Protein 8U7G (pdb70)

InterPro domains:
  IPR001360 Glycoside hydrolase family 1 [PF00232] (2-91)
  IPR001360 Glycoside hydrolase family 1 [PF00232] (121-468)
  IPR001360 Glycoside hydrolase family 1 [PR00131] (311-325)
  IPR001360 Glycoside hydrolase family 1 [PR00131] (381-389)
  IPR001360 Glycoside hydrolase family 1 [PR00131] (393-404)
  IPR001360 Glycoside hydrolase family 1 [PR00131] (414-431)
  IPR001360 Glycoside hydrolase family 1 [PR00131] (438-450)
  IPR001360 Glycoside hydrolase family 1 [PTHR10353] (8-468)
  IPR017853 Glycoside hydrolase superfamily [SSF51445] (2-474)
  IPR033132 Glycosyl hydrolases family 1, N-terminal conserved site [PS00653] (6-20)
  IPR053427 Beta-galactosidase [NF041004] (2-476)

Organism: NCBI:txid1673428

Solvent-accessible surface area: 37713 Å² total; per-residue (Å²): 78,109,7,71,204,60,11,54,5,0,0,2,13,0,0,8,2,6,2,6,17,105,57,29,111,15,86,36,2,0,22,13,30,16,1,58,27,157,76,0,67,164,70,63,57,9,55,24,50,63,2,31,75,1,0,0,2,18,51,26,2,118,120,4,0,91,30,0,64,89,1,23,7,64,0,0,0,0,0,1,5,2,2,16,0,1,46,87,44,1,74,65,16,161,21,157,43,50,114,100,68,86,40,1,39,11,10,63,16,107,85,72,20,10,24,32,0,69,116,59,15,44,87,71,2,6,104,40,0,64,57,0,0,83,13,0,123,122,80,130,9,50,2,0,0,0,0,5,4,29,2,0,0,18,61,38,24,32,3,136,174,47,93,64,93,146,39,39,68,22,22,12,87,1,47,63,145,9,1,17,9,0,0,4,0,0,0,2,0,1,23,15,0,27,71,12,5,54,16,0,0,0,0,2,17,2,9,73,18,0,55,35,33,8,123,146,17,29,52,109,1,0,33,23,0,31,52,0,1,0,0,0,0,0,0,14,33,4,0,69,100,19,3,166,61,117,0,0,0,0,0,13,3,28,22,3,27,8,73,151,133,89,18,107,111,4,33,126,45,0,16,31,30,16,9,27,2,0,0,22,0,0,47,31,0,116,12,12,25,23,152,123,17,138,96,152,42,63,83,9,91,107,126,34,107,18,166,12,1,64,98,41,7,21,14,0,0,0,1,1,24,0,17,53,4,2,115,150,68,187,84,7,41,73,27,30,81,0,32,0,52,67,0,92,82,78,152,96,8,113,69,52,53,18,20,14,93,35,5,48,1,2,17,0,61,0,0,46,46,3,0,25,19,1,38,135,108,16,80,25,56,0,5,0,0,9,0,2,3,2,6,42,151,13,159,29,0,17,4,4,0,0,0,0,0,30,11,0,19,95,0,40,144,64,48,3,34,9,74,0,0,0,0,10,2,5,10,0,4,1,20,22,48,35,0,22,72,51,34,2,0,0,2,93,2,20,41,207,75,20,143,42,52,88,10,82,0,0,77,21,2,99,66,1,24,161,82,28,0,1,12,151,135,29,55,158,32,0,114,138,4,93,40,78,9,43,61,38,6,42,5,0,0,1,14,1,0,6,3,5,2,7,18,109,55,28,115,17,87,38,3,0,24,11,30,16,0,42,17,137,94,0,66,186,89,61,60,6,57,23,53,63,2,32,77,1,0,0,2,12,54,29,7,120,117,3,0,94,29,0,63,85,1,20,7,20,0,0,0,1,0,0,5,1,2,17,1,0,48,88,45,1,66,73,16,181,18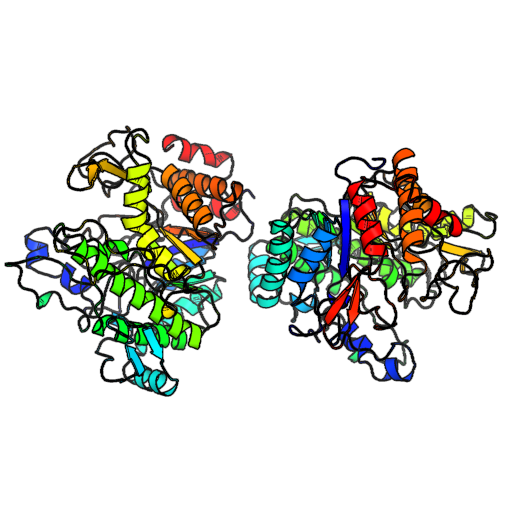,153,38,41,135,97,70,124,20,4,29,12,7,74,14,115,150,76,24,10,65,43,0,80,170,67,14,49,111,92,1,20,122,32,0,81,59,0,0,92,6,0,96,93,74,42,10,41,2,0,0,0,0,4,4,31,1,0,0,22,48,21,32,22,4,136,175,44,112,46,112,147,40,41,72,20,21,11,85,1,48,67,104,6,0,14,5,0,1,4,0,0,0,4,1,1,74,14,1,31,87,15,6,54,10,0,0,0,0,1,16,2,9,72,18,0,58,34,31,11,144,157,26,38,71,101,2,0,34,18,0,39,52,0,2,0,0,0,0,0,0,16,35,4,0,71,105,62,5,172,64,96,0,0,0,0,0,12,4,27,22,3,19,6,69,169,112,82,38,97,111,0,33,121,38,0,14,37,36,17,7,27,2,0,0,21,0,0,47,44,0,96,9,14,10,21,137,126,11,125,121,131,34,59,74,7,96,94,106,33,107,27,170,18,0,60,95,41,7,24,14,0,0,0,1,1,21,0,17,47,2,1,114,98,63,186,94,8,44,66,29,13,78,0,30,0,51,56,0,85,90,79,147,85,7,110,72,59,52,24,16,12,91,34,9,50,1,3,20,1,52,0,0,30,48,2,0,50,24,1,42,148,104,18,78,25,54,2,4,0,0,9,0,2,4,1,4,44,160,15,165,22,0,22,4,4,0,0,0,0,1,46,10,0,10,106,0,28,129,78,47,4,34,7,72,0,0,0,0,12,2,5,11,0,5,1,18,21,43,35,0,25,70,48,29,4,0,0,3,97,0,42,37,201,61,24,147,40,57,84,8,80,0,0,78,19,2,101,62,2,2,134,75,9,1,1,18,153,141,26,49,189,51,0,92,146,7,104

Nearest PDB structures (foldseek):
  8u7g-assembly2_B  TM=1.000E+00  e=4.309E-102  Cuniculiplasma divulgatum
  1uwr-assembly1_A-2  TM=9.338E-01  e=2.926E-62  Saccharolobus solfataricus
  7uz2-assembly2_B  TM=9.264E-01  e=6.636E-62  Saccharolobus solfataricus
  1uwi-assembly1_B  TM=9.330E-01  e=1.473E-60  Saccharolobus solfataricus P2
  5i3d-assembly1_A-2  TM=9.251E-01  e=5.450E-61  Saccharolobus solfataricus P2

Sequence (964 aa):
GMLPKGFRFGFSLAGFQSEMGLSGKDENSDWYQWCHDEYNIKNGVVSGDFPENGAAYWDLFRKDHETAVNIGMNSTRIGIEWSRIFPTSTEGVKVRIDRDGDNITGITIEKSDLESLKKICNMDAVKKYREIFMDLKDRNFYMILNLFHWSMPLWINDPRKREISKGNNLGNFFSEKSVIEFAKFAAFAAYSFDDLVDVYSTMNEPNVVFSGGNNNSEKKYYSKMKFFIEAHARAYDCIRTISRKRIGVIYANEHIESLENSDPELVEEVTWRNRYSFIDSIKSGKTFSTKNMEENSRWPEKNVFRKDLENRLDWIGVNYYSRYVVRRIESGFEAIDGYGFLCSGYEKSKDGRVVSEMGWEIYPQGLYDVLMGYQERYSLPMMVTENGIADDMDRYRPGFLISHMKMIERAIKDGAGVEGYLHWSLTDNFEWSSGFSKKFGLLRVDYRTKKRSIRPSALVFREISKKSGVPEELEWLGERFYGMLPKGFRFGFSLAGFQSEMGLSGKDENSDWYQWCHDEYNIKNGVVSGDFPENGAAYWDLFRKDHETAVNIGMNSTRIGIEWSRIFPTSTEGVKVRIDRDGDNITGITIEKSDLESLKKICNMDAVKKYREIFMDLKDRNFYMILNLFHWSMPLWINDPRKREISKGNNLGNFFSEKSVIEFAKFAAFAAYSFDDLVDVYSTMNEPNVVFSGGNNNSEKKYYSKMKFFIEAHARAYDCIRTISRKRIGVIYANEHIESLENSDPELVEEVTWRNRYSFIDSIKSGKTFSTKNMEENSRWPEKNVFRKDLENRLDWIGVNYYSRYVVRRIESGFEAIDGYGFLCSGYEKSKDGRVVSEMGWEIYPQGLYDVLMGYQERYSLPMMVTENGIADDMDRYRPGFLISHMKMIERAIKDGAGVEGYLHWSLTDNFEWSSGFSKKFGLLRRVDYRTKKRSIRPSALVFREISKKSGVPEELEWLGERFY

Radius of gyration: 32.89 Å; Cα contacts (8 Å, |Δi|>4): 2086; chains: 2; bounding box: 75×57×100 Å

Secondary structure (DSSP, 8-state):
--SPTT-EEEEEE-HHHHS-SSS-----BHHHHHHT-HHHHHTTSS-S--GGGS--HHHHHHHHHHHHHHTT--EEEEE--HHHH-SS--TTS--EEEEETTEEEEEE--HHHHHHHHHHS-HHHHHHHHHHHHHHHHTT-EEEEEEE-S--BTTT--TTS--GGG---------HHHHHHHHHHHHHHHHHHGGG-SEEEEEE-HHHHHTSSSTT-HHHHHHHHHHHHHHHHHHHHHHHHH--S-EEEEEE--EEEEGGG--HHHHHHHHIIIIIHHHHHHHEEEEEE-TT--TT--S-EEEEEEEEEET--S-EEEE---EEEEEE-SSSEEE-TTSTT--TT-SB-TTS-BB-TTS-B--THHHHHHHHHHHHHH---EEEEE-----TT-SSHHHHHHHHHHHHHHHHHTT--EEEEEEE-SB----GGGGGG----SEEE-TTT--EEE-HHHHHHHHHHHTTS--GGGGGGGGGG-/--S-TT-EEEEEE-HHHHS-SSS-----BHHHHHHH-HHHHHTTSS-S--GGGS--HHHHHHHHHHHHHHTT--EEEEEPPHHHH-SS--TTS--EEEESSSSEEEEE--HHHHHHHHHTS-HHHHHHHHHHHHHHHHTT-EEEEEEE-S--BTTT--GGG--TTS---------HHHHHHHHHHHHHHHHHHGGG-SEEEEEE-HHHHHTSS-TT-HHHHHHHHHHHHHHHHHHHHHHHHH--S-EEEEEE-PEEE-GGG--HHHHHHHHIIIIIHHHHHHHHSEEEE-TT--TT-SS-EEEEE-TTTTT--SEEEEE---EEEEEEETTEEEEPTTSTT--TT-SB-TTS-BB-TTS-B--THHHHHHHHHHHHHH---EEEEE-----TT-SSHHHHHHHHHHHHHHHHHTT--EEEEEEE-SB----GGGGGG----SEEEETTTTEEEE-HHHHHHHHHHHTTS--GGGTHHHHTT-

Foldseek 3Di:
DLFDPLFFEAAEEECLWAAAAPDDDFCFKLLQCVLVDPVCCVVLVFPNFHSNLKLNCLPCVLVLLVLRVVLQGAAYEYEAAQCQFQVDDPVVLDWDFDDDDQDRLETDADPVSLVVSNVRTDVVSLVSVQVSLVSSVVVNYQYEYEYEEQIHGCVLFPQVPDDPVLPNDSPSFDDPVRLRRLLSSLLNCLVRCVVRHAEYAHYAAVLVRLVPPQPLFQLSSQVRLSRVLSSLLSSLVSNVVRDPHYYAHHHEDAQEAADVNPCPVLSVVVCCSRPVLRVVCQEAQFHFDSPPDDRLDNDTHGRDGRPSRYRSHQEYAYEYEFHWYWDADPSRIDTDAQGAQRQQVHCAGPVRAHAANSRGGQALLSLLVRQLVCCVPRVHAYEHNEYFTQDQQCPQGLLSVQQNLVSVSVSVVVPGRYRYHHYYACEQTQPRSHGRNRTGHCWYADSVVSDTHHDVSSNSSSVCSVVVHRDPVSNVSNPRHD/DLFPLLFFEAAEDECLWAAAAPDDDFCFWLLQCVLVPPVCCVVLVFVNFGFNLKLNCLPCVLVLLVLRVVLQGAAYEYEAAQCQFQVDDPVVLDFDWDDDDPATQETDDDPVSLVVSNVRTNPVSLVSVQVNLVSSVVSNYQYEYEYEEQIHGCNVPHLVPDDVVDDPDSPSFDDPVRLNRLLSSLLNCCVRPVVRHAEYAHYAAVLVVLVPPQVLWLLSSQVRLSRVLSSLLNSLVSNVVRDPHFYAHHHECAQEAEDVNPCVPLSVVVCCSRPVLSVCCQAAQWHFDSPPPDGLRNDTHTRDGRPSRYHSHQEYAYEYEWHWYWDADPSRIDTDAQGAQRQVVPCHGPVRAHAAPSRGGQALLSLLVRQQVCCVPRVHAYEHNEYWTQDQQLPQGLLSVLSNQVSVSVNVVVPGRYRYYHYYACEQTQPRSHGRNRTGHCWYADSVVSDTHGDVSSNSSSVQSVVVHHDPVSNVSNPSRD

B-factor: mean 41.65, std 11.79, range [22.77, 121.7]

Structure (mmCIF, N/CA/C/O backbone):
data_8U7G
#
_entry.id   8U7G
#
_cell.length_a   52.800
_cell.length_b   102.188
_cell.length_c   97.542
_cell.angle_alpha   90.000
_cell.angle_beta   104.690
_cell.angle_gamma   90.000
#
_symmetry.space_group_name_H-M   'P 1 21 1'
#
loop_
_entity.id
_entity.type
_entity.pdbx_description
1 polymer 'CIB_13 Beta-galactosidase'
2 non-polymer GLYCEROL
3 non-polymer 2-AMINO-2-HYDROXYMETHYL-PROPANE-1,3-DIOL
4 water water
#
loop_
_atom_site.group_PDB
_atom_site.id
_atom_site.type_symbol
_atom_site.label_atom_id
_atom_site.label_alt_id
_atom_site.label_comp_id
_atom_site.label_asym_id
_atom_site.label_entity_id
_atom_site.label_seq_id
_atom_site.pdbx_PDB_ins_code
_atom_site.Cartn_x
_atom_site.Cartn_y
_atom_site.Cartn_z
_atom_site.occupancy
_atom_site.B_iso_or_equiv
_atom_site.auth_seq_id
_atom_site.auth_comp_id
_atom_site.auth_asym_id
_atom_site.auth_atom_id
_atom_site.pdbx_PDB_model_num
ATOM 1 N N . GLY A 1 1 ? 65.11200 13.02500 37.37300 1.000 82.35554 0 GLY A N 1
ATOM 2 C CA . GLY A 1 1 ? 64.00800 13.94600 37.17800 1.000 76.25936 0 GLY A CA 1
ATOM 3 C C . GLY A 1 1 ? 64.37700 15.17600 36.37100 1.000 77.72437 0 GLY A C 1
ATOM 4 O O . GLY A 1 1 ? 65.00200 16.10200 36.88600 1.000 79.13372 0 GLY A O 1
ATOM 5 N N . MET A 1 2 ? 63.98400 15.18500 35.09600 1.000 84.73649 1 MET A N 1
ATOM 6 C CA . MET A 1 2 ? 64.27800 16.33100 34.24200 1.000 75.35041 1 MET A CA 1
ATOM 7 C C . MET A 1 2 ? 63.38800 17.51500 34.59200 1.000 74.90889 1 MET A C 1
ATOM 8 O O . MET A 1 2 ? 63.87700 18.62500 34.83100 1.000 82.80517 1 MET A O 1
ATOM 13 N N . LEU A 1 3 ? 62.07600 17.29500 34.62700 1.000 64.16236 2 LEU A N 1
ATOM 14 C CA . LEU A 1 3 ? 61.13800 18.38000 34.85200 1.000 61.36911 2 LEU A CA 1
ATOM 15 C C . LEU A 1 3 ? 61.26800 18.91600 36.27700 1.000 62.93720 2 LEU A C 1
ATOM 16 O O . LEU A 1 3 ? 61.57100 18.16300 37.20800 1.000 63.89763 2 LEU A O 1
ATOM 21 N N . PRO A 1 4 ? 61.05200 20.21800 36.47000 1.000 62.06445 3 PRO A N 1
ATOM 22 C CA . PRO A 1 4 ? 61.13400 20.78500 37.82000 1.000 61.70192 3 PRO A CA 1
ATOM 23 C C . PRO A 1 4 ? 60.13300 20.12400 38.75300 1.000 58.53850 3 PRO A C 1
ATOM 24 O O . PRO A 1 4 ? 59.04500 19.71700 38.34200 1.000 60.03161 3 PRO A O 1
ATOM 28 N N . LYS A 1 5 ? 60.52000 20.00400 40.02000 1.000 58.74386 4 LYS A N 1
ATOM 29 C CA . LYS A 1 5 ? 59.60500 19.45800 41.01100 1.000 61.10017 4 LYS A CA 1
ATOM 30 C C . LYS A 1 5 ? 58.40200 20.37900 41.16400 1.000 60.59014 4 LYS A C 1
ATOM 31 O O . LYS A 1 5 ? 58.53300 21.60600 41.17600 1.000 59.38237 4 LYS A O 1
ATOM 37 N N . GLY A 1 6 ? 57.22100 19.77700 41.27200 1.000 55.09620 5 GLY A N 1
ATOM 38 C CA . GLY A 1 6 ? 55.98300 20.51700 41.23100 1.000 48.10843 5 GLY A CA 1
ATOM 39 C C . GLY A 1 6 ? 55.36500 20.62800 39.85500 1.000 45.85292 5 GLY A C 1
ATOM 40 O O . GLY A 1 6 ? 54.24500 21.14500 39.73800 1.000 49.16506 5 GLY A O 1
ATOM 41 N N . PHE A 1 7 ? 56.06100 20.17100 38.81400 1.000 45.12306 6 PHE A N 1
ATOM 42 C CA . PHE A 1 7 ? 55.49000 20.14600 37.47400 1.000 41.15337 6 PHE A CA 1
ATOM 43 C C . PHE A 1 7 ? 54.19300 19.35200 37.47900 1.000 40.30521 6 PHE A C 1
ATOM 44 O O . PHE A 1 7 ? 54.14300 18.22100 37.97300 1.000 41.50082 6 PHE A O 1
ATOM 52 N N . ARG A 1 8 ? 53.14300 19.95100 36.93200 1.000 36.77407 7 ARG A N 1
ATOM 53 C CA . ARG A 1 8 ? 51.80900 19.38000 37.02900 1.000 37.76053 7 ARG A CA 1
ATOM 54 C C . ARG A 1 8 ? 51.58400 18.34900 35.93000 1.000 34.36217 7 ARG A C 1
ATOM 55 O O . ARG A 1 8 ? 51.82900 18.61600 34.75000 1.000 33.46955 7 ARG A O 1
ATOM 63 N N . PHE A 1 9 ? 51.12600 17.16600 36.32500 1.000 32.79950 8 PHE A N 1
ATOM 64 C CA . PHE A 1 9 ? 50.69200 16.13300 35.39600 1.000 32.02020 8 PHE A CA 1
ATOM 65 C C . PHE A 1 9 ? 49.19700 15.92400 35.58100 1.000 32.34577 8 PHE A C 1
ATOM 66 O O . PHE A 1 9 ? 48.72100 15.80200 36.71400 1.000 31.78185 8 PHE A O 1
ATOM 74 N N . GLY A 1 10 ? 48.45700 15.89400 34.47700 1.000 29.20711 9 GLY A N 1
ATOM 75 C CA . GLY A 1 10 ? 47.02400 15.72400 34.58700 1.000 32.14959 9 GLY A CA 1
ATOM 76 C C . GLY A 1 10 ? 46.27600 15.55900 33.28200 1.000 30.49260 9 GLY A C 1
ATOM 77 O O . GLY A 1 10 ? 46.83900 15.11700 32.27600 1.000 27.29199 9 GLY A O 1
ATOM 78 N N . PHE A 1 11 ? 44.99500 15.92000 33.29800 1.000 28.02685 10 PHE A N 1
ATOM 79 C CA . PHE A 1 11 ? 44.10200 15.70100 32.17200 1.000 28.22970 10 PHE A CA 1
ATOM 80 C C . PHE A 1 11 ? 43.16300 16.88800 32.02700 1.000 30.18364 10 PHE A C 1
ATOM 81 O O . PHE A 1 11 ? 42.83900 17.56900 33.00300 1.000 27.87084 10 PHE A O 1
ATOM 89 N N . SER A 1 12 ? 42.72500 17.12300 30.79500 1.000 26.72670 11 SER A N 1
ATOM 90 C CA . SER A 1 12 ? 41.72900 18.13600 30.49000 1.000 30.78135 11 SER A CA 1
ATOM 91 C C . SER A 1 12 ? 40.40500 17.46500 30.15100 1.000 32.32723 11 SER A C 1
ATOM 92 O O . SER A 1 12 ? 40.37300 16.35900 29.60300 1.000 31.86188 11 SER A O 1
ATOM 95 N N . LEU A 1 13 ? 39.31000 18.14200 30.48500 1.000 31.35952 12 LEU A N 1
ATOM 96 C CA . LEU A 1 13 ? 37.97600 17.59600 30.27600 1.000 28.74391 12 LEU A CA 1
ATOM 97 C C . LEU A 1 13 ? 37.02700 18.71300 29.87400 1.000 31.66074 12 LEU A C 1
ATOM 98 O O . LEU A 1 13 ? 37.00800 19.77400 30.50400 1.000 33.00287 12 LEU A O 1
ATOM 103 N N . ALA A 1 14 ? 36.24400 18.46900 28.82900 1.000 30.91525 13 ALA A N 1
ATOM 104 C CA . ALA A 1 14 ? 35.17000 19.36400 28.42500 1.000 31.29928 13 ALA A CA 1
ATOM 105 C C . ALA A 1 14 ? 33.84500 18.78100 28.89100 1.000 31.93640 13 ALA A C 1
ATOM 106 O O . ALA A 1 14 ? 33.58400 17.58900 28.69200 1.000 31.90051 13 ALA A O 1
ATOM 108 N N . GLY A 1 15 ? 33.01700 19.62000 29.51700 1.000 30.94710 14 GLY A N 1
ATOM 109 C CA . GLY A 1 15 ? 31.76200 19.13200 30.06500 1.000 30.22763 14 GLY A CA 1
ATOM 110 C C . GLY A 1 15 ? 30.89000 18.46100 29.02200 1.000 31.61079 14 GLY A C 1
ATOM 111 O O . GLY A 1 15 ? 30.41900 17.33800 29.21600 1.000 30.72442 14 GLY A O 1
ATOM 112 N N . PHE A 1 16 ? 30.68000 19.13600 27.89100 1.000 29.93069 15 PHE A N 1
ATOM 113 C CA . PHE A 1 16 ? 29.82700 18.58700 26.84100 1.000 31.42721 15 PHE A CA 1
ATOM 114 C C . PHE A 1 16 ? 30.34600 17.25000 26.32400 1.000 32.09999 15 PHE A C 1
ATOM 115 O O . PHE A 1 16 ? 29.55200 16.38300 25.94100 1.000 31.31737 15 PHE A O 1
ATOM 123 N N . GLN A 1 17 ? 31.66400 17.05900 26.31700 1.000 29.74976 16 GLN A N 1
ATOM 124 C CA . GLN A 1 17 ? 32.24400 15.87400 25.69900 1.000 32.18728 16 GLN A CA 1
ATOM 125 C C . GLN A 1 17 ? 32.22900 14.65000 26.60800 1.000 33.53218 16 GLN A C 1
ATOM 126 O O . GLN A 1 17 ? 32.30900 13.52600 26.10100 1.000 29.77673 16 GLN A O 1
ATOM 132 N N . SER A 1 18 ? 32.11200 14.82900 27.92600 1.000 31.86869 17 SER A N 1
ATOM 133 C CA . SER A 1 18 ? 32.26900 13.71500 28.85200 1.000 32.61963 17 SER A CA 1
ATOM 134 C C . SER A 1 18 ? 31.15200 13.55300 29.87700 1.000 31.21732 17 SER A C 1
ATOM 135 O O . SER A 1 18 ? 31.06800 12.48400 30.48900 1.000 31.82132 17 SER A O 1
ATOM 138 N N . GLU A 1 19 ? 30.28800 14.55200 30.07400 1.000 30.52738 18 GLU A N 1
ATOM 139 C CA . GLU A 1 19 ? 29.38700 14.52700 31.22500 1.000 32.00931 18 GLU A CA 1
ATOM 140 C C . GLU A 1 19 ? 28.24500 13.53400 31.03000 1.000 31.31654 18 GLU A C 1
ATOM 141 O O . GLU A 1 19 ? 27.98700 12.69300 31.89900 1.000 29.59591 18 GLU A O 1
ATOM 147 N N . MET A 1 20 ? 27.53700 13.62500 29.90800 1.000 30.18064 19 MET A N 1
ATOM 148 C CA . MET A 1 20 ? 26.32600 12.83600 29.73800 1.000 31.43056 19 MET A CA 1
ATOM 149 C C . MET A 1 20 ? 26.65200 11.36400 29.49000 1.000 30.97317 19 MET A C 1
ATOM 150 O O . MET A 1 20 ? 27.75300 11.00000 29.06900 1.000 30.74704 19 MET A O 1
ATOM 155 N N . GLY A 1 21 ? 25.66600 10.51300 29.76300 1.000 32.34659 20 GLY A N 1
ATOM 156 C CA . GLY A 1 21 ? 25.81800 9.08100 29.59700 1.000 33.21331 20 GLY A CA 1
ATOM 157 C C . GLY A 1 21 ? 24.84600 8.30200 30.45700 1.000 34.27817 20 GLY A C 1
ATOM 158 O O . GLY A 1 21 ? 24.26700 7.30500 30.01300 1.000 34.89961 20 GLY A O 1
ATOM 159 N N . LEU A 1 22 ? 24.66300 8.75000 31.69800 1.000 35.34627 21 LEU A N 1
ATOM 160 C CA . LEU A 1 22 ? 23.68200 8.14700 32.59100 1.000 36.89681 21 LEU A CA 1
ATOM 161 C C . LEU A 1 22 ? 22.62200 9.17500 32.96600 1.000 40.39559 21 LEU A C 1
ATOM 162 O O . LEU A 1 22 ? 21.60100 9.29800 32.28200 1.000 42.11735 21 LEU A O 1
ATOM 167 N N . SER A 1 23 ? 22.85800 9.92600 34.03900 1.000 37.87021 22 SER A N 1
ATOM 168 C CA . SER A 1 23 ? 21.93200 10.95200 34.48900 1.000 38.46201 22 SER A CA 1
ATOM 169 C C . SER A 1 23 ? 22.38900 12.32500 34.00100 1.000 36.42630 22 SER A C 1
ATOM 170 O O . SER A 1 23 ? 23.42400 12.47300 33.34700 1.000 33.91234 22 SER A O 1
ATOM 173 N N . GLY A 1 24 ? 21.59400 13.34100 34.32100 1.000 36.21472 23 GLY A N 1
ATOM 174 C CA . GLY A 1 24 ? 21.95100 14.71700 34.01800 1.000 35.20478 23 GLY A CA 1
ATOM 175 C C . GLY A 1 24 ? 22.03400 15.05500 32.54500 1.000 35.60196 23 GLY A C 1
ATOM 176 O O . GLY A 1 24 ? 22.98900 15.71600 32.11900 1.000 34.19520 23 GLY A O 1
ATOM 177 N N . LYS A 1 25 ? 21.05500 14.62400 31.75500 1.000 33.41725 24 LYS A N 1
ATOM 178 C CA . LYS A 1 25 ? 21.05300 14.94200 30.33500 1.000 34.79760 24 LYS A CA 1
ATOM 179 C C . LYS A 1 25 ? 20.76300 16.42300 30.12300 1.000 35.95823 24 LYS A C 1
ATOM 180 O O . LYS A 1 25 ? 19.86300 16.99300 30.74600 1.000 37.16743 24 LYS A O 1
ATOM 186 N N . ASP A 1 26 ? 21.53300 17.04700 29.23400 1.000 37.08068 25 ASP A N 1
ATOM 187 C CA . ASP A 1 26 ? 21.43100 18.47900 28.95900 1.000 37.58587 25 ASP A CA 1
ATOM 188 C C . ASP A 1 26 ? 21.12300 18.66700 27.47600 1.000 39.25339 25 ASP A C 1
ATOM 189 O O . ASP A 1 26 ? 22.01700 18.56000 26.63000 1.000 36.99525 25 ASP A O 1
ATOM 194 N N . GLU A 1 27 ? 19.86000 18.95100 27.16500 1.000 36.82230 26 GLU A N 1
ATOM 195 C CA . GLU A 1 27 ? 19.42900 19.24300 25.80600 1.000 40.33277 26 GLU A CA 1
ATOM 196 C C . GLU A 1 27 ? 19.40200 20.73800 25.50700 1.000 40.23091 26 GLU A C 1
ATOM 197 O O . GLU A 1 27 ? 18.86300 21.14100 24.47200 1.000 42.91754 26 GLU A O 1
ATOM 203 N N . ASN A 1 28 ? 19.97600 21.56400 26.38100 1.000 37.28695 27 ASN A N 1
ATOM 204 C CA . ASN A 1 28 ? 19.85000 23.01300 26.30200 1.000 38.91554 27 ASN A CA 1
ATOM 205 C C . ASN A 1 28 ? 21.07600 23.68100 25.67600 1.000 38.82867 27 ASN A C 1
ATOM 206 O O . ASN A 1 28 ? 21.21200 24.90500 25.74600 1.000 42.14412 27 ASN A O 1
ATOM 211 N N . SER A 1 29 ? 21.95800 22.91600 25.04500 1.000 39.97764 28 SER A N 1
ATOM 212 C CA . SER A 1 29 ? 23.12400 23.49000 24.39100 1.000 38.41019 28 SER A CA 1
ATOM 213 C C . SER A 1 29 ? 22.91200 23.54900 22.88400 1.000 38.50528 28 SER A C 1
ATOM 214 O O . SER A 1 29 ? 22.18800 22.73200 22.30700 1.000 34.94777 28 SER A O 1
ATOM 217 N N . ASP A 1 30 ? 23.54700 24.53600 22.24700 1.000 38.21062 29 ASP A N 1
ATOM 218 C CA . ASP A 1 30 ? 23.47700 24.62600 20.79300 1.000 36.23420 29 ASP A CA 1
ATOM 219 C C . ASP A 1 30 ? 24.21400 23.47000 20.13000 1.000 35.81864 29 ASP A C 1
ATOM 220 O O . ASP A 1 30 ? 23.81800 23.02100 19.04900 1.000 36.18908 29 ASP A O 1
ATOM 225 N N . TRP A 1 31 ? 25.27800 22.97400 20.76500 1.000 36.63460 30 TRP A N 1
ATOM 226 C CA . TRP A 1 31 ? 26.00400 21.84000 20.20500 1.000 34.97863 30 TRP A CA 1
ATOM 227 C C . TRP A 1 31 ? 25.18400 20.56000 20.29700 1.000 34.85534 30 TRP A C 1
ATOM 228 O O . TRP A 1 31 ? 25.23100 19.72300 19.38800 1.000 36.37910 30 TRP A O 1
ATOM 239 N N . TYR A 1 32 ? 24.42900 20.38700 21.38700 1.000 34.27997 31 TYR A N 1
ATOM 240 C CA . TYR A 1 32 ? 23.53500 19.23700 21.48600 1.000 37.09341 31 TYR A CA 1
ATOM 241 C C . TYR A 1 32 ? 22.54800 19.21500 20.32700 1.000 38.11888 31 TYR A C 1
ATOM 242 O O . TYR A 1 32 ? 22.31400 18.16400 19.71800 1.000 38.66168 31 TYR A O 1
ATOM 251 N N . GLN A 1 33 ? 21.95300 20.36700 20.01200 1.000 37.78098 32 GLN A N 1
ATOM 252 C CA . GLN A 1 33 ? 21.02400 20.43400 18.89100 1.000 40.18666 32 GLN A CA 1
ATOM 253 C C . GLN A 1 33 ? 21.74700 20.27800 17.56000 1.000 39.21097 32 GLN A C 1
ATOM 254 O O . GLN A 1 33 ? 21.19000 19.70400 16.61600 1.000 41.62869 32 GLN A O 1
ATOM 260 N N . TRP A 1 34 ? 22.98000 20.78000 17.46800 1.000 38.14426 33 TRP A N 1
ATOM 261 C CA . TRP A 1 34 ? 23.76900 20.61800 16.25200 1.000 39.34712 33 TRP A CA 1
ATOM 262 C C . TRP A 1 34 ? 23.98200 19.14500 15.92500 1.000 39.46367 33 TRP A C 1
ATOM 263 O O . TRP A 1 34 ? 23.95800 18.75000 14.75400 1.000 39.29807 33 TRP A O 1
ATOM 274 N N . CYS A 1 35 ? 24.18000 18.31400 16.95200 1.000 38.07754 34 CYS A N 1
ATOM 275 C CA . CYS A 1 35 ? 24.41600 16.89200 16.73300 1.000 37.36438 34 CYS A CA 1
ATOM 276 C C . CYS A 1 35 ? 23.13400 16.13700 16.40700 1.000 41.33534 34 CYS A C 1
ATOM 277 O O . CYS A 1 35 ? 23.18700 15.10200 15.73300 1.000 42.02817 34 CYS A O 1
ATOM 280 N N . HIS A 1 36 ? 21.98700 16.62500 16.87400 1.000 40.44267 35 HIS A N 1
ATOM 281 C CA . HIS A 1 36 ? 20.69700 16.00900 16.59200 1.000 42.03087 35 HIS A CA 1
ATOM 282 C C . HIS A 1 36 ? 20.02300 16.59600 15.35800 1.000 43.59524 35 HIS A C 1
ATOM 283 O O . HIS A 1 36 ? 18.86500 16.26700 15.08400 1.000 45.18091 35 HIS A O 1
ATOM 290 N N . ASP A 1 37 ? 20.71900 17.45200 14.61300 1.000 45.18519 36 ASP A N 1
ATOM 291 C CA . ASP A 1 37 ? 20.11000 18.14000 13.48400 1.000 48.10998 36 ASP A CA 1
ATOM 292 C C . ASP A 1 37 ? 19.84100 17.17600 12.33400 1.000 48.29794 36 ASP A C 1
ATOM 293 O O . ASP A 1 37 ? 20.68400 16.34400 11.98800 1.000 46.53651 36 ASP A O 1
ATOM 298 N N . GLU A 1 38 ? 18.65400 17.30300 11.73600 1.000 51.25055 37 GLU A N 1
ATOM 299 C CA . GLU A 1 38 ? 18.26400 16.41800 10.64200 1.000 54.09600 37 GLU A CA 1
ATOM 300 C C . GLU A 1 38 ? 19.14400 16.63000 9.41600 1.000 53.09309 37 GLU A C 1
ATOM 301 O O . GLU A 1 38 ? 19.66400 15.66800 8.84000 1.000 51.94912 37 GLU A O 1
ATOM 307 N N . TYR A 1 39 ? 19.31000 17.88800 8.99500 1.000 54.14925 38 TYR A N 1
ATOM 308 C CA . TYR A 1 39 ? 20.13000 18.17400 7.82200 1.000 55.18561 38 TYR A CA 1
ATOM 309 C C . TYR A 1 39 ? 21.58500 17.79100 8.06000 1.000 54.77832 38 TYR A C 1
ATOM 310 O O . TYR A 1 39 ? 22.24100 17.23400 7.17100 1.000 57.90853 38 TYR A O 1
ATOM 319 N N . ASN A 1 40 ? 22.10800 18.09100 9.25100 1.000 52.27262 39 ASN A N 1
ATOM 320 C CA . ASN A 1 40 ? 23.51100 17.80800 9.53900 1.000 51.49150 39 ASN A CA 1
ATOM 321 C C . ASN A 1 40 ? 23.80600 16.31600 9.45200 1.000 50.97936 39 ASN A C 1
ATOM 322 O O . ASN A 1 40 ? 24.86700 15.91300 8.96100 1.000 49.09115 39 ASN A O 1
ATOM 327 N N . ILE A 1 41 ? 22.87500 15.48100 9.91800 1.000 49.60894 40 ILE A N 1
ATOM 328 C CA . ILE A 1 41 ? 23.10200 14.04000 9.91100 1.000 51.21761 40 ILE A CA 1
ATOM 329 C C . ILE A 1 41 ? 22.99500 13.48500 8.49500 1.000 54.38872 40 ILE A C 1
ATOM 330 O O . ILE A 1 41 ? 23.82500 12.67300 8.06900 1.000 54.70821 40 ILE A O 1
ATOM 335 N N . LYS A 1 42 ? 21.98000 13.91800 7.74300 1.000 53.70198 41 LYS A N 1
ATOM 336 C CA . LYS A 1 42 ? 21.77500 13.39500 6.39600 1.000 56.46316 41 LYS A CA 1
ATOM 337 C C . LYS A 1 42 ? 22.92000 13.76600 5.46100 1.000 57.77255 41 LYS A C 1
ATOM 338 O O . LYS A 1 42 ? 23.27700 12.97800 4.57800 1.000 59.42315 41 LYS A O 1
ATOM 344 N N . ASN A 1 43 ? 23.52000 14.94100 5.64800 1.000 56.07743 42 ASN A N 1
ATOM 345 C CA . ASN A 1 43 ? 24.56200 15.43700 4.76000 1.000 58.48274 42 ASN A CA 1
ATOM 346 C C . ASN A 1 43 ? 25.96900 15.21500 5.30500 1.000 56.94930 42 ASN A C 1
ATOM 347 O O . ASN A 1 43 ? 26.92000 15.81700 4.79700 1.000 59.50700 42 ASN A O 1
ATOM 352 N N . GLY A 1 44 ? 26.12400 14.36900 6.32100 1.000 53.07168 43 GLY A N 1
ATOM 353 C CA . GLY A 1 44 ? 27.44300 14.05800 6.83300 1.000 50.37375 43 GLY A CA 1
ATOM 354 C C . GLY A 1 44 ? 28.16200 15.20100 7.51200 1.000 48.81445 43 GLY A C 1
ATOM 355 O O . GLY A 1 44 ? 29.38800 15.15700 7.64100 1.000 49.35930 43 GLY A O 1
ATOM 356 N N . VAL A 1 45 ? 27.43500 16.23300 7.94700 1.000 49.19002 44 VAL A N 1
ATOM 357 C CA . VAL A 1 45 ? 28.07400 17.32400 8.67500 1.000 46.17633 44 VAL A CA 1
ATOM 358 C C . VAL A 1 45 ? 28.44200 16.87600 10.08500 1.000 45.36995 44 VAL A C 1
ATOM 359 O O . VAL A 1 45 ? 29.46900 17.29800 10.63200 1.000 45.62783 44 VAL A O 1
ATOM 363 N N . VAL A 1 46 ? 27.62900 16.01000 10.69000 1.000 44.27557 45 VAL A N 1
ATOM 364 C CA . VAL A 1 46 ? 27.94500 15.38100 11.96400 1.000 41.88337 45 VAL A CA 1
ATOM 365 C C . VAL A 1 46 ? 27.84600 13.86900 11.79100 1.000 42.80201 45 VAL A C 1
ATOM 366 O O . VAL A 1 46 ? 27.39400 13.36500 10.76300 1.000 43.56083 45 VAL A O 1
ATOM 370 N N . SER A 1 47 ? 28.27400 13.14600 12.82700 1.000 40.51407 46 SER A N 1
ATOM 371 C CA . SER A 1 47 ? 28.41700 11.69700 12.73300 1.000 39.15968 46 SER A CA 1
ATOM 372 C C . SER A 1 47 ? 27.11000 10.94200 12.92900 1.000 40.96043 46 SER A C 1
ATOM 373 O O . SER A 1 47 ? 27.00800 9.78900 12.49500 1.000 42.21129 46 SER A O 1
ATOM 376 N N . GLY A 1 48 ? 26.11300 11.55300 13.56300 1.000 41.86857 47 GLY A N 1
ATOM 377 C CA . GLY A 1 48 ? 24.93100 10.83700 13.98400 1.000 36.38815 47 GLY A CA 1
ATOM 378 C C . GLY A 1 48 ? 25.02100 10.25500 15.37600 1.000 38.70186 47 GLY A C 1
ATOM 379 O O . GLY A 1 48 ? 23.99600 9.82000 15.91700 1.000 39.57019 47 GLY A O 1
ATOM 380 N N . ASP A 1 49 ? 26.21500 10.21600 15.96300 1.000 36.96571 48 ASP A N 1
ATOM 381 C CA . ASP A 1 49 ? 26.35400 9.86400 17.36700 1.000 36.89349 48 ASP A CA 1
ATOM 382 C C . ASP A 1 49 ? 25.75700 10.96300 18.23400 1.000 37.81064 48 ASP A C 1
ATOM 383 O O . ASP A 1 49 ? 25.73000 12.13800 17.85700 1.000 35.78054 48 ASP A O 1
ATOM 388 N N . PHE A 1 50 ? 25.27400 10.57400 19.40900 1.000 36.09784 49 PHE A N 1
ATOM 389 C CA . PHE A 1 50 ? 24.54400 11.49100 20.26000 1.000 35.96992 49 PHE A CA 1
ATOM 390 C C . PHE A 1 50 ? 25.28800 11.71200 21.56900 1.000 32.93176 49 PHE A C 1
ATOM 391 O O . PHE A 1 50 ? 25.73400 10.74200 22.19800 1.000 34.46459 49 PHE A O 1
ATOM 399 N N . PRO A 1 51 ? 25.43400 12.96200 22.01400 1.000 34.97922 50 PRO A N 1
ATOM 400 C CA . PRO A 1 51 ? 26.24700 13.22800 23.21300 1.000 33.66094 50 PRO A CA 1
ATOM 401 C C . PRO A 1 51 ? 25.67800 12.62200 24.48200 1.000 36.16468 50 PRO A C 1
ATOM 402 O O . PRO A 1 51 ? 26.43900 12.35200 25.42000 1.000 33.87648 50 PRO A O 1
ATOM 406 N N . GLU A 1 52 ? 24.36400 12.39800 24.54500 1.000 35.05389 51 GLU A N 1
ATOM 407 C CA . GLU A 1 52 ? 23.75200 11.85000 25.74900 1.000 35.57579 51 GLU A CA 1
ATOM 408 C C . GLU A 1 52 ? 24.11600 10.38900 25.99000 1.000 34.75208 51 GLU A C 1
ATOM 409 O O . GLU A 1 52 ? 23.79100 9.85900 27.05800 1.000 36.46630 51 GLU A O 1
ATOM 415 N N . ASN A 1 53 ? 24.77600 9.73300 25.03700 1.000 34.43908 52 ASN A N 1
ATOM 416 C CA . ASN A 1 53 ? 25.24100 8.35500 25.18900 1.000 34.39863 52 ASN A CA 1
ATOM 417 C C . ASN A 1 53 ? 26.73800 8.29500 25.46800 1.000 34.94414 52 ASN A C 1
ATOM 418 O O . ASN A 1 53 ? 27.43300 7.40000 24.97800 1.000 33.77333 52 ASN A O 1
ATOM 423 N N . GLY A 1 54 ? 27.25700 9.22500 26.25900 1.000 34.88257 53 GLY A N 1
ATOM 424 C CA . GLY A 1 54 ? 28.68400 9.42700 26.41200 1.000 32.16815 53 GLY A CA 1
ATOM 425 C C . GLY A 1 54 ? 29.28000 8.73900 27.62200 1.000 32.01378 53 GLY A C 1
ATOM 426 O O . GLY A 1 54 ? 28.75000 7.74200 28.12800 1.000 30.19059 53 GLY A O 1
ATOM 427 N N . ALA A 1 55 ? 30.40100 9.29000 28.09900 1.000 30.81622 54 ALA A N 1
ATOM 428 C CA . ALA A 1 55 ? 31.22300 8.66400 29.12900 1.000 29.58045 54 ALA A CA 1
ATOM 429 C C . ALA A 1 55 ? 30.63700 8.76900 30.53000 1.000 30.81686 54 ALA A C 1
ATOM 430 O O . ALA A 1 55 ? 31.15200 8.11200 31.44300 1.000 27.99232 54 ALA A O 1
ATOM 432 N N . ALA A 1 56 ? 29.60100 9.58700 30.72700 1.000 29.69783 55 ALA A N 1
ATOM 433 C CA . ALA A 1 56 ? 28.85600 9.63800 31.99000 1.000 30.17986 55 ALA A CA 1
ATOM 434 C C . ALA A 1 56 ? 29.72400 10.12600 33.14800 1.000 30.76533 55 ALA A C 1
ATOM 435 O O . ALA A 1 56 ? 29.58800 9.66700 34.28600 1.000 32.08811 55 ALA A O 1
ATOM 437 N N . TYR A 1 57 ? 30.62100 11.07300 32.85900 1.000 28.98199 56 TYR A N 1
ATOM 438 C CA . TYR A 1 57 ? 31.43100 11.69100 33.90500 1.000 29.23382 56 TYR A CA 1
ATOM 439 C C . TYR A 1 57 ? 30.57500 12.43100 34.92700 1.000 31.24953 56 TYR A C 1
ATOM 440 O O . TYR A 1 57 ? 31.01400 12.62600 36.06700 1.000 31.42599 56 TYR A O 1
ATOM 449 N N . TRP A 1 58 ? 29.35800 12.83200 34.54300 1.000 32.97930 57 TRP A N 1
ATOM 450 C CA . TRP A 1 58 ? 28.43100 13.47400 35.47100 1.000 31.00069 57 TRP A CA 1
ATOM 451 C C . TRP A 1 58 ? 28.17200 12.61500 36.70200 1.000 34.47582 57 TRP A C 1
ATOM 452 O O . TRP A 1 58 ? 27.90800 13.14800 37.78600 1.000 37.15601 57 TRP A O 1
ATOM 463 N N . ASP A 1 59 ? 28.24000 11.28800 36.56000 1.000 31.44326 58 ASP A N 1
ATOM 464 C CA . ASP A 1 59 ? 28.01900 10.37200 37.66900 1.000 34.52196 58 ASP A CA 1
ATOM 465 C C . ASP A 1 59 ? 29.26000 9.59600 38.08600 1.000 33.32092 58 ASP A C 1
ATOM 466 O O . ASP A 1 59 ? 29.33600 9.16300 39.24000 1.000 35.37593 58 ASP A O 1
ATOM 471 N N . LEU A 1 60 ? 30.22600 9.41100 37.18700 1.000 32.61762 59 LEU A N 1
ATOM 472 C CA . LEU A 1 60 ? 31.38300 8.56100 37.43600 1.000 33.94043 59 LEU A CA 1
ATOM 473 C C . LEU A 1 60 ? 32.64300 9.35700 37.75500 1.000 34.56619 59 LEU A C 1
ATOM 474 O O . LEU A 1 60 ? 33.74900 8.81100 37.66600 1.000 35.97047 59 LEU A O 1
ATOM 479 N N . PHE A 1 61 ? 32.50300 10.63000 38.13300 1.000 31.84534 60 PHE A N 1
ATOM 480 C CA . PHE A 1 61 ? 33.67900 11.48200 38.29100 1.000 35.49554 60 PHE A CA 1
ATOM 481 C C . PHE A 1 61 ? 34.57400 11.00000 39.42600 1.000 35.22619 60 PHE A C 1
ATOM 482 O O . PHE A 1 61 ? 35.80400 11.08700 39.33200 1.000 33.55684 60 PHE A O 1
ATOM 490 N N . ARG A 1 62 ? 33.98000 10.48300 40.50600 1.000 32.40048 61 ARG A N 1
ATOM 491 C CA . ARG A 1 62 ? 34.78700 9.96800 41.60900 1.000 35.61076 61 ARG A CA 1
ATOM 492 C C . ARG A 1 62 ? 35.64400 8.79200 41.16100 1.000 37.53651 61 ARG A C 1
ATOM 493 O O . ARG A 1 62 ? 36.80900 8.67400 41.55900 1.000 38.49597 61 ARG A O 1
ATOM 501 N N . LYS A 1 63 ? 35.08200 7.91200 40.33100 1.000 36.61594 62 LYS A N 1
ATOM 502 C CA . LYS A 1 63 ? 35.85100 6.79100 39.80500 1.000 36.85844 62 LYS A CA 1
ATOM 503 C C . LYS A 1 63 ? 36.97400 7.27100 38.89400 1.000 34.68386 62 LYS A C 1
ATOM 504 O O . LYS A 1 63 ? 38.10100 6.76800 38.97200 1.000 32.66538 62 LYS A O 1
ATOM 510 N N . ASP A 1 64 ? 36.68800 8.24900 38.03000 1.000 33.62967 63 ASP A N 1
ATOM 511 C CA . ASP A 1 64 ? 37.70900 8.75700 37.12000 1.000 33.17438 63 ASP A CA 1
ATOM 512 C C . ASP A 1 64 ? 38.79400 9.52600 37.86000 1.000 33.05067 63 ASP A C 1
ATOM 513 O O . ASP A 1 64 ? 39.96200 9.48800 37.45700 1.000 32.08544 63 ASP A O 1
ATOM 518 N N . HIS A 1 65 ? 38.43400 10.23100 38.93500 1.000 33.35458 64 HIS A N 1
ATOM 519 C CA . HIS A 1 65 ? 39.43300 10.98600 39.68500 1.000 34.44600 64 HIS A CA 1
ATOM 520 C C . HIS A 1 65 ? 40.41000 10.05700 40.39200 1.000 35.86776 64 HIS A C 1
ATOM 521 O O . HIS A 1 65 ? 41.62000 10.31300 40.40200 1.000 34.88952 64 HIS A O 1
ATOM 528 N N . GLU A 1 66 ? 39.90500 8.97300 40.98700 1.000 35.79301 65 GLU A N 1
ATOM 529 C CA . GLU A 1 66 ? 40.78700 8.00800 41.63500 1.000 37.41827 65 GLU A CA 1
ATOM 530 C C . GLU A 1 66 ? 41.71100 7.34400 40.62200 1.000 35.48777 65 GLU A C 1
ATOM 531 O O . GLU A 1 66 ? 42.90100 7.14200 40.89400 1.000 35.25656 65 GLU A O 1
ATOM 537 N N . THR A 1 67 ? 41.18200 7.00100 39.44400 1.000 34.78422 66 THR A N 1
ATOM 538 C CA . THR A 1 67 ? 42.02200 6.42200 38.40000 1.000 35.68135 66 THR A CA 1
ATOM 539 C C . THR A 1 67 ? 43.09300 7.40900 37.95200 1.000 35.12299 66 THR A C 1
ATOM 540 O O . THR A 1 67 ? 44.23200 7.01600 37.67200 1.000 35.29212 66 THR A O 1
ATOM 544 N N . ALA A 1 68 ? 42.74700 8.69700 37.88200 1.000 33.37859 67 ALA A N 1
ATOM 545 C CA . ALA A 1 68 ? 43.73900 9.71600 37.55600 1.000 34.30659 67 ALA A CA 1
ATOM 546 C C . ALA A 1 68 ? 44.85400 9.74000 38.59400 1.000 34.87992 67 ALA A C 1
ATOM 547 O O . ALA A 1 68 ? 46.04000 9.80000 38.24700 1.000 33.37435 67 ALA A O 1
ATOM 549 N N . VAL A 1 69 ? 44.48900 9.68900 39.87700 1.000 34.93422 68 VAL A N 1
ATOM 550 C CA . VAL A 1 69 ? 45.49200 9.60600 40.93700 1.000 36.04745 68 VAL A CA 1
ATOM 551 C C . VAL A 1 69 ? 46.36700 8.37600 40.74500 1.000 36.34715 68 VAL A C 1
ATOM 552 O O . VAL A 1 69 ? 47.59500 8.44100 40.88200 1.000 35.85332 68 VAL A O 1
ATOM 556 N N . ASN A 1 70 ? 45.75200 7.24100 40.40700 1.000 34.27524 69 ASN A N 1
ATOM 557 C CA . ASN A 1 70 ? 46.48700 5.98600 40.30900 1.000 35.86463 69 ASN A CA 1
ATOM 558 C C . ASN A 1 70 ? 47.47000 5.96900 39.14400 1.000 34.84766 69 ASN A C 1
ATOM 559 O O . ASN A 1 70 ? 48.39000 5.14400 39.14400 1.000 38.37761 69 ASN A O 1
ATOM 564 N N . ILE A 1 71 ? 47.30400 6.84600 38.15900 1.000 34.50948 70 ILE A N 1
ATOM 565 C CA . ILE A 1 71 ? 48.27000 6.97200 37.07700 1.000 34.66953 70 ILE A CA 1
ATOM 566 C C . ILE A 1 71 ? 49.10600 8.24500 37.22700 1.000 33.07298 70 ILE A C 1
ATOM 567 O O . ILE A 1 71 ? 49.63400 8.76100 36.24500 1.000 33.45463 70 ILE A O 1
ATOM 572 N N . GLY A 1 72 ? 49.22200 8.76000 38.45000 1.000 33.51519 71 GLY A N 1
ATOM 573 C CA . GLY A 1 72 ? 50.17700 9.81200 38.74100 1.000 35.42076 71 GLY A CA 1
ATOM 574 C C . GLY A 1 72 ? 49.75600 11.21900 38.38600 1.000 34.76256 71 GLY A C 1
ATOM 575 O O . GLY A 1 72 ? 50.61600 12.07000 38.14400 1.000 34.79896 71 GLY A O 1
ATOM 576 N N . MET A 1 73 ? 48.45800 11.50000 38.36200 1.000 32.83847 72 MET A N 1
ATOM 577 C CA . MET A 1 73 ? 47.95200 12.81900 38.00400 1.000 34.56869 72 MET A CA 1
ATOM 578 C C . MET A 1 73 ? 47.70200 13.63600 39.26500 1.000 34.42493 72 MET A C 1
ATOM 579 O O . MET A 1 73 ? 47.11600 13.13500 40.23100 1.000 37.19004 72 MET A O 1
ATOM 584 N N . ASN A 1 74 ? 48.15300 14.89400 39.25200 1.000 32.13377 73 ASN A N 1
ATOM 585 C CA . ASN A 1 74 ? 47.98900 15.78900 40.39100 1.000 35.65089 73 ASN A CA 1
ATOM 586 C C . ASN A 1 74 ? 47.31400 17.10400 40.01400 1.000 38.70000 73 ASN A C 1
ATOM 587 O O . ASN A 1 74 ? 47.27100 18.02300 40.84000 1.000 36.65130 73 ASN A O 1
ATOM 592 N N . SER A 1 75 ? 46.79200 17.22000 38.79500 1.000 32.71074 74 SER A N 1
ATOM 593 C CA . SER A 1 75 ? 46.15400 18.44900 38.35000 1.000 34.35619 74 SER A CA 1
ATOM 594 C C . SER A 1 75 ? 45.14200 18.11600 37.26400 1.000 33.92889 74 SER A C 1
ATOM 595 O O . SER A 1 75 ? 45.15000 17.02100 36.69800 1.000 32.91827 74 SER A O 1
ATOM 598 N N . THR A 1 76 ? 44.26800 19.07800 36.97700 1.000 30.77716 75 THR A N 1
ATOM 599 C CA . THR A 1 76 ? 43.24900 18.87700 35.95600 1.000 31.87273 75 THR A CA 1
ATOM 600 C C . THR A 1 76 ? 42.66000 20.21600 35.54700 1.000 32.53064 75 THR A C 1
ATOM 601 O O . THR A 1 76 ? 42.68500 21.18400 36.31200 1.000 31.99405 75 THR A O 1
ATOM 605 N N . ARG A 1 77 ? 42.13800 20.25500 34.32500 1.000 31.26668 76 ARG A N 1
ATOM 606 C CA . ARG A 1 77 ? 41.32500 21.35900 33.83500 1.000 31.99056 76 ARG A CA 1
ATOM 607 C C . ARG A 1 77 ? 39.94500 20.80300 33.52100 1.000 30.40569 76 ARG A C 1
ATOM 608 O O . ARG A 1 77 ? 39.81800 19.86800 32.72300 1.000 29.63127 76 ARG A O 1
ATOM 616 N N . ILE A 1 78 ? 38.91900 21.37100 34.14700 1.000 30.66061 77 ILE A N 1
ATOM 617 C CA . ILE A 1 78 ? 37.54000 20.93700 33.96100 1.000 30.52299 77 ILE A CA 1
ATOM 618 C C . ILE A 1 78 ? 36.75000 22.09200 33.36700 1.000 31.85817 77 ILE A C 1
ATOM 619 O O . ILE A 1 78 ? 36.84700 23.22800 33.84400 1.000 29.28994 77 ILE A O 1
ATOM 624 N N . GLY A 1 79 ? 35.97300 21.80000 32.32500 1.000 30.38635 78 GLY A N 1
ATOM 625 C CA . GLY A 1 79 ? 35.12900 22.78600 31.69600 1.000 30.14211 78 GLY A CA 1
ATOM 626 C C . GLY A 1 79 ? 33.69600 22.66000 32.16900 1.000 30.26310 78 GLY A C 1
ATOM 627 O O . GLY A 1 79 ? 33.07500 21.60400 32.02800 1.000 30.87353 78 GLY A O 1
ATOM 628 N N . ILE A 1 80 ? 33.17700 23.74100 32.74200 1.000 31.44138 79 ILE A N 1
ATOM 629 C CA . ILE A 1 80 ? 31.77400 23.80600 33.11900 1.000 30.55684 79 ILE A CA 1
ATOM 630 C C . ILE A 1 80 ? 30.96300 24.23700 31.90500 1.000 30.93185 79 ILE A C 1
ATOM 631 O O . ILE A 1 80 ? 31.49300 24.77000 30.92700 1.000 30.96574 79 ILE A O 1
ATOM 636 N N . GLU A 1 81 ? 29.65600 24.00100 31.96200 1.000 31.18371 80 GLU A N 1
ATOM 637 C CA . GLU A 1 81 ? 28.77700 24.24100 30.82500 1.000 32.66024 80 GLU A CA 1
ATOM 638 C C . GLU A 1 81 ? 27.80900 25.37200 31.14600 1.000 32.77380 80 GLU A C 1
ATOM 639 O O . GLU A 1 81 ? 27.01200 25.27000 32.08500 1.000 28.82440 80 GLU A O 1
ATOM 645 N N . TRP A 1 82 ? 27.89400 26.44500 30.35600 1.000 33.76323 81 TRP A N 1
ATOM 646 C CA . TRP A 1 82 ? 26.99800 27.58900 30.49700 1.000 33.08452 81 TRP A CA 1
ATOM 647 C C . TRP A 1 82 ? 25.53600 27.16600 30.41000 1.000 34.52384 81 TRP A C 1
ATOM 648 O O . TRP A 1 82 ? 24.67800 27.71500 31.11200 1.000 35.57136 81 TRP A O 1
ATOM 659 N N . SER A 1 83 ? 25.23300 26.18300 29.55700 1.000 35.32426 82 SER A N 1
ATOM 660 C CA . SER A 1 83 ? 23.85700 25.73400 29.38300 1.000 35.76948 82 SER A CA 1
ATOM 661 C C . SER A 1 83 ? 23.32700 24.98200 30.59700 1.000 36.60742 82 SER A C 1
ATOM 662 O O . SER A 1 83 ? 22.10700 24.90900 30.77800 1.000 38.36660 82 SER A O 1
ATOM 665 N N . ARG A 1 84 ? 24.20700 24.41900 31.42600 1.000 34.25657 83 ARG A N 1
ATOM 666 C CA . ARG A 1 84 ? 23.75700 23.72800 32.63000 1.000 34.73248 83 ARG A CA 1
ATOM 667 C C . ARG A 1 84 ? 23.47300 24.70400 33.76400 1.000 35.85355 83 ARG A C 1
ATOM 668 O O . ARG A 1 84 ? 22.45200 24.58300 34.45100 1.000 35.78155 83 ARG A O 1
ATOM 676 N N . ILE A 1 85 ? 24.36300 25.67300 33.97400 1.000 34.71129 84 ILE A N 1
ATOM 677 C CA . ILE A 1 85 ? 24.24400 26.55900 35.12600 1.000 36.14660 84 ILE A CA 1
ATOM 678 C C . ILE A 1 85 ? 23.14900 27.60200 34.91400 1.000 36.06533 84 ILE A C 1
ATOM 679 O O . ILE A 1 85 ? 22.45100 27.97500 35.86500 1.000 36.97509 84 ILE A O 1
ATOM 684 N N . PHE A 1 86 ? 22.96000 28.07400 33.68100 1.000 36.12079 85 PHE A N 1
ATOM 685 C CA . PHE A 1 86 ? 21.88400 29.00200 33.33900 1.000 37.33822 85 PHE A CA 1
ATOM 686 C C . PHE A 1 86 ? 21.05800 28.38800 32.21400 1.000 38.54620 85 PHE A C 1
ATOM 687 O O . PHE A 1 86 ? 21.23000 28.74100 31.03700 1.000 37.97414 85 PHE A O 1
ATOM 695 N N . PRO A 1 87 ? 20.15300 27.46000 32.53700 1.000 38.16808 86 PRO A N 1
ATOM 696 C CA . PRO A 1 87 ? 19.30300 26.87600 31.48700 1.000 38.78302 86 PRO A CA 1
ATOM 697 C C . PRO A 1 87 ? 18.37300 27.88700 30.84400 1.000 42.29855 86 PRO A C 1
ATOM 698 O O . PRO A 1 87 ? 17.98300 27.70900 29.68300 1.000 40.31503 86 PRO A O 1
ATOM 702 N N . THR A 1 88 ? 18.00600 28.94400 31.56200 1.000 42.22825 87 THR A N 1
ATOM 703 C CA . THR A 1 88 ? 17.14400 29.99300 31.04500 1.000 40.99787 87 THR A CA 1
ATOM 704 C C . THR A 1 88 ? 17.89400 31.31900 31.04300 1.000 39.69590 87 THR A C 1
ATOM 705 O O . THR A 1 88 ? 18.97100 31.45500 31.62900 1.000 39.19065 87 THR A O 1
ATOM 709 N N . SER A 1 89 ? 17.30000 32.30500 30.37400 1.000 41.85194 88 SER A N 1
ATOM 710 C CA . SER A 1 89 ? 17.98800 33.56200 30.11000 1.000 42.90220 88 SER A CA 1
ATOM 711 C C . SER A 1 89 ? 18.28100 34.32500 31.39600 1.000 41.00900 88 SER A C 1
ATOM 712 O O . SER A 1 89 ? 17.50000 34.30000 32.35000 1.000 44.44013 88 SER A O 1
ATOM 715 N N . THR A 1 90 ? 19.42700 35.00500 31.41100 1.000 43.92975 89 THR A N 1
ATOM 716 C CA . THR A 1 90 ? 19.79400 35.92400 32.47900 1.000 38.96839 89 THR A CA 1
ATOM 717 C C . THR A 1 90 ? 19.69200 37.37800 32.03900 1.000 44.20145 89 THR A C 1
ATOM 718 O O . THR A 1 90 ? 20.20800 38.26400 32.72900 1.000 42.44985 89 THR A O 1
ATOM 722 N N . GLU A 1 91 ? 19.04000 37.64000 30.90200 1.000 44.57184 90 GLU A N 1
ATOM 723 C CA . GLU A 1 91 ? 18.91300 39.00700 30.40600 1.000 47.59785 90 GLU A CA 1
ATOM 724 C C . GLU A 1 91 ? 18.13600 39.88900 31.37400 1.000 44.08665 90 GLU A C 1
ATOM 725 O O . GLU A 1 91 ? 18.36400 41.10300 31.42400 1.000 46.50437 90 GLU A O 1
ATOM 731 N N . GLY A 1 92 ? 17.22200 39.30000 32.14900 1.000 46.49934 91 GLY A N 1
ATOM 732 C CA . GLY A 1 92 ? 16.41300 40.06700 33.08000 1.000 44.51934 91 GLY A CA 1
ATOM 733 C C . GLY A 1 92 ? 17.19000 40.68500 34.22400 1.000 47.46807 91 GLY A C 1
ATOM 734 O O . GLY A 1 92 ? 16.68100 41.59900 34.88000 1.000 46.52323 91 GLY A O 1
ATOM 735 N N . VAL A 1 93 ? 18.40400 40.20400 34.48400 1.000 44.10668 92 VAL A N 1
ATOM 736 C CA . VAL A 1 93 ? 19.26900 40.77900 35.50900 1.000 45.46841 92 VAL A CA 1
ATOM 737 C C . VAL A 1 93 ? 20.03500 41.92100 34.85000 1.000 46.11391 92 VAL A C 1
ATOM 738 O O . VAL A 1 93 ? 20.99700 41.70000 34.11200 1.000 44.27475 92 VAL A O 1
ATOM 742 N N . LYS A 1 94 ? 19.60200 43.15100 35.11600 1.000 46.39546 93 LYS A N 1
ATOM 743 C CA . LYS A 1 94 ? 20.18000 44.32400 34.47300 1.000 45.72187 93 LYS A CA 1
ATOM 744 C C . LYS A 1 94 ? 21.45900 44.73500 35.19200 1.000 43.24853 93 LYS A C 1
ATOM 745 O O . LYS A 1 94 ? 21.44400 45.00100 36.39900 1.000 46.04422 93 LYS A O 1
ATOM 751 N N . VAL A 1 95 ? 22.56200 44.78700 34.44900 1.000 44.07732 94 VAL A N 1
ATOM 752 C CA . VAL A 1 95 ? 23.85200 45.20300 34.97800 1.000 45.76760 94 VAL A CA 1
ATOM 753 C C . VAL A 1 95 ? 24.34100 46.40200 34.17100 1.000 47.74992 94 VAL A C 1
ATOM 754 O O . VAL A 1 95 ? 23.73800 46.79700 33.17300 1.000 50.47429 94 VAL A O 1
ATOM 758 N N . ARG A 1 96 ? 25.45200 46.97900 34.62100 1.000 48.13369 95 ARG A N 1
ATOM 759 C CA . ARG A 1 96 ? 26.03800 48.14200 33.96700 1.000 51.38857 95 ARG A CA 1
ATOM 760 C C . ARG A 1 96 ? 26.99800 47.69700 32.87100 1.000 47.05654 95 ARG A C 1
ATOM 761 O O . ARG A 1 96 ? 27.88400 46.87100 33.11000 1.000 47.93371 95 ARG A O 1
ATOM 769 N N . ILE A 1 97 ? 26.81700 48.24700 31.67300 1.000 49.03040 96 ILE A N 1
ATOM 770 C CA . ILE A 1 97 ? 27.67700 47.96900 30.52600 1.000 48.02762 96 ILE A CA 1
ATOM 771 C C . ILE A 1 97 ? 28.13800 49.31000 29.96800 1.000 55.93096 96 ILE A C 1
ATOM 772 O O . ILE A 1 97 ? 27.32200 50.08700 29.45600 1.000 52.41778 96 ILE A O 1
ATOM 777 N N . ASP A 1 98 ? 29.43600 49.58300 30.06700 1.000 50.79103 97 ASP A N 1
ATOM 778 C CA . ASP A 1 98 ? 30.01100 50.80700 29.52600 1.000 50.61594 97 ASP A CA 1
ATOM 779 C C . ASP A 1 98 ? 30.48100 50.57300 28.09700 1.000 51.60512 97 ASP A C 1
ATOM 780 O O . ASP A 1 98 ? 31.07000 49.53300 27.78700 1.000 46.75078 97 ASP A O 1
ATOM 785 N N . ARG A 1 99 ? 30.21100 51.54400 27.22600 1.000 55.84150 98 ARG A N 1
ATOM 786 C CA . ARG A 1 99 ? 30.57200 51.44400 25.81900 1.000 53.68777 98 ARG A CA 1
ATOM 787 C C . ARG A 1 99 ? 31.22400 52.73500 25.34800 1.000 55.76812 98 ARG A C 1
ATOM 788 O O . ARG A 1 99 ? 30.80300 53.83200 25.72700 1.000 56.07810 98 ARG A O 1
ATOM 796 N N . ASP A 1 100 ? 32.25800 52.59100 24.52300 1.000 57.47631 99 ASP A N 1
ATOM 797 C CA . ASP A 1 100 ? 32.89700 53.69800 23.81500 1.000 56.17389 99 ASP A CA 1
ATOM 798 C C . ASP A 1 100 ? 32.69600 53.41800 22.32900 1.000 54.38921 99 ASP A C 1
ATOM 799 O O . ASP A 1 100 ? 33.54300 52.80000 21.68000 1.000 52.63071 99 ASP A O 1
ATOM 804 N N . GLY A 1 101 ? 31.56400 53.87000 21.79500 1.000 55.87437 100 GLY A N 1
ATOM 805 C CA . GLY A 1 101 ? 31.17600 53.50300 20.44800 1.000 56.16245 100 GLY A CA 1
ATOM 806 C C . GLY A 1 101 ? 30.73200 52.05600 20.38800 1.000 56.48040 100 GLY A C 1
ATOM 807 O O . GLY A 1 101 ? 29.79000 51.66200 21.08300 1.000 53.79230 100 GLY A O 1
ATOM 808 N N . ASP A 1 102 ? 31.40300 51.25200 19.56900 1.000 54.91384 101 ASP A N 1
ATOM 809 C CA . ASP A 1 102 ? 31.12900 49.82300 19.50100 1.000 56.82967 101 ASP A CA 1
ATOM 810 C C . ASP A 1 102 ? 32.04100 49.00500 20.40600 1.000 48.91199 101 ASP A C 1
ATOM 811 O O . ASP A 1 102 ? 31.92500 47.77500 20.43000 1.000 50.51050 101 ASP A O 1
ATOM 816 N N . ASN A 1 103 ? 32.93500 49.65400 21.14800 1.000 48.67430 102 ASN A N 1
ATOM 817 C CA . ASN A 1 103 ? 33.81900 48.95800 22.07300 1.000 48.06271 102 ASN A CA 1
ATOM 818 C C . ASN A 1 103 ? 33.09800 48.73900 23.39800 1.000 47.19625 102 ASN A C 1
ATOM 819 O O . ASN A 1 103 ? 32.64500 49.69900 24.02900 1.000 47.23562 102 ASN A O 1
ATOM 824 N N . ILE A 1 104 ? 32.98900 47.48100 23.81700 1.000 44.65152 103 ILE A N 1
ATOM 825 C CA . ILE A 1 104 ? 32.45100 47.14200 25.13000 1.000 43.02645 103 ILE A CA 1
ATOM 826 C C . ILE A 1 104 ? 33.61400 47.23500 26.11300 1.000 44.07057 103 ILE A C 1
ATOM 827 O O . ILE A 1 104 ? 34.38000 46.28500 26.28400 1.000 38.78435 103 ILE A O 1
ATOM 832 N N . THR A 1 105 ? 33.74900 48.39200 26.76000 1.000 41.52957 104 THR A N 1
ATOM 833 C CA . THR A 1 105 ? 34.92100 48.69000 27.57200 1.000 43.72190 104 THR A CA 1
ATOM 834 C C . THR A 1 105 ? 34.74800 48.35000 29.04700 1.000 42.53455 104 THR A C 1
ATOM 835 O O . THR A 1 105 ? 35.71500 48.46900 29.80700 1.000 45.48608 104 THR A O 1
ATOM 839 N N . GLY A 1 106 ? 33.56000 47.93300 29.47400 1.000 41.02838 105 GLY A N 1
ATOM 840 C CA . GLY A 1 106 ? 33.36800 47.60100 30.87200 1.000 40.54464 105 GLY A CA 1
ATOM 841 C C . GLY A 1 106 ? 32.02300 46.99100 31.20400 1.000 45.22229 105 GLY A C 1
ATOM 842 O O . GLY A 1 106 ? 30.99300 47.38700 30.65000 1.000 47.56778 105 GLY A O 1
ATOM 843 N N . ILE A 1 107 ? 32.02500 46.01500 32.11000 1.000 42.01566 106 ILE A N 1
ATOM 844 C CA . ILE A 1 107 ? 30.80600 45.42700 32.65500 1.000 42.57081 106 ILE A CA 1
ATOM 845 C C . ILE A 1 107 ? 31.00700 45.24900 34.15300 1.000 42.20554 106 ILE A C 1
ATOM 846 O O . ILE A 1 107 ? 32.03500 44.71900 34.58600 1.000 41.86994 106 ILE A O 1
ATOM 851 N N . THR A 1 108 ? 30.03500 45.69900 34.94300 1.000 43.73476 107 THR A N 1
ATOM 852 C CA . THR A 1 108 ? 30.13400 45.70000 36.39800 1.000 44.15133 107 THR A CA 1
ATOM 853 C C . THR A 1 108 ? 29.00900 44.85600 36.97900 1.000 47.07613 107 THR A C 1
ATOM 854 O O . THR A 1 108 ? 27.83300 45.09800 36.68800 1.000 45.40384 107 THR A O 1
ATOM 858 N N . ILE A 1 109 ? 29.37200 43.87200 37.80000 1.000 44.94941 108 ILE A N 1
ATOM 859 C CA . ILE A 1 109 ? 28.41800 43.01300 38.49300 1.000 46.07422 108 ILE A CA 1
ATOM 860 C C . ILE A 1 109 ? 28.51800 43.29800 39.98400 1.000 46.54845 108 ILE A C 1
ATOM 861 O O . ILE A 1 109 ? 29.61400 43.26900 40.55600 1.000 47.13673 108 ILE A O 1
ATOM 866 N N . GLU A 1 110 ? 27.37900 43.57000 40.61200 1.000 50.57165 109 GLU A N 1
ATOM 867 C CA . GLU A 1 110 ? 27.32400 43.86000 42.03600 1.000 51.90323 109 GLU A CA 1
ATOM 868 C C . GLU A 1 110 ? 26.84500 42.63600 42.81200 1.000 48.85517 109 GLU A C 1
ATOM 869 O O . GLU A 1 110 ? 26.37600 41.64800 42.24200 1.000 48.16485 109 GLU A O 1
ATOM 875 N N . LYS A 1 111 ? 26.97900 42.71400 44.13900 1.000 47.52866 110 LYS A N 1
ATOM 876 C CA . LYS A 1 111 ? 26.64000 41.57400 44.98700 1.000 51.27214 110 LYS A CA 1
ATOM 877 C C . LYS A 1 111 ? 25.16400 41.21600 44.87200 1.000 50.81469 110 LYS A C 1
ATOM 878 O O . LYS A 1 111 ? 24.80600 40.03200 44.84200 1.000 50.19624 110 LYS A O 1
ATOM 884 N N . SER A 1 112 ? 24.29100 42.22500 44.80500 1.000 48.20775 111 SER A N 1
ATOM 885 C CA . SER A 1 112 ? 22.86800 41.95400 44.63000 1.000 49.62847 111 SER A CA 1
ATOM 886 C C . SER A 1 112 ? 22.58400 41.30500 43.28200 1.000 50.27171 111 SER A C 1
ATOM 887 O O . SER A 1 112 ? 21.65400 40.49700 43.16900 1.000 48.21899 111 SER A O 1
ATOM 890 N N . ASP A 1 113 ? 23.36900 41.64100 42.25400 1.000 47.77567 112 ASP A N 1
ATOM 891 C CA . ASP A 1 113 ? 23.21700 40.97700 40.96400 1.000 44.95432 112 ASP A CA 1
ATOM 892 C C . ASP A 1 113 ? 23.57300 39.50100 41.06700 1.000 47.83325 112 ASP A C 1
ATOM 893 O O . ASP A 1 113 ? 22.91200 38.65000 40.45900 1.000 46.17610 112 ASP A O 1
ATOM 898 N N . LEU A 1 114 ? 24.61700 39.17700 41.83400 1.000 46.71484 113 LEU A N 1
ATOM 899 C CA . LEU A 1 114 ? 24.98800 37.78000 42.02900 1.000 47.35681 113 LEU A CA 1
ATOM 900 C C . LEU A 1 114 ? 23.89700 37.00900 42.75900 1.000 49.58666 113 LEU A C 1
ATOM 901 O O . LEU A 1 114 ? 23.69100 35.81900 42.49300 1.000 45.43779 113 LEU A O 1
ATOM 906 N N . GLU A 1 115 ? 23.18800 37.66600 43.68000 1.000 48.71175 114 GLU A N 1
ATOM 907 C CA . GLU A 1 115 ? 22.07800 37.00800 44.36100 1.000 48.02109 114 GLU A CA 1
ATOM 908 C C . GLU A 1 115 ? 20.89800 36.81000 43.41800 1.000 45.97428 114 GLU A C 1
ATOM 909 O O . GLU A 1 115 ? 20.23200 35.76800 43.45800 1.000 43.26874 114 GLU A O 1
ATOM 915 N N . SER A 1 116 ? 20.62200 37.80000 42.56600 1.000 49.45484 115 SER A N 1
ATOM 916 C CA . SER A 1 116 ? 19.54700 37.65700 41.59100 1.000 47.67630 115 SER A CA 1
ATOM 917 C C . SER A 1 116 ? 19.88600 36.59400 40.55400 1.000 44.24433 115 SER A C 1
ATOM 918 O O . SER A 1 116 ? 18.99800 35.87300 40.08300 1.000 45.69280 115 SER A O 1
ATOM 921 N N . LEU A 1 117 ? 21.16400 36.48200 40.18600 1.000 45.88518 116 LEU A N 1
ATOM 922 C CA . LEU A 1 117 ? 21.57300 35.42700 39.26600 1.000 43.34548 116 LEU A CA 1
ATOM 923 C C . LEU A 1 117 ? 21.44600 34.05400 39.91500 1.000 44.28885 116 LEU A C 1
ATOM 924 O O . LEU A 1 117 ? 21.09200 33.07600 39.24600 1.000 43.42205 116 LEU A O 1
ATOM 929 N N . LYS A 1 118 ? 21.72500 33.96400 41.21800 1.000 42.87057 117 LYS A N 1
ATOM 930 C CA . LYS A 1 118 ? 21.59000 32.69100 41.91800 1.000 46.76855 117 LYS A CA 1
ATOM 931 C C . LYS A 1 118 ? 20.13800 32.23100 41.96500 1.000 48.45944 117 LYS A C 1
ATOM 932 O O . LYS A 1 118 ? 19.86600 31.02400 41.97700 1.000 47.41760 117 LYS A O 1
ATOM 938 N N . LYS A 1 119 ? 19.19400 33.17400 41.97600 1.000 44.94515 118 LYS A N 1
ATOM 939 C CA . LYS A 1 119 ? 17.78300 32.81100 42.04600 1.000 47.22386 118 LYS A CA 1
ATOM 940 C C . LYS A 1 119 ? 17.31800 32.08600 40.78800 1.000 44.95816 118 LYS A C 1
ATOM 941 O O . LYS A 1 119 ? 16.47300 31.18700 40.87100 1.000 47.61318 118 LYS A O 1
ATOM 947 N N . ILE A 1 120 ? 17.85800 32.45000 39.62200 1.000 41.84727 119 ILE A N 1
ATOM 948 C CA . ILE A 1 120 ? 17.42600 31.86600 38.35700 1.000 43.08882 119 ILE A CA 1
ATOM 949 C C . ILE A 1 120 ? 18.38700 30.80700 37.84000 1.000 45.32040 119 ILE A C 1
ATOM 950 O O . ILE A 1 120 ? 18.12700 30.21000 36.78600 1.000 44.15869 119 ILE A O 1
ATOM 955 N N . CYS A 1 121 ? 19.48600 30.55300 38.54400 1.000 40.26667 120 CYS A N 1
ATOM 956 C CA . CYS A 1 121 ? 20.42400 29.53300 38.11000 1.000 42.46339 120 CYS A CA 1
ATOM 957 C C . CYS A 1 121 ? 19.88100 28.14000 38.42200 1.000 40.49897 120 CYS A C 1
ATOM 958 O O . CYS A 1 121 ? 18.87500 27.97200 39.11700 1.000 41.26814 120 CYS A O 1
ATOM 961 N N . ASN A 1 122 ? 20.56500 27.13100 37.89000 1.000 42.53233 121 ASN A N 1
ATOM 962 C CA . ASN A 1 122 ? 20.25500 25.73400 38.18400 1.000 40.32175 121 ASN A CA 1
ATOM 963 C C . ASN A 1 122 ? 21.10100 25.32900 39.38400 1.000 42.27812 121 ASN A C 1
ATOM 964 O O . ASN A 1 122 ? 22.28500 25.01100 39.24600 1.000 42.45852 121 ASN A O 1
ATOM 969 N N . MET A 1 123 ? 20.49000 25.34600 40.57300 1.000 39.05872 122 MET A N 1
ATOM 970 C CA . MET A 1 123 ? 21.22700 25.00900 41.78700 1.000 42.02772 122 MET A CA 1
ATOM 971 C C . MET A 1 123 ? 21.71200 23.56500 41.76900 1.000 44.22194 122 MET A C 1
ATOM 972 O O . MET A 1 123 ? 22.73200 23.24800 42.39100 1.000 42.42892 122 MET A O 1
ATOM 977 N N . ASP A 1 124 ? 20.99900 22.67900 41.06700 1.000 44.02189 123 ASP A N 1
ATOM 978 C CA . ASP A 1 124 ? 21.43400 21.28900 40.97500 1.000 41.65539 123 ASP A CA 1
ATOM 979 C C . ASP A 1 124 ? 22.75600 21.17400 40.22600 1.000 39.63512 123 ASP A C 1
ATOM 980 O O . ASP A 1 124 ? 23.61000 20.35300 40.58000 1.000 40.90573 123 ASP A O 1
ATOM 985 N N . ALA A 1 125 ? 22.94300 21.99000 39.18500 1.000 40.23042 124 ALA A N 1
ATOM 986 C CA . ALA A 1 125 ? 24.19700 21.95500 38.43800 1.000 38.91298 124 ALA A CA 1
ATOM 987 C C . ALA A 1 125 ? 25.33900 22.55600 39.24600 1.000 38.01952 124 ALA A C 1
ATOM 988 O O . ALA A 1 125 ? 26.47000 22.05800 39.19700 1.000 39.98710 124 ALA A O 1
ATOM 990 N N . VAL A 1 126 ? 25.06500 23.62900 39.99200 1.000 39.15170 125 VAL A N 1
ATOM 991 C CA . VAL A 1 126 ? 26.09100 24.22800 40.84000 1.000 40.57255 125 VAL A CA 1
ATOM 992 C C . VAL A 1 126 ? 26.53900 23.24000 41.90800 1.000 39.01407 125 VAL A C 1
ATOM 993 O O . VAL A 1 126 ? 27.73900 23.07800 42.16400 1.000 37.16872 125 VAL A O 1
ATOM 997 N N . LYS A 1 127 ? 25.58400 22.55100 42.53800 1.000 39.58413 126 LYS A N 1
ATOM 998 C CA . LYS A 1 127 ? 25.92500 21.60900 43.59900 1.000 40.17162 126 LYS A CA 1
ATOM 999 C C . LYS A 1 127 ? 26.73500 20.43700 43.06100 1.000 37.02115 126 LYS A C 1
ATOM 1000 O O . LYS A 1 127 ? 27.69400 19.99000 43.70200 1.000 39.98535 126 LYS A O 1
ATOM 1006 N N . LYS A 1 128 ? 26.36400 19.92100 41.88600 1.000 38.80092 127 LYS A N 1
ATOM 1007 C CA . LYS A 1 128 ? 27.11600 18.81400 41.30300 1.000 40.53843 127 LYS A CA 1
ATOM 1008 C C . LYS A 1 128 ? 28.53200 19.24100 40.94000 1.000 36.42559 127 LYS A C 1
ATOM 1009 O O . LYS A 1 128 ? 29.49600 18.51500 41.21000 1.000 35.69972 127 LYS A O 1
ATOM 1015 N N . TYR A 1 129 ? 28.67700 20.41900 40.32800 1.000 34.44153 128 TYR A N 1
ATOM 1016 C CA . TYR A 1 129 ? 30.00800 20.92100 40.00600 1.000 32.56893 128 TYR A CA 1
ATOM 1017 C C . TYR A 1 129 ? 30.82800 21.14800 41.26900 1.000 34.08414 128 TYR A C 1
ATOM 1018 O O . TYR A 1 129 ? 32.03900 20.90100 41.28500 1.000 34.05450 128 TYR A O 1
ATOM 1027 N N . ARG A 1 130 ? 30.18400 21.61700 42.34100 1.000 33.78733 129 ARG A N 1
ATOM 1028 C CA . ARG A 1 130 ? 30.88200 21.75000 43.61500 1.000 35.43921 129 ARG A CA 1
ATOM 1029 C C . ARG A 1 130 ? 31.27600 20.38500 44.16600 1.000 40.01624 129 ARG A C 1
ATOM 1030 O O . ARG A 1 130 ? 32.35600 20.23400 44.74800 1.000 41.40768 129 ARG A O 1
ATOM 1038 N N . GLU A 1 131 ? 30.41200 19.38100 43.99000 1.000 37.23008 130 GLU A N 1
ATOM 1039 C CA . GLU A 1 131 ? 30.77300 18.01900 44.36800 1.000 38.54387 130 GLU A CA 1
ATOM 1040 C C . GLU A 1 131 ? 31.97900 17.53400 43.57500 1.000 37.26777 130 GLU A C 1
ATOM 1041 O O . GLU A 1 131 ? 32.89000 16.90800 44.13000 1.000 36.07510 130 GLU A O 1
ATOM 1047 N N . ILE A 1 132 ? 31.99800 17.81300 42.26900 1.000 35.33043 131 ILE A N 1
ATOM 1048 C CA . ILE A 1 132 ? 33.12500 17.41100 41.43300 1.000 37.13409 131 ILE A CA 1
ATOM 1049 C C . ILE A 1 132 ? 34.39600 18.12900 41.87000 1.000 36.91817 131 ILE A C 1
ATOM 1050 O O . ILE A 1 132 ? 35.46500 17.51700 41.98900 1.000 34.90429 131 ILE A O 1
ATOM 1055 N N . PHE A 1 133 ? 34.29800 19.43500 42.12700 1.000 35.23086 132 PHE A N 1
ATOM 1056 C CA . PHE A 1 133 ? 35.48200 20.20300 42.49600 1.000 34.52831 132 PHE A CA 1
ATOM 1057 C C . PHE A 1 133 ? 35.94500 19.87900 43.91000 1.000 36.97723 132 PHE A C 1
ATOM 1058 O O . PHE A 1 133 ? 37.14800 19.92900 44.19200 1.000 37.97799 132 PHE A O 1
ATOM 1066 N N . MET A 1 134 ? 35.01600 19.54700 44.81100 1.000 37.99508 133 MET A N 1
ATOM 1067 C CA . MET A 1 134 ? 35.40800 19.16900 46.16500 1.000 39.55942 133 MET A CA 1
ATOM 1068 C C . MET A 1 134 ? 36.10700 17.81600 46.17700 1.000 39.44849 133 MET A C 1
ATOM 1069 O O . MET A 1 134 ? 37.06100 17.61200 46.93600 1.000 42.58540 133 MET A O 1
ATOM 1074 N N . ASP A 1 135 ? 35.64100 16.87800 45.34900 1.000 37.95410 134 ASP A N 1
ATOM 1075 C CA . ASP A 1 135 ? 36.32200 15.59300 45.23500 1.000 39.11257 134 ASP A CA 1
ATOM 1076 C C . ASP A 1 135 ? 37.73700 15.77100 44.70200 1.000 39.95148 134 ASP A C 1
ATOM 1077 O O . ASP A 1 135 ? 38.66600 15.07900 45.13700 1.000 38.61045 134 ASP A O 1
ATOM 1082 N N . LEU A 1 136 ? 37.92100 16.69800 43.75900 1.000 37.77931 135 LEU A N 1
ATOM 1083 C CA . LEU A 1 136 ? 39.25800 16.98200 43.25100 1.000 38.65191 135 LEU A CA 1
ATOM 1084 C C . LEU A 1 136 ? 40.14300 17.58100 44.33700 1.000 41.73731 135 LEU A C 1
ATOM 1085 O O . LEU A 1 136 ? 41.32500 17.23500 44.44200 1.000 42.97196 135 LEU A O 1
ATOM 1090 N N . LYS A 1 137 ? 39.58800 18.47600 45.15800 1.000 38.92482 136 LYS A N 1
ATOM 1091 C CA . LYS A 1 137 ? 40.36100 19.04000 46.25900 1.000 41.45440 136 LYS A CA 1
ATOM 1092 C C . LYS A 1 137 ? 40.63600 18.00200 47.33800 1.000 41.90545 136 LYS A C 1
ATOM 1093 O O . LYS A 1 137 ? 41.66300 18.08000 48.02300 1.000 43.17175 136 LYS A O 1
ATOM 1099 N N . ASP A 1 138 ? 39.73600 17.02900 47.50900 1.000 41.11105 137 ASP A N 1
ATOM 1100 C CA . ASP A 1 138 ? 39.99100 15.94700 48.45200 1.000 41.94480 137 ASP A CA 1
ATOM 1101 C C . ASP A 1 138 ? 41.18500 15.10600 48.02300 1.000 41.56191 137 ASP A C 1
ATOM 1102 O O . ASP A 1 138 ? 41.87500 14.52800 48.87100 1.000 41.13847 137 ASP A O 1
ATOM 1107 N N . ARG A 1 139 ? 41.44600 15.02900 46.71800 1.000 41.88857 138 ARG A N 1
ATOM 1108 C CA . ARG A 1 139 ? 42.55500 14.25400 46.17800 1.000 44.64874 138 ARG A CA 1
ATOM 1109 C C . ARG A 1 139 ? 43.74700 15.12800 45.80100 1.000 44.16869 138 ARG A C 1
ATOM 1110 O O . ARG A 1 139 ? 44.61200 14.68700 45.03600 1.000 46.11203 138 ARG A O 1
ATOM 1118 N N . ASN A 1 140 ? 43.80000 16.35900 46.31900 1.000 43.50708 139 ASN A N 1
ATOM 1119 C CA . ASN A 1 140 ? 44.95200 17.24900 46.15600 1.000 47.49493 139 ASN A CA 1
ATOM 1120 C C . ASN A 1 140 ? 45.23200 17.54000 44.68100 1.000 46.07781 139 ASN A C 1
ATOM 1121 O O . ASN A 1 140 ? 46.35400 17.38700 44.19400 1.000 45.87283 139 ASN A O 1
ATOM 1126 N N . PHE A 1 141 ? 44.19500 17.97100 43.96900 1.000 43.28624 140 PHE A N 1
ATOM 1127 C CA . PHE A 1 141 ? 44.29200 18.28300 42.54900 1.000 40.19929 140 PHE A CA 1
ATOM 1128 C C . PHE A 1 141 ? 44.40800 19.78800 42.35000 1.000 41.24811 140 PHE A C 1
ATOM 1129 O O . PHE A 1 141 ? 43.57800 20.55200 42.85400 1.000 44.37310 140 PHE A O 1
ATOM 1137 N N . TYR A 1 142 ? 45.43800 20.20900 41.62000 1.000 38.78385 141 TYR A N 1
ATOM 1138 C CA . TYR A 1 142 ? 45.47300 21.56600 41.09100 1.000 40.09218 141 TYR A CA 1
ATOM 1139 C C . TYR A 1 142 ? 44.38600 21.69900 40.03200 1.000 38.08760 141 TYR A C 1
ATOM 1140 O O . TYR A 1 142 ? 44.38100 20.95800 39.04400 1.000 38.14511 141 TYR A O 1
ATOM 1149 N N . MET A 1 143 ? 43.45800 22.62900 40.23800 1.000 36.58591 142 MET A N 1
ATOM 1150 C CA . MET A 1 143 ? 42.21700 22.67100 39.47300 1.000 35.47669 142 MET A CA 1
ATOM 1151 C C . MET A 1 143 ? 42.17300 23.93200 38.62000 1.000 35.86537 142 MET A C 1
ATOM 1152 O O . MET A 1 143 ? 42.21400 25.04700 39.15100 1.000 32.86615 142 MET A O 1
ATOM 1157 N N . ILE A 1 144 ? 42.08600 23.75200 37.30400 1.000 35.34875 143 ILE A N 1
ATOM 1158 C CA . ILE A 1 144 ? 41.88600 24.84600 36.35900 1.000 33.06842 143 ILE A CA 1
ATOM 1159 C C . ILE A 1 144 ? 40.42100 24.84800 35.94700 1.000 32.92174 143 ILE A C 1
ATOM 1160 O O . ILE A 1 144 ? 39.93500 23.88200 35.34700 1.000 31.22248 143 ILE A O 1
ATOM 1165 N N . LEU A 1 145 ? 39.71200 25.92800 36.26500 1.000 31.32147 144 LEU A N 1
ATOM 1166 C CA . LEU A 1 145 ? 38.30800 26.06700 35.89800 1.000 30.74024 144 LEU A CA 1
ATOM 1167 C C . LEU A 1 145 ? 38.22200 26.78500 34.55700 1.000 32.13203 144 LEU A C 1
ATOM 1168 O O . LEU A 1 145 ? 38.57800 27.96400 34.45100 1.000 29.30914 144 LEU A O 1
ATOM 1173 N N . ASN A 1 146 ? 37.75600 26.07600 33.53200 1.000 29.25785 145 ASN A N 1
ATOM 1174 C CA . ASN A 1 146 ? 37.51100 26.66300 32.22200 1.000 29.42873 145 ASN A CA 1
ATOM 1175 C C . ASN A 1 146 ? 36.02100 26.95200 32.09000 1.000 31.42558 145 ASN A C 1
ATOM 1176 O O . ASN A 1 146 ? 35.19300 26.04700 32.23800 1.000 31.28846 145 ASN A O 1
ATOM 1181 N N . LEU A 1 147 ? 35.68600 28.21300 31.80900 1.000 29.32751 146 LEU A N 1
ATOM 1182 C CA . LEU A 1 147 ? 34.29300 28.64300 31.81200 1.000 30.23010 146 LEU A CA 1
ATOM 1183 C C . LEU A 1 147 ? 33.55800 28.20000 30.55300 1.000 29.27781 146 LEU A C 1
ATOM 1184 O O . LEU A 1 147 ? 32.42900 27.70300 30.62600 1.000 29.88249 146 LEU A O 1
ATOM 1189 N N . PHE A 1 148 ? 34.18000 28.38100 29.39300 1.000 31.70955 147 PHE A N 1
ATOM 1190 C CA . PHE A 1 148 ? 33.50500 28.25600 28.11100 1.000 30.98013 147 PHE A CA 1
ATOM 1191 C C . PHE A 1 148 ? 34.27300 27.30100 27.21100 1.000 32.90575 147 PHE A C 1
ATOM 1192 O O . PHE A 1 148 ? 35.50500 27.35400 27.14100 1.000 29.60625 147 PHE A O 1
ATOM 1200 N N . HIS A 1 149 ? 33.53500 26.42300 26.52200 1.000 32.00085 148 HIS A N 1
ATOM 1201 C CA . HIS A 1 149 ? 34.11900 25.43200 25.62100 1.000 30.32945 148 HIS A CA 1
ATOM 1202 C C . HIS A 1 149 ? 33.15200 25.21400 24.45200 1.000 31.49342 148 HIS A C 1
ATOM 1203 O O . HIS A 1 149 ? 32.49800 24.17700 24.33600 1.000 33.16192 148 HIS A O 1
ATOM 1210 N N . TRP A 1 150 ? 33.05900 26.23400 23.59200 1.000 30.22629 149 TRP A N 1
ATOM 1211 C CA . TRP A 1 150 ? 32.33300 26.19700 22.32200 1.000 31.67111 149 TRP A CA 1
ATOM 1212 C C . TRP A 1 150 ? 30.81500 26.18900 22.48700 1.000 33.62091 149 TRP A C 1
ATOM 1213 O O . TRP A 1 150 ? 30.12300 27.00500 21.86900 1.000 32.66278 149 TRP A O 1
ATOM 1224 N N . SER A 1 151 ? 30.28100 25.27500 23.29300 1.000 31.45601 150 SER A N 1
ATOM 1225 C CA . SER A 1 151 ? 28.83600 25.11100 23.38900 1.000 34.61091 150 SER A CA 1
ATOM 1226 C C . SER A 1 151 ? 28.21100 26.23100 24.21200 1.000 34.42551 150 SER A C 1
ATOM 1227 O O . SER A 1 151 ? 28.74100 26.63100 25.25200 1.000 33.92077 150 SER A O 1
ATOM 1230 N N . MET A 1 152 ? 27.07200 26.72700 23.74100 1.000 36.30025 151 MET A N 1
ATOM 1231 C CA . MET A 1 152 ? 26.34900 27.83300 24.34400 1.000 36.43745 151 MET A CA 1
ATOM 1232 C C . MET A 1 152 ? 24.93100 27.41100 24.70700 1.000 36.47296 151 MET A C 1
ATOM 1233 O O . MET A 1 152 ? 24.40000 26.44300 24.15000 1.000 35.95272 151 MET A O 1
ATOM 1238 N N . PRO A 1 153 ? 24.28600 28.11500 25.63800 1.000 37.93865 152 PRO A N 1
ATOM 1239 C CA . PRO A 1 153 ? 22.86600 27.85800 25.89200 1.000 40.48411 152 PRO A CA 1
ATOM 1240 C C . PRO A 1 153 ? 22.02800 28.18000 24.66400 1.000 40.91655 152 PRO A C 1
ATOM 1241 O O . PRO A 1 153 ? 22.36600 29.05800 23.86700 1.000 37.50088 152 PRO A O 1
ATOM 1245 N N . LEU A 1 154 ? 20.91900 27.44800 24.51800 1.000 42.13034 153 LEU A N 1
ATOM 1246 C CA . LEU A 1 154 ? 20.04000 27.65900 23.37200 1.000 44.05902 153 LEU A CA 1
ATOM 1247 C C . LEU A 1 154 ? 19.47500 29.07300 23.34700 1.000 41.55891 153 LEU A C 1
ATOM 1248 O O . LEU A 1 154 ? 19.27700 29.64200 22.26800 1.000 40.89831 153 LEU A O 1
ATOM 1253 N N . TRP A 1 155 ? 19.21500 29.65900 24.51800 1.000 38.82696 154 TRP A N 1
ATOM 1254 C CA . TRP A 1 155 ? 18.73500 31.03300 24.56700 1.000 40.33026 154 TRP A CA 1
ATOM 1255 C C . TRP A 1 155 ? 19.82300 32.04500 24.23000 1.000 40.80827 154 TRP A C 1
ATOM 1256 O O . TRP A 1 155 ? 19.51700 33.23500 24.09000 1.000 43.36316 154 TRP A O 1
ATOM 1267 N N . ILE A 1 156 ? 21.07200 31.60800 24.10200 1.000 41.07347 155 ILE A N 1
ATOM 1268 C CA . ILE A 1 156 ? 22.13500 32.45500 23.56900 1.000 40.65064 155 ILE A CA 1
ATOM 1269 C C . ILE A 1 156 ? 22.30500 32.23700 22.07200 1.000 43.60440 155 ILE A C 1
ATOM 1270 O O . ILE A 1 156 ? 22.37800 33.19400 21.29500 1.000 40.06006 155 ILE A O 1
ATOM 1275 N N . ASN A 1 157 ? 22.35900 30.97500 21.64800 1.000 41.40481 156 ASN A N 1
ATOM 1276 C CA . ASN A 1 157 ? 22.47300 30.61800 20.23900 1.000 38.54410 156 ASN A CA 1
ATOM 1277 C C . ASN A 1 157 ? 21.64200 29.37000 19.99200 1.000 42.64551 156 ASN A C 1
ATOM 1278 O O . ASN A 1 157 ? 21.87700 28.33200 20.61900 1.000 43.10748 156 ASN A O 1
ATOM 1283 N N . ASP A 1 158 ? 20.67100 29.47200 19.09300 1.000 40.72409 157 ASP A N 1
ATOM 1284 C CA . ASP A 1 158 ? 19.78500 28.35500 18.76500 1.000 44.30443 157 ASP A CA 1
ATOM 1285 C C . ASP A 1 158 ? 19.94100 28.00500 17.29300 1.000 46.61602 157 ASP A C 1
ATOM 1286 O O . ASP A 1 158 ? 19.44500 28.75000 16.42600 1.000 50.60117 157 ASP A O 1
ATOM 1291 N N . PRO A 1 159 ? 20.60900 26.89900 16.95600 1.000 49.13704 158 PRO A N 1
ATOM 1292 C CA . PRO A 1 159 ? 20.76400 26.53400 15.54000 1.000 49.95698 158 PRO A CA 1
ATOM 1293 C C . PRO A 1 159 ? 19.49900 25.97800 14.90800 1.000 53.76220 158 PRO A C 1
ATOM 1294 O O . PRO A 1 159 ? 19.45100 25.86000 13.67600 1.000 57.02853 158 PRO A O 1
ATOM 1298 N N . ARG A 1 160 ? 18.48500 25.62300 15.70000 1.000 53.38449 159 ARG A N 1
ATOM 1299 C CA . ARG A 1 160 ? 17.24400 25.11400 15.12500 1.000 53.41325 159 ARG A CA 1
ATOM 1300 C C . ARG A 1 160 ? 16.53600 26.18400 14.30500 1.000 60.83632 159 ARG A C 1
ATOM 1301 O O . ARG A 1 160 ? 15.91900 25.87800 13.27700 1.000 63.39633 159 ARG A O 1
ATOM 1309 N N . LYS A 1 161 ? 16.61600 27.44400 14.73900 1.000 71.25561 160 LYS A N 1
ATOM 1310 C CA . LYS A 1 161 ? 15.97800 28.53100 14.00700 1.000 73.79740 160 LYS A CA 1
ATOM 1311 C C . LYS A 1 161 ? 16.70000 28.85700 12.70700 1.000 68.93706 160 LYS A C 1
ATOM 1312 O O . LYS A 1 161 ? 16.08100 29.41800 11.79700 1.000 71.70161 160 LYS A O 1
ATOM 1318 N N . ARG A 1 162 ? 17.98500 28.52200 12.60500 1.000 67.02693 161 ARG A N 1
ATOM 1319 C CA . ARG A 1 162 ? 18.76200 28.84000 11.41500 1.000 70.09170 161 ARG A CA 1
ATOM 1320 C C . ARG A 1 162 ? 18.13500 28.21300 10.17500 1.000 75.68577 161 ARG A C 1
ATOM 1321 O O . ARG A 1 162 ? 17.43600 27.19800 10.24500 1.000 74.88429 161 ARG A O 1
ATOM 1329 N N . GLU A 1 163 ? 18.37500 28.84300 9.02900 1.000 80.66175 162 GLU A N 1
ATOM 1330 C CA . GLU A 1 163 ? 17.97900 28.30100 7.73800 1.000 88.50196 162 GLU A CA 1
ATOM 1331 C C . GLU A 1 163 ? 19.23400 28.05900 6.91200 1.000 92.26593 162 GLU A C 1
ATOM 1332 O O . GLU A 1 163 ? 20.13900 28.90100 6.87900 1.000 90.54506 162 GLU A O 1
ATOM 1338 N N . ILE A 1 164 ? 19.29400 26.89200 6.26600 1.000 95.16680 163 ILE A N 1
ATOM 1339 C CA . ILE A 1 164 ? 20.50200 26.46900 5.56900 1.000 96.04675 163 ILE A CA 1
ATOM 1340 C C . ILE A 1 164 ? 20.74000 27.30400 4.31300 1.000 96.92714 163 ILE A C 1
ATOM 1341 O O . ILE A 1 164 ? 21.86100 27.32800 3.79000 1.000 101.37819 163 ILE A O 1
ATOM 1346 N N . SER A 1 165 ? 19.72100 28.03300 3.84600 1.000 97.82294 164 SER A N 1
ATOM 1347 C CA . SER A 1 165 ? 19.88000 28.89700 2.67900 1.000 96.36833 164 SER A CA 1
ATOM 1348 C C . SER A 1 165 ? 21.05200 29.85900 2.82200 1.000 95.36408 164 SER A C 1
ATOM 1349 O O . SER A 1 165 ? 21.71700 30.17500 1.82900 1.000 93.90354 164 SER A O 1
ATOM 1352 N N . LYS A 1 166 ? 21.33100 30.32600 4.04100 1.000 91.72833 165 LYS A N 1
ATOM 1353 C CA . LYS A 1 166 ? 22.38800 31.29800 4.29100 1.000 86.45135 165 LYS A CA 1
ATOM 1354 C C . LYS A 1 166 ? 23.64000 30.66000 4.88500 1.000 82.30837 165 LYS A C 1
ATOM 1355 O O . LYS A 1 166 ? 24.33000 31.28900 5.69600 1.000 77.14585 165 LYS A O 1
ATOM 1361 N N . GLY A 1 167 ? 23.95200 29.42600 4.49700 1.000 81.89018 166 GLY A N 1
ATOM 1362 C CA . GLY A 1 167 ? 25.14200 28.76200 4.99000 1.000 76.61639 166 GLY A CA 1
ATOM 1363 C C . GLY A 1 167 ? 24.90900 27.96000 6.25400 1.000 75.61037 166 GLY A C 1
ATOM 1364 O O . GLY A 1 167 ? 24.36100 28.47500 7.23400 1.000 75.15543 166 GLY A O 1
ATOM 1365 N N . ASN A 1 168 ? 25.33100 26.69700 6.24600 1.000 81.78570 167 ASN A N 1
ATOM 1366 C CA . ASN A 1 168 ? 25.13100 25.79200 7.37700 1.000 68.49453 167 ASN A CA 1
ATOM 1367 C C . ASN A 1 168 ? 26.24800 26.01900 8.38900 1.000 59.18240 167 ASN A C 1
ATOM 1368 O O . ASN A 1 168 ? 27.31600 25.40900 8.32000 1.000 60.52087 167 ASN A O 1
ATOM 1373 N N . ASN A 1 169 ? 25.99500 26.90900 9.34700 1.000 54.80090 168 ASN A N 1
ATOM 1374 C CA . ASN A 1 169 ? 26.95700 27.23600 10.38800 1.000 50.75059 168 ASN A CA 1
ATOM 1375 C C . ASN A 1 169 ? 26.29300 27.12800 11.75200 1.000 46.46768 168 ASN A C 1
ATOM 1376 O O . ASN A 1 169 ? 25.11900 27.47500 11.91100 1.000 50.66028 168 ASN A O 1
ATOM 1381 N N . LEU A 1 170 ? 27.05600 26.64200 12.73500 1.000 46.27648 169 LEU A N 1
ATOM 1382 C CA . LEU A 1 170 ? 26.52900 26.51700 14.09000 1.000 42.17619 169 LEU A CA 1
ATOM 1383 C C . LEU A 1 170 ? 26.18400 27.88100 14.67400 1.000 42.16956 169 LEU A C 1
ATOM 1384 O O . LEU A 1 170 ? 25.16500 28.03400 15.35700 1.000 39.82631 169 LEU A O 1
ATOM 1389 N N . GLY A 1 171 ? 27.01700 28.88400 14.41000 1.000 42.17158 170 GLY A N 1
ATOM 1390 C CA . GLY A 1 171 ? 26.73500 30.23000 14.86600 1.000 41.29947 170 GLY A CA 1
ATOM 1391 C C . GLY A 1 171 ? 27.01800 30.48600 16.32800 1.000 39.22311 170 GLY A C 1
ATOM 1392 O O . GLY A 1 171 ? 26.41300 31.38600 16.91600 1.000 41.03209 170 GLY A O 1
ATOM 1393 N N . ASN A 1 172 ? 27.92500 29.72500 16.93200 1.000 38.44481 171 ASN A N 1
ATOM 1394 C CA . ASN A 1 172 ? 28.24700 29.88900 18.34800 1.000 38.88842 171 ASN A CA 1
ATOM 1395 C C . ASN A 1 172 ? 29.34700 30.93000 18.56800 1.000 37.75633 171 ASN A C 1
ATOM 1396 O O . ASN A 1 172 ? 30.35300 30.66400 19.21700 1.000 37.16196 171 ASN A O 1
ATOM 1401 N N . PHE A 1 173 ? 29.15200 32.12900 18.02600 1.000 37.86582 172 PHE A N 1
ATOM 1402 C CA . PHE A 1 173 ? 30.09800 33.22400 18.18800 1.000 37.34162 172 PHE A CA 1
ATOM 1403 C C . PHE A 1 173 ? 29.44700 34.36600 18.96000 1.000 38.15575 172 PHE A C 1
ATOM 1404 O O . PHE A 1 173 ? 28.22100 34.45300 19.07000 1.000 38.69015 172 PHE A O 1
ATOM 1412 N N . PHE A 1 174 ? 30.28800 35.24900 19.49100 1.000 36.90400 173 PHE A N 1
ATOM 1413 C CA . PHE A 1 174 ? 29.84400 36.29100 20.40500 1.000 34.76591 173 PHE A CA 1
ATOM 1414 C C . PHE A 1 174 ? 29.36000 37.53100 19.66100 1.000 39.10522 173 PHE A C 1
ATOM 1415 O O . PHE A 1 174 ? 29.86900 37.88500 18.59500 1.000 38.65526 173 PHE A O 1
ATOM 1423 N N . SER A 1 175 ? 28.35700 38.18200 20.24300 1.000 39.13506 174 SER A N 1
ATOM 1424 C CA . SER A 1 175 ? 27.93200 39.52700 19.88800 1.000 36.87996 174 SER A CA 1
ATOM 1425 C C . SER A 1 175 ? 27.90900 40.35400 21.16800 1.000 39.75302 174 SER A C 1
ATOM 1426 O O . SER A 1 175 ? 28.29600 39.87400 22.23700 1.000 38.28703 174 SER A O 1
ATOM 1429 N N . GLU A 1 176 ? 27.45300 41.60500 21.07100 1.000 37.52918 175 GLU A N 1
ATOM 1430 C CA . GLU A 1 176 ? 27.37500 42.43500 22.27200 1.000 40.54861 175 GLU A CA 1
ATOM 1431 C C . GLU A 1 176 ? 26.43200 41.82600 23.30100 1.000 41.76844 175 GLU A C 1
ATOM 1432 O O . GLU A 1 176 ? 26.75200 41.78300 24.49500 1.000 41.82002 175 GLU A O 1
ATOM 1438 N N . LYS A 1 177 ? 25.26700 41.34700 22.85500 1.000 38.99124 176 LYS A N 1
ATOM 1439 C CA . LYS A 1 177 ? 24.33900 40.68300 23.76400 1.000 41.79297 176 LYS A CA 1
ATOM 1440 C C . LYS A 1 177 ? 24.99500 39.48900 24.44500 1.000 39.42868 176 LYS A C 1
ATOM 1441 O O . LYS A 1 177 ? 24.83500 39.29000 25.65400 1.000 40.93779 176 LYS A O 1
ATOM 1447 N N . SER A 1 178 ? 25.74500 38.68800 23.68400 1.000 38.32547 177 SER A N 1
ATOM 1448 C CA . SER A 1 178 ? 26.37600 37.50300 24.25300 1.000 39.65903 177 SER A CA 1
ATOM 1449 C C . SER A 1 178 ? 27.46700 37.87600 25.24900 1.000 37.56188 177 SER A C 1
ATOM 1450 O O . SER A 1 178 ? 27.63900 37.19900 26.26900 1.000 36.27542 177 SER A O 1
ATOM 1453 N N . VAL A 1 179 ? 28.21500 38.94600 24.97000 1.000 37.60281 178 VAL A N 1
ATOM 1454 C CA . VAL A 1 179 ? 29.30300 39.34600 25.85900 1.000 34.85761 178 VAL A CA 1
ATOM 1455 C C . VAL A 1 179 ? 28.75800 39.75900 27.22000 1.000 38.40304 178 VAL A C 1
ATOM 1456 O O . VAL A 1 179 ? 29.34000 39.43700 28.26400 1.000 36.29684 178 VAL A O 1
ATOM 1460 N N . ILE A 1 180 ? 27.62700 40.46800 27.23200 1.000 37.34380 179 ILE A N 1
ATOM 1461 C CA . ILE A 1 180 ? 27.04100 40.92200 28.49100 1.000 39.42162 179 ILE A CA 1
ATOM 1462 C C . ILE A 1 180 ? 26.62900 39.72900 29.34600 1.000 38.56408 179 ILE A C 1
ATOM 1463 O O . ILE A 1 180 ? 26.98200 39.63800 30.52800 1.000 37.58451 179 ILE A O 1
ATOM 1468 N N . GLU A 1 181 ? 25.88000 38.79200 28.75900 1.000 38.14516 180 GLU A N 1
ATOM 1469 C CA . GLU A 1 181 ? 25.45900 37.61300 29.50800 1.000 37.00306 180 GLU A CA 1
ATOM 1470 C C . GLU A 1 181 ? 26.64300 36.72800 29.87600 1.000 36.29845 180 GLU A C 1
ATOM 1471 O O . GLU A 1 181 ? 26.60200 36.03600 30.90000 1.000 35.95012 180 GLU A O 1
ATOM 1477 N N . PHE A 1 182 ? 27.70000 36.73600 29.06100 1.000 36.24074 181 PHE A N 1
ATOM 1478 C CA . PHE A 1 182 ? 28.89100 35.96100 29.39300 1.000 36.05199 181 PHE A CA 1
ATOM 1479 C C . PHE A 1 182 ? 29.58800 36.52200 30.62500 1.000 34.08484 181 PHE A C 1
ATOM 1480 O O . PHE A 1 182 ? 30.09900 35.76100 31.45500 1.000 32.92232 181 PHE A O 1
ATOM 1488 N N . ALA A 1 183 ? 29.62000 37.85000 30.76100 1.000 34.53300 182 ALA A N 1
ATOM 1489 C CA . ALA A 1 183 ? 30.22800 38.45600 31.94000 1.000 34.42929 182 ALA A CA 1
ATOM 1490 C C . ALA A 1 183 ? 29.45700 38.09500 33.20300 1.000 34.29594 182 ALA A C 1
ATOM 1491 O O . ALA A 1 183 ? 30.05500 37.86200 34.25900 1.000 34.98468 182 ALA A O 1
ATOM 1493 N N . LYS A 1 184 ? 28.12500 38.04600 33.11400 1.000 33.56828 183 LYS A N 1
ATOM 1494 C CA . LYS A 1 184 ? 27.32800 37.58900 34.24800 1.000 33.82129 183 LYS A CA 1
ATOM 1495 C C . LYS A 1 184 ? 27.63000 36.13300 34.57400 1.000 36.23125 183 LYS A C 1
ATOM 1496 O O . LYS A 1 184 ? 27.72000 35.75600 35.74900 1.000 35.25782 183 LYS A O 1
ATOM 1502 N N . PHE A 1 185 ? 27.78800 35.29900 33.54300 1.000 33.50746 184 PHE A N 1
ATOM 1503 C CA . PHE A 1 185 ? 28.11500 33.89400 33.76300 1.000 33.28391 184 PHE A CA 1
ATOM 1504 C C . PHE A 1 185 ? 29.50100 33.74100 34.37500 1.000 33.33283 184 PHE A C 1
ATOM 1505 O O . PHE A 1 185 ? 29.70300 32.90800 35.26700 1.000 33.34981 184 PHE A O 1
ATOM 1513 N N . ALA A 1 186 ? 30.46600 34.53500 33.90700 1.000 36.27618 185 ALA A N 1
ATOM 1514 C CA . ALA A 1 186 ? 31.81000 34.48200 34.47400 1.000 32.60159 185 ALA A CA 1
ATOM 1515 C C . ALA A 1 186 ? 31.80500 34.92900 35.92900 1.000 32.56929 185 ALA A C 1
ATOM 1516 O O . ALA A 1 186 ? 32.43500 34.30100 36.78800 1.000 32.55071 185 ALA A O 1
ATOM 1518 N N . ALA A 1 187 ? 31.09200 36.01900 36.22500 1.000 31.79696 186 ALA A N 1
ATOM 1519 C CA . ALA A 1 187 ? 31.01500 36.49800 37.60000 1.000 34.05428 186 ALA A CA 1
ATOM 1520 C C . ALA A 1 187 ? 30.34300 35.47300 38.50300 1.000 34.30781 186 ALA A C 1
ATOM 1521 O O . ALA A 1 187 ? 30.80600 35.21900 39.62100 1.000 35.30539 186 ALA A O 1
ATOM 1523 N N . PHE A 1 188 ? 29.25300 34.86300 38.03100 1.000 35.32501 187 PHE A N 1
ATOM 1524 C CA . PHE A 1 188 ? 28.53300 33.90600 38.86500 1.000 35.86705 187 PHE A CA 1
ATOM 1525 C C . PHE A 1 188 ? 29.36600 32.65900 39.12800 1.000 33.18892 187 PHE A C 1
ATOM 1526 O O . PHE A 1 188 ? 29.33100 32.10700 40.23300 1.000 34.08617 187 PHE A O 1
ATOM 1534 N N . ALA A 1 189 ? 30.12000 32.19800 38.12700 1.000 32.84362 188 ALA A N 1
ATOM 1535 C CA . ALA A 1 189 ? 30.94100 31.00700 38.31900 1.000 34.74957 188 ALA A CA 1
ATOM 1536 C C . ALA A 1 189 ? 32.03200 31.25300 39.35300 1.000 35.57470 188 ALA A C 1
ATOM 1537 O O . ALA A 1 189 ? 32.30100 30.39200 40.19900 1.000 35.78904 188 ALA A O 1
ATOM 1539 N N . ALA A 1 190 ? 32.67100 32.42400 39.30400 1.000 33.00104 189 ALA A N 1
ATOM 1540 C CA . ALA A 1 190 ? 33.63300 32.77600 40.34300 1.000 34.27431 189 ALA A CA 1
ATOM 1541 C C . ALA A 1 190 ? 32.94200 32.92300 41.69200 1.000 36.30883 189 ALA A C 1
ATOM 1542 O O . ALA A 1 190 ? 33.47500 32.49900 42.72400 1.000 36.98007 189 ALA A O 1
ATOM 1544 N N . TYR A 1 191 ? 31.74800 33.51600 41.70100 1.000 36.42098 190 TYR A N 1
ATOM 1545 C CA . TYR A 1 191 ? 30.97500 33.61300 42.93400 1.000 36.52808 190 TYR A CA 1
ATOM 1546 C C . TYR A 1 191 ? 30.59600 32.23800 43.46800 1.000 37.84888 190 TYR A C 1
ATOM 1547 O O . TYR A 1 191 ? 30.41200 32.06900 44.67900 1.000 40.99025 190 TYR A O 1
ATOM 1556 N N . SER A 1 192 ? 30.49700 31.24200 42.58800 1.000 35.74138 191 SER A N 1
ATOM 1557 C CA . SER A 1 192 ? 29.99900 29.92700 42.97200 1.000 36.00580 191 SER A CA 1
ATOM 1558 C C . SER A 1 192 ? 31.10200 28.94100 43.33400 1.000 36.44492 191 SER A C 1
ATOM 1559 O O . SER A 1 192 ? 30.89000 28.08700 44.20300 1.000 39.45771 191 SER A O 1
ATOM 1562 N N . PHE A 1 193 ? 32.27300 29.03200 42.69700 1.000 34.49302 192 PHE A N 1
ATOM 1563 C CA . PHE A 1 193 ? 33.27500 27.98000 42.80400 1.000 35.58717 192 PHE A CA 1
ATOM 1564 C C . PHE A 1 193 ? 34.66200 28.44300 43.23100 1.000 37.81530 192 PHE A C 1
ATOM 1565 O O . PHE A 1 193 ? 35.57900 27.61600 43.25200 1.000 38.44812 192 PHE A O 1
ATOM 1573 N N . ASP A 1 194 ? 34.85100 29.72100 43.57400 1.000 35.29318 193 ASP A N 1
ATOM 1574 C CA . ASP A 1 194 ? 36.20900 30.24000 43.73500 1.000 34.60594 193 ASP A CA 1
ATOM 1575 C C . ASP A 1 194 ? 36.96000 29.53600 44.85700 1.000 35.92482 193 ASP A C 1
ATOM 1576 O O . ASP A 1 194 ? 38.17400 29.32300 44.75900 1.000 37.52348 193 ASP A O 1
ATOM 1581 N N . ASP A 1 195 ? 36.26500 29.17200 45.93300 1.000 33.62540 194 ASP A N 1
ATOM 1582 C CA . ASP A 1 195 ? 36.93000 28.47800 47.02900 1.000 36.79847 194 ASP A CA 1
ATOM 1583 C C . ASP A 1 195 ? 37.33800 27.05300 46.67000 1.000 37.73036 194 ASP A C 1
ATOM 1584 O O . ASP A 1 195 ? 37.98500 26.39000 47.48800 1.000 36.29056 194 ASP A O 1
ATOM 1589 N N . LEU A 1 196 ? 36.98700 26.57300 45.47700 1.000 36.76872 195 LEU A N 1
ATOM 1590 C CA . LEU A 1 196 ? 37.30100 25.21700 45.05600 1.000 39.10804 195 LEU A CA 1
ATOM 1591 C C . LEU A 1 196 ? 38.23800 25.14700 43.86000 1.000 38.52752 195 LEU A C 1
ATOM 1592 O O . LEU A 1 196 ? 38.67700 24.04600 43.50900 1.000 38.81265 195 LEU A O 1
ATOM 1597 N N . VAL A 1 197 ? 38.55400 26.27200 43.22800 1.000 37.92651 196 VAL A N 1
ATOM 1598 C CA . VAL A 1 197 ? 39.40800 26.29400 42.05100 1.000 37.29965 196 VAL A CA 1
ATOM 1599 C C . VAL A 1 197 ? 40.75300 26.91100 42.42400 1.000 39.13195 196 VAL A C 1
ATOM 1600 O O . VAL A 1 197 ? 40.91900 27.51100 43.48600 1.000 38.39830 196 VAL A O 1
ATOM 1604 N N . ASP A 1 198 ? 41.72600 26.75300 41.52800 1.000 39.51730 197 ASP A N 1
ATOM 1605 C CA . ASP A 1 198 ? 43.04300 27.35800 41.68000 1.000 38.00028 197 ASP A CA 1
ATOM 1606 C C . ASP A 1 198 ? 43.26300 28.51900 40.72200 1.000 35.71632 197 ASP A C 1
ATOM 1607 O O . ASP A 1 198 ? 43.68200 29.60000 41.14600 1.000 39.33365 197 ASP A O 1
ATOM 1612 N N . VAL A 1 199 ? 42.98900 28.32200 39.43200 1.000 36.01910 198 VAL A N 1
ATOM 1613 C CA . VAL A 1 199 ? 43.08600 29.37400 38.42700 1.000 34.63770 198 VAL A CA 1
ATOM 1614 C C . VAL A 1 199 ? 41.87100 29.28200 37.51200 1.000 34.27751 198 VAL A C 1
ATOM 1615 O O . VAL A 1 199 ? 41.10400 28.31800 37.55000 1.000 33.47364 198 VAL A O 1
ATOM 1619 N N . TYR A 1 200 ? 41.70600 30.30600 36.67800 1.000 31.36775 199 TYR A N 1
ATOM 1620 C CA . TYR A 1 200 ? 40.59100 30.39200 35.75000 1.000 32.51344 199 TYR A CA 1
ATOM 1621 C C . TYR A 1 200 ? 41.09100 30.43200 34.31300 1.000 30.29175 199 TYR A C 1
ATOM 1622 O O . TYR A 1 200 ? 42.16400 30.97100 34.02300 1.000 32.97535 199 TYR A O 1
ATOM 1631 N N . SER A 1 201 ? 40.29400 29.85900 33.41700 1.000 29.10693 200 SER A N 1
ATOM 1632 C CA . SER A 1 201 ? 40.43700 30.06000 31.98200 1.000 28.90441 200 SER A CA 1
ATOM 1633 C C . SER A 1 201 ? 39.08800 30.50600 31.44400 1.000 30.37619 200 SER A C 1
ATOM 1634 O O . SER A 1 201 ? 38.07700 29.83100 31.66400 1.000 28.01020 200 SER A O 1
ATOM 1637 N N . THR A 1 202 ? 39.06900 31.64600 30.75100 1.000 29.96485 201 THR A N 1
ATOM 1638 C CA . THR A 1 202 ? 37.79900 32.20100 30.29600 1.000 31.03287 201 THR A CA 1
ATOM 1639 C C . THR A 1 202 ? 37.17400 31.36300 29.18800 1.000 31.62209 201 THR A C 1
ATOM 1640 O O . THR A 1 202 ? 35.94500 31.24800 29.12300 1.000 32.06695 201 THR A O 1
ATOM 1644 N N . MET A 1 203 ? 37.98800 30.77100 28.31600 1.000 27.88516 202 MET A N 1
ATOM 1645 C CA . MET A 1 203 ? 37.44800 30.01900 27.19300 1.000 30.31172 202 MET A CA 1
ATOM 1646 C C . MET A 1 203 ? 38.50900 29.07400 26.65200 1.000 31.52920 202 MET A C 1
ATOM 1647 O O . MET A 1 203 ? 39.71200 29.28200 26.83900 1.000 28.99546 202 MET A O 1
ATOM 1652 N N . ASN A 1 204 ? 38.03800 28.03200 25.97300 1.000 30.73942 203 ASN A N 1
ATOM 1653 C CA . ASN A 1 204 ? 38.88700 27.02200 25.35600 1.000 29.06930 203 ASN A CA 1
ATOM 1654 C C . ASN A 1 204 ? 38.81400 27.16000 23.84200 1.000 29.92066 203 ASN A C 1
ATOM 1655 O O . ASN A 1 204 ? 37.72200 27.11800 23.26400 1.000 27.78607 203 ASN A O 1
ATOM 1660 N N . GLU A 1 205 ? 39.97600 27.31500 23.21100 1.000 29.36416 204 GLU A N 1
ATOM 1661 C CA . GLU A 1 205 ? 40.13900 27.38200 21.76000 1.000 30.64106 204 GLU A CA 1
ATOM 1662 C C . GLU A 1 205 ? 39.09600 28.29600 21.10100 1.000 30.68626 204 GLU A C 1
ATOM 1663 O O . GLU A 1 205 ? 38.29500 27.83400 20.28500 1.000 29.98522 204 GLU A O 1
ATOM 1669 N N . PRO A 1 206 ? 39.09000 29.59100 21.43100 1.000 30.64638 205 PRO A N 1
ATOM 1670 C CA . PRO A 1 206 ? 38.15000 30.50000 20.76000 1.000 31.93123 205 PRO A CA 1
ATOM 1671 C C . PRO A 1 206 ? 38.44000 30.66600 19.28000 1.000 33.04992 205 PRO A C 1
ATOM 1672 O O . PRO A 1 206 ? 37.52300 31.00100 18.52000 1.000 31.29693 205 PRO A O 1
ATOM 1676 N N . ASN A 1 207 ? 39.68100 30.42300 18.84700 1.000 29.73809 206 ASN A N 1
ATOM 1677 C CA . ASN A 1 207 ? 40.03100 30.61200 17.44500 1.000 32.62482 206 ASN A CA 1
ATOM 1678 C C . ASN A 1 207 ? 39.40700 29.54900 16.55300 1.000 34.32721 206 ASN A C 1
ATOM 1679 O O . ASN A 1 207 ? 39.19700 29.79500 15.36100 1.000 33.58614 206 ASN A O 1
ATOM 1684 N N . VAL A 1 208 ? 39.10800 28.36900 17.10000 1.000 32.65960 207 VAL A N 1
ATOM 1685 C CA . VAL A 1 208 ? 38.40200 27.36200 16.31400 1.000 31.25570 207 VAL A CA 1
ATOM 1686 C C . VAL A 1 208 ? 37.02000 27.86800 15.92600 1.000 35.35228 207 VAL A C 1
ATOM 1687 O O . VAL A 1 208 ? 36.49900 27.52600 14.85700 1.000 37.59726 207 VAL A O 1
ATOM 1691 N N . VAL A 1 209 ? 36.41900 28.71000 16.76100 1.000 34.41039 208 VAL A N 1
ATOM 1692 C CA . VAL A 1 209 ? 35.06700 29.19600 16.51000 1.000 34.46788 208 VAL A CA 1
ATOM 1693 C C . VAL A 1 209 ? 35.06900 30.42300 15.60800 1.000 35.98049 208 VAL A C 1
ATOM 1694 O O . VAL A 1 209 ? 34.31800 30.48300 14.63000 1.000 37.97647 208 VAL A O 1
ATOM 1698 N N . PHE A 1 210 ? 35.89700 31.43000 15.89900 1.000 35.14934 209 PHE A N 1
ATOM 1699 C CA . PHE A 1 210 ? 35.81600 32.64500 15.09500 1.000 37.48160 209 PHE A CA 1
ATOM 1700 C C . PHE A 1 210 ? 36.57500 32.54700 13.77500 1.000 39.18329 209 PHE A C 1
ATOM 1701 O O . PHE A 1 210 ? 36.56600 33.51500 13.00700 1.000 37.77455 209 PHE A O 1
ATOM 1709 N N . SER A 1 211 ? 37.21500 31.41400 13.48500 1.000 36.17068 210 SER A N 1
ATOM 1710 C CA . SER A 1 211 ? 37.84300 31.21000 12.18700 1.000 36.55036 210 SER A CA 1
ATOM 1711 C C . SER A 1 211 ? 36.89400 30.61100 11.15800 1.000 39.81251 210 SER A C 1
ATOM 1712 O O . SER A 1 211 ? 37.25600 30.52600 9.98000 1.000 43.64991 210 SER A O 1
ATOM 1715 N N . GLY A 1 212 ? 35.69900 30.19500 11.57000 1.000 40.26594 211 GLY A N 1
ATOM 1716 C CA . GLY A 1 212 ? 34.75200 29.59100 10.65500 1.000 42.38952 211 GLY A CA 1
ATOM 1717 C C . GLY A 1 212 ? 33.54400 30.46000 10.37500 1.000 44.50475 211 GLY A C 1
ATOM 1718 O O . GLY A 1 212 ? 33.27200 31.41400 11.10900 1.000 43.40236 211 GLY A O 1
ATOM 1719 N N . GLY A 1 213 ? 32.81300 30.13700 9.30900 1.000 47.01859 212 GLY A N 1
ATOM 1720 C CA . GLY A 1 213 ? 31.62200 30.88500 8.96100 1.000 47.11041 212 GLY A CA 1
ATOM 1721 C C . GLY A 1 213 ? 31.86700 32.29900 8.49100 1.000 52.16321 212 GLY A C 1
ATOM 1722 O O . GLY A 1 213 ? 30.95900 33.13000 8.56200 1.000 49.26773 212 GLY A O 1
ATOM 1723 N N . ASN A 1 214 ? 33.07100 32.59700 8.00600 1.000 51.33996 213 ASN A N 1
ATOM 1724 C CA . ASN A 1 214 ? 33.42800 33.94100 7.57300 1.000 52.10769 213 ASN A CA 1
ATOM 1725 C C . ASN A 1 214 ? 33.37300 34.11800 6.06100 1.000 55.44684 213 ASN A C 1
ATOM 1726 O O . ASN A 1 214 ? 33.57300 35.23700 5.57900 1.000 58.19970 213 ASN A O 1
ATOM 1731 N N . ASN A 1 215 ? 33.10000 33.04900 5.30800 1.000 56.49148 214 ASN A N 1
ATOM 1732 C CA . ASN A 1 215 ? 33.02400 33.10300 3.84500 1.000 58.79545 214 ASN A CA 1
ATOM 1733 C C . ASN A 1 215 ? 34.31200 33.65800 3.24100 1.000 60.17364 214 ASN A C 1
ATOM 1734 O O . ASN A 1 215 ? 34.28800 34.39300 2.25100 1.000 61.94600 214 ASN A O 1
ATOM 1739 N N . ASN A 1 216 ? 35.44500 33.30600 3.85200 1.000 55.24133 215 ASN A N 1
ATOM 1740 C CA . ASN A 1 216 ? 36.77400 33.76600 3.44700 1.000 56.33825 215 ASN A CA 1
ATOM 1741 C C . ASN A 1 216 ? 36.91600 35.28300 3.51500 1.000 55.21516 215 ASN A C 1
ATOM 1742 O O . ASN A 1 216 ? 37.85400 35.84800 2.94400 1.000 54.92609 215 ASN A O 1
ATOM 1747 N N . SER A 1 217 ? 36.00300 35.96000 4.20600 1.000 58.53197 216 SER A N 1
ATOM 1748 C CA . SER A 1 217 ? 36.11400 37.39800 4.41200 1.000 54.13979 216 SER A CA 1
ATOM 1749 C C . SER A 1 217 ? 36.99900 37.66100 5.62200 1.000 49.71483 216 SER A C 1
ATOM 1750 O O . SER A 1 217 ? 36.67500 37.24200 6.73800 1.000 48.49115 216 SER A O 1
ATOM 1753 N N . GLU A 1 218 ? 38.12200 38.34700 5.40000 1.000 47.76353 217 GLU A N 1
ATOM 1754 C CA . GLU A 1 218 ? 39.00400 38.68100 6.51200 1.000 46.83556 217 GLU A CA 1
ATOM 1755 C C . GLU A 1 218 ? 38.37400 39.71900 7.43100 1.000 49.76557 217 GLU A C 1
ATOM 1756 O O . GLU A 1 218 ? 38.63800 39.71600 8.63800 1.000 48.94345 217 GLU A O 1
ATOM 1762 N N . LYS A 1 219 ? 37.53700 40.60400 6.88400 1.000 50.70603 218 LYS A N 1
ATOM 1763 C CA . LYS A 1 219 ? 36.85700 41.59100 7.71600 1.000 51.00375 218 LYS A CA 1
ATOM 1764 C C . LYS A 1 219 ? 35.88800 40.92500 8.68400 1.000 49.03274 218 LYS A C 1
ATOM 1765 O O . LYS A 1 219 ? 35.83500 41.28900 9.86500 1.000 47.51660 218 LYS A O 1
ATOM 1771 N N . LYS A 1 220 ? 35.11700 39.94500 8.20600 1.000 46.61880 219 LYS A N 1
ATOM 1772 C CA . LYS A 1 220 ? 34.23500 39.19700 9.09500 1.000 47.14536 219 LYS A CA 1
ATOM 1773 C C . LYS A 1 220 ? 35.02700 38.39300 10.11600 1.000 44.09896 219 LYS A C 1
ATOM 1774 O O . LYS A 1 220 ? 34.52700 38.11300 11.21100 1.000 43.64533 219 LYS A O 1
ATOM 1780 N N . TYR A 1 221 ? 36.26000 38.01300 9.77500 1.000 46.75758 220 TYR A N 1
ATOM 1781 C CA . TYR A 1 221 ? 37.09000 37.24600 10.69600 1.000 42.39392 220 TYR A CA 1
ATOM 1782 C C . TYR A 1 221 ? 37.56200 38.11200 11.85800 1.000 41.99875 220 TYR A C 1
ATOM 1783 O O . TYR A 1 221 ? 37.41900 37.73400 13.02700 1.000 37.94970 220 TYR A O 1
ATOM 1792 N N . TYR A 1 222 ? 38.12400 39.28400 11.55300 1.000 43.05842 221 TYR A N 1
ATOM 1793 C CA . TYR A 1 222 ? 38.62000 40.16300 12.60700 1.000 42.04617 221 TYR A CA 1
ATOM 1794 C C . TYR A 1 222 ? 37.48100 40.81400 13.38300 1.000 43.13584 221 TYR A C 1
ATOM 1795 O O . TYR A 1 222 ? 37.62800 41.08700 14.58000 1.000 40.49602 221 TYR A O 1
ATOM 1804 N N . SER A 1 223 ? 36.34500 41.06900 12.72900 1.000 44.27822 222 SER A N 1
ATOM 1805 C CA . SER A 1 223 ? 35.19600 41.63000 13.43300 1.000 41.96795 222 SER A CA 1
ATOM 1806 C C . SER A 1 223 ? 34.62200 40.62700 14.42600 1.000 41.96996 222 SER A C 1
ATOM 1807 O O . SER A 1 223 ? 34.31500 40.97700 15.57200 1.000 41.70268 222 SER A O 1
ATOM 1810 N N . LYS A 1 224 ? 34.46200 39.37300 13.99700 1.000 41.38730 223 LYS A N 1
ATOM 1811 C CA . LYS A 1 224 ? 33.96600 38.33600 14.89500 1.000 40.29012 223 LYS A CA 1
ATOM 1812 C C . LYS A 1 224 ? 34.93900 38.09100 16.04000 1.000 38.56596 223 LYS A C 1
ATOM 1813 O O . LYS A 1 224 ? 34.52600 37.83800 17.17800 1.000 35.05063 223 LYS A O 1
ATOM 1819 N N . MET A 1 225 ? 36.23900 38.17500 15.75600 1.000 38.40035 224 MET A N 1
ATOM 1820 C CA . MET A 1 225 ? 37.24500 37.90200 16.77300 1.000 37.41189 224 MET A CA 1
ATOM 1821 C C . MET A 1 225 ? 37.29200 39.00300 17.82600 1.000 37.73546 224 MET A C 1
ATOM 1822 O O . MET A 1 225 ? 37.66000 38.74300 18.97800 1.000 34.58733 224 MET A O 1
ATOM 1827 N N . LYS A 1 226 ? 36.90700 40.22900 17.45900 1.000 37.52113 225 LYS A N 1
ATOM 1828 C CA . LYS A 1 226 ? 36.89300 41.32500 18.42400 1.000 35.75024 225 LYS A CA 1
ATOM 1829 C C . LYS A 1 226 ? 35.94000 41.03400 19.57800 1.000 35.84488 225 LYS A C 1
ATOM 1830 O O . LYS A 1 226 ? 36.23900 41.35200 20.73500 1.000 34.59330 225 LYS A O 1
ATOM 1836 N N . PHE A 1 227 ? 34.79100 40.42100 19.28400 1.000 35.39233 226 PHE A N 1
ATOM 1837 C CA . PHE A 1 227 ? 33.83400 40.10100 20.33900 1.000 35.68785 226 PHE A CA 1
ATOM 1838 C C . PHE A 1 227 ? 34.36700 39.02500 21.27600 1.000 34.76786 226 PHE A C 1
ATOM 1839 O O . PHE A 1 227 ? 34.06900 39.05000 22.47600 1.000 33.65912 226 PHE A O 1
ATOM 1847 N N . PHE A 1 228 ? 35.14600 38.07500 20.75400 1.000 33.08407 227 PHE A N 1
ATOM 1848 C CA . PHE A 1 228 ? 35.79100 37.09400 21.62000 1.000 35.08345 227 PHE A CA 1
ATOM 1849 C C . PHE A 1 228 ? 36.81800 37.75900 22.52800 1.000 34.39864 227 PHE A C 1
ATOM 1850 O O . PHE A 1 228 ? 36.96300 37.37800 23.69500 1.000 31.30885 227 PHE A O 1
ATOM 1858 N N . ILE A 1 229 ? 37.54500 38.74900 22.00300 1.000 32.96383 228 ILE A N 1
ATOM 1859 C CA . ILE A 1 229 ? 38.47300 39.51800 22.82700 1.000 33.94193 228 ILE A CA 1
ATOM 1860 C C . ILE A 1 229 ? 37.72300 40.21400 23.95500 1.000 33.58844 228 ILE A C 1
ATOM 1861 O O . ILE A 1 229 ? 38.16000 40.20600 25.11400 1.000 31.08763 228 ILE A O 1
ATOM 1866 N N . GLU A 1 230 ? 36.57700 40.81800 23.63800 1.000 33.33624 229 GLU A N 1
ATOM 1867 C CA . GLU A 1 230 ? 35.79800 41.50200 24.66100 1.000 34.46101 229 GLU A CA 1
ATOM 1868 C C . GLU A 1 230 ? 35.10500 40.51600 25.59100 1.000 32.72207 229 GLU A C 1
ATOM 1869 O O . GLU A 1 230 ? 34.93900 40.80400 26.78200 1.000 32.84804 229 GLU A O 1
ATOM 1875 N N . ALA A 1 231 ? 34.69300 39.35700 25.07400 1.000 32.75475 230 ALA A N 1
ATOM 1876 C CA . ALA A 1 231 ? 34.17100 38.31400 25.94900 1.000 31.49749 230 ALA A CA 1
ATOM 1877 C C . ALA A 1 231 ? 35.21600 37.89500 26.97400 1.000 31.90326 230 ALA A C 1
ATOM 1878 O O . ALA A 1 231 ? 34.89400 37.67100 28.14600 1.000 32.22151 230 ALA A O 1
ATOM 1880 N N . HIS A 1 232 ? 36.47900 37.80300 26.55300 1.000 31.50219 231 HIS A N 1
ATOM 1881 C CA . HIS A 1 232 ? 37.54200 37.39900 27.46600 1.000 31.23612 231 HIS A CA 1
ATOM 1882 C C . HIS A 1 232 ? 37.85100 38.49500 28.47900 1.000 32.00712 231 HIS A C 1
ATOM 1883 O O . HIS A 1 232 ? 37.92400 38.23600 29.68600 1.000 31.46759 231 HIS A O 1
ATOM 1890 N N . ALA A 1 233 ? 38.04600 39.72800 28.00300 1.000 32.97158 232 ALA A N 1
ATOM 1891 C CA . ALA A 1 233 ? 38.45500 40.81100 28.89300 1.000 33.99033 232 ALA A CA 1
ATOM 1892 C C . ALA A 1 233 ? 37.38000 41.12300 29.92500 1.000 33.76961 232 ALA A C 1
ATOM 1893 O O . ALA A 1 233 ? 37.68700 41.35500 31.10000 1.000 34.05975 232 ALA A O 1
ATOM 1895 N N . ARG A 1 234 ? 36.11300 41.13900 29.50600 1.000 31.20546 233 ARG A N 1
ATOM 1896 C CA . ARG A 1 234 ? 35.04300 41.44000 30.45000 1.000 35.01364 233 ARG A CA 1
ATOM 1897 C C . ARG A 1 234 ? 34.83100 40.29000 31.42500 1.000 32.99830 233 ARG A C 1
ATOM 1898 O O . ARG A 1 234 ? 34.52400 40.51600 32.60100 1.000 33.99460 233 ARG A O 1
ATOM 1906 N N . ALA A 1 235 ? 34.99200 39.04900 30.95800 1.000 35.56227 234 ALA A N 1
ATOM 1907 C CA . ALA A 1 235 ? 34.99600 37.92000 31.88100 1.000 32.52804 234 ALA A CA 1
ATOM 1908 C C . ALA A 1 235 ? 36.13200 38.05000 32.88600 1.000 32.28106 234 ALA A C 1
ATOM 1909 O O . ALA A 1 235 ? 35.94700 37.79000 34.08000 1.000 31.36803 234 ALA A O 1
ATOM 1911 N N . TYR A 1 236 ? 37.31200 38.46600 32.41800 1.000 29.76374 235 TYR A N 1
ATOM 1912 C CA . TYR A 1 236 ? 38.44900 38.67100 33.31000 1.000 33.12017 235 TYR A CA 1
ATOM 1913 C C . TYR A 1 236 ? 38.11200 39.67100 34.41000 1.000 33.46375 235 TYR A C 1
ATOM 1914 O O . TYR A 1 236 ? 38.33500 39.40400 35.59700 1.000 31.44653 235 TYR A O 1
ATOM 1923 N N . ASP A 1 237 ? 37.57800 40.83500 34.03000 1.000 33.30413 236 ASP A N 1
ATOM 1924 C CA . ASP A 1 237 ? 37.30500 41.88300 35.00800 1.000 31.74720 236 ASP A CA 1
ATOM 1925 C C . ASP A 1 237 ? 36.29800 41.42100 36.05300 1.000 34.60828 236 ASP A C 1
ATOM 1926 O O . ASP A 1 237 ? 36.47400 41.67600 37.25100 1.000 36.67994 236 ASP A O 1
ATOM 1931 N N . CYS A 1 238 ? 35.23800 40.73400 35.62100 1.000 34.79189 237 CYS A N 1
ATOM 1932 C CA . CYS A 1 238 ? 34.20600 40.30600 36.56000 1.000 35.97618 237 CYS A CA 1
ATOM 1933 C C . CYS A 1 238 ? 34.70300 39.20700 37.49100 1.000 35.20023 237 CYS A C 1
ATOM 1934 O O . CYS A 1 238 ? 34.28500 39.14900 38.65300 1.000 37.71513 237 CYS A O 1
ATOM 1937 N N . ILE A 1 239 ? 35.58500 38.32800 37.00900 1.000 33.84702 238 ILE A N 1
ATOM 1938 C CA . ILE A 1 239 ? 36.19400 37.34300 37.89800 1.000 34.91934 238 ILE A CA 1
ATOM 1939 C C . ILE A 1 239 ? 37.13700 38.02800 38.87900 1.000 37.87756 238 ILE A C 1
ATOM 1940 O O . ILE A 1 239 ? 37.14300 37.71600 40.07600 1.000 38.47234 238 ILE A O 1
ATOM 1945 N N . ARG A 1 240 ? 37.94300 38.97500 38.38900 1.000 37.45528 239 ARG A N 1
ATOM 1946 C CA . ARG A 1 240 ? 38.90600 39.66100 39.24500 1.000 36.70122 239 ARG A CA 1
ATOM 1947 C C . ARG A 1 240 ? 38.21600 40.44700 40.35200 1.000 37.85010 239 ARG A C 1
ATOM 1948 O O . ARG A 1 240 ? 38.76100 40.57300 41.45500 1.000 38.44594 239 ARG A O 1
ATOM 1956 N N . THR A 1 241 ? 37.02000 40.97700 40.08200 1.000 37.62074 240 THR A N 1
ATOM 1957 C CA . THR A 1 241 ? 36.25000 41.64400 41.12800 1.000 38.79578 240 THR A CA 1
ATOM 1958 C C . THR A 1 241 ? 35.96800 40.70500 42.29300 1.000 40.12163 240 THR A C 1
ATOM 1959 O O . THR A 1 241 ? 35.92700 41.14000 43.45100 1.000 43.29614 240 THR A O 1
ATOM 1963 N N . ILE A 1 242 ? 35.79600 39.41800 42.01100 1.000 39.65182 241 ILE A N 1
ATOM 1964 C CA . ILE A 1 242 ? 35.43700 38.43400 43.02100 1.000 42.89249 241 ILE A CA 1
ATOM 1965 C C . ILE A 1 242 ? 36.65500 37.67500 43.53100 1.000 40.39664 241 ILE A C 1
ATOM 1966 O O . ILE A 1 242 ? 36.77600 37.42500 44.73100 1.000 41.01456 241 ILE A O 1
ATOM 1971 N N . SER A 1 243 ? 37.57300 37.31700 42.63900 1.000 39.73438 242 SER A N 1
ATOM 1972 C CA . SER A 1 243 ? 38.68100 36.43400 42.96600 1.000 41.60070 242 SER A CA 1
ATOM 1973 C C . SER A 1 243 ? 40.01600 37.14800 42.80800 1.000 41.85825 242 SER A C 1
ATOM 1974 O O . SER A 1 243 ? 40.18400 38.01000 41.94000 1.000 41.59516 242 SER A O 1
ATOM 1977 N N . ARG A 1 244 ? 40.96800 36.77200 43.66000 1.000 42.21475 243 ARG A N 1
ATOM 1978 C CA . ARG A 1 244 ? 42.34900 37.21400 43.54600 1.000 47.22675 243 ARG A CA 1
ATOM 1979 C C . ARG A 1 244 ? 43.21200 36.20800 42.79600 1.000 44.97835 243 ARG A C 1
ATOM 1980 O O . ARG A 1 244 ? 44.43200 36.38800 42.71500 1.000 45.74541 243 ARG A O 1
ATOM 1988 N N . LYS A 1 245 ? 42.60800 35.15900 42.24800 1.000 41.50570 244 LYS A N 1
ATOM 1989 C CA . LYS A 1 245 ? 43.34500 34.09900 41.58000 1.000 40.22112 244 LYS A CA 1
ATOM 1990 C C . LYS A 1 245 ? 43.52900 34.41700 40.09900 1.000 40.30593 244 LYS A C 1
ATOM 1991 O O . LYS A 1 245 ? 42.82300 35.24600 39.52000 1.000 39.87847 244 LYS A O 1
ATOM 1997 N N . ARG A 1 246 ? 44.49600 33.73800 39.49000 1.000 36.95355 245 ARG A N 1
ATOM 1998 C CA . ARG A 1 246 ? 44.94700 34.08900 38.15300 1.000 38.25621 245 ARG A CA 1
ATOM 1999 C C . ARG A 1 246 ? 43.94800 33.64200 37.09200 1.000 33.53655 245 ARG A C 1
ATOM 2000 O O . ARG A 1 246 ? 43.30100 32.59800 37.21000 1.000 34.24037 245 ARG A O 1
ATOM 2008 N N . ILE A 1 247 ? 43.83400 34.45300 36.04200 1.000 35.36072 246 ILE A N 1
ATOM 2009 C CA . ILE A 1 247 ? 42.87100 34.24300 34.97000 1.000 35.39598 246 ILE A CA 1
ATOM 2010 C C . ILE A 1 247 ? 43.61400 34.25300 33.64300 1.000 34.17960 246 ILE A C 1
ATOM 2011 O O . ILE A 1 247 ? 44.33500 35.20900 33.33900 1.000 33.44376 246 ILE A O 1
ATOM 2016 N N . GLY A 1 248 ? 43.43000 33.20200 32.85000 1.000 31.95678 247 GLY A N 1
ATOM 2017 C CA . GLY A 1 248 ? 44.05900 33.15200 31.54700 1.000 31.99128 247 GLY A CA 1
ATOM 2018 C C . GLY A 1 248 ? 43.12300 32.73100 30.43600 1.000 30.05951 247 GLY A C 1
ATOM 2019 O O . GLY A 1 248 ? 41.90800 32.92700 30.52900 1.000 31.91655 247 GLY A O 1
ATOM 2020 N N . VAL A 1 249 ? 43.67900 32.14800 29.37600 1.000 29.20447 248 VAL A N 1
ATOM 2021 C CA . VAL A 1 249 ? 42.89900 31.65400 28.25100 1.000 28.78558 248 VAL A CA 1
ATOM 2022 C C . VAL A 1 249 ? 43.56700 30.38900 27.72600 1.000 30.04730 248 VAL A C 1
ATOM 2023 O O . VAL A 1 249 ? 44.76100 30.15500 27.93000 1.000 27.94418 248 VAL A O 1
ATOM 2027 N N . ILE A 1 250 ? 42.77500 29.55800 27.05700 1.000 29.72059 249 ILE A N 1
ATOM 2028 C CA . ILE A 1 250 ? 43.25900 28.32100 26.45500 1.000 28.12588 249 ILE A CA 1
ATOM 2029 C C . ILE A 1 250 ? 43.06900 28.43500 24.95000 1.000 30.84315 249 ILE A C 1
ATOM 2030 O O . ILE A 1 250 ? 41.94300 28.62400 24.47300 1.000 31.99273 249 ILE A O 1
ATOM 2035 N N . TYR A 1 251 ? 44.16700 28.32100 24.20600 1.000 29.70460 250 TYR A N 1
ATOM 2036 C CA . TYR A 1 251 ? 44.19200 28.61300 22.78200 1.000 30.84122 250 TYR A CA 1
ATOM 2037 C C . TYR A 1 251 ? 44.58800 27.37700 21.98500 1.000 31.39051 250 TYR A C 1
ATOM 2038 O O . TYR A 1 251 ? 45.35300 26.53100 22.45700 1.000 30.99594 250 TYR A O 1
ATOM 2047 N N . ALA A 1 252 ? 44.06000 27.28600 20.76500 1.000 30.95638 251 ALA A N 1
ATOM 2048 C CA . ALA A 1 252 ? 44.43300 26.23400 19.82600 1.000 33.87930 251 ALA A CA 1
ATOM 2049 C C . ALA A 1 252 ? 45.62700 26.70900 19.00700 1.000 33.00604 251 ALA A C 1
ATOM 2050 O O . ALA A 1 252 ? 45.56100 27.75800 18.35700 1.000 34.00164 251 ALA A O 1
ATOM 2052 N N . ASN A 1 253 ? 46.71100 25.93800 19.03300 1.000 32.90166 252 ASN A N 1
ATOM 2053 C CA . ASN A 1 253 ? 47.98900 26.36000 18.46100 1.000 33.33332 252 ASN A CA 1
ATOM 2054 C C . ASN A 1 253 ? 48.42500 25.37200 17.38500 1.000 35.01512 252 ASN A C 1
ATOM 2055 O O . ASN A 1 253 ? 49.28100 24.51500 17.61500 1.000 33.33861 252 ASN A O 1
ATOM 2060 N N . GLU A 1 254 ? 47.83600 25.50000 16.20100 1.000 32.33569 253 GLU A N 1
ATOM 2061 C CA . GLU A 1 254 ? 48.38900 24.83700 15.03100 1.000 33.55681 253 GLU A CA 1
ATOM 2062 C C . GLU A 1 254 ? 49.71200 25.50500 14.67200 1.000 36.65494 253 GLU A C 1
ATOM 2063 O O . GLU A 1 254 ? 49.78500 26.73000 14.53700 1.000 35.47513 253 GLU A O 1
ATOM 2069 N N . HIS A 1 255 ? 50.77600 24.71300 14.56900 1.000 35.09721 254 HIS A N 1
ATOM 2070 C CA . HIS A 1 255 ? 52.09300 25.28100 14.30100 1.000 33.55959 254 HIS A CA 1
ATOM 2071 C C . HIS A 1 255 ? 52.17600 25.65600 12.82800 1.000 35.86042 254 HIS A C 1
ATOM 2072 O O . HIS A 1 255 ? 52.21400 24.78200 11.95600 1.000 35.84591 254 HIS A O 1
ATOM 2079 N N . ILE A 1 256 ? 52.21700 26.95400 12.55300 1.000 36.52367 255 ILE A N 1
ATOM 2080 C CA . ILE A 1 256 ? 52.21900 27.44800 11.18200 1.000 37.58110 255 ILE A CA 1
ATOM 2081 C C . ILE A 1 256 ? 53.63800 27.39900 10.63200 1.000 37.84317 255 ILE A C 1
ATOM 2082 O O . ILE A 1 256 ? 54.57300 27.93900 11.23500 1.000 38.25517 255 ILE A O 1
ATOM 2087 N N . GLU A 1 257 ? 53.80000 26.74200 9.48700 1.000 37.55102 256 GLU A N 1
ATOM 2088 C CA . GLU A 1 257 ? 55.07600 26.65700 8.79600 1.000 39.04014 256 GLU A CA 1
ATOM 2089 C C . GLU A 1 257 ? 54.86800 26.93700 7.31600 1.000 39.70600 256 GLU A C 1
ATOM 2090 O O . GLU A 1 257 ? 53.74400 26.91100 6.80700 1.000 38.82026 256 GLU A O 1
ATOM 2096 N N . SER A 1 258 ? 55.97000 27.21100 6.63000 1.000 39.35478 257 SER A N 1
ATOM 2097 C CA . SER A 1 258 ? 56.00900 27.20500 5.17900 1.000 42.60473 257 SER A CA 1
ATOM 2098 C C . SER A 1 258 ? 56.70800 25.93600 4.70300 1.000 46.88114 257 SER A C 1
ATOM 2099 O O . SER A 1 258 ? 57.34500 25.21900 5.47800 1.000 46.80081 257 SER A O 1
ATOM 2102 N N . LEU A 1 259 ? 56.57500 25.65500 3.40900 1.000 45.56087 258 LEU A N 1
ATOM 2103 C CA . LEU A 1 259 ? 57.12700 24.42400 2.85700 1.000 45.57364 258 LEU A CA 1
ATOM 2104 C C . LEU A 1 259 ? 58.64400 24.51600 2.78500 1.000 51.74102 258 LEU A C 1
ATOM 2105 O O . LEU A 1 259 ? 59.19000 25.41700 2.14100 1.000 49.82207 258 LEU A O 1
ATOM 2110 N N . GLU A 1 260 ? 59.32200 23.57800 3.45400 1.000 52.12213 259 GLU A N 1
ATOM 2111 C CA . GLU A 1 260 ? 60.78700 23.54500 3.52400 1.000 55.53153 259 GLU A CA 1
ATOM 2112 C C . GLU A 1 260 ? 61.36100 24.89000 3.97600 1.000 55.06807 259 GLU A C 1
ATOM 2113 O O . GLU A 1 260 ? 62.47000 25.26700 3.57600 1.000 54.14448 259 GLU A O 1
ATOM 2119 N N . ASN A 1 261 ? 60.59500 25.61700 4.80100 1.000 56.75494 260 ASN A N 1
ATOM 2120 C CA . ASN A 1 261 ? 61.05000 26.84800 5.45400 1.000 55.86606 260 ASN A CA 1
ATOM 2121 C C . ASN A 1 261 ? 61.38500 27.94600 4.44400 1.000 52.80177 260 ASN A C 1
ATOM 2122 O O . ASN A 1 261 ? 62.28300 28.76000 4.67000 1.000 63.56557 260 ASN A O 1
ATOM 2127 N N . SER A 1 262 ? 60.64500 28.00300 3.33700 1.000 52.31826 261 SER A N 1
ATOM 2128 C CA . SER A 1 262 ? 61.00400 28.87600 2.22600 1.000 53.67773 261 SER A CA 1
ATOM 2129 C C . SER A 1 262 ? 60.30700 30.23200 2.25800 1.000 52.23597 261 SER A C 1
ATOM 2130 O O . SER A 1 262 ? 60.51300 31.03400 1.34000 1.000 48.76855 261 SER A O 1
ATOM 2133 N N . ASP A 1 263 ? 59.49400 30.51700 3.27300 1.000 49.84305 262 ASP A N 1
ATOM 2134 C CA . ASP A 1 263 ? 58.72300 31.76200 3.32200 1.000 47.02663 262 ASP A CA 1
ATOM 2135 C C . ASP A 1 263 ? 58.56200 32.21200 4.76500 1.000 43.60096 262 ASP A C 1
ATOM 2136 O O . ASP A 1 263 ? 57.50400 32.03300 5.38100 1.000 42.82442 262 ASP A O 1
ATOM 2141 N N . PRO A 1 264 ? 59.60000 32.82600 5.34100 1.000 47.61275 263 PRO A N 1
ATOM 2142 C CA . PRO A 1 264 ? 59.49600 33.25900 6.74400 1.000 45.42182 263 PRO A CA 1
ATOM 2143 C C . PRO A 1 264 ? 58.52800 34.41000 6.95600 1.000 45.46011 263 PRO A C 1
ATOM 2144 O O . PRO A 1 264 ? 57.92000 34.49800 8.02900 1.000 45.11383 263 PRO A O 1
ATOM 2148 N N . GLU A 1 265 ? 58.36100 35.29600 5.97000 1.000 46.88289 264 GLU A N 1
ATOM 2149 C CA . GLU A 1 265 ? 57.47000 36.43700 6.15800 1.000 47.15082 264 GLU A CA 1
ATOM 2150 C C . GLU A 1 265 ? 56.00700 36.01200 6.11700 1.000 47.87692 264 GLU A C 1
ATOM 2151 O O . GLU A 1 265 ? 55.17900 36.54600 6.86600 1.000 45.72967 264 GLU A O 1
ATOM 2157 N N . LEU A 1 266 ? 55.66600 35.05600 5.24900 1.000 49.09499 265 LEU A N 1
ATOM 2158 C CA . LEU A 1 266 ? 54.29600 34.55400 5.21000 1.000 45.21797 265 LEU A CA 1
ATOM 2159 C C . LEU A 1 266 ? 53.92300 33.87900 6.52300 1.000 42.70442 265 LEU A C 1
ATOM 2160 O O . LEU A 1 266 ? 52.78900 34.00900 6.99800 1.000 43.24736 265 LEU A O 1
ATOM 2165 N N . VAL A 1 267 ? 54.86800 33.15100 7.12300 1.000 43.59830 266 VAL A N 1
ATOM 2166 C CA . VAL A 1 267 ? 54.61200 32.51900 8.41400 1.000 42.67518 266 VAL A CA 1
ATOM 2167 C C . VAL A 1 267 ? 54.34300 33.57700 9.47600 1.000 42.13056 266 VAL A C 1
ATOM 2168 O O . VAL A 1 267 ? 53.44600 33.42100 10.31300 1.000 41.26580 266 VAL A O 1
ATOM 2172 N N . GLU A 1 268 ? 55.10100 34.67600 9.44900 1.000 42.44385 267 GLU A N 1
ATOM 2173 C CA . GLU A 1 268 ? 54.87500 35.75700 10.40400 1.000 42.49269 267 GLU A CA 1
ATOM 2174 C C . GLU A 1 268 ? 53.49600 36.37900 10.21600 1.000 43.96213 267 GLU A C 1
ATOM 2175 O O . GLU A 1 268 ? 52.83200 36.74500 11.19400 1.000 40.32659 267 GLU A O 1
ATOM 2181 N N . GLU A 1 269 ? 53.04400 36.50100 8.96500 1.000 42.08407 268 GLU A N 1
ATOM 2182 C CA . GLU A 1 269 ? 51.72600 37.06800 8.70000 1.000 39.77627 268 GLU A CA 1
ATOM 2183 C C . GLU A 1 269 ? 50.62100 36.17500 9.25000 1.000 41.29604 268 GLU A C 1
ATOM 2184 O O . GLU A 1 269 ? 49.73300 36.64000 9.97500 1.000 41.06829 268 GLU A O 1
ATOM 2190 N N . VAL A 1 270 ? 50.66000 34.88300 8.91400 1.000 40.05753 269 VAL A N 1
ATOM 2191 C CA . VAL A 1 270 ? 49.58800 33.97700 9.31200 1.000 40.23155 269 VAL A CA 1
ATOM 2192 C C . VAL A 1 270 ? 49.64600 33.68900 10.80700 1.000 37.81018 269 VAL A C 1
ATOM 2193 O O . VAL A 1 270 ? 48.60200 33.54800 11.45900 1.000 38.44281 269 VAL A O 1
ATOM 2197 N N . THR A 1 271 ? 50.85000 33.60600 11.38200 1.000 37.07773 270 THR A N 1
ATOM 2198 C CA . THR A 1 271 ? 50.95800 33.43600 12.82700 1.000 36.70122 270 THR A CA 1
ATOM 2199 C C . THR A 1 271 ? 50.35200 34.61900 13.57000 1.000 39.48388 270 THR A C 1
ATOM 2200 O O . THR A 1 271 ? 49.76900 34.44400 14.64600 1.000 36.53799 270 THR A O 1
ATOM 2204 N N . TRP A 1 272 ? 50.46600 35.82700 13.01200 1.000 37.50536 271 TRP A N 1
ATOM 2205 C CA . TRP A 1 272 ? 49.80200 36.97100 13.62400 1.000 37.96007 271 TRP A CA 1
ATOM 2206 C C . TRP A 1 272 ? 48.29200 36.89300 13.44000 1.000 37.47089 271 TRP A C 1
ATOM 2207 O O . TRP A 1 272 ? 47.53400 37.15300 14.38100 1.000 38.87381 271 TRP A O 1
ATOM 2218 N N . ARG A 1 273 ? 47.83700 36.53700 12.23600 1.000 39.84936 272 ARG A N 1
ATOM 2219 C CA . ARG A 1 273 ? 46.40300 36.48100 11.96900 1.000 38.46594 272 ARG A CA 1
ATOM 2220 C C . ARG A 1 273 ? 45.71200 35.44300 12.84400 1.000 38.08381 272 ARG A C 1
ATOM 2221 O O . ARG A 1 273 ? 44.62800 35.69600 13.38300 1.000 37.38014 272 ARG A O 1
ATOM 2229 N N . ASN A 1 274 ? 46.33100 34.27400 13.00900 1.000 38.80938 273 ASN A N 1
ATOM 2230 C CA . ASN A 1 274 ? 45.69000 33.15300 13.68300 1.000 35.99269 273 ASN A CA 1
ATOM 2231 C C . ASN A 1 274 ? 45.91000 33.13500 15.18900 1.000 37.02885 273 ASN A C 1
ATOM 2232 O O . ASN A 1 274 ? 45.17600 32.43400 15.89600 1.000 36.03599 273 ASN A O 1
ATOM 2237 N N . ARG A 1 275 ? 46.88900 33.87800 15.70200 1.000 36.44042 274 ARG A N 1
ATOM 2238 C CA . ARG A 1 275 ? 47.27700 33.70800 17.09600 1.000 35.74100 274 ARG A CA 1
ATOM 2239 C C . ARG A 1 275 ? 47.58300 35.02800 17.79200 1.000 35.70178 274 ARG A C 1
ATOM 2240 O O . ARG A 1 275 ? 46.87500 35.42500 18.72200 1.000 35.57926 274 ARG A O 1
ATOM 2248 N N . TYR A 1 276 ? 48.63900 35.71300 17.35000 1.000 36.81770 275 TYR A N 1
ATOM 2249 C CA . TYR A 1 276 ? 49.14500 36.85000 18.11100 1.000 38.86293 275 TYR A CA 1
ATOM 2250 C C . TYR A 1 276 ? 48.19400 38.03800 18.07300 1.000 40.01797 275 TYR A C 1
ATOM 2251 O O . TYR A 1 276 ? 48.18100 38.84000 19.01200 1.000 39.59904 275 TYR A O 1
ATOM 2260 N N . SER A 1 277 ? 47.39000 38.17000 17.01600 1.000 37.02084 276 SER A N 1
ATOM 2261 C CA . SER A 1 277 ? 46.40200 39.24400 16.98900 1.000 39.44823 276 SER A CA 1
ATOM 2262 C C . SER A 1 277 ? 45.43800 39.14200 18.16300 1.000 40.05533 276 SER A C 1
ATOM 2263 O O . SER A 1 277 ? 44.96600 40.16600 18.67000 1.000 38.40088 276 SER A O 1
ATOM 2266 N N . PHE A 1 278 ? 45.14100 37.92100 18.61300 1.000 40.15166 277 PHE A N 1
ATOM 2267 C CA . PHE A 1 278 ? 44.22700 37.73100 19.73400 1.000 38.42982 277 PHE A CA 1
ATOM 2268 C C . PHE A 1 278 ? 44.93800 37.91200 21.06600 1.000 37.52449 277 PHE A C 1
ATOM 2269 O O . PHE A 1 278 ? 44.46900 38.65800 21.93300 1.000 35.53476 277 PHE A O 1
ATOM 2277 N N . ILE A 1 279 ? 46.07400 37.23600 21.24400 1.000 35.85224 278 ILE A N 1
ATOM 2278 C CA . ILE A 1 279 ? 46.76000 37.26800 22.53000 1.000 38.01932 278 ILE A CA 1
ATOM 2279 C C . ILE A 1 279 ? 47.30900 38.66200 22.81400 1.000 38.42142 278 ILE A C 1
ATOM 2280 O O . ILE A 1 279 ? 47.26700 39.13400 23.95700 1.000 39.67482 278 ILE A O 1
ATOM 2285 N N . ASP A 1 280 ? 47.82600 39.34500 21.78600 1.000 37.56513 279 ASP A N 1
ATOM 2286 C CA . ASP A 1 280 ? 48.29300 40.71900 21.96600 1.000 38.17842 279 ASP A CA 1
ATOM 2287 C C . ASP A 1 280 ? 47.19500 41.60200 22.53900 1.000 38.31658 279 ASP A C 1
ATOM 2288 O O . ASP A 1 280 ? 47.45100 42.44600 23.40500 1.000 44.81671 279 ASP A O 1
ATOM 2293 N N . SER A 1 281 ? 45.96100 41.41500 22.06500 1.000 39.01164 280 SER A N 1
ATOM 2294 C CA . SER A 1 281 ? 44.86900 42.30000 22.45700 1.000 40.59252 280 SER A CA 1
ATOM 2295 C C . SER A 1 281 ? 44.55800 42.17700 23.94200 1.000 40.32792 280 SER A C 1
ATOM 2296 O O . SER A 1 281 ? 44.34600 43.18500 24.62500 1.000 38.69710 280 SER A O 1
ATOM 2299 N N . ILE A 1 282 ? 44.52900 40.94800 24.46500 1.000 35.69924 281 ILE A N 1
ATOM 2300 C CA . ILE A 1 282 ? 44.14100 40.73400 25.85700 1.000 38.27243 281 ILE A CA 1
ATOM 2301 C C . ILE A 1 282 ? 45.32100 40.76600 26.81600 1.000 36.98093 281 ILE A C 1
ATOM 2302 O O . ILE A 1 282 ? 45.11100 40.80100 28.03900 1.000 35.88700 281 ILE A O 1
ATOM 2307 N N . LYS A 1 283 ? 46.55400 40.75800 26.31000 1.000 36.59054 282 LYS A N 1
ATOM 2308 C CA . LYS A 1 283 ? 47.74000 40.80300 27.15700 1.000 38.72879 282 LYS A CA 1
ATOM 2309 C C . LYS A 1 283 ? 48.28500 42.21700 27.32200 1.000 40.66604 282 LYS A C 1
ATOM 2310 O O . LYS A 1 283 ? 48.45800 42.68600 28.45100 1.000 38.05502 282 LYS A O 1
ATOM 2316 N N . SER A 1 284 ? 48.55700 42.91200 26.21800 1.000 39.36074 283 SER A N 1
ATOM 2317 C CA . SER A 1 284 ? 49.10300 44.25900 26.27200 1.000 46.00171 283 SER A CA 1
ATOM 2318 C C . SER A 1 284 ? 48.09700 45.33600 25.89400 1.000 43.96641 283 SER A C 1
ATOM 2319 O O . SER A 1 284 ? 48.41600 46.52400 26.01600 1.000 49.29833 283 SER A O 1
ATOM 2322 N N . GLY A 1 285 ? 46.89900 44.96100 25.44600 1.000 42.40152 284 GLY A N 1
ATOM 2323 C CA . GLY A 1 285 ? 45.91400 45.92200 25.00300 1.000 43.51801 284 GLY A CA 1
ATOM 2324 C C . GLY A 1 285 ? 46.09100 46.41200 23.58300 1.000 47.99614 284 GLY A C 1
ATOM 2325 O O . GLY A 1 285 ? 45.24000 47.16800 23.09700 1.000 52.10086 284 GLY A O 1
ATOM 2326 N N . LYS A 1 286 ? 47.16300 46.01600 22.90300 1.000 48.98224 285 LYS A N 1
ATOM 2327 C CA . LYS A 1 286 ? 47.40200 46.42000 21.51900 1.000 49.47381 285 LYS A CA 1
ATOM 2328 C C . LYS A 1 286 ? 46.55400 45.54000 20.61100 1.000 48.18113 285 LYS A C 1
ATOM 2329 O O . LYS A 1 286 ? 46.94900 44.42600 20.25900 1.000 45.75785 285 LYS A O 1
ATOM 2335 N N . THR A 1 287 ? 45.37800 46.03600 20.23100 1.000 49.88620 286 THR A N 1
ATOM 2336 C CA . THR A 1 287 ? 44.47400 45.30500 19.36300 1.000 48.71895 286 THR A CA 1
ATOM 2337 C C . THR A 1 287 ? 44.39300 45.99800 17.99900 1.000 51.37594 286 THR A C 1
ATOM 2338 O O . THR A 1 287 ? 45.28200 46.77900 17.63100 1.000 55.66362 286 THR A O 1
ATOM 2342 N N . PHE A 1 288 ? 43.33600 45.70300 17.24900 1.000 52.26472 287 PHE A N 1
ATOM 2343 C CA . PHE A 1 288 ? 43.12100 46.24000 15.91500 1.000 53.26952 287 PHE A CA 1
ATOM 2344 C C . PHE A 1 288 ? 41.75300 46.90600 15.85900 1.000 52.34263 287 PHE A C 1
ATOM 2345 O O . PHE A 1 288 ? 41.00000 46.91600 16.83700 1.000 51.67592 287 PHE A O 1
ATOM 2353 N N . SER A 1 289 ? 41.42600 47.45200 14.69100 1.000 56.67275 288 SER A N 1
ATOM 2354 C CA . SER A 1 289 ? 40.12700 48.06500 14.45700 1.000 56.38404 288 SER A CA 1
ATOM 2355 C C . SER A 1 289 ? 39.62600 47.66500 13.07900 1.000 56.34437 288 SER A C 1
ATOM 2356 O O . SER A 1 289 ? 40.40400 47.58900 12.12400 1.000 53.55778 288 SER A O 1
ATOM 2359 N N . THR A 1 290 ? 38.32300 47.40700 12.98500 1.000 58.79628 289 THR A N 1
ATOM 2360 C CA . THR A 1 290 ? 37.68600 47.01500 11.73600 1.000 60.33563 289 THR A CA 1
ATOM 2361 C C . THR A 1 290 ? 36.91800 48.15500 11.08300 1.000 63.97914 289 THR A C 1
ATOM 2362 O O . THR A 1 290 ? 36.28900 47.94400 10.04100 1.000 64.44839 289 THR A O 1
ATOM 2366 N N . LYS A 1 291 ? 36.96200 49.35700 11.66300 1.000 68.28176 290 LYS A N 1
ATOM 2367 C CA . LYS A 1 291 ? 36.13100 50.45200 11.17300 1.000 74.70420 290 LYS A CA 1
ATOM 2368 C C . LYS A 1 291 ? 36.51100 50.87700 9.76000 1.000 77.19492 290 LYS A C 1
ATOM 2369 O O . LYS A 1 291 ? 35.64700 51.32100 8.99500 1.000 78.68223 290 LYS A O 1
ATOM 2375 N N . ASN A 1 292 ? 37.78400 50.75200 9.39100 1.000 84.69084 291 ASN A N 1
ATOM 2376 C CA . ASN A 1 292 ? 38.26600 51.25000 8.11100 1.000 82.54552 291 ASN A CA 1
ATOM 2377 C C . ASN A 1 292 ? 38.52100 50.14800 7.09300 1.000 81.83412 291 ASN A C 1
ATOM 2378 O O . ASN A 1 292 ? 39.01500 50.44300 5.99900 1.000 86.53523 291 ASN A O 1
ATOM 2383 N N . MET A 1 293 ? 38.19900 48.89500 7.41300 1.000 75.66431 292 MET A N 1
ATOM 2384 C CA . MET A 1 293 ? 38.35500 47.82200 6.44200 1.000 70.35319 292 MET A CA 1
ATOM 2385 C C . MET A 1 293 ? 37.28900 47.91700 5.36700 1.000 71.05119 292 MET A C 1
ATOM 2386 O O . MET A 1 293 ? 36.09600 48.01100 5.67200 1.000 71.53271 292 MET A O 1
ATOM 2391 N N . GLU A 1 294 ? 37.71200 47.84800 4.11100 1.000 74.04106 293 GLU A N 1
ATOM 2392 C CA . GLU A 1 294 ? 36.77300 47.51200 3.05700 1.000 77.45711 293 GLU A CA 1
ATOM 2393 C C . GLU A 1 294 ? 36.57900 45.99900 3.03400 1.000 77.14450 293 GLU A C 1
ATOM 2394 O O . GLU A 1 294 ? 37.39600 45.24000 3.56400 1.000 73.99676 293 GLU A O 1
ATOM 2400 N N . GLU A 1 295 ? 35.47100 45.56100 2.43100 1.000 81.41273 294 GLU A N 1
ATOM 2401 C CA . GLU A 1 295 ? 35.09900 44.15100 2.52000 1.000 85.66173 294 GLU A CA 1
ATOM 2402 C C . GLU A 1 295 ? 36.17500 43.23600 1.94200 1.000 84.30262 294 GLU A C 1
ATOM 2403 O O . GLU A 1 295 ? 36.32400 42.09300 2.38600 1.000 88.63095 294 GLU A O 1
ATOM 2409 N N . ASN A 1 296 ? 36.94900 43.71700 0.97400 1.000 81.65612 295 ASN A N 1
ATOM 2410 C CA . ASN A 1 296 ? 37.93400 42.87900 0.30600 1.000 80.14749 295 ASN A CA 1
ATOM 2411 C C . ASN A 1 296 ? 39.35200 43.07600 0.82800 1.000 75.49832 295 ASN A C 1
ATOM 2412 O O . ASN A 1 296 ? 40.27200 42.41900 0.33300 1.000 75.09927 295 ASN A O 1
ATOM 2417 N N . SER A 1 297 ? 39.55300 43.94600 1.81300 1.000 71.84382 296 SER A N 1
ATOM 2418 C CA . SER A 1 297 ? 40.88100 44.16200 2.37000 1.000 64.90993 296 SER A CA 1
ATOM 2419 C C . SER A 1 297 ? 41.29000 43.00200 3.27200 1.000 63.77150 296 SER A C 1
ATOM 2420 O O . SER A 1 297 ? 40.45200 42.31600 3.86400 1.000 62.06802 296 SER A O 1
ATOM 2423 N N . ARG A 1 298 ? 42.60300 42.79200 3.37600 1.000 59.34213 297 ARG A N 1
ATOM 2424 C CA . ARG A 1 298 ? 43.14800 41.62800 4.06600 1.000 52.87404 297 ARG A CA 1
ATOM 2425 C C . ARG A 1 298 ? 43.49400 41.90300 5.52600 1.000 51.94051 297 ARG A C 1
ATOM 2426 O O . ARG A 1 298 ? 43.27200 41.03900 6.38300 1.000 49.84145 297 ARG A O 1
ATOM 2434 N N . TRP A 1 299 ? 44.02500 43.08400 5.83100 1.000 53.05192 298 TRP A N 1
ATOM 2435 C CA . TRP A 1 299 ? 44.62300 43.35300 7.13100 1.000 52.05541 298 TRP A CA 1
ATOM 2436 C C . TRP A 1 299 ? 43.83600 44.38900 7.92500 1.000 56.73064 298 TRP A C 1
ATOM 2437 O O . TRP A 1 299 ? 43.09500 45.19600 7.36000 1.000 57.26717 298 TRP A O 1
ATOM 2448 N N . PRO A 1 300 ? 43.97700 44.39400 9.24600 1.000 58.06141 299 PRO A N 1
ATOM 2449 C CA . PRO A 1 300 ? 43.31000 45.40500 10.06300 1.000 56.71517 299 PRO A CA 1
ATOM 2450 C C . PRO A 1 300 ? 44.15200 46.65100 10.29400 1.000 60.60830 299 PRO A C 1
ATOM 2451 O O . PRO A 1 300 ? 45.37200 46.67100 10.11500 1.000 65.25823 299 PRO A O 1
ATOM 2455 N N . GLU A 1 301 ? 43.45400 47.71500 10.69000 1.000 61.36182 300 GLU A N 1
ATOM 2456 C CA . GLU A 1 301 ? 44.13300 48.87100 11.25200 1.000 65.04269 300 GLU A CA 1
ATOM 2457 C C . GLU A 1 301 ? 44.80500 48.42800 12.54200 1.000 66.67808 300 GLU A C 1
ATOM 2458 O O . GLU A 1 301 ? 44.13100 48.18800 13.55000 1.000 61.92813 300 GLU A O 1
ATOM 2464 N N . LYS A 1 302 ? 46.12200 48.27300 12.50500 1.000 67.40860 301 LYS A N 1
ATOM 2465 C CA . LYS A 1 302 ? 46.86900 47.78800 13.65100 1.000 69.03536 301 LYS A CA 1
ATOM 2466 C C . LYS A 1 302 ? 47.26500 48.95300 14.55300 1.000 74.53767 301 LYS A C 1
ATOM 2467 O O . LYS A 1 302 ? 47.05900 50.12400 14.22700 1.000 76.26120 301 LYS A O 1
ATOM 2473 N N . ASN A 1 303 ? 47.84600 48.61200 15.70100 1.000 77.93171 302 ASN A N 1
ATOM 2474 C CA . ASN A 1 303 ? 48.17800 49.57300 16.75000 1.000 86.30682 302 ASN A CA 1
ATOM 2475 C C . ASN A 1 303 ? 46.95500 50.42500 17.10200 1.000 82.27795 302 ASN A C 1
ATOM 2476 O O . ASN A 1 303 ? 46.90600 51.63600 16.88600 1.000 93.95047 302 ASN A O 1
ATOM 2481 N N . VAL A 1 304 ? 45.95600 49.74000 17.63600 1.000 68.71366 303 VAL A N 1
ATOM 2482 C CA . VAL A 1 304 ? 44.78200 50.37900 18.22100 1.000 64.33262 303 VAL A CA 1
ATOM 2483 C C . VAL A 1 304 ? 44.79500 49.99200 19.69400 1.000 60.84168 303 VAL A C 1
ATOM 2484 O O . VAL A 1 304 ? 44.30900 48.92700 20.08500 1.000 56.54968 303 VAL A O 1
ATOM 2488 N N . PHE A 1 305 ? 45.38300 50.84600 20.52300 1.000 58.52895 304 PHE A N 1
ATOM 2489 C CA . PHE A 1 305 ? 45.50000 50.54300 21.94100 1.000 54.12842 304 PHE A CA 1
ATOM 2490 C C . PHE A 1 305 ? 44.15100 50.68800 22.63000 1.000 53.09767 304 PHE A C 1
ATOM 2491 O O . PHE A 1 305 ? 43.34800 51.56000 22.28500 1.000 51.90110 304 PHE A O 1
ATOM 2499 N N . ARG A 1 306 ? 43.90200 49.81900 23.60600 1.000 52.81179 305 ARG A N 1
ATOM 2500 C CA . ARG A 1 306 ? 42.67400 49.85900 24.39500 1.000 50.48769 305 ARG A CA 1
ATOM 2501 C C . ARG A 1 306 ? 43.04400 49.60100 25.84800 1.000 48.22532 305 ARG A C 1
ATOM 2502 O O . ARG A 1 306 ? 43.45000 48.48800 26.19800 1.000 46.19461 305 ARG A O 1
ATOM 2510 N N . LYS A 1 307 ? 42.91000 50.63100 26.68800 1.000 44.34087 306 LYS A N 1
ATOM 2511 C CA . LYS A 1 307 ? 43.24900 50.50000 28.10000 1.000 46.74062 306 LYS A CA 1
ATOM 2512 C C . LYS A 1 307 ? 42.39300 49.45700 28.80700 1.000 47.08956 306 LYS A C 1
ATOM 2513 O O . LYS A 1 307 ? 42.82100 48.91000 29.82900 1.000 45.64874 306 LYS A O 1
ATOM 2519 N N . ASP A 1 308 ? 41.20100 49.16300 28.28400 1.000 45.72232 307 ASP A N 1
ATOM 2520 C CA . ASP A 1 308 ? 40.30300 48.19800 28.90600 1.000 43.62332 307 ASP A CA 1
ATOM 2521 C C . ASP A 1 308 ? 40.61400 46.75800 28.52000 1.000 40.28539 307 ASP A C 1
ATOM 2522 O O . ASP A 1 308 ? 40.03500 45.83900 29.10900 1.000 40.94158 307 ASP A O 1
ATOM 2527 N N . LEU A 1 309 ? 41.49700 46.53900 27.54700 1.000 44.32044 308 LEU A N 1
ATOM 2528 C CA . LEU A 1 309 ? 41.95300 45.20200 27.19300 1.000 41.39319 308 LEU A CA 1
ATOM 2529 C C . LEU A 1 309 ? 43.34100 44.89000 27.73500 1.000 42.07160 308 LEU A C 1
ATOM 2530 O O . LEU A 1 309 ? 43.80200 43.75100 27.60000 1.000 43.37418 308 LEU A O 1
ATOM 2535 N N . GLU A 1 310 ? 44.00300 45.86500 28.34900 1.000 41.24441 309 GLU A N 1
ATOM 2536 C CA . GLU A 1 310 ? 45.39800 45.72700 28.73700 1.000 43.96194 309 GLU A CA 1
ATOM 2537 C C . GLU A 1 310 ? 45.53500 44.94700 30.04000 1.000 44.35031 309 GLU A C 1
ATOM 2538 O O . GLU A 1 310 ? 44.77800 45.16000 30.99200 1.000 41.79782 309 GLU A O 1
ATOM 2544 N N . ASN A 1 311 ? 46.50100 44.02400 30.06200 1.000 44.18258 310 ASN A N 1
ATOM 2545 C CA . ASN A 1 311 ? 46.86600 43.25800 31.25600 1.000 42.93359 310 ASN A CA 1
ATOM 2546 C C . ASN A 1 311 ? 45.72300 42.37600 31.75300 1.000 38.82618 310 ASN A C 1
ATOM 2547 O O . ASN A 1 311 ? 45.56000 42.17300 32.95900 1.000 36.79625 310 ASN A O 1
ATOM 2552 N N . ARG A 1 312 ? 44.92600 41.83300 30.83100 1.000 37.52289 311 ARG A N 1
ATOM 2553 C CA . ARG A 1 312 ? 43.84900 40.91200 31.17200 1.000 37.52366 311 ARG A CA 1
ATOM 2554 C C . ARG A 1 312 ? 44.20100 39.46500 30.83400 1.000 36.21603 311 ARG A C 1
ATOM 2555 O O . ARG A 1 312 ? 43.32600 38.69100 30.43000 1.000 35.03751 311 ARG A O 1
ATOM 2563 N N . LEU A 1 313 ? 45.46800 39.08600 30.99100 1.000 35.72188 312 LEU A N 1
ATOM 2564 C CA . LEU A 1 313 ? 45.91200 37.72800 30.68300 1.000 37.39776 312 LEU A CA 1
ATOM 2565 C C . LEU A 1 313 ? 47.03900 37.37000 31.64200 1.000 37.59211 312 LEU A C 1
ATOM 2566 O O . LEU A 1 313 ? 48.13300 37.93300 31.54900 1.000 37.18559 312 LEU A O 1
ATOM 2571 N N . ASP A 1 314 ? 46.77600 36.43200 32.55200 1.000 37.16383 313 ASP A N 1
ATOM 2572 C CA . ASP A 1 314 ? 47.75800 36.03100 33.55200 1.000 36.62388 313 ASP A CA 1
ATOM 2573 C C . ASP A 1 314 ? 48.55700 34.79800 33.15800 1.000 34.95352 313 ASP A C 1
ATOM 2574 O O . ASP A 1 314 ? 49.68800 34.63400 33.62800 1.000 37.13965 313 ASP A O 1
ATOM 2579 N N . TRP A 1 315 ? 48.00400 33.92600 32.31900 1.000 37.20944 314 TRP A N 1
ATOM 2580 C CA . TRP A 1 315 ? 48.70200 32.71500 31.90900 1.000 35.05512 314 TRP A CA 1
ATOM 2581 C C . TRP A 1 315 ? 48.09400 32.21800 30.60700 1.000 34.40018 314 TRP A C 1
ATOM 2582 O O . TRP A 1 315 ? 46.96900 32.57700 30.25100 1.000 32.88437 314 TRP A O 1
ATOM 2593 N N . ILE A 1 316 ? 48.85100 31.38000 29.90300 1.000 35.89450 315 ILE A N 1
ATOM 2594 C CA . ILE A 1 316 ? 48.48000 30.90800 28.57300 1.000 32.98265 315 ILE A CA 1
ATOM 2595 C C . ILE A 1 316 ? 48.36600 29.39000 28.60600 1.000 33.50172 315 ILE A C 1
ATOM 2596 O O . ILE A 1 316 ? 49.32700 28.69700 28.96300 1.000 30.00768 315 ILE A O 1
ATOM 2601 N N . GLY A 1 317 ? 47.19500 28.87900 28.23100 1.000 30.07424 316 GLY A N 1
ATOM 2602 C CA . GLY A 1 317 ? 47.00300 27.45200 28.06400 1.000 29.09875 316 GLY A CA 1
ATOM 2603 C C . GLY A 1 317 ? 47.27900 27.02500 26.63700 1.000 28.19464 316 GLY A C 1
ATOM 2604 O O . GLY A 1 317 ? 46.59900 27.47000 25.70800 1.000 29.83223 316 GLY A O 1
ATOM 2605 N N . VAL A 1 318 ? 48.27300 26.16500 26.44800 1.000 27.46656 317 VAL A N 1
ATOM 2606 C CA . VAL A 1 318 ? 48.77000 25.81100 25.12400 1.000 29.89548 317 VAL A CA 1
ATOM 2607 C C . VAL A 1 318 ? 48.19600 24.45500 24.73500 1.000 31.46911 317 VAL A C 1
ATOM 2608 O O . VAL A 1 318 ? 48.54700 23.42700 25.32300 1.000 31.53153 317 VAL A O 1
ATOM 2612 N N . ASN A 1 319 ? 47.31400 24.44900 23.74000 1.000 29.81659 318 ASN A N 1
ATOM 2613 C CA . ASN A 1 319 ? 46.84300 23.22500 23.10900 1.000 30.41325 318 ASN A CA 1
ATOM 2614 C C . ASN A 1 319 ? 47.67000 22.98000 21.85400 1.000 31.82927 318 ASN A C 1
ATOM 2615 O O . ASN A 1 319 ? 47.85300 23.89400 21.04400 1.000 31.42164 318 ASN A O 1
ATOM 2620 N N . TYR A 1 320 ? 48.17500 21.75800 21.69400 1.000 28.20012 319 TYR A N 1
ATOM 2621 C CA . TYR A 1 320 ? 48.92400 21.41600 20.49400 1.000 28.96456 319 TYR A CA 1
ATOM 2622 C C . TYR A 1 320 ? 48.58500 20.00700 20.03700 1.000 31.75234 319 TYR A C 1
ATOM 2623 O O . TYR A 1 320 ? 48.45300 19.09200 20.85500 1.000 28.23889 319 TYR A O 1
ATOM 2632 N N . TYR A 1 321 ? 48.47300 19.83700 18.71900 1.000 31.24655 320 TYR A N 1
ATOM 2633 C CA . TYR A 1 321 ? 48.21500 18.52700 18.13600 1.000 29.65722 320 TYR A CA 1
ATOM 2634 C C . TYR A 1 321 ? 49.06900 18.28600 16.89700 1.000 28.98216 320 TYR A C 1
ATOM 2635 O O . TYR A 1 321 ? 49.67100 17.21800 16.75900 1.000 30.03099 320 TYR A O 1
ATOM 2644 N N . SER A 1 322 ? 49.13200 19.26000 15.99200 1.000 29.79674 321 SER A N 1
ATOM 2645 C CA . SER A 1 322 ? 49.87100 19.08200 14.74700 1.000 32.04208 321 SER A CA 1
ATOM 2646 C C . SER A 1 322 ? 50.20800 20.45000 14.16600 1.000 32.62659 321 SER A C 1
ATOM 2647 O O . SER A 1 322 ? 49.89500 21.49200 14.74900 1.000 31.58006 321 SER A O 1
ATOM 2650 N N . ARG A 1 323 ? 50.85100 20.43600 13.00000 1.000 33.29928 322 ARG A N 1
ATOM 2651 C CA . ARG A 1 323 ? 51.31300 21.64700 12.34300 1.000 33.93055 322 ARG A CA 1
ATOM 2652 C C . ARG A 1 323 ? 50.34700 22.05400 11.23100 1.000 34.69721 322 ARG A C 1
ATOM 2653 O O . ARG A 1 323 ? 49.31600 21.42000 10.99700 1.000 34.96989 322 ARG A O 1
ATOM 2661 N N . TYR A 1 324 ? 50.70500 23.12900 10.52800 1.000 37.21937 323 TYR A N 1
ATOM 2662 C CA . TYR A 1 324 ? 49.80300 23.78100 9.58000 1.000 34.84906 323 TYR A CA 1
ATOM 2663 C C . TYR A 1 324 ? 50.67600 24.50400 8.55700 1.000 36.96431 323 TYR A C 1
ATOM 2664 O O . TYR A 1 324 ? 51.14500 25.61500 8.81600 1.000 40.45193 323 TYR A O 1
ATOM 2673 N N . VAL A 1 325 ? 50.89900 23.86700 7.40900 1.000 37.72630 324 VAL A N 1
ATOM 2674 C CA . VAL A 1 325 ? 51.81600 24.37000 6.39000 1.000 40.80061 324 VAL A CA 1
ATOM 2675 C C . VAL A 1 325 ? 51.02600 25.16600 5.36100 1.000 41.30055 324 VAL A C 1
ATOM 2676 O O . VAL A 1 325 ? 50.01000 24.68700 4.83900 1.000 42.78600 324 VAL A O 1
ATOM 2680 N N . VAL A 1 326 ? 51.49700 26.37800 5.05800 1.000 42.55026 325 VAL A N 1
ATOM 2681 C CA . VAL A 1 326 ? 50.76300 27.31600 4.22000 1.000 44.37695 325 VAL A CA 1
ATOM 2682 C C . VAL A 1 326 ? 51.63400 27.77600 3.05800 1.000 41.48839 325 VAL A C 1
ATOM 2683 O O . VAL A 1 326 ? 52.86400 27.69200 3.09300 1.000 42.58332 325 VAL A O 1
ATOM 2687 N N . ARG A 1 327 ? 50.96600 28.27600 2.02100 1.000 41.69300 326 ARG A N 1
ATOM 2688 C CA . ARG A 1 327 ? 51.60600 28.86300 0.85400 1.000 43.02281 326 ARG A CA 1
ATOM 2689 C C . ARG A 1 327 ? 50.88900 30.16100 0.50500 1.000 44.35489 326 ARG A C 1
ATOM 2690 O O . ARG A 1 327 ? 49.84500 30.48700 1.07300 1.000 45.37887 326 ARG A O 1
ATOM 2698 N N . ARG A 1 328 ? 51.45300 30.90300 -0.44500 1.000 41.56042 327 ARG A N 1
ATOM 2699 C CA . ARG A 1 328 ? 50.93200 32.21700 -0.79800 1.000 47.27236 327 ARG A CA 1
ATOM 2700 C C . ARG A 1 328 ? 49.81000 32.11300 -1.82400 1.000 49.23771 327 ARG A C 1
ATOM 2701 O O . ARG A 1 328 ? 49.83300 31.25300 -2.71000 1.000 49.62927 327 ARG A O 1
ATOM 2709 N N . ILE A 1 329 ? 48.82800 33.00200 -1.68900 1.000 51.47961 328 ILE A N 1
ATOM 2710 C CA . ILE A 1 329 ? 47.70400 33.12300 -2.61000 1.000 56.35168 328 ILE A CA 1
ATOM 2711 C C . ILE A 1 329 ? 47.43200 34.61300 -2.78100 1.000 60.64960 328 ILE A C 1
ATOM 2712 O O . ILE A 1 329 ? 47.75400 35.42000 -1.90300 1.000 65.63452 328 ILE A O 1
ATOM 2717 N N . GLU A 1 330 ? 46.88000 34.98700 -3.94200 1.000 62.68482 329 GLU A N 1
ATOM 2718 C CA . GLU A 1 330 ? 46.50700 36.38200 -4.17200 1.000 70.57810 329 GLU A CA 1
ATOM 2719 C C . GLU A 1 330 ? 45.64600 36.92500 -3.03700 1.000 77.42370 329 GLU A C 1
ATOM 2720 O O . GLU A 1 330 ? 45.82400 38.06800 -2.60300 1.000 79.45096 329 GLU A O 1
ATOM 2726 N N . SER A 1 331 ? 44.70500 36.11600 -2.54200 1.000 87.63691 330 SER A N 1
ATOM 2727 C CA . SER A 1 331 ? 43.91400 36.52300 -1.38500 1.000 98.30583 330 SER A CA 1
ATOM 2728 C C . SER A 1 331 ? 44.77200 36.63900 -0.13200 1.000 91.87223 330 SER A C 1
ATOM 2729 O O . SER A 1 331 ? 44.47400 37.45300 0.75000 1.000 89.82577 330 SER A O 1
ATOM 2732 N N . GLY A 1 332 ? 45.83200 35.84300 -0.03600 1.000 72.09945 331 GLY A N 1
ATOM 2733 C CA . GLY A 1 332 ? 46.69200 35.86000 1.12700 1.000 61.17154 331 GLY A CA 1
ATOM 2734 C C . GLY A 1 332 ? 47.45000 34.56200 1.30400 1.000 59.93050 331 GLY A C 1
ATOM 2735 O O . GLY A 1 332 ? 48.66500 34.51100 1.08700 1.000 66.74054 331 GLY A O 1
ATOM 2736 N N . PHE A 1 333 ? 46.74300 33.50100 1.68600 1.000 52.86400 332 PHE A N 1
ATOM 2737 C CA . PHE A 1 333 ? 47.39100 32.22500 1.95000 1.000 48.36526 332 PHE A CA 1
ATOM 2738 C C . PHE A 1 333 ? 46.36600 31.10400 1.86800 1.000 47.44057 332 PHE A C 1
ATOM 2739 O O . PHE A 1 333 ? 45.15600 31.33300 1.93100 1.000 49.73008 332 PHE A O 1
ATOM 2747 N N . GLU A 1 334 ? 46.88000 29.88400 1.72900 1.000 45.94087 333 GLU A N 1
ATOM 2748 C CA . GLU A 1 334 ? 46.07200 28.67700 1.79600 1.000 44.36072 333 GLU A CA 1
ATOM 2749 C C . GLU A 1 334 ? 46.92300 27.56800 2.39300 1.000 41.88082 333 GLU A C 1
ATOM 2750 O O . GLU A 1 334 ? 48.15000 27.56900 2.25900 1.000 42.26134 333 GLU A O 1
ATOM 2756 N N . ALA A 1 335 ? 46.26500 26.63000 3.06600 1.000 44.72691 334 ALA A N 1
ATOM 2757 C CA . ALA A 1 335 ? 46.97300 25.49700 3.63800 1.000 42.54460 334 ALA A CA 1
ATOM 2758 C C . ALA A 1 335 ? 47.26800 24.45700 2.56000 1.000 42.98922 334 ALA A C 1
ATOM 2759 O O . ALA A 1 335 ? 46.65300 24.43800 1.49100 1.000 42.89100 334 ALA A O 1
ATOM 2761 N N . ILE A 1 336 ? 48.22800 23.58400 2.85400 1.000 43.03603 335 ILE A N 1
ATOM 2762 C CA . ILE A 1 336 ? 48.68000 22.55800 1.92100 1.000 45.93273 335 ILE A CA 1
ATOM 2763 C C . ILE A 1 336 ? 48.24800 21.20000 2.45500 1.000 45.60101 335 ILE A C 1
ATOM 2764 O O . ILE A 1 336 ? 48.60000 20.82700 3.58200 1.000 43.72657 335 ILE A O 1
ATOM 2769 N N . ASP A 1 337 ? 47.48900 20.46200 1.64900 1.000 47.50011 336 ASP A N 1
ATOM 2770 C CA . ASP A 1 337 ? 47.09900 19.11100 2.02100 1.000 48.07318 336 ASP A CA 1
ATOM 2771 C C . ASP A 1 337 ? 48.30500 18.18100 1.96700 1.000 49.32501 336 ASP A C 1
ATOM 2772 O O . ASP A 1 337 ? 49.24100 18.38300 1.19000 1.000 48.06134 336 ASP A O 1
ATOM 2777 N N . GLY A 1 338 ? 48.27300 17.14800 2.80500 1.000 49.73938 337 GLY A N 1
ATOM 2778 C CA . GLY A 1 338 ? 49.39200 16.24300 2.95100 1.000 47.86199 337 GLY A CA 1
ATOM 2779 C C . GLY A 1 338 ? 50.32700 16.57200 4.09200 1.000 42.74769 337 GLY A C 1
ATOM 2780 O O . GLY A 1 338 ? 51.30600 15.84400 4.29800 1.000 41.77326 337 GLY A O 1
ATOM 2781 N N . TYR A 1 339 ? 50.06200 17.64600 4.83300 1.000 42.81344 338 TYR A N 1
ATOM 2782 C CA . TYR A 1 339 ? 50.85600 18.01800 5.99300 1.000 40.56456 338 TYR A CA 1
ATOM 2783 C C . TYR A 1 339 ? 49.92400 18.42100 7.12500 1.000 38.66151 338 TYR A C 1
ATOM 2784 O O . TYR A 1 339 ? 48.86500 19.01200 6.89600 1.000 38.99625 338 TYR A O 1
ATOM 2793 N N . GLY A 1 340 ? 50.32800 18.09500 8.34700 1.000 34.70445 339 GLY A N 1
ATOM 2794 C CA . GLY A 1 340 ? 49.60600 18.58400 9.51100 1.000 36.04872 339 GLY A CA 1
ATOM 2795 C C . GLY A 1 340 ? 48.20400 18.01200 9.60100 1.000 36.83640 339 GLY A C 1
ATOM 2796 O O . GLY A 1 340 ? 47.98300 16.80900 9.42100 1.000 36.72148 339 GLY A O 1
ATOM 2797 N N . PHE A 1 341 ? 47.23800 18.89100 9.88100 1.000 33.01337 340 PHE A N 1
ATOM 2798 C CA . PHE A 1 341 ? 45.85700 18.48300 10.10700 1.000 36.46557 340 PHE A CA 1
ATOM 2799 C C . PHE A 1 341 ? 45.16600 17.96400 8.85200 1.000 40.19449 340 PHE A C 1
ATOM 2800 O O . PHE A 1 341 ? 44.08900 17.36900 8.96500 1.000 41.51058 340 PHE A O 1
ATOM 2808 N N . LEU A 1 342 ? 45.74600 18.16900 7.67400 1.000 39.27755 341 LEU A N 1
ATOM 2809 C CA . LEU A 1 342 ? 45.10300 17.78900 6.41600 1.000 40.61459 341 LEU A CA 1
ATOM 2810 C C . LEU A 1 342 ? 45.73800 16.52000 5.84600 1.000 42.64324 341 LEU A C 1
ATOM 2811 O O . LEU A 1 342 ? 46.25100 16.49200 4.72800 1.000 46.14440 341 LEU A O 1
ATOM 2816 N N . CYS A 1 343 ? 45.68800 15.45100 6.64200 1.000 43.70049 342 CYS A N 1
ATOM 2817 C CA . CYS A 1 343 ? 46.26800 14.16300 6.27600 1.000 44.38989 342 CYS A CA 1
ATOM 2818 C C . CYS A 1 343 ? 45.23000 13.04600 6.33700 1.000 48.92842 342 CYS A C 1
ATOM 2819 O O . CYS A 1 343 ? 45.56600 11.89300 6.61100 1.000 51.66649 342 CYS A O 1
ATOM 2822 N N . SER A 1 344 ? 43.96200 13.37600 6.07700 1.000 51.31550 343 SER A N 1
ATOM 2823 C CA . SER A 1 344 ? 42.88400 12.40900 6.26900 1.000 53.56083 343 SER A CA 1
ATOM 2824 C C . SER A 1 344 ? 43.00700 11.23500 5.30700 1.000 56.71794 343 SER A C 1
ATOM 2825 O O . SER A 1 344 ? 42.98700 10.07100 5.72600 1.000 64.56428 343 SER A O 1
ATOM 2828 N N . GLY A 1 345 ? 43.12600 11.51600 4.01400 1.000 54.46473 344 GLY A N 1
ATOM 2829 C CA . GLY A 1 345 ? 43.25700 10.45300 3.03800 1.000 60.58142 344 GLY A CA 1
ATOM 2830 C C . GLY A 1 345 ? 44.69000 10.00900 2.85900 1.000 58.44410 344 GLY A C 1
ATOM 2831 O O . GLY A 1 345 ? 45.02200 9.34600 1.87200 1.000 61.11283 344 GLY A O 1
ATOM 2832 N N . TYR A 1 346 ? 45.55100 10.36400 3.80800 1.000 56.76702 345 TYR A N 1
ATOM 2833 C CA . TYR A 1 346 ? 46.97600 10.08000 3.69300 1.000 57.31707 345 TYR A CA 1
ATOM 2834 C C . TYR A 1 346 ? 47.38300 8.92700 4.59800 1.000 55.95872 345 TYR A C 1
ATOM 2835 O O . TYR A 1 346 ? 46.91100 8.80900 5.73200 1.000 56.51630 345 TYR A O 1
ATOM 2844 N N . GLU A 1 347 ? 48.25800 8.07800 4.07000 1.000 59.41989 346 GLU A N 1
ATOM 2845 C CA . GLU A 1 347 ? 48.83500 6.92900 4.74800 1.000 60.06431 346 GLU A CA 1
ATOM 2846 C C . GLU A 1 347 ? 50.04800 7.34100 5.57400 1.000 59.10306 346 GLU A C 1
ATOM 2847 O O . GLU A 1 347 ? 50.12400 7.05500 6.77200 1.000 53.84647 346 GLU A O 1
ATOM 2853 N N . LYS A 1 348 ? 51.01100 7.98800 4.93200 1.000 62.43371 347 LYS A N 1
ATOM 2854 C CA . LYS A 1 348 ? 52.03200 8.78500 5.58800 1.000 53.54482 347 LYS A CA 1
ATOM 2855 C C . LYS A 1 348 ? 51.90400 10.21600 5.08600 1.000 48.40390 347 LYS A C 1
ATOM 2856 O O . LYS A 1 348 ? 51.34400 10.47200 4.01500 1.000 54.48052 347 LYS A O 1
ATOM 2862 N N . SER A 1 349 ? 52.41300 11.15600 5.87300 1.000 50.49498 348 SER A N 1
ATOM 2863 C CA . SER A 1 349 ? 52.42800 12.53300 5.41700 1.000 47.19330 348 SER A CA 1
ATOM 2864 C C . SER A 1 349 ? 53.35700 12.67300 4.21300 1.000 46.98320 348 SER A C 1
ATOM 2865 O O . SER A 1 349 ? 54.15200 11.78300 3.89800 1.000 45.95181 348 SER A O 1
ATOM 2868 N N . LYS A 1 350 ? 53.24800 13.81100 3.52500 1.000 43.16602 349 LYS A N 1
ATOM 2869 C CA . LYS A 1 350 ? 54.17900 14.09000 2.44000 1.000 43.97143 349 LYS A CA 1
ATOM 2870 C C . LYS A 1 350 ? 55.61000 14.24000 2.93800 1.000 46.35080 349 LYS A C 1
ATOM 2871 O O . LYS A 1 350 ? 56.53700 14.23600 2.12200 1.000 50.08737 349 LYS A O 1
ATOM 2877 N N . ASP A 1 351 ? 55.80400 14.36600 4.25000 1.000 43.89161 350 ASP A N 1
ATOM 2878 C CA . ASP A 1 351 ? 57.11800 14.34300 4.87500 1.000 45.11390 350 ASP A CA 1
ATOM 2879 C C . ASP A 1 351 ? 57.48100 12.96300 5.40800 1.000 45.57102 350 ASP A C 1
ATOM 2880 O O . ASP A 1 351 ? 58.52800 12.80800 6.04600 1.000 45.49863 350 ASP A O 1
ATOM 2885 N N . GLY A 1 352 ? 56.63800 11.96100 5.16900 1.000 47.41850 351 GLY A N 1
ATOM 2886 C CA . GLY A 1 352 ? 56.93000 10.61100 5.60900 1.000 48.16705 351 GLY A CA 1
ATOM 2887 C C . GLY A 1 352 ? 56.66600 10.34900 7.07400 1.000 47.01569 351 GLY A C 1
ATOM 2888 O O . GLY A 1 352 ? 57.27900 9.44700 7.65700 1.000 45.08343 351 GLY A O 1
ATOM 2889 N N . ARG A 1 353 ? 55.76400 11.10400 7.68900 1.000 43.54581 352 ARG A N 1
ATOM 2890 C CA . ARG A 1 353 ? 55.48800 10.99000 9.11300 1.000 42.23126 352 ARG A CA 1
ATOM 2891 C C . ARG A 1 353 ? 54.17000 10.26200 9.35700 1.000 41.14025 352 ARG A C 1
ATOM 2892 O O . ARG A 1 353 ? 53.30500 10.17300 8.48200 1.000 43.86058 352 ARG A O 1
ATOM 2900 N N . VAL A 1 354 ? 54.03000 9.74000 10.57700 1.000 37.27452 353 VAL A N 1
ATOM 2901 C CA . VAL A 1 354 ? 52.85700 8.95300 10.93800 1.000 37.10524 353 VAL A CA 1
ATOM 2902 C C . VAL A 1 354 ? 51.62800 9.85100 11.00400 1.000 36.31439 353 VAL A C 1
ATOM 2903 O O . VAL A 1 354 ? 51.69200 10.99400 11.47700 1.000 37.63161 353 VAL A O 1
ATOM 2907 N N . VAL A 1 355 ? 50.50000 9.33400 10.52100 1.000 36.83907 354 VAL A N 1
ATOM 2908 C CA . VAL A 1 355 ? 49.22600 10.04600 10.51800 1.000 36.87823 354 VAL A CA 1
ATOM 2909 C C . VAL A 1 355 ? 48.28900 9.37400 11.51400 1.000 39.39852 354 VAL A C 1
ATOM 2910 O O . VAL A 1 355 ? 48.18300 8.14200 11.54900 1.000 37.66226 354 VAL A O 1
ATOM 2914 N N . SER A 1 356 ? 47.60900 10.18700 12.32000 1.000 36.10107 355 SER A N 1
ATOM 2915 C CA . SER A 1 356 ? 46.71800 9.68700 13.35700 1.000 34.95815 355 SER A CA 1
ATOM 2916 C C . SER A 1 356 ? 45.41800 9.16100 12.74800 1.000 38.21369 355 SER A C 1
ATOM 2917 O O . SER A 1 356 ? 45.21600 9.17200 11.53100 1.000 36.40383 355 SER A O 1
ATOM 2920 N N . GLU A 1 357 ? 44.51700 8.69500 13.61600 1.000 35.58100 356 GLU A N 1
ATOM 2921 C CA . GLU A 1 357 ? 43.21000 8.22500 13.17700 1.000 36.88020 356 GLU A CA 1
ATOM 2922 C C . GLU A 1 357 ? 42.23800 9.36400 12.89800 1.000 38.57340 356 GLU A C 1
ATOM 2923 O O . GLU A 1 357 ? 41.19300 9.12600 12.28600 1.000 40.81155 356 GLU A O 1
ATOM 2929 N N . MET A 1 358 ? 42.55100 10.58500 13.33200 1.000 36.01383 357 MET A N 1
ATOM 2930 C CA . MET A 1 358 ? 41.82800 11.77000 12.88800 1.000 38.17679 357 MET A CA 1
ATOM 2931 C C . MET A 1 358 ? 42.31600 12.27600 11.53900 1.000 39.92037 357 MET A C 1
ATOM 2932 O O . MET A 1 358 ? 41.74900 13.24100 11.01500 1.000 38.95444 357 MET A O 1
ATOM 2937 N N . GLY A 1 359 ? 43.34500 11.65500 10.97100 1.000 39.30420 358 GLY A N 1
ATOM 2938 C CA . GLY A 1 359 ? 44.00100 12.22000 9.81200 1.000 40.09760 358 GLY A CA 1
ATOM 2939 C C . GLY A 1 359 ? 44.93700 13.35700 10.14800 1.000 39.80392 358 GLY A C 1
ATOM 2940 O O . GLY A 1 359 ? 45.08600 14.28600 9.34900 1.000 40.29942 358 GLY A O 1
ATOM 2941 N N . TRP A 1 360 ? 45.56800 13.31500 11.31900 1.000 38.32580 359 TRP A N 1
ATOM 2942 C CA . TRP A 1 360 ? 46.46400 14.36700 11.77800 1.000 35.93099 359 TRP A CA 1
ATOM 2943 C C . TRP A 1 360 ? 47.89600 13.85300 11.78500 1.000 34.91253 359 TRP A C 1
ATOM 2944 O O . TRP A 1 360 ? 48.18200 12.80300 12.37100 1.000 35.52327 359 TRP A O 1
ATOM 2955 N N . GLU A 1 361 ? 48.78800 14.59700 11.14000 1.000 36.83376 360 GLU A N 1
ATOM 2956 C CA . GLU A 1 361 ? 50.20400 14.26100 11.15500 1.000 35.12807 360 GLU A CA 1
ATOM 2957 C C . GLU A 1 361 ? 50.77100 14.41300 12.56100 1.000 31.46176 360 GLU A C 1
ATOM 2958 O O . GLU A 1 361 ? 50.46500 15.37500 13.27100 1.000 32.36694 360 GLU A O 1
ATOM 2964 N N . ILE A 1 362 ? 51.59400 13.45300 12.96900 1.000 31.44782 361 ILE A N 1
ATOM 2965 C CA . ILE A 1 362 ? 52.29900 13.54800 14.24300 1.000 31.53002 361 ILE A CA 1
ATOM 2966 C C . ILE A 1 362 ? 53.53500 14.41400 14.03600 1.000 31.68531 361 ILE A C 1
ATOM 2967 O O . ILE A 1 362 ? 54.37400 14.12000 13.17900 1.000 32.70087 361 ILE A O 1
ATOM 2972 N N . TYR A 1 363 ? 53.64600 15.48600 14.81500 1.000 32.16442 362 TYR A N 1
ATOM 2973 C CA . TYR A 1 363 ? 54.69400 16.48800 14.61700 1.000 32.83095 362 TYR A CA 1
ATOM 2974 C C . TYR A 1 363 ? 55.00400 17.15600 15.94600 1.000 31.37344 362 TYR A C 1
ATOM 2975 O O . TYR A 1 363 ? 54.58500 18.29000 16.20700 1.000 31.82039 362 TYR A O 1
ATOM 2984 N N . PRO A 1 364 ? 55.74900 16.47600 16.82200 1.000 32.78049 363 PRO A N 1
ATOM 2985 C CA . PRO A 1 364 ? 56.05400 17.06800 18.13500 1.000 32.24601 363 PRO A CA 1
ATOM 2986 C C . PRO A 1 364 ? 56.92400 18.31100 18.06200 1.000 35.57324 363 PRO A C 1
ATOM 2987 O O . PRO A 1 364 ? 56.93800 19.08600 19.02700 1.000 33.39504 363 PRO A O 1
ATOM 2991 N N . GLN A 1 365 ? 57.64200 18.53500 16.95700 1.000 33.57202 364 GLN A N 1
ATOM 2992 C CA . GLN A 1 365 ? 58.49700 19.71500 16.86200 1.000 36.36164 364 GLN A CA 1
ATOM 2993 C C . GLN A 1 365 ? 57.68300 21.00100 16.91400 1.000 32.69496 364 GLN A C 1
ATOM 2994 O O . GLN A 1 365 ? 58.17800 22.02900 17.39100 1.000 33.34214 364 GLN A O 1
ATOM 3000 N N . GLY A 1 366 ? 56.43300 20.96000 16.45000 1.000 33.43277 365 GLY A N 1
ATOM 3001 C CA . GLY A 1 366 ? 55.59300 22.14300 16.51200 1.000 32.93655 365 GLY A CA 1
ATOM 3002 C C . GLY A 1 366 ? 55.31000 22.60500 17.92700 1.000 33.55213 365 GLY A C 1
ATOM 3003 O O . GLY A 1 366 ? 55.17500 23.80500 18.17300 1.000 32.60021 365 GLY A O 1
ATOM 3004 N N . LEU A 1 367 ? 55.22100 21.66700 18.87500 1.000 32.05843 366 LEU A N 1
ATOM 3005 C CA . LEU A 1 367 ? 54.93500 22.04100 20.25600 1.000 32.56750 366 LEU A CA 1
ATOM 3006 C C . LEU A 1 367 ? 56.06600 22.87900 20.83900 1.000 33.07273 366 LEU A C 1
ATOM 3007 O O . LEU A 1 367 ? 55.82500 23.89900 21.49400 1.000 31.24384 366 LEU A O 1
ATOM 3012 N N . TYR A 1 368 ? 57.31300 22.45600 20.61700 1.000 32.48694 367 TYR A N 1
ATOM 3013 C CA . TYR A 1 368 ? 58.45300 23.25200 21.06400 1.000 34.17197 367 TYR A CA 1
ATOM 3014 C C . TYR A 1 368 ? 58.44500 24.62500 20.40400 1.000 33.49254 367 TYR A C 1
ATOM 3015 O O . TYR A 1 368 ? 58.63800 25.64900 21.07000 1.000 35.67157 367 TYR A O 1
ATOM 3024 N N . ASP A 1 369 ? 58.21100 24.66300 19.09100 1.000 32.85690 368 ASP A N 1
ATOM 3025 C CA . ASP A 1 369 ? 58.21100 25.93100 18.37100 1.000 33.57480 368 ASP A CA 1
ATOM 3026 C C . ASP A 1 369 ? 57.07300 26.83400 18.83200 1.000 35.87178 368 ASP A C 1
ATOM 3027 O O . ASP A 1 369 ? 57.24100 28.05600 18.91800 1.000 36.43696 368 ASP A O 1
ATOM 3032 N N . VAL A 1 370 ? 55.90900 26.25300 19.12900 1.000 31.80836 369 VAL A N 1
ATOM 3033 C CA . VAL A 1 370 ? 54.79400 27.04700 19.63300 1.000 35.81965 369 VAL A CA 1
ATOM 3034 C C . VAL A 1 370 ? 55.12300 27.61300 21.00900 1.000 35.65263 369 VAL A C 1
ATOM 3035 O O . VAL A 1 370 ? 54.86400 28.79000 21.29000 1.000 34.97150 369 VAL A O 1
ATOM 3039 N N . LEU A 1 371 ? 55.70800 26.79000 21.88300 1.000 30.95712 370 LEU A N 1
ATOM 3040 C CA . LEU A 1 371 ? 56.01800 27.24300 23.23500 1.000 32.39749 370 LEU A CA 1
ATOM 3041 C C . LEU A 1 371 ? 57.06200 28.35400 23.22300 1.000 40.06613 370 LEU A C 1
ATOM 3042 O O . LEU A 1 371 ? 56.95300 29.32400 23.98200 1.000 39.27749 370 LEU A O 1
ATOM 3047 N N . MET A 1 372 ? 58.07800 28.23200 22.36400 1.000 34.93002 371 MET A N 1
ATOM 3048 C CA . MET A 1 372 ? 59.13100 29.24200 22.32100 1.000 39.76336 371 MET A CA 1
ATOM 3049 C C . MET A 1 372 ? 58.60500 30.57500 21.80200 1.000 40.92091 371 MET A C 1
ATOM 3050 O O . MET A 1 372 ? 58.97900 31.63600 22.31500 1.000 40.82028 371 MET A O 1
ATOM 3055 N N . GLY A 1 373 ? 57.74200 30.54300 20.78400 1.000 38.66013 372 GLY A N 1
ATOM 3056 C CA . GLY A 1 373 ? 57.16000 31.78000 20.28800 1.000 37.61496 372 GLY A CA 1
ATOM 3057 C C . GLY A 1 373 ? 56.31800 32.48200 21.33500 1.000 40.74199 372 GLY A C 1
ATOM 3058 O O . GLY A 1 373 ? 56.37300 33.70700 21.47300 1.000 42.95148 372 GLY A O 1
ATOM 3059 N N . TYR A 1 374 ? 55.52800 31.71400 22.08900 1.000 40.38053 373 TYR A N 1
ATOM 3060 C CA . TYR A 1 374 ? 54.76800 32.28300 23.19500 1.000 36.67708 373 TYR A CA 1
ATOM 3061 C C . TYR A 1 374 ? 55.69200 32.87700 24.25000 1.000 39.56560 373 TYR A C 1
ATOM 3062 O O . TYR A 1 374 ? 55.44100 33.97500 24.76100 1.000 40.68680 373 TYR A O 1
ATOM 3071 N N . GLN A 1 375 ? 56.76400 32.16000 24.59400 1.000 38.36136 374 GLN A N 1
ATOM 3072 C CA . GLN A 1 375 ? 57.69000 32.64000 25.61500 1.000 39.95430 374 GLN A CA 1
ATOM 3073 C C . GLN A 1 375 ? 58.39300 33.91500 25.16600 1.000 42.32718 374 GLN A C 1
ATOM 3074 O O . GLN A 1 375 ? 58.49700 34.88300 25.92900 1.000 41.39293 374 GLN A O 1
ATOM 3080 N N . GLU A 1 376 ? 58.87900 33.93300 23.92300 1.000 41.44105 375 GLU A N 1
ATOM 3081 C CA . GLU A 1 376 ? 59.62200 35.08900 23.43200 1.000 44.44225 375 GLU A CA 1
ATOM 3082 C C . GLU A 1 376 ? 58.74600 36.33400 23.38100 1.000 45.42356 375 GLU A C 1
ATOM 3083 O O . GLU A 1 376 ? 59.21700 37.44500 23.65000 1.000 42.31167 375 GLU A O 1
ATOM 3089 N N . ARG A 1 377 ? 57.46700 36.16900 23.04700 1.000 44.02181 376 ARG A N 1
ATOM 3090 C CA . ARG A 1 377 ? 56.59100 37.31300 22.82900 1.000 44.39102 376 ARG A CA 1
ATOM 3091 C C . ARG A 1 377 ? 55.92900 37.82300 24.10200 1.000 42.29991 376 ARG A C 1
ATOM 3092 O O . ARG A 1 377 ? 55.58900 39.01000 24.17600 1.000 42.58661 376 ARG A O 1
ATOM 3100 N N . TYR A 1 378 ? 55.74200 36.96900 25.10900 1.000 41.62309 377 TYR A N 1
ATOM 3101 C CA . TYR A 1 378 ? 54.90300 37.34400 26.24200 1.000 41.23325 377 TYR A CA 1
ATOM 3102 C C . TYR A 1 378 ? 55.57000 37.10600 27.59200 1.000 39.08848 377 TYR A C 1
ATOM 3103 O O . TYR A 1 378 ? 55.28400 37.82300 28.55700 1.000 44.69214 377 TYR A O 1
ATOM 3112 N N . SER A 1 379 ? 56.44900 36.10500 27.67500 1.000 41.50483 378 SER A N 1
ATOM 3113 C CA . SER A 1 379 ? 57.11900 35.74400 28.92800 1.000 41.91810 378 SER A CA 1
ATOM 3114 C C . SER A 1 379 ? 56.10700 35.49600 30.04600 1.000 40.52605 378 SER A C 1
ATOM 3115 O O . SER A 1 379 ? 56.31300 35.87700 31.20100 1.000 40.32450 378 SER A O 1
ATOM 3118 N N . LEU A 1 380 ? 55.00200 34.85300 29.69700 1.000 40.84485 379 LEU A N 1
ATOM 3119 C CA . LEU A 1 380 ? 53.92800 34.54900 30.62600 1.000 38.53996 379 LEU A CA 1
ATOM 3120 C C . LEU A 1 380 ? 54.02600 33.11100 31.10800 1.000 40.24022 379 LEU A C 1
ATOM 3121 O O . LEU A 1 380 ? 54.61200 32.25600 30.43600 1.000 37.51413 379 LEU A O 1
ATOM 3126 N N . PRO A 1 381 ? 53.47300 32.80600 32.28300 1.000 40.06538 380 PRO A N 1
ATOM 3127 C CA . PRO A 1 381 ? 53.38900 31.40400 32.70600 1.000 36.87124 380 PRO A CA 1
ATOM 3128 C C . PRO A 1 381 ? 52.51300 30.61600 31.74600 1.000 37.60368 380 PRO A C 1
ATOM 3129 O O . PRO A 1 381 ? 51.46000 31.08400 31.31000 1.000 36.77595 380 PRO A O 1
ATOM 3133 N N . MET A 1 382 ? 52.96000 29.41000 31.41000 1.000 37.11418 381 MET A N 1
ATOM 3134 C CA . MET A 1 382 ? 52.30100 28.61000 30.39100 1.000 35.95580 381 MET A CA 1
ATOM 3135 C C . MET A 1 382 ? 52.00200 27.21600 30.91700 1.000 34.17607 381 MET A C 1
ATOM 3136 O O . MET A 1 382 ? 52.68800 26.70200 31.80400 1.000 34.14367 381 MET A O 1
ATOM 3141 N N . MET A 1 383 ? 50.96500 26.60900 30.34700 1.000 33.13621 382 MET A N 1
ATOM 3142 C CA . MET A 1 383 ? 50.55100 25.25700 30.69700 1.000 31.84105 382 MET A CA 1
ATOM 3143 C C . MET A 1 383 ? 50.08000 24.56800 29.42900 1.000 30.28562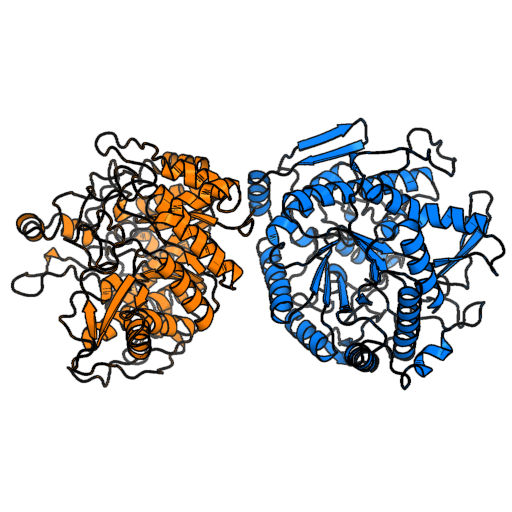 382 MET A C 1
ATOM 3144 O O . MET A 1 383 ? 49.19100 25.07800 28.74100 1.000 29.94018 382 MET A O 1
ATOM 3149 N N . VAL A 1 384 ? 50.68500 23.42600 29.10700 1.000 30.49892 383 VAL A N 1
ATOM 3150 C CA . VAL A 1 384 ? 50.20400 22.61800 27.99500 1.000 29.80863 383 VAL A CA 1
ATOM 3151 C C . VAL A 1 384 ? 48.87400 22.01000 28.41700 1.000 29.50607 383 VAL A C 1
ATOM 3152 O O . VAL A 1 384 ? 48.83500 20.99600 29.12400 1.000 29.33748 383 VAL A O 1
ATOM 3156 N N . THR A 1 385 ? 47.77700 22.63800 28.00000 1.000 29.43851 384 THR A N 1
ATOM 3157 C CA . THR A 1 385 ? 46.45400 22.26200 28.47700 1.000 29.99035 384 THR A CA 1
ATOM 3158 C C . THR A 1 385 ? 45.81100 21.14700 27.66500 1.000 28.83225 384 THR A C 1
ATOM 3159 O O . THR A 1 385 ? 44.85300 20.53000 28.14400 1.000 29.00649 384 THR A O 1
ATOM 3163 N N . GLU A 1 386 ? 46.30500 20.87400 26.45800 1.000 28.84432 385 GLU A N 1
ATOM 3164 C CA . GLU A 1 386 ? 45.79600 19.76800 25.65800 1.000 29.22966 385 GLU A CA 1
ATOM 3165 C C . GLU A 1 386 ? 46.90600 19.22700 24.77200 1.000 30.59936 385 GLU A C 1
ATOM 3166 O O . GLU A 1 386 ? 47.66400 19.99400 24.17000 1.000 28.66079 385 GLU A O 1
ATOM 3172 N N . ASN A 1 387 ? 46.98300 17.90000 24.69900 1.000 30.25178 386 ASN A N 1
ATOM 3173 C CA . ASN A 1 387 ? 47.88600 17.19800 23.79800 1.000 28.45393 386 ASN A CA 1
ATOM 3174 C C . ASN A 1 387 ? 47.51100 15.72300 23.79000 1.000 27.03424 386 ASN A C 1
ATOM 3175 O O . ASN A 1 387 ? 47.48000 15.08300 24.84600 1.000 26.41308 386 ASN A O 1
ATOM 3180 N N . GLY A 1 388 ? 47.20800 15.17700 22.61900 1.000 26.49280 387 GLY A N 1
ATOM 3181 C CA . GLY A 1 388 ? 46.77700 13.79400 22.55600 1.000 28.25561 387 GLY A CA 1
ATOM 3182 C C . GLY A 1 388 ? 46.64200 13.33500 21.12300 1.000 27.52863 387 GLY A C 1
ATOM 3183 O O . GLY A 1 388 ? 46.96700 14.05800 20.17800 1.000 27.04024 387 GLY A O 1
ATOM 3184 N N . ILE A 1 389 ? 46.14300 12.10800 20.97600 1.000 27.32794 388 ILE A N 1
ATOM 3185 C CA . ILE A 1 389 ? 46.02700 11.47400 19.67100 1.000 29.33093 388 ILE A CA 1
ATOM 3186 C C . ILE A 1 389 ? 44.82400 10.54200 19.68500 1.000 28.16088 388 ILE A C 1
ATOM 3187 O O . ILE A 1 389 ? 44.48600 9.95000 20.71300 1.000 25.93552 388 ILE A O 1
ATOM 3192 N N . ALA A 1 390 ? 44.16000 10.43300 18.53500 1.000 29.38223 389 ALA A N 1
ATOM 3193 C CA . ALA A 1 390 ? 43.11100 9.43700 18.34400 1.000 31.76512 389 ALA A CA 1
ATOM 3194 C C . ALA A 1 390 ? 43.77800 8.10500 18.02800 1.000 28.85959 389 ALA A C 1
ATOM 3195 O O . ALA A 1 390 ? 44.34000 7.92400 16.94300 1.000 28.57243 389 ALA A O 1
ATOM 3197 N N . ASP A 1 391 ? 43.72000 7.17000 18.97700 1.000 26.27820 390 ASP A N 1
ATOM 3198 C CA . ASP A 1 391 ? 44.49700 5.93300 18.87500 1.000 28.85929 390 ASP A CA 1
ATOM 3199 C C . ASP A 1 391 ? 43.77100 4.87300 19.71300 1.000 25.50814 390 ASP A C 1
ATOM 3200 O O . ASP A 1 391 ? 44.05900 4.70700 20.89800 1.000 24.11092 390 ASP A O 1
ATOM 3205 N N . ASP A 1 392 ? 42.83400 4.16900 19.07600 1.000 26.59423 391 ASP A N 1
ATOM 3206 C CA . ASP A 1 392 ? 42.01600 3.19800 19.79700 1.000 28.27150 391 ASP A CA 1
ATOM 3207 C C . ASP A 1 392 ? 42.86700 2.06100 20.35200 1.000 28.59467 391 ASP A C 1
ATOM 3208 O O . ASP A 1 392 ? 42.74600 1.69500 21.52700 1.000 28.04876 391 ASP A O 1
ATOM 3213 N N . MET A 1 393 ? 43.74200 1.49600 19.52300 1.000 26.78092 392 MET A N 1
ATOM 3214 C CA . MET A 1 393 ? 44.55400 0.34900 19.90700 1.000 31.13622 392 MET A CA 1
ATOM 3215 C C . MET A 1 393 ? 45.85200 0.74300 20.60500 1.000 28.58180 392 MET A C 1
ATOM 3216 O O . MET A 1 393 ? 46.68200 -0.13200 20.87600 1.000 26.24714 392 MET A O 1
ATOM 3221 N N . ASP A 1 394 ? 46.04700 2.03400 20.89000 1.000 28.91157 393 ASP A N 1
ATOM 3222 C CA . ASP A 1 394 ? 47.21300 2.51900 21.63300 1.000 26.92821 393 ASP A CA 1
ATOM 3223 C C . ASP A 1 394 ? 48.51900 2.16600 20.92400 1.000 26.60441 393 ASP A C 1
ATOM 3224 O O . ASP A 1 394 ? 49.53100 1.86700 21.56000 1.000 28.46188 393 ASP A O 1
ATOM 3229 N N . ARG A 1 395 ? 48.49900 2.20800 19.59100 1.000 24.09058 394 ARG A N 1
ATOM 3230 C CA . ARG A 1 395 ? 49.68000 1.84100 18.81600 1.000 26.30752 394 ARG A CA 1
ATOM 3231 C C . ARG A 1 395 ? 50.73900 2.93600 18.84500 1.000 31.80305 394 ARG A C 1
ATOM 3232 O O . ARG A 1 395 ? 51.93500 2.64400 18.96300 1.000 28.53682 394 ARG A O 1
ATOM 3240 N N . TYR A 1 396 ? 50.32100 4.20100 18.74400 1.000 26.81142 395 TY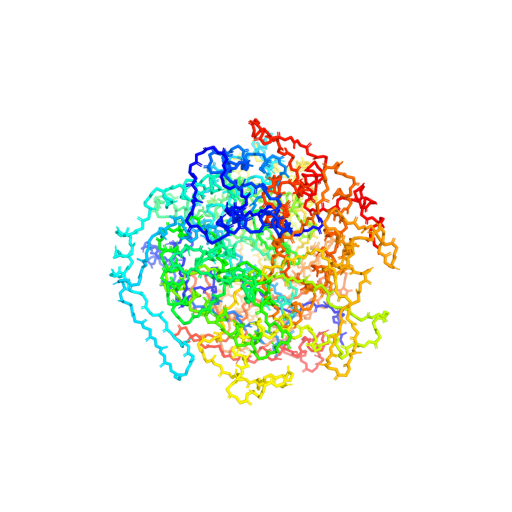R A N 1
ATOM 3241 C CA . TYR A 1 396 ? 51.24500 5.32300 18.68500 1.000 29.58203 395 TYR A CA 1
ATOM 3242 C C . TYR A 1 396 ? 51.26600 6.17700 19.94300 1.000 29.58942 395 TYR A C 1
ATOM 3243 O O . TYR A 1 396 ? 52.26900 6.85500 20.18600 1.000 29.90162 395 TYR A O 1
ATOM 3252 N N . ARG A 1 397 ? 50.19600 6.16500 20.73600 1.000 30.06406 396 ARG A N 1
ATOM 3253 C CA . ARG A 1 397 ? 50.10600 7.05300 21.89400 1.000 29.31066 396 ARG A CA 1
ATOM 3254 C C . ARG A 1 397 ? 51.27400 6.94300 22.87000 1.000 30.91779 396 ARG A C 1
ATOM 3255 O O . ARG A 1 397 ? 51.66800 7.98400 23.42300 1.000 29.23545 396 ARG A O 1
ATOM 3263 N N . PRO A 1 398 ? 51.85700 5.76700 23.14700 1.000 30.61697 397 PRO A N 1
ATOM 3264 C CA . PRO A 1 398 ? 53.04800 5.75900 24.01800 1.000 29.55664 397 PRO A CA 1
ATOM 3265 C C . PRO A 1 398 ? 54.17700 6.62300 23.48300 1.000 30.14422 397 PRO A C 1
ATOM 3266 O O . PRO A 1 398 ? 54.72400 7.45200 24.22200 1.000 27.81436 397 PRO A O 1
ATOM 3270 N N . GLY A 1 399 ? 54.53600 6.46100 22.20800 1.000 30.83949 398 GLY A N 1
ATOM 3271 C CA . GLY A 1 399 ? 55.56400 7.30500 21.62600 1.000 30.61179 398 GLY A CA 1
ATOM 3272 C C . GLY A 1 399 ? 55.11800 8.74000 21.43400 1.000 29.62154 398 GLY A C 1
ATOM 3273 O O . GLY A 1 399 ? 55.92600 9.66500 21.55900 1.000 29.87020 398 GLY A O 1
ATOM 3274 N N . PHE A 1 400 ? 53.83700 8.94500 21.11900 1.000 29.52573 399 PHE A N 1
ATOM 3275 C CA . PHE A 1 400 ? 53.29500 10.29800 21.03400 1.000 27.86189 399 PHE A CA 1
ATOM 3276 C C . PHE A 1 400 ? 53.48300 11.04500 22.34700 1.000 27.94116 399 PHE A C 1
ATOM 3277 O O . PHE A 1 400 ? 53.87200 12.21900 22.35600 1.000 29.21824 399 PHE A O 1
ATOM 3285 N N . LEU A 1 401 ? 53.21900 10.37400 23.46900 1.000 26.60777 400 LEU A N 1
ATOM 3286 C CA . LEU A 1 401 ? 53.34400 11.01400 24.77300 1.000 27.55637 400 LEU A CA 1
ATOM 3287 C C . LEU A 1 401 ? 54.80100 11.30700 25.11000 1.000 29.85488 400 LEU A C 1
ATOM 3288 O O . LEU A 1 401 ? 55.11100 12.35300 25.69300 1.000 31.00347 400 LEU A O 1
ATOM 3293 N N . ILE A 1 402 ? 55.71100 10.40400 24.74100 1.000 28.32556 401 ILE A N 1
ATOM 3294 C CA . ILE A 1 402 ? 57.11600 10.57700 25.09700 1.000 32.24568 401 ILE A CA 1
ATOM 3295 C C . ILE A 1 402 ? 57.74300 11.70700 24.28900 1.000 30.07238 401 ILE A C 1
ATOM 3296 O O . ILE A 1 402 ? 58.46000 12.55400 24.83500 1.000 28.72286 401 ILE A O 1
ATOM 3301 N N . SER A 1 403 ? 57.48200 11.74300 22.97900 1.000 29.68417 402 SER A N 1
ATOM 3302 C CA . SER A 1 403 ? 58.14700 12.71600 22.11800 1.000 30.55556 402 SER A CA 1
ATOM 3303 C C . SER A 1 403 ? 57.67000 14.13600 22.40300 1.000 34.30786 402 SER A C 1
ATOM 3304 O O . SER A 1 403 ? 58.46500 15.08200 22.36400 1.000 31.79944 402 SER A O 1
ATOM 3307 N N . HIS A 1 404 ? 56.37700 14.30800 22.68900 1.000 28.62963 403 HIS A N 1
ATOM 3308 C CA . HIS A 1 404 ? 55.87900 15.63800 23.02000 1.000 32.97736 403 HIS A CA 1
ATOM 3309 C C . HIS A 1 404 ? 56.35800 16.08800 24.39300 1.000 36.63831 403 HIS A C 1
ATOM 3310 O O . HIS A 1 404 ? 56.56400 17.28700 24.61600 1.000 28.02814 403 HIS A O 1
ATOM 3317 N N . MET A 1 405 ? 56.55000 15.14800 25.32100 1.000 33.57044 404 MET A N 1
ATOM 3318 C CA . MET A 1 405 ? 57.10300 15.50600 26.62100 1.000 35.43201 404 MET A CA 1
ATOM 3319 C C . MET A 1 405 ? 58.57600 15.88000 26.51800 1.000 35.25363 404 MET A C 1
ATOM 3320 O O . MET A 1 405 ? 59.04600 16.74900 27.26100 1.000 31.18855 404 MET A O 1
ATOM 3325 N N . LYS A 1 406 ? 59.31600 15.24200 25.60800 1.000 35.23294 405 LYS A N 1
ATOM 3326 C CA . LYS A 1 406 ? 60.69900 15.64300 25.37600 1.000 37.45359 405 LYS A CA 1
ATOM 3327 C C . LYS A 1 406 ? 60.77000 17.05500 24.80800 1.000 36.37311 405 LYS A C 1
ATOM 3328 O O . LYS A 1 406 ? 61.69900 17.81000 25.11800 1.000 38.47798 405 LYS A O 1
ATOM 3334 N N . MET A 1 407 ? 59.79200 17.43100 23.97700 1.000 34.44471 406 MET A N 1
ATOM 3335 C CA . MET A 1 407 ? 59.76600 18.78400 23.43000 1.000 35.36629 406 MET A CA 1
ATOM 3336 C C . MET A 1 407 ? 59.46300 19.81500 24.50700 1.000 34.93381 406 MET A C 1
ATOM 3337 O O . MET A 1 407 ? 59.94400 20.95100 24.42600 1.000 36.50127 406 MET A O 1
ATOM 3342 N N . ILE A 1 408 ? 58.68400 19.44000 25.52300 1.000 33.86307 407 ILE A N 1
ATOM 3343 C CA . ILE A 1 408 ? 58.42600 20.35400 26.63000 1.000 35.67428 407 ILE A CA 1
ATOM 3344 C C . ILE A 1 408 ? 59.67400 20.51000 27.49000 1.000 38.18580 407 ILE A C 1
ATOM 3345 O O . ILE A 1 408 ? 60.00600 21.61700 27.93000 1.000 39.71810 407 ILE A O 1
ATOM 3350 N N . GLU A 1 409 ? 60.39000 19.40800 27.73300 1.000 38.93381 408 GLU A N 1
ATOM 3351 C CA . GLU A 1 409 ? 61.62200 19.47900 28.51200 1.000 39.38935 408 GLU A CA 1
ATOM 3352 C C . GLU A 1 409 ? 62.65500 20.36800 27.83200 1.000 42.13818 408 GLU A C 1
ATOM 3353 O O . GLU A 1 409 ? 63.37500 21.12000 28.49900 1.000 39.61254 408 GLU A O 1
ATOM 3359 N N . ARG A 1 410 ? 62.74500 20.29200 26.50100 1.000 41.10135 409 ARG A N 1
ATOM 3360 C CA . ARG A 1 410 ? 63.68200 21.14300 25.77400 1.000 41.08571 409 ARG A CA 1
ATOM 3361 C C . ARG A 1 410 ? 63.25200 22.60300 25.82300 1.000 42.23616 409 ARG A C 1
ATOM 3362 O O . ARG A 1 410 ? 64.09200 23.49800 25.97700 1.000 38.87236 409 ARG A O 1
ATOM 3370 N N . ALA A 1 411 ? 61.94800 22.86100 25.68900 1.000 40.10262 410 ALA A N 1
ATOM 3371 C CA . ALA A 1 411 ? 61.45200 24.23100 25.76300 1.000 40.71335 410 ALA A CA 1
ATOM 3372 C C . ALA A 1 411 ? 61.74200 24.84700 27.12500 1.000 41.17142 410 ALA A C 1
ATOM 3373 O O . ALA A 1 411 ? 62.16600 26.00600 27.21200 1.000 41.58018 410 ALA A O 1
ATOM 3375 N N . ILE A 1 412 ? 61.52500 24.08500 28.20000 1.000 39.03721 411 ILE A N 1
ATOM 3376 C CA . ILE A 1 412 ? 61.82100 24.58200 29.54300 1.000 42.48255 411 ILE A CA 1
ATOM 3377 C C . ILE A 1 412 ? 63.30200 24.91500 29.66900 1.000 43.29634 411 ILE A C 1
ATOM 3378 O O . ILE A 1 412 ? 63.67700 26.00000 30.13000 1.000 41.78919 411 ILE A O 1
ATOM 3383 N N . LYS A 1 413 ? 64.16600 23.98500 29.25400 1.000 40.09178 412 LYS A N 1
ATOM 3384 C CA . LYS A 1 413 ? 65.60400 24.22500 29.31000 1.000 47.64960 412 LYS A CA 1
ATOM 3385 C C . LYS A 1 413 ? 66.02400 25.39500 28.43000 1.000 41.37354 412 LYS A C 1
ATOM 3386 O O . LYS A 1 413 ? 67.06700 26.00600 28.68600 1.000 44.33272 412 LYS A O 1
ATOM 3392 N N . ASP A 1 414 ? 65.23300 25.73100 27.41400 1.000 43.08157 413 ASP A N 1
ATOM 3393 C CA . ASP A 1 414 ? 65.52000 26.86400 26.54700 1.000 45.73123 413 ASP A CA 1
ATOM 3394 C C . ASP A 1 414 ? 64.84800 28.15100 27.01200 1.000 42.95665 413 ASP A C 1
ATOM 3395 O O . ASP A 1 414 ? 64.90900 29.15900 26.30200 1.000 43.82872 413 ASP A O 1
ATOM 3400 N N . GLY A 1 415 ? 64.20900 28.14200 28.17900 1.000 41.14946 414 GLY A N 1
ATOM 3401 C CA . GLY A 1 415 ? 63.65800 29.34700 28.77700 1.000 43.38545 414 GLY A CA 1
ATOM 3402 C C . GLY A 1 415 ? 62.14400 29.38800 28.88800 1.000 41.67859 414 GLY A C 1
ATOM 3403 O O . GLY A 1 415 ? 61.61800 30.26800 29.58400 1.000 39.39716 414 GLY A O 1
ATOM 3404 N N . ALA A 1 416 ? 61.41100 28.48800 28.23700 1.000 37.54171 415 ALA A N 1
ATOM 3405 C CA . ALA A 1 416 ? 59.95400 28.53800 28.28700 1.000 38.81060 415 ALA A CA 1
ATOM 3406 C C . ALA A 1 416 ? 59.45500 28.19200 29.68400 1.000 39.61382 415 ALA A C 1
ATOM 3407 O O . ALA A 1 416 ? 59.86000 27.18300 30.27000 1.000 41.87822 415 ALA A O 1
ATOM 3409 N N . GLY A 1 417 ? 58.57200 29.03300 30.21600 1.000 37.99662 416 GLY A N 1
ATOM 3410 C CA . GLY A 1 417 ? 57.98300 28.78300 31.51700 1.000 35.20974 416 GLY A CA 1
ATOM 3411 C C . GLY A 1 417 ? 56.75400 27.90000 31.44600 1.000 37.67843 416 GLY A C 1
ATOM 3412 O O . GLY A 1 417 ? 55.62500 28.38300 31.57800 1.000 40.29627 416 GLY A O 1
ATOM 3413 N N . VAL A 1 418 ? 56.96000 26.60400 31.22800 1.000 36.85328 417 VAL A N 1
ATOM 3414 C CA . VAL A 1 418 ? 55.87700 25.62800 31.16200 1.000 37.06603 417 VAL A CA 1
ATOM 3415 C C . VAL A 1 418 ? 55.73400 24.99200 32.53700 1.000 35.58582 417 VAL A C 1
ATOM 3416 O O . VAL A 1 418 ? 56.70300 24.45000 33.08300 1.000 35.73784 417 VAL A O 1
ATOM 3420 N N . GLU A 1 419 ? 54.52600 25.05000 33.09600 1.000 35.37698 418 GLU A N 1
ATOM 3421 C CA . GLU A 1 419 ? 54.29500 24.62600 34.47000 1.000 36.41346 418 GLU A CA 1
ATOM 3422 C C . GLU A 1 419 ? 53.61000 23.27100 34.58700 1.000 35.48187 418 GLU A C 1
ATOM 3423 O O . GLU A 1 419 ? 53.51200 22.74400 35.70000 1.000 35.90846 418 GLU A O 1
ATOM 3429 N N . GLY A 1 420 ? 53.14200 22.69100 33.48900 1.000 33.59491 419 GLY A N 1
ATOM 3430 C CA . GLY A 1 420 ? 52.51000 21.38900 33.58600 1.000 34.36806 419 GLY A CA 1
ATOM 3431 C C . GLY A 1 420 ? 52.04000 20.90000 32.23500 1.000 33.28242 419 GLY A C 1
ATOM 3432 O O . GLY A 1 420 ? 52.15400 21.59100 31.21700 1.000 30.62027 419 GLY A O 1
ATOM 3433 N N . TYR A 1 421 ? 51.49100 19.68500 32.24900 1.000 33.02085 420 TYR A N 1
ATOM 3434 C CA . TYR A 1 421 ? 51.05800 18.99300 31.04000 1.000 29.46141 420 TYR A CA 1
ATOM 3435 C C . TYR A 1 421 ? 49.72500 18.31600 31.31000 1.000 28.38093 420 TYR A C 1
ATOM 3436 O O . TYR A 1 421 ? 49.62700 17.46800 32.20200 1.000 30.76556 420 TYR A O 1
ATOM 3445 N N . LEU A 1 422 ? 48.70600 18.68400 30.53900 1.000 29.70472 421 LEU A N 1
ATOM 3446 C CA . LEU A 1 422 ? 47.38100 18.07800 30.63100 1.000 28.64075 421 LEU A CA 1
ATOM 3447 C C . LEU A 1 422 ? 47.10500 17.34300 29.32500 1.000 26.76095 421 LEU A C 1
ATOM 3448 O O . LEU A 1 422 ? 46.84400 17.97200 28.29400 1.000 28.27926 421 LEU A O 1
ATOM 3453 N N . HIS A 1 423 ? 47.17700 16.01700 29.37200 1.000 26.05808 422 HIS A N 1
ATOM 3454 C CA . HIS A 1 423 ? 46.88100 15.20100 28.20200 1.000 28.62349 422 HIS A CA 1
ATOM 3455 C C . HIS A 1 423 ? 45.40100 15.30100 27.86200 1.000 29.17402 422 HIS A C 1
ATOM 3456 O O . HIS A 1 423 ? 44.55000 15.36700 28.75400 1.000 29.85830 422 HIS A O 1
ATOM 3463 N N . TRP A 1 424 ? 45.08500 15.32300 26.57000 1.000 30.04228 423 TRP A N 1
ATOM 3464 C CA . TRP A 1 424 ? 43.68500 15.39300 26.17900 1.000 34.08801 423 TRP A CA 1
ATOM 3465 C C . TRP A 1 424 ? 43.03800 14.02200 26.29000 1.000 43.59653 423 TRP A C 1
ATOM 3466 O O . TRP A 1 424 ? 43.57000 13.02700 25.78400 1.000 35.11513 423 TRP A O 1
ATOM 3477 N N . SER A 1 425 ? 41.87500 13.99200 26.94200 1.000 70.48208 424 SER A N 1
ATOM 3478 C CA . SER A 1 425 ? 41.07400 12.80000 27.18300 1.000 61.86076 424 SER A CA 1
ATOM 3479 C C . SER A 1 425 ? 41.76500 11.85000 28.15000 1.000 60.86838 424 SER A C 1
ATOM 3480 O O . SER A 1 425 ? 42.61800 11.04800 27.75700 1.000 59.75845 424 SER A O 1
ATOM 3483 N N . LEU A 1 426 ? 41.41200 11.96500 29.43000 1.000 40.60075 425 LEU A N 1
ATOM 3484 C CA . LEU A 1 426 ? 41.68500 10.89000 30.37400 1.000 36.07529 425 LEU A CA 1
ATOM 3485 C C . LEU A 1 426 ? 40.94500 9.62300 29.96700 1.000 35.25257 425 LEU A C 1
ATOM 3486 O O . LEU A 1 426 ? 41.49800 8.51900 30.02700 1.000 32.32607 425 LEU A O 1
ATOM 3491 N N . THR A 1 427 ? 39.69100 9.76900 29.54500 1.000 31.80600 426 THR A N 1
ATOM 3492 C CA . THR A 1 427 ? 38.90500 8.70100 28.95200 1.000 33.22428 426 THR A CA 1
ATOM 3493 C C . THR A 1 427 ? 38.47400 9.11900 27.55300 1.000 32.80687 426 THR A C 1
ATOM 3494 O O . THR A 1 427 ? 38.45900 10.30600 27.21800 1.000 33.99397 426 THR A O 1
ATOM 3498 N N . ASP A 1 428 ? 38.12900 8.12800 26.73000 1.000 30.44808 427 ASP A N 1
ATOM 3499 C CA . ASP A 1 428 ? 37.47600 8.41900 25.46200 1.000 30.20127 427 ASP A CA 1
ATOM 3500 C C . ASP A 1 428 ? 36.22200 9.24500 25.71500 1.000 28.25712 427 ASP A C 1
ATOM 3501 O O . ASP A 1 428 ? 35.58500 9.13200 26.76600 1.000 23.65635 427 ASP A O 1
ATOM 3506 N N . ASN A 1 429 ? 35.86800 10.09000 24.75400 1.000 29.59901 428 ASN A N 1
ATOM 3507 C CA . ASN A 1 429 ? 34.72200 10.97200 24.93300 1.000 28.11367 428 ASN A CA 1
ATOM 3508 C C . ASN A 1 429 ? 34.16000 11.34100 23.56300 1.000 30.86736 428 ASN A C 1
ATOM 3509 O O . ASN A 1 429 ? 34.60600 10.83200 22.52900 1.000 27.40487 428 ASN A O 1
ATOM 3514 N N . PHE A 1 430 ? 33.17100 12.23300 23.56500 1.000 30.89912 429 PHE A N 1
ATOM 3515 C CA . PHE A 1 430 ? 32.44800 12.62800 22.36000 1.000 32.45685 429 PHE A CA 1
ATOM 3516 C C . PHE A 1 430 ? 33.26900 13.66400 21.60000 1.000 32.27496 429 PHE A C 1
ATOM 3517 O O . PHE A 1 430 ? 33.44900 14.79000 22.07200 1.000 33.47190 429 PHE A O 1
ATOM 3525 N N . GLU A 1 431 ? 33.75800 13.29200 20.42000 1.000 31.67213 430 GLU A N 1
ATOM 3526 C CA . GLU A 1 431 ? 34.66800 14.14400 19.65200 1.000 32.48874 430 GLU A CA 1
ATOM 3527 C C . GLU A 1 431 ? 33.90300 14.96800 18.61500 1.000 34.09889 430 GLU A C 1
ATOM 3528 O O . GLU A 1 431 ? 34.13500 14.88300 17.40700 1.000 33.32561 430 GLU A O 1
ATOM 3534 N N . TRP A 1 432 ? 32.96900 15.77200 19.12000 1.000 35.55488 431 TRP A N 1
ATOM 3535 C CA . TRP A 1 432 ? 32.29400 16.83500 18.35700 1.000 33.45151 431 TRP A CA 1
ATOM 3536 C C . TRP A 1 432 ? 31.64100 16.22500 17.11800 1.000 34.49795 431 TRP A C 1
ATOM 3537 O O . TRP A 1 432 ? 30.92300 15.21900 17.24400 1.000 33.24152 431 TRP A O 1
ATOM 3548 N N . SER A 1 433 ? 31.85600 16.77900 15.92100 1.000 32.74676 432 SER A N 1
ATOM 3549 C CA . SER A 1 433 ? 31.19000 16.28700 14.72100 1.000 34.84824 432 SER A CA 1
ATOM 3550 C C . SER A 1 433 ? 31.64100 14.88700 14.32900 1.000 35.40459 432 SER A C 1
ATOM 3551 O O . SER A 1 433 ? 30.97300 14.24200 13.51400 1.000 36.52269 432 SER A O 1
ATOM 3554 N N . SER A 1 434 ? 32.75200 14.40300 14.88400 1.000 33.13108 433 SER A N 1
ATOM 3555 C CA . SER A 1 434 ? 33.24100 13.06900 14.56800 1.000 35.01482 433 SER A CA 1
ATOM 3556 C C . SER A 1 434 ? 32.59600 11.97900 15.41200 1.000 35.16068 433 SER A C 1
ATOM 3557 O O . SER A 1 434 ? 32.63900 10.80700 15.02200 1.000 36.13075 433 SER A O 1
ATOM 3560 N N . GLY A 1 435 ? 32.00900 12.32900 16.55200 1.000 33.29872 434 GLY A N 1
ATOM 3561 C CA . GLY A 1 435 ? 31.33100 11.34600 17.37100 1.000 33.55195 434 GLY A CA 1
ATOM 3562 C C . GLY A 1 435 ? 32.27300 10.57600 18.28100 1.000 34.70729 434 GLY A C 1
ATOM 3563 O O . GLY A 1 435 ? 33.36400 11.03200 18.64900 1.000 31.95051 434 GLY A O 1
ATOM 3564 N N . PHE A 1 436 ? 31.83000 9.37100 18.64300 1.000 32.74943 435 PHE A N 1
ATOM 3565 C CA . PHE A 1 436 ? 32.53800 8.54900 19.61700 1.000 30.71256 435 PHE A CA 1
ATOM 3566 C C . PHE A 1 436 ? 33.66600 7.72200 19.01200 1.000 34.48928 435 PHE A C 1
ATOM 3567 O O . PHE A 1 436 ? 34.46300 7.15300 19.76600 1.000 32.64058 435 PHE A O 1
ATOM 3575 N N . SER A 1 437 ? 33.75900 7.64100 17.68300 1.000 32.65761 436 SER A N 1
ATOM 3576 C CA . SER A 1 437 ? 34.72400 6.74400 17.05400 1.000 33.80144 436 SER A CA 1
ATOM 3577 C C . SER A 1 437 ? 36.16300 7.23700 17.15600 1.000 34.05525 436 SER A C 1
ATOM 3578 O O . SER A 1 437 ? 37.07900 6.49000 16.79600 1.000 34.70133 436 SER A O 1
ATOM 3581 N N . LYS A 1 438 ? 36.38700 8.45700 17.63200 1.000 34.78270 437 LYS A N 1
ATOM 3582 C CA . LYS A 1 438 ? 37.72900 9.01500 17.76400 1.000 32.91671 437 LYS A CA 1
ATOM 3583 C C . LYS A 1 438 ? 38.13900 8.93200 19.23000 1.000 33.79514 437 LYS A C 1
ATOM 3584 O O . LYS A 1 438 ? 37.61300 9.66600 20.07300 1.000 32.38053 437 LYS A O 1
ATOM 3590 N N . LYS A 1 439 ? 39.07900 8.03700 19.52800 1.000 28.66355 438 LYS A N 1
ATOM 3591 C CA . LYS A 1 439 ? 39.43300 7.67800 20.90100 1.000 30.94529 438 LYS A CA 1
ATOM 3592 C C . LYS A 1 439 ? 40.72500 8.38900 21.28500 1.000 29.30493 438 LYS A C 1
ATOM 3593 O O . LYS A 1 439 ? 41.81700 7.97600 20.88700 1.000 29.59878 438 LYS A O 1
ATOM 3599 N N . PHE A 1 440 ? 40.59800 9.44900 22.07800 1.000 28.68038 439 PHE A N 1
ATOM 3600 C CA . PHE A 1 440 ? 41.73900 10.21500 22.55600 1.000 33.08201 439 PHE A CA 1
ATOM 3601 C C . PHE A 1 440 ? 42.18000 9.80900 23.95600 1.000 35.04194 439 PHE A C 1
ATOM 3602 O O . PHE A 1 440 ? 43.14200 10.38100 24.47800 1.000 29.74119 439 PHE A O 1
ATOM 3610 N N . GLY A 1 441 ? 41.50500 8.84300 24.57400 1.000 30.37201 440 GLY A N 1
ATOM 3611 C CA . GLY A 1 441 ? 41.68800 8.61100 25.99100 1.000 30.80523 440 GLY A CA 1
ATOM 3612 C C . GLY A 1 441 ? 42.91600 7.78000 26.31700 1.000 31.95371 440 GLY A C 1
ATOM 3613 O O . GLY A 1 441 ? 43.32400 6.89100 25.56900 1.000 28.94215 440 GLY A O 1
ATOM 3614 N N . LEU A 1 442 ? 43.51900 8.09700 27.46500 1.000 28.69992 441 LEU A N 1
ATOM 3615 C CA . LEU A 1 442 ? 44.43800 7.15900 28.09400 1.000 31.03879 441 LEU A CA 1
ATOM 3616 C C . LEU A 1 442 ? 43.69700 5.93800 28.61300 1.000 32.04904 441 LEU A C 1
ATOM 3617 O O . LEU A 1 442 ? 44.31800 4.89700 28.85500 1.000 30.51634 441 LEU A O 1
ATOM 3622 N N . LEU A 1 443 ? 42.38300 6.05200 28.78200 1.000 28.48364 442 LEU A N 1
ATOM 3623 C CA . LEU A 1 443 ? 41.50800 4.95600 29.16100 1.000 30.85067 442 LEU A CA 1
ATOM 3624 C C . LEU A 1 443 ? 40.43600 4.78300 28.09700 1.000 29.16657 442 LEU A C 1
ATOM 3625 O O . LEU A 1 443 ? 39.85200 5.76500 27.62700 1.000 28.47087 442 LEU A O 1
ATOM 3630 N N . ARG A 1 444 ? 40.17900 3.53500 27.72200 1.000 26.88266 443 ARG A N 1
ATOM 3631 C CA . ARG A 1 444 ? 39.15000 3.22300 26.74300 1.000 29.39028 443 ARG A CA 1
ATOM 3632 C C . ARG A 1 444 ? 37.80300 3.06700 27.43900 1.000 30.47448 443 ARG A C 1
ATOM 3633 O O . ARG A 1 444 ? 37.72300 2.53800 28.55100 1.000 31.17230 443 ARG A O 1
ATOM 3641 N N . VAL A 1 445 ? 36.74600 3.52900 26.77500 1.000 27.06593 444 VAL A N 1
ATOM 3642 C CA . VAL A 1 445 ? 35.39900 3.54100 27.33500 1.000 27.58161 444 VAL A CA 1
ATOM 3643 C C . VAL A 1 445 ? 34.52200 2.57900 26.54600 1.000 30.16030 444 VAL A C 1
ATOM 3644 O O . VAL A 1 445 ? 34.48700 2.62900 25.31000 1.000 31.10555 444 VAL A O 1
ATOM 3648 N N . ASP A 1 446 ? 33.82100 1.70100 27.26100 1.000 28.20801 445 ASP A N 1
ATOM 3649 C CA . ASP A 1 446 ? 32.71900 0.92800 26.69700 1.000 32.04978 445 ASP A CA 1
ATOM 3650 C C . ASP A 1 446 ? 31.44600 1.73400 26.92600 1.000 28.86937 445 ASP A C 1
ATOM 3651 O O . ASP A 1 446 ? 30.96700 1.83600 28.05700 1.000 27.67511 445 ASP A O 1
ATOM 3656 N N . TYR A 1 447 ? 30.89500 2.30500 25.85600 1.000 28.97216 446 TYR A N 1
ATOM 3657 C CA . TYR A 1 447 ? 29.78100 3.23000 26.00800 1.000 32.14778 446 TYR A CA 1
ATOM 3658 C C . TYR A 1 447 ? 28.46000 2.54000 26.31900 1.000 32.41463 446 TYR A C 1
ATOM 3659 O O . TYR A 1 447 ? 27.47200 3.22900 26.59600 1.000 32.25532 446 TYR A O 1
ATOM 3668 N N . ARG A 1 448 ? 28.41500 1.21100 26.28600 1.000 31.36355 447 ARG A N 1
ATOM 3669 C CA . ARG A 1 448 ? 27.23200 0.49500 26.74500 1.000 33.82124 447 ARG A CA 1
ATOM 3670 C C . ARG A 1 448 ? 27.25600 0.26800 28.25100 1.000 30.71110 447 ARG A C 1
ATOM 3671 O O . ARG A 1 448 ? 26.22700 0.42800 28.91600 1.000 30.52109 447 ARG A O 1
ATOM 3679 N N . THR A 1 449 ? 28.42100 -0.07600 28.80400 1.000 29.78283 448 THR A N 1
ATOM 3680 C CA . THR A 1 449 ? 28.56400 -0.33300 30.23000 1.000 31.89729 448 THR A CA 1
ATOM 3681 C C . THR A 1 449 ? 29.19000 0.82400 30.99800 1.000 30.99964 448 THR A C 1
ATOM 3682 O O . THR A 1 449 ? 29.12100 0.83000 32.23200 1.000 31.88635 448 THR A O 1
ATOM 3686 N N . LYS A 1 450 ? 29.79700 1.78800 30.30300 1.000 28.29163 449 LYS A N 1
ATOM 3687 C CA . LYS A 1 450 ? 30.52600 2.92200 30.87300 1.000 30.73361 449 LYS A CA 1
ATOM 3688 C C . LYS A 1 450 ? 31.80200 2.50000 31.59200 1.000 33.17960 449 LYS A C 1
ATOM 3689 O O . LYS A 1 450 ? 32.41100 3.32100 32.29000 1.000 28.13276 449 LYS A O 1
ATOM 3695 N N . LYS A 1 451 ? 32.23600 1.25000 31.43300 1.000 29.59952 450 LYS A N 1
ATOM 3696 C CA . LYS A 1 451 ? 33.46300 0.79500 32.07300 1.000 30.70220 450 LYS A CA 1
ATOM 3697 C C . LYS A 1 451 ? 34.68500 1.38500 31.38000 1.000 29.70431 450 LYS A C 1
ATOM 3698 O O . LYS A 1 451 ? 34.72700 1.50300 30.15200 1.000 28.13894 450 LYS A O 1
ATOM 3704 N N . ARG A 1 452 ? 35.68300 1.75300 32.17700 1.000 30.67985 451 ARG A N 1
ATOM 3705 C CA . ARG A 1 452 ? 36.94000 2.28800 31.67200 1.000 30.58266 451 ARG A CA 1
ATOM 3706 C C . ARG A 1 452 ? 38.01800 1.21300 31.72100 1.000 30.53653 451 ARG A C 1
ATOM 3707 O O . ARG A 1 452 ? 38.11400 0.46200 32.69600 1.000 28.88508 451 ARG A O 1
ATOM 3715 N N . SER A 1 453 ? 38.82800 1.14600 30.66700 1.000 27.59824 452 SER A N 1
ATOM 3716 C CA . SER A 1 453 ? 39.87400 0.14100 30.53300 1.000 30.19547 452 SER A CA 1
ATOM 3717 C C . SER A 1 453 ? 41.22300 0.81600 30.32500 1.000 31.66892 452 SER A C 1
ATOM 3718 O O . SER A 1 453 ? 41.32900 1.80300 29.58900 1.000 27.18802 452 SER A O 1
ATOM 3721 N N . ILE A 1 454 ? 42.25700 0.26700 30.96300 1.000 29.13423 453 ILE A N 1
ATOM 3722 C CA . ILE A 1 454 ? 43.58200 0.87700 30.91500 1.000 32.40579 453 ILE A CA 1
ATOM 3723 C C . ILE A 1 454 ? 44.22300 0.62000 29.55900 1.000 29.81420 453 ILE A C 1
ATOM 3724 O O . ILE A 1 454 ? 44.32000 -0.52800 29.10400 1.000 28.98975 453 ILE A O 1
ATOM 3729 N N . ARG A 1 455 ? 44.66300 1.70600 28.89100 1.000 27.13872 454 ARG A N 1
ATOM 3730 C CA . ARG A 1 455 ? 45.58800 1.54000 27.78200 1.000 30.82843 454 ARG A CA 1
ATOM 3731 C C . ARG A 1 455 ? 47.02200 1.63900 28.29600 1.000 29.81749 454 ARG A C 1
ATOM 3732 O O . ARG A 1 455 ? 47.28600 2.35900 29.26500 1.000 30.41390 454 ARG A O 1
ATOM 3740 N N . PRO A 1 456 ? 47.96700 0.92100 27.68200 1.000 28.03730 455 PRO A N 1
ATOM 3741 C CA . PRO A 1 456 ? 49.35600 0.97300 28.17000 1.000 30.57767 455 PRO A CA 1
ATOM 3742 C C . PRO A 1 456 ? 49.92900 2.38100 28.25200 1.000 30.15438 455 PRO A C 1
ATOM 3743 O O . PRO A 1 456 ? 50.85800 2.60800 29.03500 1.000 31.54603 455 PRO A O 1
ATOM 3747 N N . SER A 1 457 ? 49.39200 3.33000 27.47700 1.000 31.48906 456 SER A N 1
ATOM 3748 C CA . SER A 1 457 ? 49.85600 4.71100 27.55900 1.000 29.03705 456 SER A CA 1
ATOM 3749 C C . SER A 1 457 ? 49.62100 5.29400 28.94300 1.000 30.26145 456 SER A C 1
ATOM 3750 O O . SER A 1 457 ? 50.41500 6.11000 29.41900 1.000 28.85391 456 SER A O 1
ATOM 3753 N N . ALA A 1 458 ? 48.52300 4.90000 29.59700 1.000 31.14683 457 ALA A N 1
ATOM 3754 C CA . ALA A 1 458 ? 48.25600 5.38500 30.94700 1.000 31.59540 457 ALA A CA 1
ATOM 3755 C C . ALA A 1 458 ? 49.36800 4.98400 31.90700 1.000 31.48275 457 ALA A C 1
ATOM 3756 O O . ALA A 1 458 ? 49.71400 5.74000 32.82200 1.000 30.57811 457 ALA A O 1
ATOM 3758 N N . LEU A 1 459 ? 49.94700 3.79800 31.70800 1.000 31.25038 458 LEU A N 1
ATOM 3759 C CA . LEU A 1 459 ? 51.04000 3.34900 32.56400 1.000 32.51253 458 LEU A CA 1
ATOM 3760 C C . LEU A 1 459 ? 52.34100 4.07000 32.23200 1.000 32.58883 458 LEU A C 1
ATOM 3761 O O . LEU A 1 459 ? 53.14100 4.35600 33.13100 1.000 32.08712 458 LEU A O 1
ATOM 3766 N N . VAL A 1 460 ? 52.57400 4.36300 30.95000 1.000 29.14512 459 VAL A N 1
ATOM 3767 C CA . VAL A 1 460 ? 53.71500 5.19500 30.57800 1.000 33.31178 459 VAL A CA 1
ATOM 3768 C C . VAL A 1 460 ? 53.57300 6.58100 31.19300 1.000 34.67018 459 VAL A C 1
ATOM 3769 O O . VAL A 1 460 ? 54.55800 7.18500 31.63800 1.000 35.85863 459 VAL A O 1
ATOM 3773 N N . PHE A 1 461 ? 52.34300 7.10100 31.23700 1.000 29.69230 460 PHE A N 1
ATOM 3774 C CA . PHE A 1 461 ? 52.09700 8.39100 31.87400 1.000 34.76871 460 PHE A CA 1
ATOM 3775 C C . PHE A 1 461 ? 52.45900 8.34600 33.35300 1.000 36.48322 460 PHE A C 1
ATOM 3776 O O . PHE A 1 461 ? 53.12800 9.25000 33.86800 1.000 34.28888 460 PHE A O 1
ATOM 3784 N N . ARG A 1 462 ? 52.01500 7.29800 34.05500 1.000 32.01774 461 ARG A N 1
ATOM 3785 C CA . ARG A 1 462 ? 52.33200 7.16700 35.47300 1.000 32.67167 461 ARG A CA 1
ATOM 3786 C C . ARG A 1 462 ? 53.83600 7.13400 35.70700 1.000 37.02331 461 ARG A C 1
ATOM 3787 O O . ARG A 1 462 ? 54.31700 7.64200 36.72600 1.000 39.43541 461 ARG A O 1
ATOM 3795 N N . GLU A 1 463 ? 54.59200 6.55900 34.77000 1.000 36.33408 462 GLU A N 1
ATOM 3796 C CA . GLU A 1 463 ? 56.04100 6.50000 34.92500 1.000 37.84929 462 GLU A CA 1
ATOM 3797 C C . GLU A 1 463 ? 56.68100 7.86300 34.69600 1.000 38.28371 462 GLU A C 1
ATOM 3798 O O . GLU A 1 463 ? 57.62300 8.23700 35.40400 1.000 39.43481 462 GLU A O 1
ATOM 3804 N N . ILE A 1 464 ? 56.18600 8.61900 33.71100 1.000 36.53160 463 ILE A N 1
ATOM 3805 C CA . ILE A 1 464 ? 56.70500 9.96400 33.47300 1.000 39.30479 463 ILE A CA 1
ATOM 3806 C C . ILE A 1 464 ? 56.46500 10.84800 34.69000 1.000 40.34664 463 ILE A C 1
ATOM 3807 O O . ILE A 1 464 ? 57.34500 11.61300 35.10500 1.000 40.97506 463 ILE A O 1
ATOM 3812 N N . SER A 1 465 ? 55.27300 10.75600 35.28300 1.000 37.39603 464 SER A N 1
ATOM 3813 C CA . SER A 1 465 ? 54.97500 11.55300 36.46900 1.000 41.00222 464 SER A CA 1
ATOM 3814 C C . SER A 1 465 ? 55.75800 11.05900 37.67800 1.000 42.60774 464 SER A C 1
ATOM 3815 O O . SER A 1 465 ? 56.18100 11.86000 38.52000 1.000 42.84621 464 SER A O 1
ATOM 3818 N N . LYS A 1 466 ? 55.95600 9.74200 37.78300 1.000 41.45452 46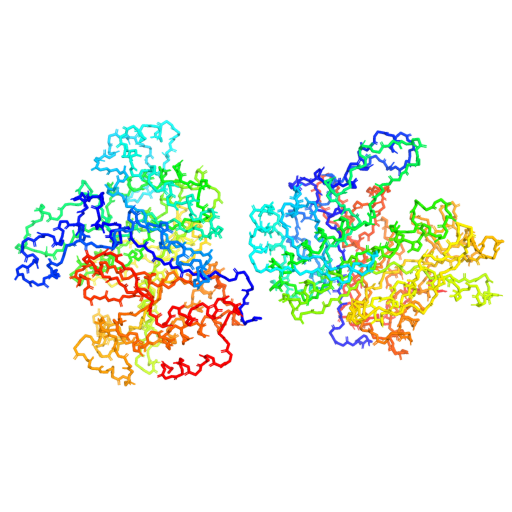5 LYS A N 1
ATOM 3819 C CA . LYS A 1 466 ? 56.73800 9.19300 38.88700 1.000 44.99694 465 LYS A CA 1
ATOM 3820 C C . LYS A 1 466 ? 58.17600 9.69100 38.84300 1.000 46.78999 465 LYS A C 1
ATOM 3821 O O . LYS A 1 466 ? 58.76500 10.01000 39.88300 1.000 45.08712 465 LYS A O 1
ATOM 3827 N N . LYS A 1 467 ? 58.75500 9.77000 37.64900 1.000 45.51408 466 LYS A N 1
ATOM 3828 C CA . LYS A 1 467 ? 60.14200 10.17700 37.47900 1.000 49.12264 466 LYS A CA 1
ATOM 3829 C C . LYS A 1 467 ? 60.29900 11.67100 37.23200 1.000 47.53253 466 LYS A C 1
ATOM 3830 O O . LYS A 1 467 ? 61.42900 12.13000 37.03400 1.000 52.09295 466 LYS A O 1
ATOM 3836 N N . SER A 1 468 ? 59.20400 12.43200 37.24400 1.000 47.59608 467 SER A N 1
ATOM 3837 C CA . SER A 1 468 ? 59.23100 13.87300 36.99200 1.000 49.72099 467 SER A CA 1
ATOM 3838 C C . SER A 1 468 ? 59.93700 14.18400 35.67400 1.000 50.22809 467 SER A C 1
ATOM 3839 O O . SER A 1 468 ? 60.79300 15.06700 35.58400 1.000 55.55664 467 SER A O 1
ATOM 3842 N N . GLY A 1 469 ? 59.57000 13.43300 34.63900 1.000 47.55267 468 GLY A N 1
ATOM 3843 C CA . GLY A 1 469 ? 60.18700 13.57600 33.33700 1.000 49.02406 468 GLY A CA 1
ATOM 3844 C C . GLY A 1 469 ? 60.34100 12.24600 32.62900 1.000 44.65162 468 GLY A C 1
ATOM 3845 O O . GLY A 1 469 ? 60.03400 11.19600 33.19900 1.000 42.84108 468 GLY A O 1
ATOM 3846 N N . VAL A 1 470 ? 60.81500 12.27600 31.38800 1.000 41.96576 469 VAL A N 1
ATOM 3847 C CA . VAL A 1 470 ? 60.99400 11.06000 30.60000 1.000 41.79961 469 VAL A CA 1
ATOM 3848 C C . VAL A 1 470 ? 62.27500 10.36200 31.04000 1.000 41.57436 469 VAL A C 1
ATOM 3849 O O . VAL A 1 470 ? 63.37300 10.90200 30.84000 1.000 43.09546 469 VAL A O 1
ATOM 3853 N N . PRO A 1 471 ? 62.19200 9.17600 31.63800 1.000 41.00947 470 PRO A N 1
ATOM 3854 C CA . PRO A 1 471 ? 63.41200 8.43600 31.97200 1.000 38.49662 470 PRO A CA 1
ATOM 3855 C C . PRO A 1 471 ? 64.09000 7.92900 30.71000 1.000 37.14526 470 PRO A C 1
ATOM 3856 O O . PRO A 1 471 ? 63.46500 7.77000 29.65900 1.000 35.77242 470 PRO A O 1
ATOM 3860 N N . GLU A 1 472 ? 65.39800 7.67800 30.82300 1.000 39.53155 471 GLU A N 1
ATOM 3861 C CA . GLU A 1 472 ? 66.16000 7.27700 29.64400 1.000 40.87201 471 GLU A CA 1
ATOM 3862 C C . GLU A 1 472 ? 65.64900 5.96600 29.06000 1.000 37.56792 471 GLU A C 1
ATOM 3863 O O . GLU A 1 472 ? 65.68000 5.77800 27.83700 1.000 36.36283 471 GLU A O 1
ATOM 3869 N N . GLU A 1 473 ? 65.15800 5.05900 29.90400 1.000 34.73145 472 GLU A N 1
ATOM 3870 C CA . GLU A 1 473 ? 64.67600 3.77600 29.41000 1.000 36.32527 472 GLU A CA 1
ATOM 3871 C C . GLU A 1 473 ? 63.33300 3.87200 28.69600 1.000 36.61702 472 GLU A C 1
ATOM 3872 O O . GLU A 1 473 ? 62.86000 2.85400 28.18000 1.000 35.07529 472 GLU A O 1
ATOM 3878 N N . LEU A 1 474 ? 62.70900 5.04900 28.65300 1.000 33.80321 473 LEU A N 1
ATOM 3879 C CA . LEU A 1 474 ? 61.46600 5.24300 27.92000 1.000 34.40958 473 LEU A CA 1
ATOM 3880 C C . LEU A 1 474 ? 61.61600 6.19800 26.74400 1.000 38.00002 473 LEU A C 1
ATOM 3881 O O . LEU A 1 474 ? 60.63300 6.44200 26.03500 1.000 36.88404 473 LEU A O 1
ATOM 3886 N N . GLU A 1 475 ? 62.81700 6.73900 26.51300 1.000 36.03725 474 GLU A N 1
ATOM 3887 C CA . GLU A 1 475 ? 63.00100 7.72300 25.45000 1.000 36.19311 474 GLU A CA 1
ATOM 3888 C C . GLU A 1 475 ? 62.84800 7.10800 24.06700 1.000 36.64533 474 GLU A C 1
ATOM 3889 O O . GLU A 1 475 ? 62.41600 7.79500 23.13400 1.000 36.58886 474 GLU A O 1
ATOM 3895 N N . TRP A 1 476 ? 63.19700 5.82700 23.91400 1.000 36.24437 475 TRP A N 1
ATOM 3896 C CA . TRP A 1 476 ? 63.15500 5.18900 22.60200 1.000 38.11811 475 TRP A CA 1
ATOM 3897 C C . TRP A 1 476 ? 61.76500 5.24900 21.98300 1.000 32.86113 475 TRP A C 1
ATOM 3898 O O . TRP A 1 476 ? 61.63200 5.20800 20.75400 1.000 33.98890 475 TRP A O 1
ATOM 3909 N N . LEU A 1 477 ? 60.72200 5.34700 22.81200 1.000 34.41911 476 LEU A N 1
ATOM 3910 C CA . LEU A 1 477 ? 59.35700 5.31300 22.29900 1.000 37.74450 476 LEU A CA 1
ATOM 3911 C C . LEU A 1 477 ? 59.06500 6.48600 21.37200 1.000 35.71864 476 LEU A C 1
ATOM 3912 O O . LEU A 1 477 ? 58.29300 6.34200 20.41800 1.000 36.70262 476 LEU A O 1
ATOM 3917 N N . GLY A 1 478 ? 59.67300 7.64200 21.62000 1.000 36.97448 477 GLY A N 1
ATOM 3918 C CA . GLY A 1 478 ? 59.40300 8.81700 20.82100 1.000 35.82687 477 GLY A CA 1
ATOM 3919 C C . GLY A 1 478 ? 60.25100 8.99200 19.58300 1.000 38.75232 477 GLY A C 1
ATOM 3920 O O . GLY A 1 478 ? 60.06000 9.96900 18.85200 1.000 39.49181 477 GLY A O 1
ATOM 3921 N N . GLU A 1 479 ? 61.17400 8.06700 19.30500 1.000 39.45152 478 GLU A N 1
ATOM 3922 C CA . GLU A 1 479 ? 62.13200 8.28000 18.22400 1.000 39.43378 478 GLU A CA 1
ATOM 3923 C C . GLU A 1 479 ? 61.48800 8.16900 16.84600 1.000 39.80500 478 GLU A C 1
ATOM 3924 O O . GLU A 1 479 ? 61.98900 8.76700 15.88700 1.000 42.37215 478 GLU A O 1
ATOM 3930 N N . ARG A 1 480 ? 60.38600 7.42200 16.72000 1.000 39.45884 479 ARG A N 1
ATOM 3931 C CA . ARG A 1 480 ? 59.72900 7.29900 15.42100 1.000 39.90542 479 ARG A CA 1
ATOM 3932 C C . ARG A 1 480 ? 59.18200 8.63300 14.93200 1.000 37.20887 479 ARG A C 1
ATOM 3933 O O . ARG A 1 480 ? 59.04800 8.84200 13.72000 1.000 37.92914 479 ARG A O 1
ATOM 3941 N N . PHE A 1 481 ? 58.85300 9.53800 15.84900 1.000 38.33223 480 PHE A N 1
ATOM 3942 C CA . PHE A 1 481 ? 58.02900 10.69300 15.53100 1.000 40.55026 480 PHE A CA 1
ATOM 3943 C C . PHE A 1 481 ? 58.79700 12.00600 15.47600 1.000 40.18235 480 PHE A C 1
ATOM 3944 O O . PHE A 1 481 ? 58.17700 13.05500 15.27400 1.000 40.56446 480 PHE A O 1
ATOM 3952 N N . TYR A 1 482 ? 60.11600 11.98600 15.63600 1.000 41.40331 481 TYR A N 1
ATOM 3953 C CA . TYR A 1 482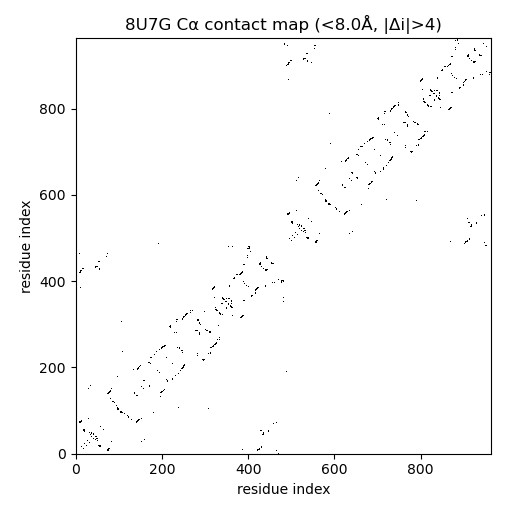 ? 60.89000 13.22300 15.57100 1.000 45.40303 481 TYR A CA 1
ATOM 3954 C C . TYR A 1 482 ? 61.12600 13.64700 14.12400 1.000 46.15239 481 TYR A C 1
ATOM 3955 O O . TYR A 1 482 ? 61.98800 13.10700 13.43200 1.000 49.82760 481 TYR A O 1
ATOM 3965 N N . GLY B 1 1 ? 37.65600 39.95200 49.71000 1.000 66.59006 0 GLY B N 1
ATOM 3966 C CA . GLY B 1 1 ? 37.02700 39.59500 50.96800 1.000 64.26575 0 GLY B CA 1
ATOM 3967 C C . GLY B 1 1 ? 37.79800 38.54800 51.74700 1.000 67.63817 0 GLY B C 1
ATOM 3968 O O . GLY B 1 1 ? 38.57500 37.78300 51.17600 1.000 75.39526 0 GLY B O 1
ATOM 3969 N N . MET B 1 2 ? 37.57800 38.50900 53.05900 1.000 64.67180 1 MET B N 1
ATOM 3970 C CA . MET B 1 2 ? 38.27600 37.58500 53.94300 1.000 64.96744 1 MET B CA 1
ATOM 3971 C C . MET B 1 2 ? 37.48200 36.31600 54.22400 1.000 62.16486 1 MET B C 1
ATOM 3972 O O . MET B 1 2 ? 37.99500 35.41500 54.89600 1.000 59.81488 1 MET B O 1
ATOM 3977 N N . LEU B 1 3 ? 36.25500 36.22200 53.72700 1.000 61.55730 2 LEU B N 1
ATOM 3978 C CA . LEU B 1 3 ? 35.39800 35.05600 53.86200 1.000 55.10709 2 LEU B CA 1
ATOM 3979 C C . LEU B 1 3 ? 34.97600 34.57700 52.47900 1.000 54.70669 2 LEU B C 1
ATOM 3980 O O . LEU B 1 3 ? 35.10600 35.31600 51.49500 1.000 57.69772 2 LEU B O 1
ATOM 3985 N N . PRO B 1 4 ? 34.48900 33.34000 52.35900 1.000 55.73542 3 PRO B N 1
ATOM 3986 C CA . PRO B 1 4 ? 33.90300 32.90600 51.08400 1.000 54.94068 3 PRO B CA 1
ATOM 3987 C C . PRO B 1 4 ? 32.80500 33.86500 50.64600 1.000 51.09738 3 PRO B C 1
ATOM 3988 O O . PRO B 1 4 ? 31.97000 34.28800 51.44600 1.000 48.83996 3 PRO B O 1
ATOM 3992 N N . LYS B 1 5 ? 32.82300 34.22400 49.36000 1.000 53.62143 4 LYS B N 1
ATOM 3993 C CA . LYS B 1 5 ? 31.91000 35.24800 48.86500 1.000 59.69230 4 LYS B CA 1
ATOM 3994 C C . LYS B 1 5 ? 30.44800 34.84600 49.00700 1.000 59.08535 4 LYS B C 1
ATOM 3995 O O . LYS B 1 5 ? 29.57700 35.72300 49.04400 1.000 57.64084 4 LYS B O 1
ATOM 4001 N N . GLY B 1 6 ? 30.15800 33.55200 49.09500 1.000 50.73864 5 GLY B N 1
ATOM 4002 C CA . GLY B 1 6 ? 28.81900 33.07300 49.35300 1.000 47.13836 5 GLY B CA 1
ATOM 4003 C C . GLY B 1 6 ? 28.47200 32.91500 50.81700 1.000 46.97312 5 GLY B C 1
ATOM 4004 O O . GLY B 1 6 ? 27.41700 32.35300 51.13000 1.000 45.62041 5 GLY B O 1
ATOM 4005 N N . PHE B 1 7 ? 29.32700 33.39300 51.72100 1.000 46.80570 6 PHE B N 1
ATOM 4006 C CA . PHE B 1 7 ? 29.07600 33.25800 53.15100 1.000 42.15225 6 PHE B CA 1
ATOM 4007 C C . PHE B 1 7 ? 27.76700 33.93700 53.53000 1.000 40.28381 6 PHE B C 1
ATOM 4008 O O . PHE B 1 7 ? 27.45000 35.03000 53.05100 1.000 41.74589 6 PHE B O 1
ATOM 4016 N N . ARG B 1 8 ? 27.00600 33.28200 54.39800 1.000 36.47999 7 ARG B N 1
ATOM 4017 C CA . ARG B 1 8 ? 25.67400 33.73400 54.77000 1.000 35.96593 7 ARG B CA 1
ATOM 4018 C C . ARG B 1 8 ? 25.73300 34.54200 56.05900 1.000 35.18274 7 ARG B C 1
ATOM 4019 O O . ARG B 1 8 ? 26.28900 34.08500 57.06200 1.000 34.68133 7 ARG B O 1
ATOM 4027 N N . PHE B 1 9 ? 25.16900 35.74500 56.02000 1.000 35.13069 8 PHE B N 1
ATOM 4028 C CA . PHE B 1 9 ? 25.00500 36.58600 57.19600 1.000 32.12321 8 PHE B CA 1
ATOM 4029 C C . PHE B 1 9 ? 23.51700 36.74700 57.45900 1.000 34.19554 8 PHE B C 1
ATOM 4030 O O . PHE B 1 9 ? 22.74600 37.01300 56.53100 1.000 31.46496 8 PHE B O 1
ATOM 4038 N N . GLY B 1 10 ? 23.11300 36.57900 58.70800 1.000 30.51466 9 GLY B N 1
ATOM 4039 C CA . GLY B 1 10 ? 21.70900 36.69200 59.02500 1.000 30.64646 9 GLY B CA 1
ATOM 4040 C C . GLY B 1 10 ? 21.43900 36.61500 60.50700 1.000 30.99033 9 GLY B C 1
ATOM 4041 O O . GLY B 1 10 ? 22.32400 36.84300 61.33300 1.000 31.21529 9 GLY B O 1
ATOM 4042 N N . PHE B 1 11 ? 20.19100 36.28600 60.82600 1.000 27.97278 10 PHE B N 1
ATOM 4043 C CA . PHE B 1 11 ? 19.70500 36.25600 62.19500 1.000 30.00774 10 PHE B CA 1
ATOM 4044 C C . PHE B 1 11 ? 18.90600 34.98200 62.42300 1.000 30.54415 10 PHE B C 1
ATOM 4045 O O . PHE B 1 11 ? 18.43000 34.34200 61.48200 1.000 27.68882 10 PHE B O 1
ATOM 4053 N N . SER B 1 12 ? 18.76400 34.62100 63.69300 1.000 28.87325 11 SER B N 1
ATOM 4054 C CA . SER B 1 12 ? 17.90100 33.52900 64.11000 1.000 33.46560 11 SER B CA 1
ATOM 4055 C C . SER B 1 12 ? 16.73800 34.08600 64.91900 1.000 31.71392 11 SER B C 1
ATOM 4056 O O . SER B 1 12 ? 16.82300 35.16700 65.50800 1.000 37.27518 11 SER B O 1
ATOM 4059 N N . LEU B 1 13 ? 15.64100 33.33400 64.94200 1.000 32.17979 12 LEU B N 1
ATOM 4060 C CA . LEU B 1 13 ? 14.42000 33.81300 65.57200 1.000 32.76389 12 LEU B CA 1
ATOM 4061 C C . LEU B 1 13 ? 13.57900 32.63300 66.03000 1.000 32.88423 12 LEU B C 1
ATOM 4062 O O . LEU B 1 13 ? 13.38200 31.67600 65.27500 1.000 33.01751 12 LEU B O 1
ATOM 4067 N N . ALA B 1 14 ? 13.09100 32.70700 67.26400 1.000 30.28336 13 ALA B N 1
ATOM 4068 C CA . ALA B 1 14 ? 12.12200 31.75400 67.78200 1.000 32.59728 13 ALA B CA 1
ATOM 4069 C C . ALA B 1 14 ? 10.73700 32.38400 67.75700 1.000 33.53812 13 ALA B C 1
ATOM 4070 O O . ALA B 1 14 ? 10.57000 33.55300 68.11800 1.000 33.52305 13 ALA B O 1
ATOM 4072 N N . GLY B 1 15 ? 9.74800 31.60400 67.32000 1.000 30.50132 14 GLY B N 1
ATOM 4073 C CA . GLY B 1 15 ? 8.39900 32.13600 67.20400 1.000 31.55170 14 GLY B CA 1
ATOM 4074 C C . GLY B 1 15 ? 7.84800 32.62700 68.52900 1.000 33.02018 14 GLY B C 1
ATOM 4075 O O . GLY B 1 15 ? 7.34400 33.74900 68.62900 1.000 33.60037 14 GLY B O 1
ATOM 4076 N N . PHE B 1 16 ? 7.94600 31.79400 69.56800 1.000 31.84681 15 PHE B N 1
ATOM 4077 C CA . PHE B 1 16 ? 7.41600 32.16900 70.87500 1.000 33.46357 15 PHE B CA 1
ATOM 4078 C C . PHE B 1 16 ? 8.06300 33.44600 71.39700 1.000 33.70410 15 PHE B C 1
ATOM 4079 O O . PHE B 1 16 ? 7.40700 34.25700 72.06200 1.000 34.10596 15 PHE B O 1
ATOM 4087 N N . GLN B 1 17 ? 9.34700 33.64900 71.09800 1.000 30.51295 16 GLN B N 1
ATOM 4088 C CA . GLN B 1 17 ? 10.07500 34.78200 71.65200 1.000 33.07073 16 GLN B CA 1
ATOM 4089 C C . GLN B 1 17 ? 9.78700 36.09500 70.93400 1.000 35.33811 16 GLN B C 1
ATOM 4090 O O . GLN B 1 17 ? 9.97400 37.16000 71.53200 1.000 35.18574 16 GLN B O 1
ATOM 4096 N N . SER B 1 18 ? 9.32500 36.05400 69.68300 1.000 33.30926 17 SER B N 1
ATOM 4097 C CA . SER B 1 18 ? 9.23600 37.26300 68.87000 1.000 33.57961 17 SER B CA 1
ATOM 4098 C C . SER B 1 18 ? 7.86600 37.54100 68.26500 1.000 34.66512 17 SER B C 1
ATOM 4099 O O . SER B 1 18 ? 7.58900 38.70500 67.94800 1.000 33.28667 17 SER B O 1
ATOM 4102 N N . GLU B 1 19 ? 7.00100 36.53800 68.10000 1.000 34.00432 18 GLU B N 1
ATOM 4103 C CA . GLU B 1 19 ? 5.81000 36.71700 67.27300 1.000 35.93739 18 GLU B CA 1
ATOM 4104 C C . GLU B 1 19 ? 4.79000 37.63900 67.93200 1.000 34.47354 18 GLU B C 1
ATOM 4105 O O . GLU B 1 19 ? 4.28800 38.57500 67.29900 1.000 33.29078 18 GLU B O 1
ATOM 4111 N N . MET B 1 20 ? 4.46500 37.39100 69.19700 1.000 33.23010 19 MET B N 1
ATOM 4112 C CA . MET B 1 20 ? 3.34500 38.07700 69.82200 1.000 35.59696 19 MET B CA 1
ATOM 4113 C C . MET B 1 20 ? 3.69600 39.52900 70.14900 1.000 36.22105 19 MET B C 1
ATOM 4114 O O . MET B 1 20 ? 4.86400 39.90700 70.27200 1.000 32.02904 19 MET B O 1
ATOM 4119 N N . GLY B 1 21 ? 2.65400 40.34600 70.29400 1.000 33.13183 20 GLY B N 1
ATOM 4120 C CA . GLY B 1 21 ? 2.82500 41.75200 70.60500 1.000 37.07189 20 GLY B CA 1
ATOM 4121 C C . GLY B 1 21 ? 1.66300 42.60400 70.14000 1.000 39.54116 20 GLY B C 1
ATOM 4122 O O . GLY B 1 21 ? 1.22000 43.50800 70.85500 1.000 38.80129 20 GLY B O 1
ATOM 4123 N N . LEU B 1 22 ? 1.16300 42.32700 68.93700 1.000 38.01496 21 LEU B N 1
ATOM 4124 C CA . LEU B 1 22 ? 0.00700 43.04100 68.40900 1.000 38.26012 21 LEU B CA 1
ATOM 4125 C C . LEU B 1 22 ? -1.17300 42.09000 68.24800 1.000 42.28538 21 LEU B C 1
ATOM 4126 O O . LEU B 1 22 ? -2.09000 42.08600 69.07500 1.000 46.00517 21 LEU B O 1
ATOM 4131 N N . SER B 1 23 ? -1.15700 41.27900 67.19600 1.000 42.17442 22 SER B N 1
ATOM 4132 C CA . SER B 1 23 ? -2.20500 40.30300 66.93400 1.000 40.89683 22 SER B CA 1
ATOM 4133 C C . SER B 1 23 ? -1.65200 38.89100 67.09900 1.000 40.92961 22 SER B C 1
ATOM 4134 O O . SER B 1 23 ? -0.46000 38.68500 67.34300 1.000 33.03966 22 SER B O 1
ATOM 4137 N N . GLY B 1 24 ? -2.54200 37.91300 66.96800 1.000 39.18688 23 GLY B N 1
ATOM 4138 C CA . GLY B 1 24 ? -2.14500 36.51500 66.99900 1.000 36.93383 23 GLY B CA 1
ATOM 4139 C C . GLY B 1 24 ? -1.70500 35.99800 68.35200 1.000 38.58589 23 GLY B C 1
ATOM 4140 O O . GLY B 1 24 ? -0.70900 35.26700 68.43600 1.000 39.51983 23 GLY B O 1
ATOM 4141 N N . LYS B 1 25 ? -2.42400 36.35300 69.41500 1.000 40.16874 24 LYS B N 1
ATOM 4142 C CA . LYS B 1 25 ? -2.09100 35.85300 70.74300 1.000 40.26931 24 LYS B CA 1
ATOM 4143 C C . LYS B 1 25 ? -2.27300 34.34100 70.79600 1.000 41.19208 24 LYS B C 1
ATOM 4144 O O . LYS B 1 25 ? -3.30400 33.81000 70.37200 1.000 36.27208 24 LYS B O 1
ATOM 4150 N N . ASP B 1 26 ? -1.26200 33.64400 71.31300 1.000 40.66211 25 ASP B N 1
ATOM 4151 C CA . ASP B 1 26 ? -1.25500 32.18300 71.37900 1.000 37.78103 25 ASP B CA 1
ATOM 4152 C C . ASP B 1 26 ? -1.06800 31.76500 72.83500 1.000 37.16378 25 ASP B C 1
ATOM 4153 O O . ASP B 1 26 ? 0.04800 31.80300 73.36300 1.000 38.85893 25 ASP B O 1
ATOM 4158 N N . GLU B 1 27 ? -2.16100 31.35700 73.47400 1.000 36.89814 26 GLU B N 1
ATOM 4159 C CA . GLU B 1 27 ? -2.14000 30.86200 74.84300 1.000 39.65100 26 GLU B CA 1
ATOM 4160 C C . GLU B 1 27 ? -1.99600 29.34600 74.91800 1.000 38.75562 26 GLU B C 1
ATOM 4161 O O . GLU B 1 27 ? -2.10100 28.77900 76.01100 1.000 37.42181 26 GLU B O 1
ATOM 4167 N N . ASN B 1 28 ? -1.74800 28.68100 73.78800 1.000 36.27754 27 ASN B N 1
ATOM 4168 C CA . ASN B 1 28 ? -1.85800 27.23300 73.68400 1.000 37.98889 27 ASN B CA 1
ATOM 4169 C C . ASN B 1 28 ? -0.50800 26.52100 73.74900 1.000 39.78712 27 ASN B C 1
ATOM 4170 O O . ASN B 1 28 ? -0.38100 25.39900 73.24600 1.000 38.71789 27 ASN B O 1
ATOM 4175 N N . SER B 1 29 ? 0.49900 27.13700 74.36000 1.000 37.32615 28 SER B N 1
ATOM 4176 C CA . SER B 1 29 ? 1.79900 26.50600 74.52400 1.000 38.23281 28 SER B CA 1
ATOM 4177 C C . SER B 1 29 ? 2.08800 26.30500 76.00400 1.000 38.15443 28 SER B C 1
ATOM 4178 O O . SER B 1 29 ? 1.59400 27.05100 76.85600 1.000 36.45977 28 SER B O 1
ATOM 4181 N N . ASP B 1 30 ? 2.88800 25.27900 76.30600 1.000 37.31255 29 ASP B N 1
ATOM 4182 C CA . ASP B 1 30 ? 3.28600 25.05400 77.69100 1.000 37.78539 29 ASP B CA 1
ATOM 4183 C C . ASP B 1 30 ? 4.15400 26.19600 78.20400 1.000 35.14820 29 ASP B C 1
ATOM 4184 O O . ASP B 1 30 ? 4.04800 26.58600 79.37300 1.000 34.63853 29 ASP B O 1
ATOM 4189 N N . TRP B 1 31 ? 5.01000 26.74900 77.34100 1.000 34.80701 30 TRP B N 1
ATOM 4190 C CA . TRP B 1 31 ? 5.85100 27.86800 77.75000 1.000 37.35261 30 TRP B CA 1
ATOM 4191 C C . TRP B 1 31 ? 5.02700 29.11100 78.05200 1.000 34.47246 30 TRP B C 1
ATOM 4192 O O . TRP B 1 31 ? 5.38700 29.88400 78.94700 1.000 32.19895 30 TRP B O 1
ATOM 4203 N N . TYR B 1 32 ? 3.92500 29.32100 77.32600 1.000 33.84021 31 TYR B N 1
ATOM 4204 C CA . TYR B 1 32 ? 3.03700 30.43600 77.63700 1.000 34.97813 31 TYR B CA 1
ATOM 4205 C C . TYR B 1 32 ? 2.48800 30.31000 79.05200 1.000 36.01464 31 TYR B C 1
ATOM 4206 O O . TYR B 1 32 ? 2.61500 31.23300 79.86500 1.000 33.00849 31 TYR B O 1
ATOM 4215 N N . GLN B 1 33 ? 1.86900 29.16800 79.36200 1.000 36.28904 32 GLN B N 1
ATOM 4216 C CA . GLN B 1 33 ? 1.32000 28.96200 80.69900 1.000 37.30057 32 GLN B CA 1
ATOM 4217 C C . GLN B 1 33 ? 2.41400 28.95300 81.75800 1.000 34.14853 32 GLN B C 1
ATOM 4218 O O . GLN B 1 33 ? 2.17100 29.34800 82.90400 1.000 36.28151 32 GLN B O 1
ATOM 4224 N N . TRP B 1 34 ? 3.61900 28.50500 81.39600 1.000 34.63932 33 TRP B N 1
ATOM 4225 C CA . TRP B 1 34 ? 4.73700 28.53200 82.33300 1.000 37.16054 33 TRP B CA 1
ATOM 4226 C C . TRP B 1 34 ? 5.04200 29.95500 82.78700 1.000 36.95269 33 TRP B C 1
ATOM 4227 O O . TRP B 1 34 ? 5.36300 30.18700 83.95800 1.000 36.53564 33 TRP B O 1
ATOM 4238 N N . CYS B 1 35 ? 4.93600 30.92300 81.87500 1.000 32.49467 34 CYS B N 1
ATOM 4239 C CA . CYS B 1 35 ? 5.20000 32.31600 82.21300 1.000 36.90957 34 CYS B CA 1
ATOM 4240 C C . CYS B 1 35 ? 4.02700 32.98600 82.91500 1.000 36.54709 34 CYS B C 1
ATOM 4241 O O . CYS B 1 35 ? 4.23500 33.96500 83.64000 1.000 36.00186 34 CYS B O 1
ATOM 4244 N N . HIS B 1 36 ? 2.80800 32.49000 82.71600 1.000 35.72183 35 HIS B N 1
ATOM 4245 C CA . HIS B 1 36 ? 1.63500 33.00400 83.40800 1.000 38.77449 35 HIS B CA 1
ATOM 4246 C C . HIS B 1 36 ? 1.30600 32.21900 84.66900 1.000 43.34311 35 HIS B C 1
ATOM 4247 O O . HIS B 1 36 ? 0.31100 32.52800 85.33300 1.000 45.29300 35 HIS B O 1
ATOM 4254 N N . ASP B 1 37 ? 2.11200 31.21600 85.01000 1.000 42.36412 36 ASP B N 1
ATOM 4255 C CA . ASP B 1 37 ? 1.85100 30.38500 86.17800 1.000 44.34840 36 ASP B CA 1
ATOM 4256 C C . ASP B 1 37 ? 1.98900 31.21600 87.44800 1.000 45.16670 36 ASP B C 1
ATOM 4257 O O . ASP B 1 37 ? 3.03500 31.82700 87.68700 1.000 43.78115 36 ASP B O 1
ATOM 4262 N N . GLU B 1 38 ? 0.92900 31.23400 88.26200 1.000 48.08693 37 GLU B N 1
ATOM 4263 C CA . GLU B 1 38 ? 0.92000 32.06900 89.46000 1.000 49.84887 37 GLU B CA 1
ATOM 4264 C C . GLU B 1 38 ? 2.03400 31.67700 90.42300 1.000 46.85822 37 GLU B C 1
ATOM 4265 O O . GLU B 1 38 ? 2.68100 32.54500 91.02100 1.000 43.53788 37 GLU B O 1
ATOM 4271 N N . TYR B 1 39 ? 2.26900 30.37300 90.58900 1.000 47.70225 38 TYR B N 1
ATOM 4272 C CA . TYR B 1 39 ? 3.33300 29.92400 91.48200 1.000 47.04672 38 TYR B CA 1
ATOM 4273 C C . TYR B 1 39 ? 4.69900 30.38500 90.98800 1.000 44.83452 38 TYR B C 1
ATOM 4274 O O . TYR B 1 39 ? 5.52900 30.84800 91.77900 1.000 45.08294 38 TYR B O 1
ATOM 4283 N N . ASN B 1 40 ? 4.94900 30.26700 89.68100 1.000 43.34904 39 ASN B N 1
ATOM 4284 C CA . ASN B 1 40 ? 6.24400 30.66100 89.13600 1.000 42.00615 39 ASN B CA 1
ATOM 4285 C C . ASN B 1 40 ? 6.46900 32.16300 89.26700 1.000 44.28076 39 ASN B C 1
ATOM 4286 O O . ASN B 1 40 ? 7.59900 32.60900 89.49700 1.000 44.32171 39 ASN B O 1
ATOM 4291 N N . ILE B 1 41 ? 5.40700 32.95800 89.12500 1.000 43.34686 40 ILE B N 1
ATOM 4292 C CA . ILE B 1 41 ? 5.54200 34.40700 89.23600 1.000 43.10047 40 ILE B CA 1
ATOM 4293 C C . ILE B 1 41 ? 5.81700 34.80700 90.68100 1.000 43.20579 40 ILE B C 1
ATOM 4294 O O . ILE B 1 41 ? 6.70100 35.62500 90.96000 1.000 45.18314 40 ILE B O 1
ATOM 4299 N N . LYS B 1 42 ? 5.06800 34.22800 91.62300 1.000 44.52661 41 LYS B N 1
ATOM 4300 C CA . LYS B 1 42 ? 5.20000 34.62000 93.02200 1.000 47.69706 41 LYS B CA 1
ATOM 4301 C C . LYS B 1 42 ? 6.53400 34.18200 93.61600 1.000 46.90053 41 LYS B C 1
ATOM 4302 O O . LYS B 1 42 ? 7.01200 34.79800 94.57500 1.000 48.82922 41 LYS B O 1
ATOM 4308 N N . ASN B 1 43 ? 7.14900 33.13600 93.06600 1.000 47.05084 42 ASN B N 1
ATOM 4309 C CA . ASN B 1 43 ? 8.38400 32.58800 93.61100 1.000 48.12755 42 ASN B CA 1
ATOM 4310 C C . ASN B 1 43 ? 9.61800 32.95100 92.79400 1.000 46.12145 42 ASN B C 1
ATOM 4311 O O . ASN B 1 43 ? 10.71400 32.48400 93.11700 1.000 48.51772 42 ASN B O 1
ATOM 4316 N N . GLY B 1 44 ? 9.47200 33.76400 91.75200 1.000 42.53404 43 GLY B N 1
ATOM 4317 C CA . GLY B 1 44 ? 10.61500 34.21200 90.98400 1.000 41.93059 43 GLY B CA 1
ATOM 4318 C C . GLY B 1 44 ? 11.18000 33.20800 90.00600 1.000 42.74238 43 GLY B C 1
ATOM 4319 O O . GLY B 1 44 ? 12.29700 33.41000 89.51700 1.000 43.59291 43 GLY B O 1
ATOM 4320 N N . VAL B 1 45 ? 10.45400 32.12900 89.70700 1.000 40.33349 44 VAL B N 1
ATOM 4321 C CA . VAL B 1 45 ? 10.91700 31.19100 88.69000 1.000 39.17117 44 VAL B CA 1
ATOM 4322 C C . VAL B 1 45 ? 10.84600 31.83100 87.31000 1.000 38.90007 44 VAL B C 1
ATOM 4323 O O . VAL B 1 45 ? 11.74900 31.66000 86.48100 1.000 41.61174 44 VAL B O 1
ATOM 4327 N N . VAL B 1 46 ? 9.78000 32.57900 87.04300 1.000 40.63164 45 VAL B N 1
ATOM 4328 C CA . VAL B 1 46 ? 9.65800 33.36500 85.82500 1.000 39.17521 45 VAL B CA 1
ATOM 4329 C C . VAL B 1 46 ? 9.66900 34.84100 86.20500 1.000 37.26327 45 VAL B C 1
ATOM 4330 O O . VAL B 1 46 ? 9.42900 35.22000 87.35600 1.000 37.94744 45 VAL B O 1
ATOM 4334 N N . SER B 1 47 ? 9.95300 35.68500 85.21100 1.000 34.61740 46 SER B N 1
ATOM 4335 C CA . SER B 1 47 ? 10.14600 37.10700 85.47000 1.000 38.37627 46 SER B CA 1
ATOM 4336 C C . SER B 1 47 ? 8.84700 37.83800 85.78500 1.000 38.51280 46 SER B C 1
ATOM 4337 O O . SER B 1 47 ? 8.88300 38.87600 86.45500 1.000 39.84472 46 SER B O 1
ATOM 4340 N N . GLY B 1 48 ? 7.70800 37.32700 85.32800 1.000 37.15277 47 GLY B N 1
ATOM 4341 C CA . GLY B 1 48 ? 6.45300 38.03400 85.41000 1.000 37.48288 47 GLY B CA 1
ATOM 4342 C C . GLY B 1 48 ? 6.07700 38.77000 84.14200 1.000 38.85341 47 GLY B C 1
ATOM 4343 O O . GLY B 1 48 ? 4.91100 39.15200 83.98400 1.000 36.49361 47 GLY B O 1
ATOM 4344 N N . ASP B 1 49 ? 7.03500 38.98900 83.24600 1.000 36.71725 48 ASP B N 1
ATOM 4345 C CA . ASP B 1 49 ? 6.72400 39.50600 81.92400 1.000 34.40894 48 ASP B CA 1
ATOM 4346 C C . ASP B 1 49 ? 6.00100 38.44100 81.10900 1.000 37.76551 48 ASP B C 1
ATOM 4347 O O . ASP B 1 49 ? 6.23000 37.23900 81.27100 1.000 37.17492 48 ASP B O 1
ATOM 4352 N N . PHE B 1 50 ? 5.11400 38.89200 80.22600 1.000 35.75955 49 PHE B N 1
ATOM 4353 C CA . PHE B 1 50 ? 4.31400 37.96000 79.45600 1.000 35.67418 49 PHE B CA 1
ATOM 4354 C C . PHE B 1 50 ? 4.65600 38.05300 77.97400 1.000 34.73466 49 PHE B C 1
ATOM 4355 O O . PHE B 1 50 ? 4.85600 39.15500 77.45100 1.000 37.35217 49 PHE B O 1
ATOM 4363 N N . PRO B 1 51 ? 4.72800 36.91900 77.27300 1.000 36.58036 50 PRO B N 1
ATOM 4364 C CA . PRO B 1 51 ? 5.18000 36.95100 75.87200 1.000 34.44271 50 PRO B CA 1
ATOM 4365 C C . PRO B 1 51 ? 4.25600 37.71700 74.94300 1.000 36.84354 50 PRO B C 1
ATOM 4366 O O . PRO B 1 51 ? 4.71800 38.22600 73.91300 1.000 35.30147 50 PRO B O 1
ATOM 4370 N N . GLU B 1 52 ? 2.96600 37.82400 75.27200 1.000 35.21065 51 GLU B N 1
ATOM 4371 C CA . GLU B 1 52 ? 2.02000 38.48900 74.38300 1.000 35.69894 51 GLU B CA 1
ATOM 4372 C C . GLU B 1 52 ? 2.24400 39.99400 74.28900 1.000 35.04526 51 GLU B C 1
ATOM 4373 O O . GLU B 1 52 ? 1.57700 40.64900 73.48200 1.000 38.86522 51 GLU B O 1
ATOM 4379 N N . ASN B 1 53 ? 3.15700 40.55300 75.08200 1.000 36.62304 52 ASN B N 1
ATOM 4380 C CA . ASN B 1 53 ? 3.50700 41.96600 75.01100 1.000 37.47151 52 ASN B CA 1
ATOM 4381 C C . ASN B 1 53 ? 4.87600 42.17300 74.36700 1.000 35.11782 52 ASN B C 1
ATOM 4382 O O . ASN B 1 53 ? 5.61300 43.08800 74.74100 1.000 35.73642 52 ASN B O 1
ATOM 4387 N N . GLY B 1 54 ? 5.21900 41.33900 73.39400 1.000 36.11976 53 GLY B N 1
ATOM 4388 C CA . GLY B 1 54 ? 6.55700 41.25800 72.84000 1.000 33.69859 53 GLY B CA 1
ATOM 4389 C C . GLY B 1 54 ? 6.74900 42.07200 71.57800 1.000 31.84280 53 GLY B C 1
ATOM 4390 O O . GLY B 1 54 ? 6.08900 43.09500 71.35900 1.000 36.16069 53 GLY B O 1
ATOM 4391 N N . ALA B 1 55 ? 7.66400 41.60100 70.72700 1.000 32.50411 54 ALA B N 1
ATOM 4392 C CA . ALA B 1 55 ? 8.15000 42.36000 69.58000 1.000 32.04714 54 ALA B CA 1
ATOM 4393 C C . ALA B 1 55 ? 7.16800 42.41200 68.41700 1.000 33.38946 54 ALA B C 1
ATOM 4394 O O . ALA B 1 55 ? 7.38700 43.19700 67.48800 1.000 32.72952 54 ALA B O 1
ATOM 4396 N N . ALA B 1 56 ? 6.11500 41.59200 68.43400 1.000 33.81010 55 ALA B N 1
ATOM 4397 C CA . ALA B 1 56 ? 5.05400 41.63500 67.42300 1.000 33.94682 55 ALA B CA 1
ATOM 4398 C C . ALA B 1 56 ? 5.58500 41.32300 66.02300 1.000 33.18214 55 ALA B C 1
ATOM 4399 O O . ALA B 1 56 ? 5.14800 41.90900 65.03000 1.000 31.50518 55 ALA B O 1
ATOM 4401 N N . TYR B 1 57 ? 6.53100 40.38300 65.94300 1.000 32.40992 56 TYR B N 1
ATOM 4402 C CA . TYR B 1 57 ? 7.03600 39.92700 64.65100 1.000 32.37636 56 TYR B CA 1
ATOM 4403 C C . TYR B 1 57 ? 5.94600 39.28200 63.80500 1.000 33.57479 56 TYR B C 1
ATOM 4404 O O . TYR B 1 57 ? 6.08200 39.22100 62.57800 1.000 31.30553 56 TYR B O 1
ATOM 4413 N N . TRP B 1 58 ? 4.87000 38.80500 64.43800 1.000 33.99820 57 TRP B N 1
ATOM 4414 C CA . TRP B 1 58 ? 3.74000 38.24100 63.70600 1.000 34.36456 57 TRP B CA 1
ATOM 4415 C C . TRP B 1 58 ? 3.15600 39.23500 62.71000 1.000 36.36310 57 TRP B C 1
ATOM 4416 O O . TRP B 1 58 ? 2.70500 38.83700 61.63100 1.000 38.19381 57 TRP B O 1
ATOM 4427 N N . ASP B 1 59 ? 3.16400 40.52900 63.04500 1.000 34.49746 58 ASP B N 1
ATOM 4428 C CA . ASP B 1 59 ? 2.61400 41.55900 62.17400 1.000 36.83092 58 ASP B CA 1
ATOM 4429 C C . ASP B 1 59 ? 3.66400 42.44600 61.52200 1.000 34.90948 58 ASP B C 1
ATOM 4430 O O . ASP B 1 59 ? 3.38000 43.03500 60.47500 1.000 39.97773 58 ASP B O 1
ATOM 4435 N N . LEU B 1 60 ? 4.85800 42.55800 62.10400 1.000 35.18568 59 LEU B N 1
ATOM 4436 C CA . LEU B 1 60 ? 5.86700 43.50400 61.64300 1.000 35.86638 59 LEU B CA 1
ATOM 4437 C C . LEU B 1 60 ? 7.01000 42.82800 60.89100 1.000 34.62863 59 LEU B C 1
ATOM 4438 O O . LEU B 1 60 ? 8.08600 43.41800 60.75500 1.000 35.41312 59 LEU B O 1
ATOM 4443 N N . PHE B 1 61 ? 6.79600 41.60700 60.39100 1.000 34.26843 60 PHE B N 1
ATOM 4444 C CA . PHE B 1 61 ? 7.89900 40.84800 59.80800 1.000 34.62549 60 PHE B CA 1
ATOM 4445 C C . PHE B 1 61 ? 8.46400 41.52000 58.56200 1.000 34.59010 60 PHE B C 1
ATOM 4446 O O . PHE B 1 61 ? 9.66800 41.42000 58.30100 1.000 31.34289 60 PHE B O 1
ATOM 4454 N N . ARG B 1 62 ? 7.62500 42.21400 57.78900 1.000 32.60905 61 ARG B N 1
ATOM 4455 C CA . ARG B 1 62 ? 8.12100 42.87900 56.58700 1.000 35.60624 61 ARG B CA 1
ATOM 4456 C C . ARG B 1 62 ? 9.06700 44.02200 56.93500 1.000 35.19998 61 ARG B C 1
ATOM 4457 O O . ARG B 1 62 ? 10.04400 44.26600 56.21700 1.000 35.14355 61 ARG B O 1
ATOM 4465 N N . LYS B 1 63 ? 8.79500 44.73200 58.03200 1.000 35.12608 62 LYS B N 1
ATOM 4466 C CA . LYS B 1 63 ? 9.67800 45.81700 58.44800 1.000 34.79191 62 LYS B CA 1
ATOM 4467 C C . LYS B 1 63 ? 11.00800 45.27800 58.96200 1.000 34.55153 62 LYS B C 1
ATOM 4468 O O . LYS B 1 63 ? 12.06300 45.87500 58.71700 1.000 34.34104 62 LYS B O 1
ATOM 4474 N N . ASP B 1 64 ? 10.97800 44.14900 59.67500 1.000 34.02216 63 ASP B N 1
ATOM 4475 C CA . ASP B 1 64 ? 12.21200 43.57000 60.19600 1.000 34.71823 63 ASP B CA 1
ATOM 4476 C C . ASP B 1 64 ? 13.05600 42.96700 59.07900 1.000 32.58574 63 ASP B C 1
ATOM 4477 O O . ASP B 1 64 ? 14.28700 43.08200 59.09400 1.000 31.22349 63 ASP B O 1
ATOM 4482 N N . HIS B 1 65 ? 12.41400 42.31400 58.10500 1.000 34.64718 64 HIS B N 1
ATOM 4483 C CA . HIS B 1 65 ? 13.15300 41.77800 56.96500 1.000 34.84522 64 HIS B CA 1
ATOM 4484 C C . HIS B 1 65 ? 13.85000 42.89200 56.19600 1.000 34.84536 64 HIS B C 1
ATOM 4485 O O . HIS B 1 65 ? 14.98000 42.72100 55.72400 1.000 34.11555 64 HIS B O 1
ATOM 4492 N N . GLU B 1 66 ? 13.18700 44.04300 56.06200 1.000 34.25983 65 GLU B N 1
ATOM 4493 C CA . GLU B 1 66 ? 13.79000 45.17600 55.37000 1.000 38.24288 65 GLU B CA 1
ATOM 4494 C C . GLU B 1 66 ? 15.01500 45.68900 56.11700 1.000 36.78432 65 GLU B C 1
ATOM 4495 O O . GLU B 1 66 ? 16.05100 45.97400 55.50400 1.000 36.66252 65 GLU B O 1
ATOM 4501 N N . THR B 1 67 ? 14.91400 45.81500 57.44300 1.000 36.05549 66 THR B N 1
ATOM 4502 C CA . THR B 1 67 ? 16.06800 46.21600 58.24000 1.000 36.76407 66 THR B CA 1
ATOM 4503 C C . THR B 1 67 ? 17.19400 45.19700 58.12300 1.000 34.63231 66 THR B C 1
ATOM 4504 O O . THR B 1 67 ? 18.37200 45.56700 58.05100 1.000 31.45726 66 THR B O 1
ATOM 4508 N N . ALA B 1 68 ? 16.84900 43.90600 58.09600 1.000 33.44599 67 ALA B N 1
ATOM 4509 C CA . ALA B 1 68 ? 17.86400 42.87000 57.93400 1.000 33.57265 67 ALA B CA 1
ATOM 4510 C C . ALA B 1 68 ? 18.60900 43.02700 56.61600 1.000 34.66461 67 ALA B C 1
ATOM 4511 O O . ALA B 1 68 ? 19.84000 42.92100 56.57500 1.000 34.45352 67 ALA B O 1
ATOM 4513 N N . VAL B 1 69 ? 17.88000 43.28800 55.52800 1.000 33.64267 68 VAL B N 1
ATOM 4514 C CA . VAL B 1 69 ? 18.52200 43.53600 54.24000 1.000 36.97039 68 VAL B CA 1
ATOM 4515 C C . VAL B 1 69 ? 19.42200 44.76100 54.32500 1.000 34.98480 68 VAL B C 1
ATOM 4516 O O . VAL B 1 69 ? 20.53200 44.77600 53.77800 1.000 37.42126 68 VAL B O 1
ATOM 4520 N N . ASN B 1 70 ? 18.96700 45.80000 55.02800 1.000 32.82188 69 ASN B N 1
ATOM 4521 C CA . ASN B 1 70 ? 19.70900 47.05300 55.08100 1.000 35.10265 69 ASN B CA 1
ATOM 4522 C C . ASN B 1 70 ? 21.00800 46.93800 55.86700 1.000 34.89582 69 ASN B C 1
ATOM 4523 O O . ASN B 1 70 ? 21.92900 47.72600 55.62800 1.000 35.43851 69 ASN B O 1
ATOM 4528 N N . ILE B 1 71 ? 21.11100 45.98900 56.79200 1.000 35.68666 70 ILE B N 1
ATOM 4529 C CA . ILE B 1 71 ? 22.35900 45.75000 57.50400 1.000 35.93782 70 ILE B CA 1
ATOM 4530 C C . ILE B 1 71 ? 23.11900 44.55900 56.91500 1.000 32.65154 70 ILE B C 1
ATOM 4531 O O . ILE B 1 71 ? 23.96600 43.97100 57.58600 1.000 33.02117 70 ILE B O 1
ATOM 4536 N N . GLY B 1 72 ? 22.82300 44.19200 55.67000 1.000 34.12131 71 GLY B N 1
ATOM 4537 C CA . GLY B 1 72 ? 23.63800 43.24600 54.93500 1.000 31.59790 71 GLY B CA 1
ATOM 4538 C C . GLY B 1 72 ? 23.33900 41.78200 55.15400 1.000 35.47374 71 GLY B C 1
ATOM 4539 O O . GLY B 1 72 ? 24.19900 40.94400 54.86000 1.000 34.69217 71 GLY B O 1
ATOM 4540 N N . MET B 1 73 ? 22.15400 41.43500 55.64900 1.000 33.37504 72 MET B N 1
ATOM 4541 C CA . MET B 1 73 ? 21.81600 40.03800 55.88500 1.000 33.55412 72 MET B CA 1
ATOM 4542 C C . MET B 1 73 ? 21.17700 39.41800 54.64900 1.000 32.32221 72 MET B C 1
ATOM 4543 O O . MET B 1 73 ? 20.37600 40.05500 53.95900 1.000 33.44046 72 MET B O 1
ATOM 4548 N N . ASN B 1 74 ? 21.54100 38.16200 54.37900 1.000 33.46005 73 ASN B N 1
ATOM 4549 C CA . ASN B 1 74 ? 21.03000 37.43000 53.22700 1.000 33.71051 73 ASN B CA 1
ATOM 4550 C C . ASN B 1 74 ? 20.50800 36.04600 53.59600 1.000 35.94912 73 ASN B C 1
ATOM 4551 O O . ASN B 1 74 ? 20.24500 35.23800 52.69700 1.000 35.53219 73 ASN B O 1
ATOM 4556 N N . SER B 1 75 ? 20.36000 35.74800 54.88300 1.000 31.91035 74 SER B N 1
ATOM 4557 C CA . SER B 1 75 ? 19.89400 34.44100 55.32300 1.000 33.23138 74 SER B CA 1
ATOM 4558 C C . SER B 1 75 ? 19.24200 34.60100 56.68800 1.000 32.91940 74 SER B C 1
ATOM 4559 O O . SER B 1 75 ? 19.35600 35.64700 57.33100 1.000 32.07668 74 SER B O 1
ATOM 4562 N N . THR B 1 76 ? 18.55100 33.54900 57.12300 1.000 32.29766 75 THR B N 1
ATOM 4563 C CA . THR B 1 76 ? 17.85100 33.58200 58.40100 1.000 31.67823 75 THR B CA 1
ATOM 4564 C C . THR B 1 76 ? 17.42400 32.17200 58.77600 1.000 33.18575 75 THR B C 1
ATOM 4565 O O . THR B 1 76 ? 17.30400 31.29000 57.92000 1.000 33.60035 75 THR B O 1
ATOM 4569 N N . ARG B 1 77 ? 17.19600 31.97600 60.07200 1.000 31.54252 76 ARG B N 1
ATOM 4570 C CA . ARG B 1 77 ? 16.59600 30.75900 60.60400 1.000 31.18701 76 ARG B CA 1
ATOM 4571 C C . ARG B 1 77 ? 15.35000 31.15300 61.38300 1.000 33.96678 76 ARG B C 1
ATOM 4572 O O . ARG B 1 77 ? 15.44600 31.85800 62.39400 1.000 33.53723 76 ARG B O 1
ATOM 4580 N N . ILE B 1 78 ? 14.19000 30.69900 60.91700 1.000 35.09195 77 ILE B N 1
ATOM 4581 C CA . ILE B 1 78 ? 12.90500 31.03800 61.51500 1.000 34.98069 77 ILE B CA 1
ATOM 4582 C C . ILE B 1 78 ? 12.31700 29.78400 62.14500 1.000 33.68111 77 ILE B C 1
ATOM 4583 O O . ILE B 1 78 ? 12.24600 28.73100 61.50000 1.000 31.77674 77 ILE B O 1
ATOM 4588 N N . GLY B 1 79 ? 11.89300 29.89900 63.40100 1.000 31.03070 78 GLY B N 1
ATOM 4589 C CA . GLY B 1 79 ? 11.23400 28.81000 64.09600 1.000 29.69308 78 GLY B CA 1
ATOM 4590 C C . GLY B 1 79 ? 9.72700 28.97200 64.04000 1.000 33.09631 78 GLY B C 1
ATOM 4591 O O . GLY B 1 79 ? 9.18900 30.02200 64.40000 1.000 34.61651 78 GLY B O 1
ATOM 4592 N N . ILE B 1 80 ? 9.05500 27.92500 63.57000 1.000 32.98194 79 ILE B N 1
ATOM 4593 C CA . ILE B 1 80 ? 7.60000 27.88300 63.56600 1.000 32.75042 79 ILE B CA 1
ATOM 4594 C C . ILE B 1 80 ? 7.12600 27.22300 64.85300 1.000 33.37047 79 ILE B C 1
ATOM 4595 O O . ILE B 1 80 ? 7.84900 26.45300 65.49100 1.000 34.36833 79 ILE B O 1
ATOM 4600 N N . GLU B 1 81 ? 5.89200 27.52200 65.24400 1.000 33.16829 80 GLU B N 1
ATOM 4601 C CA . GLU B 1 81 ? 5.35500 27.06300 66.51800 1.000 35.04672 80 GLU B CA 1
ATOM 4602 C C . GLU B 1 81 ? 4.40200 25.89600 66.29500 1.000 34.93718 80 GLU B C 1
ATOM 4603 O O . GLU B 1 81 ? 3.41200 26.02100 65.56500 1.000 34.25032 80 GLU B O 1
ATOM 4609 N N . TRP B 1 82 ? 4.71500 24.76400 66.92800 1.000 36.90951 81 TRP B N 1
ATOM 4610 C CA . TRP B 1 82 ? 3.82800 23.60600 66.91200 1.000 37.54617 81 TRP B CA 1
ATOM 4611 C C . TRP B 1 82 ? 2.45500 23.95600 67.47500 1.000 38.17741 81 TRP B C 1
ATOM 4612 O O . TRP B 1 82 ? 1.42900 23.46800 66.98600 1.000 37.33945 81 TRP B O 1
ATOM 4623 N N . SER B 1 83 ? 2.41700 24.81100 68.50000 1.000 38.18227 82 SER B N 1
ATOM 4624 C CA . SER B 1 83 ? 1.15600 25.17900 69.13300 1.000 37.06977 82 SER B CA 1
ATOM 4625 C C . SER B 1 83 ? 0.26800 26.02100 68.22600 1.000 37.61551 82 SER B C 1
ATOM 4626 O O . SER B 1 83 ? -0.95100 26.05200 68.42800 1.000 36.07858 82 SER B O 1
ATOM 4629 N N . ARG B 1 84 ? 0.84600 26.70400 67.23600 1.000 35.07458 83 ARG B N 1
ATOM 4630 C CA . ARG B 1 84 ? 0.04000 27.50100 66.31800 1.000 36.98895 83 ARG B CA 1
ATOM 4631 C C . ARG B 1 84 ? -0.55400 26.64700 65.20400 1.000 39.19575 83 ARG B C 1
ATOM 4632 O O . ARG B 1 84 ? -1.73400 26.79400 64.86900 1.000 40.05464 83 ARG B O 1
ATOM 4640 N N . ILE B 1 85 ? 0.24600 25.74900 64.62600 1.000 36.09190 84 ILE B N 1
ATOM 4641 C CA . ILE B 1 85 ? -0.18800 25.02300 63.43600 1.000 37.50124 84 ILE B CA 1
ATOM 4642 C C . ILE B 1 85 ? -1.20400 23.94300 63.79900 1.000 40.80496 84 ILE B C 1
ATOM 4643 O O . ILE B 1 85 ? -2.15800 23.69200 63.05000 1.000 38.99209 84 ILE B O 1
ATOM 4648 N N . PHE B 1 86 ? -1.03200 23.29700 64.95100 1.000 40.23901 85 PHE B N 1
ATOM 4649 C CA . PHE B 1 86 ? -1.98200 22.30000 65.44300 1.000 38.26585 85 PHE B CA 1
ATOM 4650 C C . PHE B 1 86 ? -2.42200 22.69300 66.84700 1.000 40.71495 85 PHE B C 1
ATOM 4651 O O . PHE B 1 86 ? -1.85200 22.22500 67.84400 1.000 40.75432 85 PHE B O 1
ATOM 4659 N N . PRO B 1 87 ? -3.43200 23.56000 66.96600 1.000 41.26100 86 PRO B N 1
ATOM 4660 C CA . PRO B 1 87 ? -3.90200 23.95900 68.30200 1.000 39.72176 86 PRO B CA 1
ATOM 4661 C C . PRO B 1 87 ? -4.54700 22.82900 69.08500 1.000 39.42257 86 PRO B C 1
ATOM 4662 O O . PRO B 1 87 ? -4.54800 22.88000 70.32100 1.000 39.47290 86 PRO B O 1
ATOM 4666 N N . THR B 1 88 ? -5.09700 21.82000 68.41700 1.000 40.41396 87 THR B N 1
ATOM 4667 C CA . THR B 1 88 ? -5.68000 20.66300 69.07800 1.000 41.81779 87 THR B CA 1
ATOM 4668 C C . THR B 1 88 ? -5.00600 19.39000 68.58000 1.000 43.24796 87 THR B C 1
ATOM 4669 O O . THR B 1 88 ? -4.21000 19.40400 67.63700 1.000 43.47136 87 THR B O 1
ATOM 4673 N N . SER B 1 89 ? -5.35000 18.27900 69.22800 1.000 42.57460 88 SER B N 1
ATOM 4674 C CA . SER B 1 89 ? -4.58200 17.04800 69.09200 1.000 43.77023 88 SER B CA 1
ATOM 4675 C C . SER B 1 89 ? -4.69400 16.45000 67.69400 1.000 44.71937 88 SER B C 1
ATOM 4676 O O . SER B 1 89 ? -5.76500 16.44800 67.08000 1.000 44.99485 88 SER B O 1
ATOM 4679 N N . THR B 1 90 ? -3.57100 15.92900 67.20100 1.000 46.35775 89 THR B N 1
ATOM 4680 C CA . THR B 1 90 ? -3.51200 15.18800 65.94900 1.000 44.13699 89 THR B CA 1
ATOM 4681 C C . THR B 1 90 ? -3.49800 13.68000 66.16800 1.000 48.37208 89 THR B C 1
ATOM 4682 O O . THR B 1 90 ? -3.25700 12.92900 65.21700 1.000 47.94294 89 THR B O 1
ATOM 4686 N N . GLU B 1 91 ? -3.74300 13.22200 67.40000 1.000 47.91977 90 GLU B N 1
ATOM 4687 C CA . GLU B 1 91 ? -3.71100 11.79000 67.68300 1.000 48.89692 90 GLU B CA 1
ATOM 4688 C C . GLU B 1 91 ? -4.78500 11.03800 66.90900 1.000 52.57461 90 GLU B C 1
ATOM 4689 O O . GLU B 1 91 ? -4.62500 9.84400 66.62700 1.000 54.64890 90 GLU B O 1
ATOM 4695 N N . GLY B 1 92 ? -5.88200 11.71300 66.55600 1.000 51.03917 91 GLY B N 1
ATOM 4696 C CA . GLY B 1 92 ? -6.95300 11.07300 65.81300 1.000 52.16633 91 GLY B CA 1
ATOM 4697 C C . GLY B 1 92 ? -6.56900 10.64700 64.41200 1.000 52.36727 91 GLY B C 1
ATOM 4698 O O . GLY B 1 92 ? -7.22300 9.76800 63.84200 1.000 56.13532 91 GLY B O 1
ATOM 4699 N N . VAL B 1 93 ? -5.53200 11.25600 63.84000 1.000 53.69149 92 VAL B N 1
ATOM 4700 C CA . VAL B 1 93 ? -5.01800 10.83100 62.54400 1.000 54.97366 92 VAL B CA 1
ATOM 4701 C C . VAL B 1 93 ? -4.08400 9.65000 62.77000 1.000 56.79237 92 VAL B C 1
ATOM 4702 O O . VAL B 1 93 ? -2.87400 9.82500 62.95300 1.000 56.39675 92 VAL B O 1
ATOM 4706 N N . LYS B 1 94 ? -4.64300 8.44300 62.77400 1.000 57.00192 93 LYS B N 1
ATOM 4707 C CA . LYS B 1 94 ? -3.85100 7.24900 63.03300 1.000 60.99483 93 LYS B CA 1
ATOM 4708 C C . LYS B 1 94 ? -2.96100 6.95000 61.83400 1.000 60.38663 93 LYS B C 1
ATOM 4709 O O . LYS B 1 94 ? -3.45100 6.71800 60.72400 1.000 64.04844 93 LYS B O 1
ATOM 4715 N N . VAL B 1 95 ? -1.65100 6.96000 62.06400 1.000 58.65116 94 VAL B N 1
ATOM 4716 C CA . VAL B 1 95 ? -0.65900 6.77200 61.01900 1.000 58.64486 94 VAL B CA 1
ATOM 4717 C C . VAL B 1 95 ? 0.07700 5.46300 61.31400 1.000 58.56212 94 VAL B C 1
ATOM 4718 O O . VAL B 1 95 ? -0.16000 4.81500 62.33200 1.000 60.14469 94 VAL B O 1
ATOM 4722 N N . ARG B 1 96 ? 0.95300 5.05700 60.39500 1.000 57.16055 95 ARG B N 1
ATOM 4723 C CA . ARG B 1 96 ? 1.70800 3.82000 60.55700 1.000 54.74839 95 ARG B CA 1
ATOM 4724 C C . ARG B 1 96 ? 2.98800 4.10600 61.33200 1.000 58.61521 95 ARG B C 1
ATOM 4725 O O . ARG B 1 96 ? 3.79900 4.93800 60.91400 1.000 60.39479 95 ARG B O 1
ATOM 4733 N N . ILE B 1 97 ? 3.17300 3.41100 62.45000 1.000 56.99221 96 ILE B N 1
ATOM 4734 C CA . ILE B 1 97 ? 4.38700 3.51100 63.24800 1.000 58.11180 96 ILE B CA 1
ATOM 4735 C C . ILE B 1 97 ? 4.97800 2.11700 63.39600 1.000 61.86865 96 ILE B C 1
ATOM 4736 O O . ILE B 1 97 ? 4.26200 1.16400 63.72700 1.000 59.55976 96 ILE B O 1
ATOM 4741 N N . ASP B 1 98 ? 6.28100 2.00400 63.16400 1.000 60.60391 97 ASP B N 1
ATOM 4742 C CA . ASP B 1 98 ? 6.99900 0.74400 63.29900 1.000 62.02088 97 ASP B CA 1
ATOM 4743 C C . ASP B 1 98 ? 7.77100 0.75900 64.61200 1.000 66.52838 97 ASP B C 1
ATOM 4744 O O . ASP B 1 98 ? 8.77700 1.46700 64.74600 1.000 63.04178 97 ASP B O 1
ATOM 4749 N N . ARG B 1 99 ? 7.28600 -0.01200 65.58000 1.000 68.28012 98 ARG B N 1
ATOM 4750 C CA . ARG B 1 99 ? 7.98600 -0.25400 66.83800 1.000 70.50094 98 ARG B CA 1
ATOM 4751 C C . ARG B 1 99 ? 8.70700 -1.58800 66.70300 1.000 77.15827 98 ARG B C 1
ATOM 4752 O O . ARG B 1 99 ? 8.06500 -2.64300 66.68800 1.000 80.67028 98 ARG B O 1
ATOM 4760 N N . ASP B 1 100 ? 10.03100 -1.55000 66.59900 1.000 76.72688 99 ASP B N 1
ATOM 4761 C CA . ASP B 1 100 ? 10.83200 -2.76500 66.45600 1.000 80.06476 99 ASP B CA 1
ATOM 4762 C C . ASP B 1 100 ? 11.66600 -2.92000 67.72600 1.000 79.53473 99 ASP B C 1
ATOM 4763 O O . ASP B 1 100 ? 12.85900 -2.61700 67.76000 1.000 75.48269 99 ASP B O 1
ATOM 4768 N N . GLY B 1 101 ? 11.01100 -3.40500 68.77900 1.000 91.83092 100 GLY B N 1
ATOM 4769 C CA . GLY B 1 101 ? 11.59200 -3.48500 70.10500 1.000 87.17247 100 GLY B CA 1
ATOM 4770 C C . GLY B 1 101 ? 10.87400 -2.55200 71.06100 1.000 82.92669 100 GLY B C 1
ATOM 4771 O O . GLY B 1 101 ? 9.64400 -2.51300 71.08700 1.000 90.01372 100 GLY B O 1
ATOM 4772 N N . ASP B 1 102 ? 11.64200 -1.80000 71.85400 1.000 79.11231 101 ASP B N 1
ATOM 4773 C CA . ASP B 1 102 ? 11.10400 -0.71000 72.65500 1.000 79.86713 101 ASP B CA 1
ATOM 4774 C C . ASP B 1 102 ? 11.59000 0.64100 72.13300 1.000 73.02175 101 ASP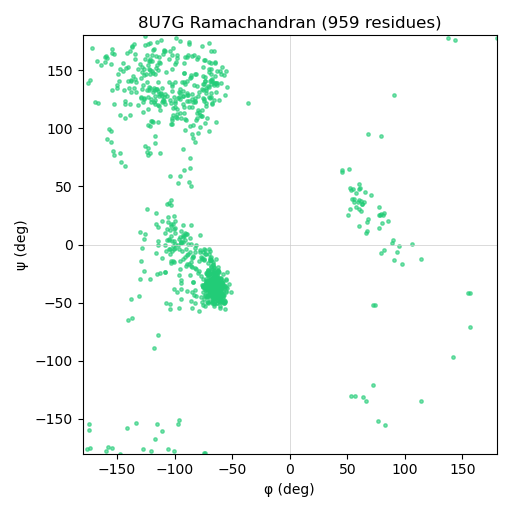 B C 1
ATOM 4775 O O . ASP B 1 102 ? 11.58500 1.63400 72.86500 1.000 73.95716 101 ASP B O 1
ATOM 4780 N N . ASN B 1 103 ? 12.03000 0.69100 70.88100 1.000 66.14819 102 ASN B N 1
ATOM 4781 C CA . ASN B 1 103 ? 12.46100 1.93400 70.26800 1.000 63.33188 102 ASN B CA 1
ATOM 4782 C C . ASN B 1 103 ? 11.71900 2.13700 68.95500 1.000 63.60470 102 ASN B C 1
ATOM 4783 O O . ASN B 1 103 ? 11.40000 1.17800 68.24500 1.000 58.39345 102 ASN B O 1
ATOM 4788 N N . ILE B 1 104 ? 11.43800 3.40000 68.64800 1.000 55.81098 103 ILE B N 1
ATOM 4789 C CA . ILE B 1 104 ? 10.64000 3.76200 67.48000 1.000 53.79953 103 ILE B CA 1
ATOM 4790 C C . ILE B 1 104 ? 11.55300 3.75200 66.25700 1.000 51.94198 103 ILE B C 1
ATOM 4791 O O . ILE B 1 104 ? 12.38700 4.64300 66.08400 1.000 49.81455 103 ILE B O 1
ATOM 4796 N N . THR B 1 105 ? 11.38600 2.74600 65.40100 1.000 54.64573 104 THR B N 1
ATOM 4797 C CA . THR B 1 105 ? 12.27400 2.53100 64.26800 1.000 54.33254 104 THR B CA 1
ATOM 4798 C C . THR B 1 105 ? 11.76800 3.15000 62.97200 1.000 52.33038 104 THR B C 1
ATOM 4799 O O . THR B 1 105 ? 12.54300 3.26600 62.01800 1.000 52.05177 104 THR B O 1
ATOM 4803 N N . GLY B 1 106 ? 10.50200 3.54200 62.90200 1.000 52.70834 105 GLY B N 1
ATOM 4804 C CA . GLY B 1 106 ? 9.99300 4.10400 61.67000 1.000 52.96806 105 GLY B CA 1
ATOM 4805 C C . GLY B 1 106 ? 8.57500 4.62100 61.76300 1.000 51.95028 105 GLY B C 1
ATOM 4806 O O . GLY B 1 106 ? 7.71500 4.00100 62.39600 1.000 54.85811 105 GLY B O 1
ATOM 4807 N N . ILE B 1 107 ? 8.32500 5.76800 61.13700 1.000 50.54360 106 ILE B N 1
ATOM 4808 C CA . ILE B 1 107 ? 6.99100 6.34500 61.03500 1.000 48.21069 106 ILE B CA 1
ATOM 4809 C C . ILE B 1 107 ? 6.76900 6.72500 59.57900 1.000 50.34546 106 ILE B C 1
ATOM 4810 O O . ILE B 1 107 ? 7.52500 7.53100 59.02200 1.000 51.33084 106 ILE B O 1
ATOM 4815 N N . THR B 1 108 ? 5.74900 6.13700 58.96200 1.000 49.28291 107 THR B N 1
ATOM 4816 C CA . THR B 1 108 ? 5.42800 6.35600 57.55700 1.000 49.37042 107 THR B CA 1
ATOM 4817 C C . THR B 1 108 ? 4.13100 7.14600 57.47100 1.000 51.45243 107 THR B C 1
ATOM 4818 O O . THR B 1 108 ? 3.10300 6.70800 57.99400 1.000 57.29004 107 THR B O 1
ATOM 4822 N N . ILE B 1 109 ? 4.17700 8.29500 56.80200 1.000 48.34146 108 ILE B N 1
ATOM 4823 C CA . ILE B 1 109 ? 3.02800 9.18400 56.67300 1.000 47.59246 108 ILE B CA 1
ATOM 4824 C C . ILE B 1 109 ? 2.66000 9.28700 55.20100 1.000 54.24875 108 ILE B C 1
ATOM 4825 O O . ILE B 1 109 ? 3.51400 9.59200 54.36100 1.000 55.01523 108 ILE B O 1
ATOM 4830 N N . GLU B 1 110 ? 1.39100 9.04000 54.89400 1.000 54.81242 109 GLU B N 1
ATOM 4831 C CA . GLU B 1 110 ? 0.90900 8.98600 53.52300 1.000 57.50763 109 GLU B CA 1
ATOM 4832 C C . GLU B 1 110 ? 0.26400 10.30400 53.11300 1.000 53.62586 109 GLU B C 1
ATOM 4833 O O . GLU B 1 110 ? -0.08300 11.14500 53.94600 1.000 55.49153 109 GLU B O 1
ATOM 4839 N N . LYS B 1 111 ? 0.11200 10.47000 51.79500 1.000 54.88051 110 LYS B N 1
ATOM 4840 C CA . LYS B 1 111 ? -0.58900 11.63100 51.25600 1.000 57.96275 110 LYS B CA 1
ATOM 4841 C C . LYS B 1 111 ? -1.99700 11.73800 51.82700 1.000 56.30715 110 LYS B C 1
ATOM 4842 O O . LYS B 1 111 ? -2.49900 12.84500 52.06100 1.000 55.93972 110 LYS B O 1
ATOM 4848 N N . SER B 1 112 ? -2.64900 10.59500 52.05800 1.000 55.54326 111 SER B N 1
ATOM 4849 C CA . SER B 1 112 ? -3.97400 10.60000 52.67000 1.000 54.99195 111 SER B CA 1
ATOM 4850 C C . SER B 1 112 ? -3.93900 11.21900 54.06100 1.000 52.55301 111 SER B C 1
ATOM 4851 O O . SER B 1 112 ? -4.86200 11.94500 54.44900 1.000 52.27957 111 SER B O 1
ATOM 4854 N N . ASP B 1 113 ? -2.88100 10.94200 54.82800 1.000 51.34519 112 ASP B N 1
ATOM 4855 C CA . ASP B 1 113 ? -2.78000 11.50100 56.17200 1.000 51.12235 112 ASP B CA 1
ATOM 4856 C C . ASP B 1 113 ? -2.49900 12.99700 56.14100 1.000 50.80721 112 ASP B C 1
ATOM 4857 O O . ASP B 1 113 ? -2.97300 13.73200 57.01500 1.000 50.97440 112 ASP B O 1
ATOM 4862 N N . LEU B 1 114 ? -1.73600 13.46500 55.15000 1.000 49.89332 113 LEU B N 1
ATOM 4863 C CA . LEU B 1 114 ? -1.42500 14.88800 55.06800 1.000 53.28297 113 LEU B CA 1
ATOM 4864 C C . LEU B 1 114 ? -2.67000 15.72000 54.79500 1.000 52.81429 113 LEU B C 1
ATOM 4865 O O . LEU B 1 114 ? -2.76300 16.86300 55.25800 1.000 50.88368 113 LEU B O 1
ATOM 4870 N N . GLU B 1 115 ? -3.63200 15.17200 54.05100 1.000 50.96050 114 GLU B N 1
ATOM 4871 C CA . GLU B 1 115 ? -4.89700 15.87100 53.85800 1.000 53.45440 114 GLU B CA 1
ATOM 4872 C C . GLU B 1 115 ? -5.76700 15.79000 55.10500 1.000 52.80330 114 GLU B C 1
ATOM 4873 O O . GLU B 1 115 ? -6.47000 16.75100 55.43600 1.000 54.37120 114 GLU B O 1
ATOM 4879 N N . SER B 1 116 ? -5.73000 14.65500 55.80800 1.000 50.54408 115 SER B N 1
ATOM 4880 C CA . SER B 1 116 ? -6.44700 14.54800 57.07400 1.000 50.20977 115 SER B CA 1
ATOM 4881 C C . SER B 1 116 ? -5.85100 15.48200 58.11900 1.000 49.17661 115 SER B C 1
ATOM 4882 O O . SER B 1 116 ? -6.57900 16.04300 58.94600 1.000 47.56544 115 SER B O 1
ATOM 4885 N N . LEU B 1 117 ? -4.52800 15.66000 58.09800 1.000 49.49751 116 LEU B N 1
ATOM 4886 C CA . LEU B 1 117 ? -3.89500 16.60900 59.00700 1.000 49.74862 116 LEU B CA 1
ATOM 4887 C C . LEU B 1 117 ? -4.24700 18.04700 58.65000 1.000 45.44034 116 LEU B C 1
ATOM 4888 O O . LEU B 1 117 ? -4.37400 18.89200 59.54300 1.000 47.96682 116 LEU B O 1
ATOM 4893 N N . LYS B 1 118 ? -4.41300 18.34000 57.35800 1.000 45.36490 117 LYS B N 1
ATOM 4894 C CA . LYS B 1 118 ? -4.71600 19.70300 56.93500 1.000 48.46350 117 LYS B CA 1
ATOM 4895 C C . LYS B 1 118 ? -6.08400 20.16000 57.42400 1.000 48.76467 117 LYS B C 1
ATOM 4896 O O . LYS B 1 118 ? -6.27000 21.34600 57.72100 1.000 51.87097 117 LYS B O 1
ATOM 4902 N N . LYS B 1 119 ? -7.04700 19.24200 57.52200 1.000 46.07143 118 LYS B N 1
ATOM 4903 C CA . LYS B 1 119 ? -8.40000 19.62100 57.90800 1.000 50.02912 118 LYS B CA 1
ATOM 4904 C C . LYS B 1 119 ? -8.50400 20.01600 59.37500 1.000 47.52641 118 LYS B C 1
ATOM 4905 O O . LYS B 1 119 ? -9.44000 20.73400 59.74400 1.000 47.98119 118 LYS B O 1
ATOM 4911 N N . ILE B 1 120 ? -7.57300 19.57300 60.21800 1.000 46.53270 119 ILE B N 1
ATOM 4912 C CA . ILE B 1 120 ? -7.57300 19.91800 61.63300 1.000 45.98677 119 ILE B CA 1
ATOM 4913 C C . ILE B 1 120 ? -6.45000 20.88700 61.97800 1.000 42.22812 119 ILE B C 1
ATOM 4914 O O . ILE B 1 120 ? -6.19700 21.14300 63.16000 1.000 42.71705 119 ILE B O 1
ATOM 4919 N N . CYS B 1 121 ? -5.77100 21.43400 60.97700 1.000 41.25821 120 CYS B N 1
ATOM 4920 C CA . CYS B 1 121 ? -4.71900 22.41000 61.20600 1.000 43.42786 120 CYS B CA 1
ATOM 4921 C C . CYS B 1 121 ? -5.30200 23.81800 61.25800 1.000 43.31408 120 CYS B C 1
ATOM 4922 O O . CYS B 1 121 ? -6.42900 24.06900 60.82600 1.000 41.39302 120 CYS B O 1
ATOM 4925 N N . ASN B 1 122 ? -4.51300 24.74100 61.80300 1.000 39.70059 121 ASN B N 1
ATOM 4926 C CA . ASN B 1 122 ? -4.88700 26.15300 61.83900 1.000 41.71539 121 ASN B CA 1
ATOM 4927 C C . ASN B 1 122 ? -4.48100 26.77100 60.50700 1.000 43.13286 121 ASN B C 1
ATOM 4928 O O . ASN B 1 122 ? -3.30300 27.04700 60.26900 1.000 41.89910 121 ASN B O 1
ATOM 4933 N N . MET B 1 123 ? -5.46300 26.98400 59.62900 1.000 41.19762 122 MET B N 1
ATOM 4934 C CA . MET B 1 123 ? -5.17000 27.51900 58.30400 1.000 42.78019 122 MET B CA 1
ATOM 4935 C C . MET B 1 123 ? -4.64100 28.94500 58.36900 1.000 42.24767 122 MET B C 1
ATOM 4936 O O . MET B 1 123 ? -3.93100 29.37900 57.45600 1.000 42.07171 122 MET B O 1
ATOM 4941 N N . ASP B 1 124 ? -4.97100 29.68300 59.43100 1.000 43.08484 123 ASP B N 1
ATOM 4942 C CA . ASP B 1 124 ? -4.42400 31.02500 59.59600 1.000 43.77906 123 ASP B CA 1
ATOM 4943 C C . ASP B 1 124 ? -2.92500 30.97500 59.86400 1.000 38.88859 123 ASP B C 1
ATOM 4944 O O . ASP B 1 124 ? -2.15300 31.73700 59.27000 1.000 39.70601 123 ASP B O 1
ATOM 4949 N N . ALA B 1 125 ? -2.49700 30.08200 60.76000 1.000 38.55178 124 ALA B N 1
ATOM 4950 C CA . ALA B 1 125 ? -1.07700 29.97400 61.08200 1.000 40.73581 124 ALA B CA 1
ATOM 4951 C C . ALA B 1 125 ? -0.26000 29.57500 59.86100 1.000 39.61163 124 ALA B C 1
ATOM 4952 O O . ALA B 1 125 ? 0.80800 30.14500 59.60800 1.000 39.64360 124 ALA B O 1
ATOM 4954 N N . VAL B 1 126 ? -0.74800 28.60000 59.09000 1.000 37.56675 125 VAL B N 1
ATOM 4955 C CA . VAL B 1 126 ? -0.02900 28.16600 57.89600 1.000 38.06181 125 VAL B CA 1
ATOM 4956 C C . VAL B 1 126 ? 0.11800 29.32400 56.91700 1.000 41.00697 125 VAL B C 1
ATOM 4957 O O . VAL B 1 126 ? 1.22700 29.65100 56.48000 1.000 39.45480 125 VAL B O 1
ATOM 4961 N N . LYS B 1 127 ? -0.99800 29.97800 56.57800 1.000 40.33481 126 LYS B N 1
ATOM 4962 C CA . LYS B 1 127 ? -0.96000 31.04300 55.57900 1.000 38.49316 126 LYS B CA 1
ATOM 4963 C C . LYS B 1 127 ? -0.10100 32.21900 56.03000 1.000 38.75273 126 LYS B C 1
ATOM 4964 O O . LYS B 1 127 ? 0.50200 32.89900 55.19200 1.000 37.37103 126 LYS B O 1
ATOM 4970 N N . LYS B 1 128 ? -0.01900 32.47000 57.33900 1.000 37.49201 127 LYS B N 1
ATOM 4971 C CA . LYS B 1 128 ? 0.85000 33.54000 57.81800 1.000 38.25003 127 LYS B CA 1
ATOM 4972 C C . LYS B 1 128 ? 2.31600 33.16500 57.65500 1.000 38.42821 127 LYS B C 1
ATOM 4973 O O . LYS B 1 128 ? 3.13200 33.99100 57.22900 1.000 35.90126 127 LYS B O 1
ATOM 4979 N N . TYR B 1 129 ? 2.66800 31.92000 57.98600 1.000 36.36274 128 TYR B N 1
ATOM 4980 C CA . TYR B 1 129 ? 4.04300 31.47200 57.80200 1.000 37.25456 128 TYR B CA 1
ATOM 4981 C C . TYR B 1 129 ? 4.44100 31.48600 56.33200 1.000 37.55903 128 TYR B C 1
ATOM 4982 O O . TYR B 1 129 ? 5.59900 31.77200 56.00700 1.000 38.85160 128 TYR B O 1
ATOM 4991 N N . ARG B 1 130 ? 3.50000 31.19200 55.42900 1.000 33.54725 129 ARG B N 1
ATOM 4992 C CA . ARG B 1 130 ? 3.79100 31.31200 54.00400 1.000 39.75998 129 ARG B CA 1
ATOM 4993 C C . ARG B 1 130 ? 4.06200 32.76200 53.62400 1.000 38.35018 129 ARG B C 1
ATOM 4994 O O . ARG B 1 130 ? 4.94200 33.04100 52.80200 1.000 37.44123 129 ARG B O 1
ATOM 5002 N N . GLU B 1 131 ? 3.31300 33.69900 54.21300 1.000 35.17486 130 GLU B N 1
ATOM 5003 C CA . GLU B 1 131 ? 3.55400 35.11400 53.94900 1.000 39.05222 130 GLU B CA 1
ATOM 5004 C C . GLU B 1 131 ? 4.93500 35.53500 54.43200 1.000 37.35210 130 GLU B C 1
ATOM 5005 O O . GLU B 1 131 ? 5.63100 36.30500 53.75800 1.000 34.58261 130 GLU B O 1
ATOM 5011 N N . ILE B 1 132 ? 5.34500 35.04600 55.60200 1.000 36.98539 131 ILE B N 1
ATOM 5012 C CA . ILE B 1 132 ? 6.66600 35.37200 56.12900 1.000 36.68530 131 ILE B CA 1
ATOM 5013 C C . ILE B 1 132 ? 7.75200 34.78800 55.23400 1.000 36.32105 131 ILE B C 1
ATOM 5014 O O . ILE B 1 132 ? 8.72600 35.46600 54.88800 1.000 34.41528 131 ILE B O 1
ATOM 5019 N N . PHE B 1 133 ? 7.59400 33.52300 54.83900 1.000 36.49897 132 PHE B N 1
ATOM 5020 C CA . PHE B 1 133 ? 8.62000 32.86600 54.03700 1.000 35.79785 132 PHE B CA 1
ATOM 5021 C C . PHE B 1 133 ? 8.65300 33.40600 52.61300 1.000 34.59238 132 PHE B C 1
ATOM 5022 O O . PHE B 1 133 ? 9.72700 33.47900 52.00700 1.000 35.37947 132 PHE B O 1
ATOM 5030 N N . MET B 1 134 ? 7.49600 33.78500 52.06400 1.000 34.89282 133 MET B N 1
ATOM 5031 C CA . MET B 1 134 ? 7.47500 34.38200 50.73200 1.000 38.34685 133 MET B CA 1
ATOM 5032 C C . MET B 1 134 ? 8.17000 35.73800 50.72600 1.000 35.52091 133 MET B C 1
ATOM 5033 O O . MET B 1 134 ? 8.87900 36.07300 49.77000 1.000 34.85901 133 MET B O 1
ATOM 5038 N N . ASP B 1 135 ? 7.97600 36.53200 51.78300 1.000 32.86052 134 ASP B N 1
ATOM 5039 C CA . ASP B 1 135 ? 8.66000 37.81700 51.87500 1.000 37.03185 134 ASP B CA 1
ATOM 5040 C C . ASP B 1 135 ? 10.16600 37.62800 51.99400 1.000 37.02179 134 ASP B C 1
ATOM 5041 O O . ASP B 1 135 ? 10.94100 38.36600 51.37300 1.000 36.58686 134 ASP B O 1
ATOM 5046 N N . LEU B 1 136 ? 10.59900 36.64600 52.78900 1.000 36.09739 135 LEU B N 1
ATOM 5047 C CA . LEU B 1 136 ? 12.01900 36.31900 52.85600 1.000 36.69955 135 LEU B CA 1
ATOM 5048 C C . LEU B 1 136 ? 12.53800 35.87000 51.49700 1.000 38.20880 135 LEU B C 1
ATOM 5049 O O . LEU B 1 136 ? 13.63100 36.27000 51.07700 1.000 36.66113 135 LEU B O 1
ATOM 5054 N N . LYS B 1 137 ? 11.76300 35.04200 50.79200 1.000 36.55137 136 LYS B N 1
ATOM 5055 C CA . LYS B 1 137 ? 12.16100 34.60200 49.46000 1.000 37.35341 136 LYS B CA 1
ATOM 5056 C C . LYS B 1 137 ? 12.18800 35.75700 48.46900 1.000 37.83391 136 LYS B C 1
ATOM 5057 O O . LYS B 1 137 ? 13.03400 35.77700 47.56900 1.000 39.88675 136 LYS B O 1
ATOM 5063 N N . ASP B 1 138 ? 11.28000 36.72700 48.62100 1.000 36.88379 137 ASP B N 1
ATOM 5064 C CA . ASP B 1 138 ? 11.30000 37.90500 47.76100 1.000 37.06236 137 ASP B CA 1
ATOM 5065 C C . ASP B 1 138 ? 12.59700 38.68800 47.91600 1.000 37.63364 137 ASP B C 1
ATOM 5066 O O . ASP B 1 138 ? 13.07900 39.28900 46.94900 1.000 36.05348 137 ASP B O 1
ATOM 5071 N N . ARG B 1 139 ? 13.17500 38.69300 49.11700 1.000 35.42064 138 ARG B N 1
ATOM 5072 C CA . ARG B 1 139 ? 14.41900 39.39600 49.39100 1.000 38.35698 138 ARG B CA 1
ATOM 5073 C C . ARG B 1 139 ? 15.64700 38.50600 49.22400 1.000 38.74072 138 ARG B C 1
ATOM 5074 O O . ARG B 1 139 ? 16.72600 38.85800 49.71700 1.000 41.49764 138 ARG B O 1
ATOM 5082 N N . ASN B 1 140 ? 15.50100 37.36300 48.54800 1.000 39.07316 139 ASN B N 1
ATOM 5083 C CA . ASN B 1 140 ? 16.61700 36.46400 48.23800 1.000 37.08344 139 ASN B CA 1
ATOM 5084 C C . ASN B 1 140 ? 17.29900 35.95200 49.50500 1.000 37.43328 139 ASN B C 1
ATOM 5085 O O . ASN B 1 140 ? 18.52300 35.81000 49.55900 1.000 40.06246 139 ASN B O 1
ATOM 5090 N N . PHE B 1 141 ? 16.50300 35.66600 50.53100 1.000 36.35040 140 PHE B N 1
ATOM 5091 C CA . PHE B 1 141 ? 17.03400 35.13300 51.77700 1.000 36.45535 140 PHE B CA 1
ATOM 5092 C C . PHE B 1 141 ? 17.22400 33.62600 51.68400 1.000 37.50198 140 PHE B C 1
ATOM 5093 O O . PHE B 1 141 ? 16.37200 32.90800 51.15100 1.000 37.99018 140 PHE B O 1
ATOM 5101 N N . TYR B 1 142 ? 18.35100 33.14900 52.20700 1.000 37.12443 141 TYR B N 1
ATOM 5102 C CA . TYR B 1 142 ? 18.55200 31.72200 52.43900 1.000 37.11725 141 TYR B CA 1
ATOM 5103 C C . TYR B 1 142 ? 17.79800 31.35300 53.71100 1.000 38.30146 141 TYR B C 1
ATOM 5104 O O . TYR B 1 142 ? 18.17000 31.78200 54.80800 1.000 39.70063 141 TYR B O 1
ATOM 5113 N N . MET B 1 143 ? 16.73400 30.56800 53.57000 1.000 36.94472 142 MET B N 1
ATOM 5114 C CA . MET B 1 143 ? 15.76000 30.37300 54.63800 1.000 39.00768 142 MET B CA 1
ATOM 5115 C C . MET B 1 143 ? 15.96000 29.01300 55.29700 1.000 38.73531 142 MET B C 1
ATOM 5116 O O . MET B 1 143 ? 15.93100 27.97900 54.62100 1.000 37.78724 142 MET B O 1
ATOM 5121 N N . ILE B 1 144 ? 16.14700 29.01600 56.61500 1.000 36.72801 143 ILE B N 1
ATOM 5122 C CA . ILE B 1 144 ? 16.24200 27.79400 57.40600 1.000 35.60603 143 ILE B CA 1
ATOM 5123 C C . ILE B 1 144 ? 14.97500 27.66600 58.23600 1.000 37.91322 143 ILE B C 1
ATOM 5124 O O . ILE B 1 144 ? 14.66700 28.54200 59.05400 1.000 36.31714 143 ILE B O 1
ATOM 5129 N N . LEU B 1 145 ? 14.25200 26.56800 58.03800 1.000 35.80242 144 LEU B N 1
ATOM 5130 C CA . LEU B 1 145 ? 13.02200 26.30200 58.77400 1.000 33.23218 144 LEU B CA 1
ATOM 5131 C C . LEU B 1 145 ? 13.34800 25.41500 59.97100 1.000 34.47354 144 LEU B C 1
ATOM 5132 O O . LEU B 1 145 ? 13.72900 24.25200 59.80500 1.000 34.62476 144 LEU B O 1
ATOM 5137 N N . ASN B 1 146 ? 13.20200 25.96300 61.17500 1.000 31.22332 145 ASN B N 1
ATOM 5138 C CA . ASN B 1 146 ? 13.38000 25.20600 62.40700 1.000 33.45557 145 ASN B CA 1
ATOM 5139 C C . ASN B 1 146 ? 12.00800 24.80600 62.93600 1.000 35.26704 145 ASN B C 1
ATOM 5140 O O . ASN B 1 146 ? 11.18500 25.67100 63.25500 1.000 30.75710 145 ASN B O 1
ATOM 5145 N N . LEU B 1 147 ? 11.77100 23.49500 63.03300 1.000 31.82577 146 LEU B N 1
ATOM 5146 C CA . LEU B 1 147 ? 10.43700 23.00500 63.36700 1.000 32.31454 146 LEU B CA 1
ATOM 5147 C C . LEU B 1 147 ? 10.10700 23.22300 64.83800 1.000 34.24517 146 LEU B C 1
ATOM 5148 O O . LEU B 1 147 ? 8.99000 23.63300 65.17400 1.000 32.98629 146 LEU B O 1
ATOM 5153 N N . PHE B 1 148 ? 11.05800 22.94600 65.72700 1.000 31.86446 147 PHE B N 1
ATOM 5154 C CA . PHE B 1 148 ? 10.79200 22.86000 67.15600 1.000 33.43889 147 PHE B CA 1
ATOM 5155 C C . PHE B 1 148 ? 11.77500 23.73800 67.91500 1.000 32.83313 147 PHE B C 1
ATOM 5156 O O . PHE B 1 148 ? 12.98000 23.69900 67.65100 1.000 34.53740 147 PHE B O 1
ATOM 5164 N N . HIS B 1 149 ? 11.25400 24.53200 68.86400 1.000 35.23015 148 HIS B N 1
ATOM 5165 C CA . HIS B 1 149 ? 12.06500 25.41800 69.69400 1.000 31.25307 148 HIS B CA 1
ATOM 5166 C C . HIS B 1 149 ? 11.47400 25.42800 71.10900 1.000 33.04013 148 HIS B C 1
ATOM 5167 O O . HIS B 1 149 ? 10.91300 26.42500 71.56500 1.000 35.04916 148 HIS B O 1
ATOM 5174 N N . TRP B 1 150 ? 11.58600 24.28100 71.78600 1.000 34.71750 149 TRP B N 1
ATOM 5175 C CA . TRP B 1 150 ? 11.25500 24.10400 73.19900 1.000 35.14310 149 TRP B CA 1
ATOM 5176 C C . TRP B 1 150 ? 9.75500 24.08900 73.47900 1.000 37.30363 149 TRP B C 1
ATOM 5177 O O . TRP B 1 150 ? 9.25900 23.16600 74.13400 1.000 38.48357 149 TRP B O 1
ATOM 5188 N N . SER B 1 151 ? 9.02400 25.09700 73.00600 1.000 35.33119 150 SER B N 1
ATOM 5189 C CA . SER B 1 151 ? 7.61600 25.22300 73.36400 1.000 35.66015 150 SER B CA 1
ATOM 5190 C C . SER B 1 151 ? 6.77700 24.16400 72.65500 1.000 35.61736 150 SER B C 1
ATOM 5191 O O . SER B 1 151 ? 6.91300 23.95500 71.44500 1.000 33.34953 150 SER B O 1
ATOM 5194 N N . MET B 1 152 ? 5.90400 23.50100 73.41300 1.000 36.30919 151 MET B N 1
ATOM 5195 C CA . MET B 1 152 ? 5.02900 22.45700 72.90500 1.000 37.56663 151 MET B CA 1
ATOM 5196 C C . MET B 1 152 ? 3.56900 22.88000 73.01200 1.000 36.86571 151 MET B C 1
ATOM 5197 O O . MET B 1 152 ? 3.22000 23.71000 73.85800 1.000 37.99242 151 MET B O 1
ATOM 5202 N N . PRO B 1 153 ? 2.69300 22.32900 72.17100 1.000 39.67834 152 PRO B N 1
ATOM 5203 C CA . PRO B 1 153 ? 1.25700 22.56600 72.35200 1.000 42.30181 152 PRO B CA 1
ATOM 5204 C C . PRO B 1 153 ? 0.79300 22.05700 73.70800 1.000 39.82035 152 PRO B C 1
ATOM 5205 O O . PRO B 1 153 ? 1.34100 21.09900 74.25700 1.000 38.98625 152 PRO B O 1
ATOM 5209 N N . LEU B 1 154 ? -0.23100 22.72000 74.25100 1.000 40.89932 153 LEU B N 1
ATOM 5210 C CA . LEU B 1 154 ? -0.72100 22.35600 75.57700 1.000 40.83403 153 LEU B CA 1
ATOM 5211 C C . LEU B 1 154 ? -1.25800 20.93200 75.61000 1.000 41.25186 153 LEU B C 1
ATOM 5212 O O . LEU B 1 154 ? -1.20900 20.27700 76.65800 1.000 37.76399 153 LEU B O 1
ATOM 5217 N N . TRP B 1 155 ? -1.76800 20.43200 74.48300 1.000 42.06469 154 TRP B N 1
ATOM 5218 C CA . TRP B 1 155 ? -2.26000 19.06100 74.43200 1.000 43.33317 154 TRP B CA 1
ATOM 5219 C C . TRP B 1 155 ? -1.14000 18.03300 74.34300 1.000 44.65098 154 TRP B C 1
ATOM 5220 O O . TRP B 1 155 ? -1.40600 16.83600 74.49900 1.000 41.21133 154 TRP B O 1
ATOM 5231 N N . ILE B 1 156 ? 0.09500 18.46400 74.09700 1.000 42.48343 155 ILE B N 1
ATOM 5232 C CA . ILE B 1 156 ? 1.25100 17.58300 74.22600 1.000 41.87468 155 ILE B CA 1
ATOM 5233 C C . ILE B 1 156 ? 1.81400 17.62800 75.64000 1.000 41.03343 155 ILE B C 1
ATOM 5234 O O . ILE B 1 156 ? 2.19100 16.59600 76.20000 1.000 44.25258 155 ILE B O 1
ATOM 5239 N N . ASN B 1 157 ? 1.86200 18.81700 76.23500 1.000 44.23984 156 ASN B N 1
ATOM 5240 C CA . ASN B 1 157 ? 2.38400 18.99300 77.58600 1.000 41.47990 156 ASN B CA 1
ATOM 5241 C C . ASN B 1 157 ? 1.70800 20.20400 78.20800 1.000 40.32315 156 ASN B C 1
ATOM 5242 O O . ASN B 1 157 ? 1.80600 21.31200 77.67200 1.000 40.90014 156 ASN B O 1
ATOM 5247 N N . ASP B 1 158 ? 1.02000 19.99300 79.32400 1.000 42.00354 157 ASP B N 1
ATOM 5248 C CA . ASP B 1 158 ? 0.35600 21.07400 80.05300 1.000 41.92984 157 ASP B CA 1
ATOM 5249 C C . ASP B 1 158 ? 0.92900 21.14000 81.46000 1.000 43.45426 157 ASP B C 1
ATOM 5250 O O . ASP B 1 158 ? 0.61600 20.26800 82.29500 1.000 45.51874 157 ASP B O 1
ATOM 5255 N N . PRO B 1 159 ? 1.76200 22.13600 81.77700 1.000 43.98862 158 PRO B N 1
ATOM 5256 C CA . PRO B 1 159 ? 2.33800 22.21500 83.12900 1.000 45.43903 158 PRO B CA 1
ATOM 5257 C C . PRO B 1 159 ? 1.32700 22.56200 84.21000 1.000 48.73156 158 PRO B C 1
ATOM 5258 O O . PRO B 1 159 ? 1.64900 22.41300 85.39600 1.000 47.08227 158 PRO B O 1
ATOM 5262 N N . ARG B 1 160 ? 0.12400 23.02000 83.84800 1.000 46.16164 159 ARG B N 1
ATOM 5263 C CA . ARG B 1 160 ? -0.90000 23.27400 84.85600 1.000 48.92314 159 ARG B CA 1
ATOM 5264 C C . ARG B 1 160 ? -1.34800 21.98500 85.53300 1.000 53.14297 159 ARG B C 1
ATOM 5265 O O . ARG B 1 160 ? -1.77300 22.01200 86.69300 1.000 54.64500 159 ARG B O 1
ATOM 5273 N N . LYS B 1 161 ? -1.26300 20.85400 84.82700 1.000 61.54858 160 LYS B N 1
ATOM 5274 C CA . LYS B 1 161 ? -1.64800 19.57400 85.40600 1.000 62.48060 160 LYS B CA 1
ATOM 5275 C C . LYS B 1 161 ? -0.67700 19.10500 86.48000 1.000 62.85334 160 LYS B C 1
ATOM 5276 O O . LYS B 1 161 ? -1.07300 18.33000 87.35600 1.000 73.08075 160 LYS B O 1
ATOM 5282 N N . ARG B 1 162 ? 0.57800 19.55000 86.43100 1.000 61.31796 161 ARG B N 1
ATOM 5283 C CA . ARG B 1 162 ? 1.55400 19.16200 87.43600 1.000 62.29469 161 ARG B CA 1
ATOM 5284 C C . ARG B 1 162 ? 1.15800 19.71000 88.80500 1.000 68.79874 161 ARG B C 1
ATOM 5285 O O . ARG B 1 162 ? 0.41400 20.68800 88.92700 1.000 69.28936 161 ARG B O 1
ATOM 5293 N N . GLU B 1 163 ? 1.66200 19.05600 89.84700 1.000 75.50347 162 GLU B N 1
ATOM 5294 C CA . GLU B 1 163 ? 1.54500 19.54700 91.21200 1.000 87.72350 162 GLU B CA 1
ATOM 5295 C C . GLU B 1 163 ? 2.94600 19.72000 91.77900 1.000 92.75934 162 GLU B C 1
ATOM 5296 O O . GLU B 1 163 ? 3.79700 18.83700 91.62400 1.000 87.98254 162 GLU B O 1
ATOM 5302 N N . ILE B 1 164 ? 3.17900 20.86000 92.43600 1.000 107.35343 163 ILE B N 1
ATOM 5303 C CA . ILE B 1 164 ? 4.53200 21.30700 92.74700 1.000 104.40637 163 ILE B CA 1
ATOM 5304 C C . ILE B 1 164 ? 5.00400 20.81400 94.11700 1.000 104.18404 163 ILE B C 1
ATOM 5305 O O . ILE B 1 164 ? 6.12400 21.13600 94.53800 1.000 101.53788 163 ILE B O 1
ATOM 5310 N N . SER B 1 165 ? 4.20300 20.00100 94.81300 1.000 102.46593 164 SER B N 1
ATOM 5311 C CA . SER B 1 165 ? 4.72600 19.32300 95.99500 1.000 101.17867 164 SER B CA 1
ATOM 5312 C C . SER B 1 165 ? 5.87900 18.39000 95.64500 1.000 102.55715 164 SER B C 1
ATOM 5313 O O . SER B 1 165 ? 6.65400 18.01600 96.53200 1.000 107.77912 164 SER B O 1
ATOM 5316 N N . LYS B 1 166 ? 5.99900 18.00100 94.38000 1.000 97.90860 165 LYS B N 1
ATOM 5317 C CA . LYS B 1 166 ? 7.20400 17.39800 93.83000 1.000 93.76309 165 LYS B CA 1
ATOM 5318 C C . LYS B 1 166 ? 7.74500 18.32100 92.73500 1.000 91.56186 165 LYS B C 1
ATOM 5319 O O . LYS B 1 166 ? 7.31000 19.46800 92.59800 1.000 92.74172 165 LYS B O 1
ATOM 5325 N N . GLY B 1 167 ? 8.69300 17.80500 91.95200 1.000 89.71819 166 GLY B N 1
ATOM 5326 C CA . GLY B 1 167 ? 9.44200 18.57400 90.96900 1.000 83.46883 166 GLY B CA 1
ATOM 5327 C C . GLY B 1 167 ? 8.70700 19.66900 90.21800 1.000 80.64517 166 GLY B C 1
ATOM 5328 O O . GLY B 1 167 ? 7.70500 19.41200 89.54400 1.000 83.12156 166 GLY B O 1
ATOM 5329 N N . ASN B 1 168 ? 9.20500 20.90400 90.33300 1.000 67.99375 167 ASN B N 1
ATOM 5330 C CA . ASN B 1 168 ? 8.63900 22.05200 89.62300 1.000 61.55023 167 ASN B CA 1
ATOM 5331 C C . ASN B 1 168 ? 9.39400 22.22200 88.30800 1.000 52.59283 167 ASN B C 1
ATOM 5332 O O . ASN B 1 168 ? 10.31900 23.02600 88.17700 1.000 55.05231 167 ASN B O 1
ATOM 5337 N N . ASN B 1 169 ? 8.98400 21.43800 87.31400 1.000 50.35935 168 ASN B N 1
ATOM 5338 C CA . ASN B 1 169 ? 9.63500 21.42800 86.01400 1.000 48.86269 168 ASN B CA 1
ATOM 5339 C C . ASN B 1 169 ? 8.60600 21.65700 84.91800 1.000 45.79913 168 ASN B C 1
ATOM 5340 O O . ASN B 1 169 ? 7.43200 21.30400 85.06100 1.000 42.97450 168 ASN B O 1
ATOM 5345 N N . LEU B 1 170 ? 9.06400 22.25700 83.81700 1.000 42.40071 169 LEU B N 1
ATOM 5346 C CA . LEU B 1 170 ? 8.17900 22.49900 82.68300 1.000 41.24928 169 LEU B CA 1
ATOM 5347 C C . LEU B 1 170 ? 7.71500 21.18900 82.05700 1.000 41.81442 169 LEU B C 1
ATOM 5348 O O . LEU B 1 170 ? 6.53300 21.03600 81.72600 1.000 37.44458 169 LEU B O 1
ATOM 5353 N N . GLY B 1 171 ? 8.62800 20.23500 81.89100 1.000 40.77123 170 GLY B N 1
ATOM 5354 C CA . GLY B 1 171 ? 8.27000 18.93200 81.37300 1.000 37.76951 170 GLY B CA 1
ATOM 5355 C C . GLY B 1 171 ? 8.09000 18.85500 79.87500 1.000 38.12838 170 GLY B C 1
ATOM 5356 O O . GLY B 1 171 ? 7.36000 17.98200 79.39600 1.000 41.64129 170 GLY B O 1
ATOM 5357 N N . ASN B 1 172 ? 8.73900 19.73200 79.11600 1.000 36.79833 171 ASN B N 1
ATOM 5358 C CA . ASN B 1 172 ? 8.59100 19.74700 77.66300 1.000 37.98870 171 ASN B CA 1
ATOM 5359 C C . ASN B 1 172 ? 9.55300 18.77800 76.97900 1.000 40.42388 171 ASN B C 1
ATOM 5360 O O . ASN B 1 172 ? 10.25900 19.12900 76.04300 1.000 37.81649 171 ASN B O 1
ATOM 5365 N N . PHE B 1 173 ? 9.58000 17.53300 77.44700 1.000 38.37779 172 PHE B N 1
ATOM 5366 C CA . PHE B 1 173 ? 10.41400 16.50200 76.84600 1.000 39.06706 172 PHE B CA 1
ATOM 5367 C C . PHE B 1 173 ? 9.54600 15.48700 76.11100 1.000 40.44874 172 PHE B C 1
ATOM 5368 O O . PHE B 1 173 ? 8.32100 15.44900 76.25800 1.000 41.63087 172 PHE B O 1
ATOM 5376 N N . PHE B 1 174 ? 10.20500 14.65800 75.30600 1.000 39.36281 173 PHE B N 1
ATOM 5377 C CA . PHE B 1 174 ? 9.52000 13.74500 74.40100 1.000 39.57077 173 PHE B CA 1
ATOM 5378 C C . PHE B 1 174 ? 9.28800 12.38600 75.05000 1.000 39.62035 173 PHE B C 1
ATOM 5379 O O . PHE B 1 174 ? 10.14700 11.86700 75.76800 1.000 39.75403 173 PHE B O 1
ATOM 5387 N N . SER B 1 175 ? 8.11300 11.82200 74.79400 1.000 43.82909 174 SER B N 1
ATOM 5388 C CA . SER B 1 175 ? 7.78600 10.42800 75.05800 1.000 41.30673 174 SER B CA 1
ATOM 5389 C C . SER B 1 175 ? 7.40300 9.77500 73.73400 1.000 44.49511 174 SER B C 1
ATOM 5390 O O . SER B 1 175 ? 7.45200 10.40900 72.67800 1.000 44.16081 174 SER B O 1
ATOM 5393 N N . GLU B 1 176 ? 7.01700 8.49700 73.78300 1.000 44.75937 175 GLU B N 1
ATOM 5394 C CA . GLU B 1 176 ? 6.63500 7.81400 72.55000 1.000 44.81311 175 GLU B CA 1
ATOM 5395 C C . GLU B 1 176 ? 5.44100 8.49700 71.89700 1.000 46.57328 175 GLU B C 1
ATOM 5396 O O . GLU B 1 176 ? 5.44700 8.75500 70.68900 1.000 46.83191 175 GLU B O 1
ATOM 5402 N N . LYS B 1 177 ? 4.40900 8.80700 72.68700 1.000 47.62437 176 LYS B N 1
ATOM 5403 C CA . LYS B 1 177 ? 3.26500 9.54300 72.15600 1.000 50.13749 176 LYS B CA 1
ATOM 5404 C C . LYS B 1 177 ? 3.69500 10.88200 71.57000 1.000 46.03378 176 LYS B C 1
ATOM 5405 O 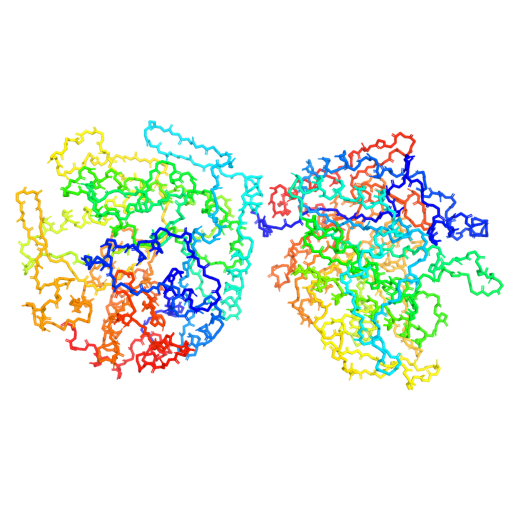O . LYS B 1 177 ? 3.13800 11.33600 70.56400 1.000 46.49895 176 LYS B O 1
ATOM 5411 N N . SER B 1 178 ? 4.69300 11.52300 72.18100 1.000 45.34738 177 SER B N 1
ATOM 5412 C CA . SER B 1 178 ? 5.17600 12.80200 71.67000 1.000 46.29253 177 SER B CA 1
ATOM 5413 C C . SER B 1 178 ? 5.90000 12.63100 70.33900 1.000 45.33580 177 SER B C 1
ATOM 5414 O O . SER B 1 178 ? 5.79100 13.48900 69.45500 1.000 45.19266 177 SER B O 1
ATOM 5417 N N . VAL B 1 179 ? 6.64300 11.53300 70.17800 1.000 45.81375 178 VAL B N 1
ATOM 5418 C CA . VAL B 1 179 ? 7.40600 11.32400 68.95000 1.000 44.76549 178 VAL B CA 1
ATOM 5419 C C . VAL B 1 179 ? 6.47300 11.12500 67.76200 1.000 44.31131 178 VAL B C 1
ATOM 5420 O O . VAL B 1 179 ? 6.70600 11.67400 66.67800 1.000 42.33002 178 VAL B O 1
ATOM 5424 N N . ILE B 1 180 ? 5.40700 10.33900 67.94100 1.000 45.50330 179 ILE B N 1
ATOM 5425 C CA . ILE B 1 180 ? 4.45600 10.10000 66.85600 1.000 46.79041 179 ILE B CA 1
ATOM 5426 C C . ILE B 1 180 ? 3.90000 11.42100 66.34100 1.000 44.01908 179 ILE B C 1
ATOM 5427 O O . ILE B 1 180 ? 3.98300 11.73100 65.14700 1.000 42.70905 179 ILE B O 1
ATOM 5432 N N . GLU B 1 181 ? 3.33100 12.22000 67.24500 1.000 42.30524 180 GLU B N 1
ATOM 5433 C CA . GLU B 1 181 ? 2.70300 13.47100 66.83800 1.000 43.95944 180 GLU B CA 1
ATOM 5434 C C . GLU B 1 181 ? 3.72100 14.46500 66.29700 1.000 41.20530 180 GLU B C 1
ATOM 5435 O O . GLU B 1 181 ? 3.38100 15.28900 65.44100 1.000 43.21831 180 GLU B O 1
ATOM 5441 N N . PHE B 1 182 ? 4.96700 14.40400 66.77500 1.000 42.92751 181 PHE B N 1
ATOM 5442 C CA . PHE B 1 182 ? 6.00300 15.26600 66.21600 1.000 43.47819 181 PHE B CA 1
ATOM 5443 C C . PHE B 1 182 ? 6.34300 14.87400 64.78500 1.000 42.11285 181 PHE B C 1
ATOM 5444 O O . PHE B 1 182 ? 6.65000 15.74400 63.96200 1.000 38.42854 181 PHE B O 1
ATOM 5452 N N . ALA B 1 183 ? 6.29700 13.57700 64.47000 1.000 39.93256 182 ALA B N 1
ATOM 5453 C CA . ALA B 1 183 ? 6.53200 13.14400 63.09700 1.000 40.51956 182 ALA B CA 1
ATOM 5454 C C . ALA B 1 183 ? 5.43800 13.65000 62.16700 1.000 42.56479 182 ALA B C 1
ATOM 5455 O O . ALA B 1 183 ? 5.71400 14.01900 61.02000 1.000 40.41777 182 ALA B O 1
ATOM 5457 N N . LYS B 1 184 ? 4.18900 13.67500 62.64400 1.000 41.17650 183 LYS B N 1
ATOM 5458 C CA . LYS B 1 184 ? 3.10400 14.23800 61.84800 1.000 39.54751 183 LYS B CA 1
ATOM 5459 C C . LYS B 1 184 ? 3.29600 15.73400 61.64000 1.000 40.07619 183 LYS B C 1
ATOM 5460 O O . LYS B 1 184 ? 3.07200 16.24700 60.53700 1.000 41.31307 183 LYS B O 1
ATOM 5466 N N . PHE B 1 185 ? 3.70600 16.44700 62.69100 1.000 40.05557 184 PHE B N 1
ATOM 5467 C CA . PHE B 1 185 ? 3.97700 17.87500 62.56300 1.000 38.51380 184 PHE B CA 1
ATOM 5468 C C . PHE B 1 185 ? 5.11700 18.13100 61.58600 1.000 38.81203 184 PHE B C 1
ATOM 5469 O O . PHE B 1 185 ? 5.06000 19.07000 60.78400 1.000 35.85272 184 PHE B O 1
ATOM 5477 N N . ALA B 1 186 ? 6.15800 17.29400 61.63200 1.000 39.17093 185 ALA B N 1
ATOM 5478 C CA . ALA B 1 186 ? 7.29000 17.46200 60.72700 1.000 37.54787 185 ALA B CA 1
ATOM 5479 C C . ALA B 1 186 ? 6.88700 17.22400 59.27700 1.000 40.58201 185 ALA B C 1
ATOM 5480 O O . ALA B 1 186 ? 7.28500 17.98300 58.38500 1.000 36.05685 185 ALA B O 1
ATOM 5482 N N . ALA B 1 187 ? 6.10000 16.17600 59.02000 1.000 38.49853 186 ALA B N 1
ATOM 5483 C CA . ALA B 1 187 ? 5.66100 15.90400 57.65600 1.000 39.44635 186 ALA B CA 1
ATOM 5484 C C . ALA B 1 187 ? 4.73100 16.99800 57.14900 1.000 40.10804 186 ALA B C 1
ATOM 5485 O O . ALA B 1 187 ? 4.84400 17.43100 55.99600 1.000 40.30448 186 ALA B O 1
ATOM 5487 N N . PHE B 1 188 ? 3.80500 17.45900 57.99400 1.000 39.77957 187 PHE B N 1
ATOM 5488 C CA . PHE B 1 188 ? 2.89700 18.52100 57.57700 1.000 38.35329 187 PHE B CA 1
ATOM 5489 C C . PHE B 1 188 ? 3.63300 19.83200 57.34200 1.000 38.62381 187 PHE B C 1
ATOM 5490 O O . PHE B 1 188 ? 3.19400 20.65000 56.52500 1.000 38.31226 187 PHE B O 1
ATOM 5498 N N . ALA B 1 189 ? 4.74500 20.05300 58.04600 1.000 37.94099 188 ALA B N 1
ATOM 5499 C CA . ALA B 1 189 ? 5.51800 21.27300 57.84500 1.000 37.68356 188 ALA B CA 1
ATOM 5500 C C . ALA B 1 189 ? 6.15700 21.29300 56.46300 1.000 37.92911 188 ALA B C 1
ATOM 5501 O O . ALA B 1 189 ? 6.04500 22.28300 55.73000 1.000 38.62025 188 ALA B O 1
ATOM 5503 N N . ALA B 1 190 ? 6.83700 20.20500 56.09100 1.000 35.06295 189 ALA B N 1
ATOM 5504 C CA . ALA B 1 190 ? 7.39200 20.10700 54.74600 1.000 38.60005 189 ALA B CA 1
ATOM 5505 C C . ALA B 1 190 ? 6.29000 20.14700 53.69600 1.000 37.88768 189 ALA B C 1
ATOM 5506 O O . ALA B 1 190 ? 6.44900 20.76900 52.64100 1.000 39.51547 189 ALA B O 1
ATOM 5508 N N . TYR B 1 191 ? 5.16000 19.49600 53.97600 1.000 38.81990 190 TYR B N 1
ATOM 5509 C CA . TYR B 1 191 ? 4.04200 19.50300 53.04200 1.000 37.89411 190 TYR B CA 1
ATOM 5510 C C . TYR B 1 191 ? 3.51200 20.91100 52.80200 1.000 37.76722 190 TYR B C 1
ATOM 5511 O O . TYR B 1 191 ? 3.07800 21.22700 51.69000 1.000 36.68060 190 TYR B O 1
ATOM 5520 N N . SER B 1 192 ? 3.56300 21.77600 53.81700 1.000 37.92045 191 SER B N 1
ATOM 5521 C CA . SER B 1 192 ? 2.99700 23.11300 53.71000 1.000 37.37420 191 SER B CA 1
ATOM 5522 C C . SER B 1 192 ? 4.01200 24.18000 53.32500 1.000 36.21245 191 SER B C 1
ATOM 5523 O O . SER B 1 192 ? 3.61100 25.23400 52.82200 1.000 40.88921 191 SER B O 1
ATOM 5526 N N . PHE B 1 193 ? 5.31000 23.94200 53.53800 1.000 37.94303 192 PHE B N 1
ATOM 5527 C CA . PHE B 1 193 ? 6.30000 25.00500 53.42900 1.000 35.48613 192 PHE B CA 1
ATOM 5528 C C . PHE B 1 193 ? 7.49200 24.70000 52.53200 1.000 38.48914 192 PHE B C 1
ATOM 5529 O O . PHE B 1 193 ? 8.33300 25.58700 52.34800 1.000 40.18191 192 PHE B O 1
ATOM 5537 N N . ASP B 1 194 ? 7.59700 23.49200 51.97000 1.000 41.51095 193 ASP B N 1
ATOM 5538 C CA . ASP B 1 194 ? 8.84100 23.08500 51.31700 1.000 37.29133 193 ASP B CA 1
ATOM 5539 C C . ASP B 1 194 ? 9.22300 24.02200 50.17800 1.000 37.51385 193 ASP B C 1
ATOM 5540 O O . ASP B 1 194 ? 10.40900 24.30200 49.96900 1.000 38.57563 193 ASP B O 1
ATOM 5545 N N . ASP B 1 195 ? 8.23600 24.51600 49.43000 1.000 36.53210 194 ASP B N 1
ATOM 5546 C CA . ASP B 1 195 ? 8.52800 25.38100 48.29400 1.000 37.65666 194 ASP B CA 1
ATOM 5547 C C . ASP B 1 195 ? 9.07000 26.74400 48.70500 1.000 38.09118 194 ASP B C 1
ATOM 5548 O O . ASP B 1 195 ? 9.56100 27.47900 47.84200 1.000 39.93884 194 ASP B O 1
ATOM 5553 N N . LEU B 1 196 ? 9.00600 27.09300 49.98900 1.000 38.76456 195 LEU B N 1
ATOM 5554 C CA . LEU B 1 196 ? 9.42600 28.40200 50.46600 1.000 35.74426 195 LEU B CA 1
ATOM 5555 C C . LEU B 1 196 ? 10.64000 28.34800 51.38300 1.000 38.81283 195 LEU B C 1
ATOM 5556 O O . LEU B 1 196 ? 11.05700 29.39200 51.89600 1.000 38.79563 195 LEU B O 1
ATOM 5561 N N . VAL B 1 197 ? 11.21800 27.16900 51.60400 1.000 35.13433 196 VAL B N 1
ATOM 5562 C CA . VAL B 1 197 ? 12.35000 27.01200 52.50500 1.000 36.34106 196 VAL B CA 1
ATOM 5563 C C . VAL B 1 197 ? 13.53600 26.46700 51.72000 1.000 39.91222 196 VAL B C 1
ATOM 5564 O O . VAL B 1 197 ? 13.39500 25.94500 50.61100 1.000 42.60397 196 VAL B O 1
ATOM 5568 N N . ASP B 1 198 ? 14.72100 26.59600 52.31400 1.000 38.35940 197 ASP B N 1
ATOM 5569 C CA . ASP B 1 198 ? 15.94800 26.07300 51.72300 1.000 38.88248 197 ASP B CA 1
ATOM 5570 C C . ASP B 1 198 ? 16.42400 24.79400 52.40300 1.000 37.69490 197 ASP B C 1
ATOM 5571 O O . ASP B 1 198 ? 16.69500 23.79900 51.72600 1.000 42.40106 197 ASP B O 1
ATOM 5576 N N . VAL B 1 199 ? 16.53600 24.80100 53.73200 1.000 37.38284 198 VAL B N 1
ATOM 5577 C CA . VAL B 1 199 ? 16.91600 23.62400 54.50500 1.000 37.26750 198 VAL B CA 1
ATOM 5578 C C . VAL B 1 199 ? 16.04600 23.55800 55.75300 1.000 37.54141 198 VAL B C 1
ATOM 5579 O O . VAL B 1 199 ? 15.37100 24.52100 56.12400 1.000 36.26881 198 VAL B O 1
ATOM 5583 N N . TYR B 1 200 ? 16.07700 22.40000 56.40700 1.000 34.21796 199 TYR B N 1
ATOM 5584 C CA . TYR B 1 200 ? 15.29600 22.14800 57.60600 1.000 33.86175 199 TYR B CA 1
ATOM 5585 C C . TYR B 1 200 ? 16.20400 21.94200 58.81000 1.000 33.81644 199 TYR B C 1
ATOM 5586 O O . TYR B 1 200 ? 17.33100 21.45200 58.68800 1.000 35.94017 199 TYR B O 1
ATOM 5595 N N . SER B 1 201 ? 15.69200 22.31800 59.97800 1.000 30.93625 200 SER B N 1
ATOM 5596 C CA . SER B 1 201 ? 16.24400 21.89500 61.25600 1.000 32.49093 200 SER B CA 1
ATOM 5597 C C . SER B 1 201 ? 15.09300 21.34700 62.08500 1.000 34.67473 200 SER B C 1
ATOM 5598 O O . SER B 1 201 ? 14.07500 22.02400 62.25800 1.000 32.35964 200 SER B O 1
ATOM 5601 N N . THR B 1 202 ? 15.24700 20.11700 62.57900 1.000 32.91060 201 THR B N 1
ATOM 5602 C CA . THR B 1 202 ? 14.14700 19.46600 63.28100 1.000 34.35078 201 THR B CA 1
ATOM 5603 C C . THR B 1 202 ? 13.84100 20.15500 64.60500 1.000 33.06641 201 THR B C 1
ATOM 5604 O O . THR B 1 202 ? 12.67500 20.25500 65.00400 1.000 34.00965 201 THR B O 1
ATOM 5608 N N . MET B 1 203 ? 14.86900 20.64100 65.29600 1.000 32.21157 202 MET B N 1
ATOM 5609 C CA . MET B 1 203 ? 14.69000 21.15700 66.64600 1.000 32.65835 202 MET B CA 1
ATOM 5610 C C . MET B 1 203 ? 15.86000 22.06500 66.99600 1.000 34.82567 202 MET B C 1
ATOM 5611 O O . MET B 1 203 ? 16.91600 22.02300 66.36200 1.000 33.06907 202 MET B O 1
ATOM 5616 N N . ASN B 1 204 ? 15.65200 22.89800 68.01400 1.000 32.22340 203 ASN B N 1
ATOM 5617 C CA . ASN B 1 204 ? 16.64000 23.87100 68.46300 1.000 32.36935 203 ASN B CA 1
ATOM 5618 C C . ASN B 1 204 ? 17.05600 23.53700 69.88500 1.000 31.62214 203 ASN B C 1
ATOM 5619 O O . ASN B 1 204 ? 16.20400 23.45300 70.77500 1.000 29.75450 203 ASN B O 1
ATOM 5624 N N . GLU B 1 205 ? 18.35900 23.36500 70.09000 1.000 30.83219 204 GLU B N 1
ATOM 5625 C CA . GLU B 1 205 ? 18.93600 23.10800 71.40600 1.000 31.78898 204 GLU B CA 1
ATOM 5626 C C . GLU B 1 205 ? 18.15700 22.05700 72.19800 1.000 33.56665 204 GLU B C 1
ATOM 5627 O O . GLU B 1 205 ? 17.59000 22.36300 73.25600 1.000 34.03879 204 GLU B O 1
ATOM 5633 N N . PRO B 1 206 ? 18.10900 20.81400 71.72000 1.000 32.32415 205 PRO B N 1
ATOM 5634 C CA . PRO B 1 206 ? 17.39500 19.77500 72.47600 1.000 34.20135 205 PRO B CA 1
ATOM 5635 C C . PRO B 1 206 ? 18.04500 19.48500 73.81200 1.000 36.49612 205 PRO B C 1
ATOM 5636 O O . PRO B 1 206 ? 17.34600 19.14600 74.77600 1.000 32.69596 205 PRO B O 1
ATOM 5640 N N . ASN B 1 207 ? 19.37100 19.62700 73.89800 1.000 36.12279 206 ASN B N 1
ATOM 5641 C CA . ASN B 1 207 ? 20.08800 19.26700 75.11400 1.000 34.99275 206 ASN B CA 1
ATOM 5642 C C . ASN B 1 207 ? 19.73200 20.17800 76.27700 1.000 36.19459 206 ASN B C 1
ATOM 5643 O O . ASN B 1 207 ? 19.80100 19.75000 77.43300 1.000 36.67586 206 ASN B O 1
ATOM 5648 N N . VAL B 1 208 ? 19.34900 21.42600 76.00300 1.000 32.22183 207 VAL B N 1
ATOM 5649 C CA . VAL B 1 208 ? 18.88900 22.29500 77.08100 1.000 36.67127 207 VAL B CA 1
ATOM 5650 C C . VAL B 1 208 ? 17.66500 21.69800 77.75800 1.000 36.23408 207 VAL B C 1
ATOM 5651 O O . VAL B 1 208 ? 17.49700 21.82200 78.97700 1.000 38.53909 207 VAL B O 1
ATOM 5655 N N . VAL B 1 209 ? 16.81200 21.01900 76.99500 1.000 33.90945 208 VAL B N 1
ATOM 5656 C CA . VAL B 1 209 ? 15.60000 20.43700 77.56200 1.000 36.82538 208 VAL B CA 1
ATOM 5657 C C . VAL B 1 209 ? 15.91400 19.14000 78.29600 1.000 39.32024 208 VAL B C 1
ATOM 5658 O O . VAL B 1 209 ? 15.61900 18.99800 79.48900 1.000 39.36221 208 VAL B O 1
ATOM 5662 N N . PHE B 1 210 ? 16.51500 18.16900 77.60400 1.000 39.28402 209 PHE B N 1
ATOM 5663 C CA . PHE B 1 210 ? 16.70900 16.86700 78.23400 1.000 40.99066 209 PHE B CA 1
ATOM 5664 C C . PHE B 1 210 ? 17.88300 16.83800 79.20900 1.000 41.78962 209 PHE B C 1
ATOM 5665 O O . PHE B 1 210 ? 18.23200 15.75700 79.69500 1.000 40.05206 209 PHE B O 1
ATOM 5673 N N . SER B 1 211 ? 18.48800 17.98700 79.51500 1.000 39.37602 210 SER B N 1
ATOM 5674 C CA . SER B 1 211 ? 19.44900 18.07800 80.60700 1.000 40.70946 210 SER B CA 1
ATOM 5675 C C . SER B 1 211 ? 18.80900 18.49900 81.92200 1.000 42.42996 210 SER B C 1
ATOM 5676 O O . SER B 1 211 ? 19.45500 18.39100 82.97000 1.000 42.77797 210 SER B O 1
ATOM 5679 N N . GLY B 1 212 ? 17.56500 18.97600 81.89500 1.000 43.09401 211 GLY B N 1
ATOM 5680 C CA . GLY B 1 212 ? 16.89800 19.44900 83.08600 1.000 45.06449 211 GLY B CA 1
ATOM 5681 C C . GLY B 1 212 ? 15.89300 18.45400 83.63800 1.000 46.47626 211 GLY B C 1
ATOM 5682 O O . GLY B 1 212 ? 15.47700 17.51600 82.96200 1.000 46.31882 211 GLY B O 1
ATOM 5683 N N . GLY B 1 213 ? 15.51200 18.67700 84.89400 1.000 47.02751 212 GLY B N 1
ATOM 5684 C CA . GLY B 1 213 ? 14.50800 17.84600 85.53800 1.000 48.82652 212 GLY B CA 1
ATOM 5685 C C . GLY B 1 213 ? 14.89200 16.39100 85.67500 1.000 53.01029 212 GLY B C 1
ATOM 5686 O O . GLY B 1 213 ? 14.01200 15.52400 85.69800 1.000 54.17142 212 GLY B O 1
ATOM 5687 N N . ASN B 1 214 ? 16.18800 16.09500 85.77000 1.000 53.93288 213 ASN B N 1
ATOM 5688 C CA . ASN B 1 214 ? 16.65100 14.71800 85.86100 1.000 54.41390 213 ASN B CA 1
ATOM 5689 C C . ASN B 1 214 ? 17.05600 14.30600 87.26900 1.000 59.43673 213 ASN B C 1
ATOM 5690 O O . ASN B 1 214 ? 17.18300 13.10500 87.53000 1.000 62.74720 213 ASN B O 1
ATOM 5695 N N . ASN B 1 215 ? 17.26600 15.26800 88.17100 1.000 62.61918 214 ASN B N 1
ATOM 5696 C CA . ASN B 1 215 ? 17.51400 14.99500 89.58900 1.000 66.67568 214 ASN B CA 1
ATOM 5697 C C . ASN B 1 215 ? 18.76500 14.13900 89.79100 1.000 66.71276 214 ASN B C 1
ATOM 5698 O O . ASN B 1 215 ? 18.75400 13.14800 90.52500 1.000 68.26885 214 ASN B O 1
ATOM 5703 N N . ASN B 1 216 ? 19.85300 14.53200 89.12300 1.000 62.77147 215 ASN B N 1
ATOM 5704 C CA . ASN B 1 216 ? 21.16600 13.90100 89.28700 1.000 65.03513 215 ASN B CA 1
ATOM 5705 C C . ASN B 1 216 ? 21.13700 12.41900 88.91200 1.000 64.95903 215 ASN B C 1
ATOM 5706 O O . ASN B 1 216 ? 21.88200 11.60600 89.46600 1.000 71.37919 215 ASN B O 1
ATOM 5711 N N . SER B 1 217 ? 20.27900 12.04500 87.96900 1.000 62.74103 216 SER B N 1
ATOM 5712 C CA . SER B 1 217 ? 20.20100 10.67400 87.48200 1.000 57.82735 216 SER B CA 1
ATOM 5713 C C . SER B 1 217 ? 20.67000 10.64100 86.03500 1.000 53.91182 216 SER B C 1
ATOM 5714 O O . SER B 1 217 ? 20.04100 11.24700 85.16100 1.000 48.61691 216 SER B O 1
ATOM 5717 N N . GLU B 1 218 ? 21.77800 9.94000 85.78800 1.000 50.64964 217 GLU B N 1
ATOM 5718 C CA . GLU B 1 218 ? 22.24900 9.78500 84.41800 1.000 47.62930 217 GLU B CA 1
ATOM 5719 C C . GLU B 1 218 ? 21.29000 8.94000 83.58900 1.000 49.33567 217 GLU B C 1
ATOM 5720 O O . GLU B 1 218 ? 21.19100 9.13400 82.37200 1.000 47.08844 217 GLU B O 1
ATOM 5726 N N . LYS B 1 219 ? 20.56900 8.01200 84.22300 1.000 50.83995 218 LYS B N 1
ATOM 5727 C CA . LYS B 1 219 ? 19.65400 7.15600 83.47500 1.000 50.12953 218 LYS B CA 1
ATOM 5728 C C . LYS B 1 219 ? 18.48800 7.95800 82.91700 1.000 48.25672 218 LYS B C 1
ATOM 5729 O O . LYS B 1 219 ? 18.17000 7.86600 81.72700 1.000 50.90215 218 LYS B O 1
ATOM 5735 N N . LYS B 1 220 ? 17.83700 8.75000 83.76900 1.000 49.26685 219 LYS B N 1
ATOM 5736 C CA . LYS B 1 220 ? 16.77700 9.63000 83.30200 1.000 45.77875 219 LYS B CA 1
ATOM 5737 C C . LYS B 1 220 ? 17.28500 10.58100 82.22600 1.000 45.36493 219 LYS B C 1
ATOM 5738 O O . LYS B 1 220 ? 16.53500 10.94700 81.31500 1.000 46.24488 219 LYS B O 1
ATOM 5744 N N . TYR B 1 221 ? 18.55900 10.97000 82.30400 1.000 47.08061 220 TYR B N 1
ATOM 5745 C CA . TYR B 1 221 ? 19.12700 11.88100 81.31700 1.000 42.89763 220 TYR B CA 1
ATOM 5746 C C . TYR B 1 221 ? 19.25700 11.20600 79.95700 1.000 41.73578 220 TYR B C 1
ATOM 5747 O O . TYR B 1 221 ? 18.84700 11.76600 78.93400 1.000 39.88783 220 TYR B O 1
ATOM 5756 N N . TYR B 1 222 ? 19.82500 9.99900 79.92500 1.000 42.14983 221 TYR B N 1
ATOM 5757 C CA . TYR B 1 222 ? 20.00800 9.31200 78.65000 1.000 39.42300 221 TYR B CA 1
ATOM 5758 C C . TYR B 1 222 ? 18.69000 8.75900 78.12200 1.000 42.22893 221 TYR B C 1
ATOM 5759 O O . TYR B 1 222 ? 18.46000 8.74500 76.90600 1.000 40.18176 221 TYR B O 1
ATOM 5768 N N . SER B 1 223 ? 17.81200 8.29600 79.01700 1.000 45.23423 222 SER B N 1
ATOM 5769 C CA . SER B 1 223 ? 16.48800 7.85500 78.58700 1.000 43.62182 222 SER B CA 1
ATOM 5770 C C . SER B 1 223 ? 15.71000 9.00400 77.95900 1.000 40.77890 222 SER B C 1
ATOM 5771 O O . SER B 1 223 ? 14.97200 8.80800 76.98600 1.000 42.70421 222 SER B O 1
ATOM 5774 N N . LYS B 1 224 ? 15.86800 10.21300 78.50100 1.000 42.65970 223 LYS B N 1
ATOM 5775 C CA . LYS B 1 224 ? 15.21600 11.38100 77.91800 1.000 39.76476 223 LYS B CA 1
ATOM 5776 C C . LYS B 1 224 ? 15.82600 11.73400 76.56800 1.000 40.60804 223 LYS B C 1
ATOM 5777 O O . LYS B 1 224 ? 15.10300 12.07700 75.62400 1.000 35.72383 223 LYS B O 1
ATOM 5783 N N . MET B 1 225 ? 17.15500 11.65400 76.45600 1.000 38.66807 224 MET B N 1
ATOM 5784 C CA . MET B 1 225 ? 17.81900 12.01300 75.20800 1.000 37.79585 224 MET B CA 1
ATOM 5785 C C . MET B 1 225 ? 17.46100 11.04200 74.08800 1.000 39.60835 224 MET B C 1
ATOM 5786 O O . MET B 1 225 ? 17.43000 11.43500 72.91500 1.000 35.29744 224 MET B O 1
ATOM 5791 N N . LYS B 1 226 ? 17.16800 9.78300 74.43100 1.000 37.32702 225 LYS B N 1
ATOM 5792 C CA . LYS B 1 226 ? 16.79500 8.79900 73.42000 1.000 39.33863 225 LYS B CA 1
ATOM 5793 C C . LYS B 1 226 ? 15.54600 9.22700 72.65800 1.000 39.34791 225 LYS B C 1
ATOM 5794 O O . LYS B 1 226 ? 15.47500 9.07400 71.43300 1.000 40.42672 225 LYS B O 1
ATOM 5800 N N . PHE B 1 227 ? 14.55200 9.76800 73.36500 1.000 37.43278 226 PHE B N 1
ATOM 5801 C CA . PHE B 1 227 ? 13.31400 10.16900 72.70500 1.000 35.98884 226 PHE B CA 1
ATOM 5802 C C . PHE B 1 227 ? 13.53800 11.36300 71.78500 1.000 41.16662 226 PHE B C 1
ATOM 5803 O O . PHE B 1 227 ? 12.91300 11.45800 70.72200 1.000 37.34072 226 PHE B O 1
ATOM 5811 N N . PHE B 1 228 ? 14.42300 12.28400 72.17700 1.000 36.73366 227 PHE B N 1
ATOM 5812 C CA . PHE B 1 228 ? 14.78000 13.38600 71.28900 1.000 37.15106 227 PHE B CA 1
ATOM 5813 C C . PHE B 1 228 ? 15.51300 12.87900 70.05400 1.000 37.72427 227 PHE B C 1
ATOM 5814 O O . PHE B 1 228 ? 15.32300 13.40700 68.95200 1.000 35.24851 227 PHE B O 1
ATOM 5822 N N . ILE B 1 229 ? 16.35900 11.86000 70.22200 1.000 38.08293 228 ILE B N 1
ATOM 5823 C CA . ILE B 1 229 ? 17.04600 11.25800 69.08200 1.000 36.60723 228 ILE B CA 1
ATOM 5824 C C . ILE B 1 229 ? 16.03300 10.67000 68.10900 1.000 37.55549 228 ILE B C 1
ATOM 5825 O O . ILE B 1 229 ? 16.12200 10.86900 66.89100 1.000 37.23858 228 ILE B O 1
ATOM 5830 N N . GLU B 1 230 ? 15.04800 9.93900 68.63600 1.000 38.77869 229 GLU B N 1
ATOM 5831 C CA . GLU B 1 230 ? 14.02500 9.35000 67.78000 1.000 39.72187 229 GLU B CA 1
ATOM 5832 C C . GLU B 1 230 ? 13.10200 10.41700 67.20900 1.000 37.25219 229 GLU B C 1
ATOM 5833 O O . GLU B 1 230 ? 12.69000 10.33000 66.04700 1.000 37.70246 229 GLU B O 1
ATOM 5839 N N . ALA B 1 231 ? 12.76400 11.43000 68.01100 1.000 36.05401 230 ALA B N 1
ATOM 5840 C CA . ALA B 1 231 ? 11.96200 12.53300 67.49400 1.000 39.23669 230 ALA B CA 1
ATOM 5841 C C . ALA B 1 231 ? 12.65700 13.22600 66.33200 1.000 38.72532 230 ALA B C 1
ATOM 5842 O O . ALA B 1 231 ? 11.99100 13.70900 65.41000 1.000 39.10851 230 ALA B O 1
ATOM 5844 N N . HIS B 1 232 ? 13.99000 13.27500 66.34800 1.000 39.06812 231 HIS B N 1
ATOM 5845 C CA . HIS B 1 232 ? 14.72400 13.88000 65.24300 1.000 36.58641 231 HIS B CA 1
ATOM 5846 C C . HIS B 1 232 ? 14.76900 12.95400 64.03300 1.000 38.71728 231 HIS B C 1
ATOM 5847 O O . HIS B 1 232 ? 14.47900 13.37500 62.90800 1.000 39.57819 231 HIS B O 1
ATOM 5854 N N . ALA B 1 233 ? 15.13800 11.68800 64.24700 1.000 39.17540 232 ALA B N 1
ATOM 5855 C CA . ALA B 1 233 ? 15.28800 10.76200 63.12900 1.000 39.31883 232 ALA B CA 1
ATOM 5856 C C . ALA B 1 233 ? 13.95500 10.49700 62.44100 1.000 40.74565 232 ALA B C 1
ATOM 5857 O O . ALA B 1 233 ? 13.89400 10.40800 61.20900 1.000 41.45594 232 ALA B O 1
ATOM 5859 N N . ARG B 1 234 ? 12.87500 10.36500 63.21600 1.000 39.30749 233 ARG B N 1
ATOM 5860 C CA . ARG B 1 234 ? 11.56800 10.15800 62.60300 1.000 42.86601 233 ARG B CA 1
ATOM 5861 C C . ARG B 1 234 ? 11.07400 11.41900 61.90800 1.000 42.61153 233 ARG B C 1
ATOM 5862 O O . ARG B 1 234 ? 10.38100 11.33000 60.88900 1.000 43.14714 233 ARG B O 1
ATOM 5870 N N . ALA B 1 235 ? 11.41700 12.59600 62.43700 1.000 40.88862 234 ALA B N 1
ATOM 5871 C CA . ALA B 1 235 ? 11.12900 13.83100 61.71800 1.000 41.17612 234 ALA B CA 1
ATOM 5872 C C . ALA B 1 235 ? 11.92700 13.90500 60.42300 1.000 39.86578 234 ALA B C 1
ATOM 5873 O O . ALA B 1 235 ? 11.41300 14.35800 59.39500 1.000 39.56402 234 ALA B O 1
ATOM 5875 N N . TYR B 1 236 ? 13.18500 13.45600 60.45700 1.000 40.52992 235 TYR B N 1
ATOM 5876 C CA . TYR B 1 236 ? 14.00800 13.43000 59.25100 1.000 41.15877 235 TYR B CA 1
ATOM 5877 C C . TYR B 1 236 ? 13.36300 12.57800 58.16500 1.000 43.66842 235 TYR B C 1
ATOM 5878 O O . TYR B 1 236 ? 13.25900 13.00200 57.00800 1.000 43.27331 235 TYR B O 1
ATOM 5887 N N . ASP B 1 237 ? 12.92500 11.36700 58.52200 1.000 42.32521 236 ASP B N 1
ATOM 5888 C CA . ASP B 1 237 ? 12.36600 10.45600 57.52700 1.000 43.00672 236 ASP B CA 1
ATOM 5889 C C . ASP B 1 237 ? 11.10300 11.02800 56.89600 1.000 41.63993 236 ASP B C 1
ATOM 5890 O O . ASP B 1 237 ? 10.92100 10.95200 55.67500 1.000 46.15720 236 ASP B O 1
ATOM 5895 N N . CYS B 1 238 ? 10.21800 11.60800 57.71100 1.000 40.18431 237 CYS B N 1
ATOM 5896 C CA . CYS B 1 238 ? 8.95300 12.11000 57.18400 1.000 43.59422 237 CYS B CA 1
ATOM 5897 C C . CYS B 1 238 ? 9.14200 13.37600 56.35700 1.000 40.52866 237 CYS B C 1
ATOM 5898 O O . CYS B 1 238 ? 8.36300 13.62700 55.43100 1.000 39.86985 237 CYS B O 1
ATOM 5901 N N . ILE B 1 239 ? 10.15900 14.18300 56.66600 1.000 40.38967 238 ILE B N 1
ATOM 5902 C CA . ILE B 1 239 ? 10.48900 15.30400 55.79000 1.000 39.91736 238 ILE B CA 1
ATOM 5903 C C . ILE B 1 239 ? 11.12000 14.79400 54.50100 1.000 41.01443 238 ILE B C 1
ATOM 5904 O O . ILE B 1 239 ? 10.76800 15.24000 53.40200 1.000 39.69965 238 ILE B O 1
ATOM 5909 N N . ARG B 1 240 ? 12.05200 13.84200 54.61500 1.000 42.23219 239 ARG B N 1
ATOM 5910 C CA . ARG B 1 240 ? 12.74000 13.30700 53.44400 1.000 40.93051 239 ARG B CA 1
ATOM 5911 C C . ARG B 1 240 ? 11.76900 12.65000 52.46900 1.000 41.38733 239 ARG B C 1
ATOM 5912 O O . ARG B 1 240 ? 12.02200 12.63400 51.25900 1.000 42.94344 239 ARG B O 1
ATOM 5920 N N . THR B 1 241 ? 10.65500 12.11400 52.97200 1.000 39.50758 240 THR B N 1
ATOM 5921 C CA . THR B 1 241 ? 9.64500 11.54000 52.08900 1.000 40.57724 240 THR B CA 1
ATOM 5922 C C . THR B 1 241 ? 9.04000 12.59800 51.17200 1.000 42.02954 240 THR B C 1
ATOM 5923 O O . THR B 1 241 ? 8.65800 12.29500 50.03600 1.000 47.74105 240 THR B O 1
ATOM 5927 N N . ILE B 1 242 ? 8.97200 13.84300 51.63200 1.000 42.33762 241 ILE B N 1
ATOM 5928 C CA . ILE B 1 242 ? 8.33700 14.92000 50.88500 1.000 42.12537 241 ILE B CA 1
ATOM 5929 C C . ILE B 1 242 ? 9.36100 15.80200 50.18100 1.000 43.94995 241 ILE B C 1
ATOM 5930 O O . ILE B 1 242 ? 9.13300 16.24200 49.05300 1.000 40.99375 241 ILE B O 1
ATOM 5935 N N . SER B 1 243 ? 10.49900 16.06000 50.82000 1.000 43.19736 242 SER B N 1
ATOM 5936 C CA . SER B 1 243 ? 11.46100 17.03800 50.33800 1.000 43.13166 242 SER B CA 1
ATOM 5937 C C . SER B 1 243 ? 12.82700 16.39900 50.12200 1.000 44.87235 242 SER B C 1
ATOM 5938 O O . SER B 1 243 ? 13.19100 15.42800 50.79000 1.000 43.98079 242 SER B O 1
ATOM 5941 N N . ARG B 1 244 ? 13.58200 16.96200 49.17800 1.000 47.59542 243 ARG B N 1
ATOM 5942 C CA . ARG B 1 244 ? 14.95000 16.54300 48.90800 1.000 49.67876 243 ARG B CA 1
ATOM 5943 C C . ARG B 1 244 ? 15.97900 17.51300 49.47500 1.000 48.94299 243 ARG B C 1
ATOM 5944 O O . ARG B 1 244 ? 17.17500 17.35600 49.21000 1.000 50.89388 243 ARG B O 1
ATOM 5952 N N . LYS B 1 245 ? 15.54400 18.50400 50.24700 1.000 46.46378 244 LYS B N 1
ATOM 5953 C CA . LYS B 1 245 ? 16.44900 19.50100 50.79600 1.000 47.23570 244 LYS B CA 1
ATOM 5954 C C . LYS B 1 245 ? 17.11100 18.98700 52.07300 1.000 45.66828 244 LYS B C 1
ATOM 5955 O O . LYS B 1 245 ? 16.65500 18.02900 52.70100 1.000 44.15556 244 LYS B O 1
ATOM 5961 N N . ARG B 1 246 ? 18.20100 19.64900 52.45400 1.000 41.49385 245 ARG B N 1
ATOM 5962 C CA . ARG B 1 246 ? 18.98400 19.22000 53.60600 1.000 42.46651 245 ARG B CA 1
ATOM 5963 C C . ARG B 1 246 ? 18.19100 19.36600 54.89800 1.000 39.63761 245 ARG B C 1
ATOM 5964 O O . ARG B 1 246 ? 17.47600 20.35100 55.10500 1.000 38.94493 245 ARG B O 1
ATOM 5972 N N . ILE B 1 247 ? 18.32700 18.37200 55.77100 1.000 38.23535 246 ILE B N 1
ATOM 5973 C CA . ILE B 1 247 ? 17.69000 18.36200 57.08100 1.000 38.75396 246 ILE B CA 1
ATOM 5974 C C . ILE B 1 247 ? 18.78100 18.22100 58.13000 1.000 35.97028 246 ILE B C 1
ATOM 5975 O O . ILE B 1 247 ? 19.66300 17.36400 58.00100 1.000 39.63622 246 ILE B O 1
ATOM 5980 N N . GLY B 1 248 ? 18.72300 19.05600 59.16200 1.000 34.15846 247 GLY B N 1
ATOM 5981 C CA . GLY B 1 248 ? 19.72200 19.00800 60.21000 1.000 34.20239 247 GLY B CA 1
ATOM 5982 C C . GLY B 1 248 ? 19.15800 19.23000 61.59700 1.000 32.26647 247 GLY B C 1
ATOM 5983 O O . GLY B 1 248 ? 17.96500 19.02000 61.83500 1.000 32.80801 247 GLY B O 1
ATOM 5984 N N . VAL B 1 249 ? 20.01600 19.65300 62.52300 1.000 33.67052 248 VAL B N 1
ATOM 5985 C CA . VAL B 1 249 ? 19.61200 19.93200 63.89500 1.000 33.90613 248 VAL B CA 1
ATOM 5986 C C . VAL B 1 249 ? 20.43700 21.10600 64.40000 1.000 32.80457 248 VAL B C 1
ATOM 5987 O O . VAL B 1 249 ? 21.57700 21.31600 63.97600 1.000 32.91197 248 VAL B O 1
ATOM 5991 N N . ILE B 1 250 ? 19.84500 21.88900 65.29700 1.000 33.12043 249 ILE B N 1
ATOM 5992 C CA . ILE B 1 250 ? 20.51300 23.02300 65.92400 1.000 30.49590 249 ILE B CA 1
ATOM 5993 C C . ILE B 1 250 ? 20.77100 22.65800 67.37900 1.000 31.23091 249 ILE B C 1
ATOM 5994 O O . ILE B 1 250 ? 19.83600 22.32600 68.12000 1.000 31.23739 249 ILE B O 1
ATOM 5999 N N . TYR B 1 251 ? 22.03600 22.71500 67.78600 1.000 29.98885 250 TYR B N 1
ATOM 6000 C CA . TYR B 1 251 ? 22.47900 22.19400 69.07000 1.000 30.69461 250 TYR B CA 1
ATOM 6001 C C . TYR B 1 251 ? 23.11400 23.29900 69.90400 1.000 30.69281 250 TYR B C 1
ATOM 6002 O O . TYR B 1 251 ? 23.74000 24.22000 69.37200 1.000 30.20914 250 TYR B O 1
ATOM 6011 N N . ALA B 1 252 ? 22.94300 23.19800 71.22100 1.000 31.11908 251 ALA B N 1
ATOM 6012 C CA . ALA B 1 252 ? 23.62200 24.09200 72.15000 1.000 30.96771 251 ALA B CA 1
ATOM 6013 C C . ALA B 1 252 ? 25.01600 23.55400 72.44400 1.000 34.16118 251 ALA B C 1
ATOM 6014 O O . ALA B 1 252 ? 25.16900 22.40200 72.86400 1.000 29.10409 251 ALA B O 1
ATOM 6016 N N . ASN B 1 253 ? 26.03100 24.38600 72.22500 1.000 30.73589 252 ASN B N 1
ATOM 6017 C CA . ASN B 1 253 ? 27.42900 23.96100 72.30600 1.000 30.55865 252 ASN B CA 1
ATOM 6018 C C . ASN B 1 253 ? 28.16700 24.82000 73.32600 1.000 33.63424 252 ASN B C 1
ATOM 6019 O O . ASN B 1 253 ? 28.92300 25.72400 72.96700 1.000 31.74820 252 ASN B O 1
ATOM 6024 N N . GLU B 1 254 ? 27.95100 24.53000 74.60500 1.000 32.69347 253 GLU B N 1
ATOM 6025 C CA . GLU B 1 254 ? 28.83000 25.07000 75.63100 1.000 32.59533 253 GLU B CA 1
ATOM 6026 C C . GLU B 1 254 ? 30.20100 24.42100 75.48500 1.000 33.16825 253 GLU B C 1
ATOM 6027 O O . GLU B 1 254 ? 30.31300 23.19300 75.41300 1.000 30.94215 253 GLU B O 1
ATOM 6033 N N . HIS B 1 255 ? 31.24500 25.23900 75.38700 1.000 33.10304 254 HIS B N 1
ATOM 6034 C CA . HIS B 1 255 ? 32.57900 24.69300 75.17800 1.000 32.94073 254 HIS B CA 1
ATOM 6035 C C . HIS B 1 255 ? 33.09600 24.11300 76.48700 1.000 32.69777 254 HIS B C 1
ATOM 6036 O O . HIS B 1 255 ? 33.29700 24.84400 77.46300 1.000 32.65560 254 HIS B O 1
ATOM 6043 N N . ILE B 1 256 ? 33.31400 22.80600 76.50200 1.000 34.26347 255 ILE B N 1
ATOM 6044 C CA . ILE B 1 256 ? 33.69600 22.09300 77.71300 1.000 33.96729 255 ILE B CA 1
ATOM 6045 C C . ILE B 1 256 ? 35.21400 22.08800 77.83000 1.000 33.97753 255 ILE B C 1
ATOM 6046 O O . ILE B 1 256 ? 35.92100 21.75500 76.87000 1.000 34.11195 255 ILE B O 1
ATOM 6051 N N . GLU B 1 257 ? 35.71500 22.46900 79.00300 1.000 33.00012 256 GLU B N 1
ATOM 6052 C CA . GLU B 1 257 ? 37.14500 22.53700 79.26100 1.000 36.39212 256 GLU B CA 1
ATOM 6053 C C . GLU B 1 257 ? 37.42900 22.06800 80.68000 1.000 36.44323 256 GLU B C 1
ATOM 6054 O O . GLU B 1 257 ? 36.53000 21.97300 81.51900 1.000 35.78190 256 GLU B O 1
ATOM 6060 N N . SER B 1 258 ? 38.69900 21.77900 80.93600 1.000 37.62731 257 SER B N 1
ATOM 6061 C CA . SER B 1 258 ? 39.22200 21.62400 82.28400 1.000 41.13888 257 SER B CA 1
ATOM 6062 C C . SER B 1 258 ? 40.10100 22.82500 82.61000 1.000 43.08164 257 SER B C 1
ATOM 6063 O O . SER B 1 258 ? 40.47600 23.60600 81.73200 1.000 41.97199 257 SER B O 1
ATOM 6066 N N . LEU B 1 259 ? 40.42300 22.97600 83.89200 1.000 41.85688 258 LEU B N 1
ATOM 6067 C CA . LEU B 1 259 ? 41.22900 24.11100 84.32200 1.000 45.68577 258 LEU B CA 1
ATOM 6068 C C . LEU B 1 259 ? 42.66100 23.95800 83.82400 1.000 46.93487 258 LEU B C 1
ATOM 6069 O O . LEU B 1 259 ? 43.30400 22.93000 84.05800 1.000 45.07953 258 LEU B O 1
ATOM 6074 N N . GLU B 1 260 ? 43.16000 24.99100 83.13600 1.000 46.02308 259 GLU B N 1
ATOM 6075 C CA . GLU B 1 260 ? 44.45000 24.94600 82.43400 1.000 48.12843 259 GLU B CA 1
ATOM 6076 C C . GLU B 1 260 ? 44.55700 23.72300 81.52500 1.000 48.83622 259 GLU B C 1
ATOM 6077 O O . GLU B 1 260 ? 45.65800 23.25500 81.22300 1.000 52.77003 259 GLU B O 1
ATOM 6083 N N . ASN B 1 261 ? 43.41200 23.20800 81.07300 1.000 47.80099 260 ASN B N 1
ATOM 6084 C CA . ASN B 1 261 ? 43.35100 21.96900 80.29900 1.000 47.88918 260 ASN B CA 1
ATOM 6085 C C . ASN B 1 261 ? 44.08100 20.84000 81.02700 1.000 46.19935 260 ASN B C 1
ATOM 6086 O O . ASN B 1 261 ? 44.90300 20.12200 80.45400 1.000 45.26740 260 ASN B O 1
ATOM 6091 N N . SER B 1 262 ? 43.76900 20.69000 82.31700 1.000 47.03631 261 SER B N 1
ATOM 6092 C CA . SER B 1 262 ? 44.47500 19.71100 83.13900 1.000 45.59377 261 SER B CA 1
ATOM 6093 C C . SER B 1 262 ? 44.01900 18.29100 82.83400 1.000 48.03185 261 SER B C 1
ATOM 6094 O O . SER B 1 262 ? 44.82400 17.35300 82.87600 1.000 49.78273 261 SER B O 1
ATOM 6097 N N . ASP B 1 263 ? 42.73200 18.10800 82.52700 1.000 45.02615 262 ASP B N 1
ATOM 6098 C CA . ASP B 1 263 ? 42.12300 16.78700 82.38900 1.000 43.65922 262 ASP B CA 1
ATOM 6099 C C . ASP B 1 263 ? 41.50200 16.66000 81.00200 1.000 45.80191 262 ASP B C 1
ATOM 6100 O O . ASP B 1 263 ? 40.29000 16.86400 80.83200 1.000 44.78328 262 ASP B O 1
ATOM 6105 N N . PRO B 1 264 ? 42.30000 16.32100 79.98600 1.000 47.15815 263 PRO B N 1
ATOM 6106 C CA . PRO B 1 264 ? 41.72000 16.09800 78.65100 1.000 42.43494 263 PRO B CA 1
ATOM 6107 C C . PRO B 1 264 ? 40.76000 14.92200 78.60400 1.000 44.48669 263 PRO B C 1
ATOM 6108 O O . PRO B 1 264 ? 39.78400 14.96100 77.84300 1.000 43.73834 263 PRO B O 1
ATOM 6112 N N . GLU B 1 265 ? 41.00300 13.87600 79.39800 1.000 46.50257 264 GLU B N 1
ATOM 6113 C CA . GLU B 1 265 ? 40.11800 12.71500 79.38200 1.000 46.10281 264 GLU B CA 1
ATOM 6114 C C . GLU B 1 265 ? 38.74400 13.05700 79.94700 1.000 44.03501 264 GLU B C 1
ATOM 6115 O O . GLU B 1 265 ? 37.72200 12.59100 79.43000 1.000 42.72880 264 GLU B O 1
ATOM 6121 N N . LEU B 1 266 ? 38.69900 13.86300 81.01100 1.000 44.21686 265 LEU B N 1
ATOM 6122 C CA . LEU B 1 266 ? 37.41400 14.29300 81.55300 1.000 46.64190 265 LEU B CA 1
ATOM 6123 C C . LEU B 1 266 ? 36.64900 15.14000 80.54400 1.000 43.16127 265 LEU B C 1
ATOM 6124 O O . LEU B 1 266 ? 35.42500 15.01200 80.41600 1.000 41.62435 265 LEU B O 1
ATOM 6129 N N . VAL B 1 267 ? 37.35400 16.01400 79.82200 1.000 42.64151 266 VAL B N 1
ATOM 6130 C CA . VAL B 1 267 ? 36.70900 16.81000 78.78200 1.000 41.47117 266 VAL B CA 1
ATOM 6131 C C . VAL B 1 267 ? 36.16300 15.90400 77.68700 1.000 42.88348 266 VAL B C 1
ATOM 6132 O O . VAL B 1 267 ? 35.08500 16.15400 77.13300 1.000 41.04804 266 VAL B O 1
ATOM 6136 N N . GLU B 1 268 ? 36.89000 14.83000 77.36800 1.000 39.59781 267 GLU B N 1
ATOM 6137 C CA . GLU B 1 268 ? 36.40000 13.86900 76.38400 1.000 42.09408 267 GLU B CA 1
ATOM 6138 C C . GLU B 1 268 ? 35.11200 13.20600 76.85500 1.000 40.57777 267 GLU B C 1
ATOM 6139 O O . GLU B 1 268 ? 34.17100 13.03200 76.07100 1.000 37.46283 267 GLU B O 1
ATOM 6145 N N . GLU B 1 269 ? 35.05100 12.83100 78.13500 1.000 40.71756 268 GLU B N 1
ATOM 6146 C CA . GLU B 1 269 ? 33.85900 12.17200 78.66100 1.000 39.64153 268 GLU B CA 1
ATOM 6147 C C . GLU B 1 269 ? 32.66200 13.11500 78.66000 1.000 41.54031 268 GLU B C 1
ATOM 6148 O O . GLU B 1 269 ? 31.56600 12.74200 78.22400 1.000 40.45261 268 GLU B O 1
ATOM 6154 N N . VAL B 1 270 ? 32.85300 14.34400 79.14500 1.000 40.69083 269 VAL B N 1
ATOM 6155 C CA . VAL B 1 270 ? 31.73700 15.27700 79.25700 1.000 38.63543 269 VAL B CA 1
ATOM 6156 C C . VAL B 1 270 ? 31.27100 15.72600 77.87600 1.000 39.19440 269 VAL B C 1
ATOM 6157 O O . VAL B 1 270 ? 30.07100 15.92500 77.64400 1.000 39.73178 269 VAL B O 1
ATOM 6161 N N . THR B 1 271 ? 32.20400 15.88700 76.93500 1.000 37.30917 270 THR B N 1
ATOM 6162 C CA . THR B 1 271 ? 31.81300 16.30700 75.59200 1.000 38.54165 270 THR B CA 1
ATOM 6163 C C . THR B 1 271 ? 31.03700 15.21500 74.86700 1.000 39.11921 270 THR B C 1
ATOM 6164 O O . THR B 1 271 ? 30.12900 15.51800 74.08400 1.000 38.15629 270 THR B O 1
ATOM 6168 N N . TRP B 1 272 ? 31.36500 13.94400 75.11100 1.000 40.96652 271 TRP B N 1
ATOM 6169 C CA . TRP B 1 272 ? 30.52700 12.87700 74.57600 1.000 40.13537 271 TRP B CA 1
ATOM 6170 C C . TRP B 1 272 ? 29.16300 12.87000 75.25100 1.000 41.07886 271 TRP B C 1
ATOM 6171 O O . TRP B 1 272 ? 28.13500 12.72800 74.58000 1.000 40.22551 271 TRP B O 1
ATOM 6182 N N . ARG B 1 273 ? 29.13500 13.02900 76.57600 1.000 39.24468 272 ARG B N 1
ATOM 6183 C CA . ARG B 1 273 ? 27.87100 13.01000 77.30500 1.000 40.11284 272 ARG B CA 1
ATOM 6184 C C . ARG B 1 273 ? 26.95200 14.13700 76.85000 1.000 39.02883 272 ARG B C 1
ATOM 6185 O O . ARG B 1 273 ? 25.76300 13.91900 76.59000 1.000 39.20698 272 ARG B O 1
ATOM 6193 N N . ASN B 1 274 ? 27.49000 15.35000 76.74000 1.000 39.01207 273 ASN B N 1
ATOM 6194 C CA . ASN B 1 274 ? 26.67600 16.52400 76.46200 1.000 37.32640 273 ASN B CA 1
ATOM 6195 C C . ASN B 1 274 ? 26.43000 16.76100 74.97900 1.000 36.76090 273 ASN B C 1
ATOM 6196 O O . ASN B 1 274 ? 25.49500 17.49200 74.63300 1.000 36.27028 273 ASN B O 1
ATOM 6201 N N . ARG B 1 275 ? 27.23000 16.16500 74.09500 1.000 38.04799 274 ARG B N 1
ATOM 6202 C CA . ARG B 1 275 ? 27.15100 16.51500 72.68300 1.000 38.08597 274 ARG B CA 1
ATOM 6203 C C . ARG B 1 275 ? 27.21400 15.29900 71.76600 1.000 39.47404 274 ARG B C 1
ATOM 6204 O O . ARG B 1 275 ? 26.25600 15.01400 71.03900 1.000 38.72334 274 ARG B O 1
ATOM 6212 N N . TYR B 1 276 ? 28.33500 14.57600 71.79200 1.000 38.77547 275 TYR B N 1
ATOM 6213 C CA . TYR B 1 276 ? 28.57700 13.56200 70.77100 1.000 40.71089 275 TYR B CA 1
ATOM 6214 C C . TYR B 1 276 ? 27.68200 12.34100 70.94000 1.000 39.36493 275 TYR B C 1
ATOM 6215 O O . TYR B 1 276 ? 27.41900 11.63700 69.96000 1.000 40.41870 275 TYR B O 1
ATOM 6224 N N . SER B 1 277 ? 27.20200 12.06800 72.15700 1.000 40.47528 276 SER B N 1
ATOM 6225 C CA . SER B 1 277 ? 26.25500 10.96800 72.33500 1.000 40.58861 276 SER B CA 1
ATOM 6226 C C . SER B 1 277 ? 25.00000 11.19000 71.50300 1.000 40.53471 276 SER B C 1
ATOM 6227 O O . SER B 1 277 ? 24.47100 10.25100 70.89700 1.000 38.72575 276 SER B O 1
ATOM 6230 N N . PHE B 1 278 ? 24.51700 12.43200 71.45500 1.000 38.61656 277 PHE B N 1
ATOM 6231 C CA . PHE B 1 278 ? 23.33400 12.74700 70.66200 1.000 38.23991 277 PHE B CA 1
ATOM 6232 C C . PHE B 1 278 ? 23.66300 12.77800 69.17400 1.000 36.94245 277 PHE B C 1
ATOM 6233 O O . PHE B 1 278 ? 22.94000 12.19600 68.35600 1.000 37.52951 277 PHE B O 1
ATOM 6241 N N . ILE B 1 279 ? 24.75700 13.44700 68.80600 1.000 35.91259 278 ILE B N 1
ATOM 6242 C CA . ILE B 1 279 ? 25.03200 13.70100 67.39500 1.000 37.95381 278 ILE B CA 1
ATOM 6243 C C . ILE B 1 279 ? 25.48900 12.42800 66.69000 1.000 40.58225 278 ILE B C 1
ATOM 6244 O O . ILE B 1 279 ? 25.14100 12.19400 65.52600 1.000 40.72131 278 ILE B O 1
ATOM 6249 N N . ASP B 1 280 ? 26.27800 11.58900 67.37300 1.000 38.20343 279 ASP B N 1
ATOM 6250 C CA . ASP B 1 280 ? 26.67900 10.31400 66.78200 1.000 38.09207 279 ASP B CA 1
ATOM 6251 C C . ASP B 1 280 ? 25.46400 9.47300 66.41900 1.000 38.16137 279 ASP B C 1
ATOM 6252 O O . ASP B 1 280 ? 25.44200 8.82000 65.36800 1.000 41.26232 279 ASP B O 1
ATOM 6257 N N . SER B 1 281 ? 24.44300 9.48200 67.27800 1.000 38.13121 280 SER B N 1
ATOM 6258 C CA . SER B 1 281 ? 23.27600 8.63000 67.07100 1.000 40.93423 280 SER B CA 1
ATOM 6259 C C . SER B 1 281 ? 22.59900 8.93100 65.74000 1.000 43.92026 280 SER B C 1
ATOM 6260 O O . SER B 1 281 ? 22.27000 8.01800 64.97600 1.000 41.88751 280 SER B O 1
ATOM 6263 N N . ILE B 1 282 ? 22.39500 10.21800 65.43700 1.000 39.69922 281 ILE B N 1
ATOM 6264 C CA . ILE B 1 282 ? 21.63000 10.59900 64.25600 1.000 39.81132 281 ILE B CA 1
ATOM 6265 C C . ILE B 1 282 ? 22.49400 10.76300 63.01400 1.000 42.56222 281 ILE B C 1
ATOM 6266 O O . ILE B 1 282 ? 21.95500 11.01400 61.92800 1.000 42.39756 281 ILE B O 1
ATOM 6271 N N . LYS B 1 283 ? 23.81500 10.62500 63.13000 1.000 40.86585 282 LYS B N 1
ATOM 6272 C CA . LYS B 1 283 ? 24.70100 10.71900 61.97500 1.000 42.21309 282 LYS B CA 1
ATOM 6273 C C . LYS B 1 283 ? 25.20800 9.35800 61.51300 1.000 45.51564 282 LYS B C 1
ATOM 6274 O O . LYS B 1 283 ? 25.04100 8.99800 60.34400 1.000 47.28734 282 LYS B O 1
ATOM 6280 N N . SER B 1 284 ? 25.82400 8.58900 62.40800 1.000 43.31329 283 SER B N 1
ATOM 6281 C CA . SER B 1 284 ? 26.38700 7.29100 62.06300 1.000 47.78926 283 SER B CA 1
ATOM 6282 C C . SER B 1 284 ? 25.54300 6.12400 62.55500 1.000 50.58752 283 SER B C 1
ATOM 6283 O O . SER B 1 284 ? 25.87500 4.97100 62.26200 1.000 56.26333 283 SER B O 1
ATOM 6286 N N . GLY B 1 285 ? 24.46400 6.38800 63.29000 1.000 48.28235 284 GLY B N 1
ATOM 6287 C CA . GLY B 1 285 ? 23.64300 5.33500 63.84200 1.000 46.32799 284 GLY B CA 1
ATOM 6288 C C . GLY B 1 285 ? 24.18500 4.69000 65.09700 1.000 46.72946 284 GLY B C 1
ATOM 6289 O O . GLY B 1 285 ? 23.48300 3.87200 65.70600 1.000 50.78590 284 GLY B O 1
ATOM 6290 N N . LYS B 1 286 ? 25.40800 5.02000 65.50600 1.000 46.73723 285 LYS B N 1
ATOM 6291 C CA . LYS B 1 286 ? 25.97700 4.49300 66.74200 1.000 50.91395 285 LYS B CA 1
ATOM 6292 C C . LYS B 1 286 ? 25.37100 5.26500 67.90600 1.000 45.24185 285 LYS B C 1
ATOM 6293 O O . LYS B 1 286 ? 25.77000 6.39500 68.19700 1.000 42.77637 285 LYS B O 1
ATOM 6299 N N . THR B 1 287 ? 24.38800 4.65600 68.56700 1.000 44.81040 286 THR B N 1
ATOM 6300 C CA . THR B 1 287 ? 23.72600 5.28600 69.70100 1.000 46.09872 286 THR B CA 1
ATOM 6301 C C . THR B 1 287 ? 24.00100 4.49600 70.97600 1.000 46.63643 286 THR B C 1
ATOM 6302 O O . THR B 1 287 ? 25.01800 3.80300 71.07400 1.000 48.42707 286 THR B O 1
ATOM 6306 N N . PHE B 1 288 ? 23.10600 4.59200 71.95700 1.000 45.26986 287 PHE B N 1
ATOM 6307 C CA . PHE B 1 288 ? 23.31400 3.96900 73.25400 1.000 45.58492 287 PHE B CA 1
ATOM 6308 C C . PHE B 1 288 ? 22.02100 3.30500 73.70600 1.000 49.19716 287 PHE B C 1
ATOM 6309 O O . PHE B 1 288 ? 20.95900 3.47900 73.10300 1.000 48.07570 287 PHE B O 1
ATOM 6317 N N . SER B 1 289 ? 22.12400 2.54200 74.79200 1.000 51.00490 288 SER B N 1
ATOM 6318 C CA . SER B 1 289 ? 21.00100 1.80500 75.34900 1.000 54.78844 288 SER B CA 1
ATOM 6319 C C . SER B 1 289 ? 20.96200 1.97700 76.85900 1.000 56.58057 288 SER B C 1
ATOM 6320 O O . SER B 1 289 ? 21.99100 1.87300 77.53300 1.000 51.37176 288 SER B O 1
ATOM 6323 N N . THR B 1 290 ? 19.76700 2.23500 77.38400 1.000 58.24905 289 THR B N 1
ATOM 6324 C CA . THR B 1 290 ? 19.53500 2.30100 78.82000 1.000 58.34277 289 THR B CA 1
ATOM 6325 C C . THR B 1 290 ? 18.91000 1.02500 79.36900 1.000 66.03084 289 THR B C 1
ATOM 6326 O O . THR B 1 290 ? 18.61300 0.96200 80.56600 1.000 63.89628 289 THR B O 1
ATOM 6330 N N . LYS B 1 291 ? 18.71800 0.00700 78.52400 1.000 65.78293 290 LYS B N 1
ATOM 6331 C CA . LYS B 1 291 ? 17.95000 -1.16800 78.92300 1.000 73.88924 290 LYS B CA 1
ATOM 6332 C C . LYS B 1 291 ? 18.62700 -1.92400 80.06000 1.000 73.73135 290 LYS B C 1
ATOM 6333 O O . LYS B 1 291 ? 17.95200 -2.48500 80.93300 1.000 74.76939 290 LYS B O 1
ATOM 6339 N N . ASN B 1 292 ? 19.95900 -1.95900 80.06600 1.000 74.02827 291 ASN B N 1
ATOM 6340 C CA . ASN B 1 292 ? 20.71300 -2.63600 81.11300 1.000 73.65961 291 ASN B CA 1
ATOM 6341 C C . ASN B 1 292 ? 21.32800 -1.67000 82.11900 1.000 72.40294 291 ASN B C 1
ATOM 6342 O O . ASN B 1 292 ? 22.21300 -2.06700 82.88400 1.000 75.11424 291 ASN B O 1
ATOM 6347 N N . MET B 1 293 ? 20.87600 -0.41900 82.15200 1.000 69.51546 292 MET B N 1
ATOM 6348 C CA . MET B 1 293 ? 21.54400 0.58800 82.95900 1.000 69.16236 292 MET B CA 1
ATOM 6349 C C . MET B 1 293 ? 20.95200 0.54800 84.36300 1.000 67.18153 292 MET B C 1
ATOM 6350 O O . MET B 1 293 ? 19.75100 0.78000 84.54400 1.000 65.74707 292 MET B O 1
ATOM 6355 N N . GLU B 1 294 ? 21.79100 0.24800 85.35100 1.000 69.87454 293 GLU B N 1
ATOM 6356 C CA . GLU B 1 294 ? 21.36200 0.25400 86.73800 1.000 74.40621 293 GLU B CA 1
ATOM 6357 C C . GLU B 1 294 ? 21.09700 1.69000 87.20000 1.000 74.31750 293 GLU B C 1
ATOM 6358 O O . GLU B 1 294 ? 21.35800 2.66300 86.48700 1.000 71.19620 293 GLU B O 1
ATOM 6364 N N . GLU B 1 295 ? 20.57300 1.81500 88.42000 1.000 78.58072 294 GLU B N 1
ATOM 6365 C CA . GLU B 1 295 ? 20.01900 3.09100 88.86400 1.000 82.78736 294 GLU B CA 1
ATOM 6366 C C . GLU B 1 295 ? 21.08700 4.17000 89.03700 1.000 83.97689 294 GLU B C 1
ATOM 6367 O O . GLU B 1 295 ? 20.80800 5.35300 88.81200 1.000 82.04444 294 GLU B O 1
ATOM 6373 N N . ASN B 1 296 ? 22.30800 3.79200 89.41700 1.000 81.83141 295 ASN B N 1
ATOM 6374 C CA . ASN B 1 296 ? 23.37600 4.75300 89.66700 1.000 82.53432 295 ASN B CA 1
ATOM 6375 C C . ASN B 1 296 ? 24.53500 4.58500 88.69400 1.000 76.12461 295 ASN B C 1
ATOM 6376 O O . ASN B 1 296 ? 25.64100 5.06600 88.96100 1.000 71.75826 295 ASN B O 1
ATOM 6381 N N . SER B 1 297 ? 24.30900 3.90500 87.57400 1.000 71.69698 296 SER B N 1
ATOM 6382 C CA . SER B 1 297 ? 25.34400 3.78100 86.55900 1.000 63.93158 296 SER B CA 1
ATOM 6383 C C . SER B 1 297 ? 25.60700 5.13200 85.90800 1.000 60.31960 296 SER B C 1
ATOM 6384 O O . SER B 1 297 ? 24.68500 5.91800 85.67100 1.000 60.93387 296 SER B O 1
ATOM 6387 N N . ARG B 1 298 ? 26.88000 5.40100 85.62500 1.000 55.14253 297 ARG B N 1
ATOM 6388 C CA . ARG B 1 298 ? 27.25000 6.66900 85.01200 1.000 52.68927 297 ARG B CA 1
ATOM 6389 C C . ARG B 1 298 ? 27.09000 6.64300 83.49800 1.000 49.35478 297 ARG B C 1
ATOM 6390 O O . ARG B 1 298 ? 26.76500 7.67300 82.89700 1.000 43.77790 297 ARG B O 1
ATOM 6398 N N . TRP B 1 299 ? 27.30400 5.49000 82.86900 1.000 48.87345 298 TRP B N 1
ATOM 6399 C CA . TRP B 1 299 ? 27.25800 5.39100 81.42200 1.000 44.91812 298 TRP B CA 1
ATOM 6400 C C . TRP B 1 299 ? 26.20700 4.38200 80.97700 1.000 48.12437 298 TRP B C 1
ATOM 6401 O O . TRP B 1 299 ? 25.91400 3.42100 81.69500 1.000 48.84110 298 TRP B O 1
ATOM 6412 N N . PRO B 1 300 ? 25.62000 4.58000 79.80300 1.000 48.56413 299 PRO B N 1
ATOM 6413 C CA . PRO B 1 300 ? 24.82100 3.53000 79.17400 1.000 49.47911 299 PRO B CA 1
ATOM 6414 C C . PRO B 1 300 ? 25.71100 2.62900 78.32500 1.000 50.96053 299 PRO B C 1
ATOM 6415 O O . PRO B 1 300 ? 26.90000 2.89000 78.12900 1.000 47.16840 299 PRO B O 1
ATOM 6419 N N . GLU B 1 301 ? 25.11200 1.55300 77.82500 1.000 50.27426 300 GLU B N 1
ATOM 6420 C CA . GLU B 1 301 ? 25.81400 0.69500 76.88000 1.000 54.27817 300 GLU B CA 1
ATOM 6421 C C . GLU B 1 301 ? 26.03300 1.46100 75.58200 1.000 53.65861 300 GLU B C 1
ATOM 6422 O O . GLU B 1 301 ? 25.07300 1.92200 74.95600 1.000 51.31511 300 GLU B O 1
ATOM 6428 N N . LYS B 1 302 ? 27.29100 1.60600 75.18200 1.000 58.03695 301 LYS B N 1
ATOM 6429 C CA . LYS B 1 302 ? 27.65200 2.39700 74.01900 1.000 55.52835 301 LYS B CA 1
ATOM 6430 C C . LYS B 1 302 ? 27.77500 1.50300 72.78700 1.000 56.87367 301 LYS B C 1
ATOM 6431 O O . LYS B 1 302 ? 27.65400 0.27800 72.85800 1.000 54.93882 301 LYS B O 1
ATOM 6437 N N . ASN B 1 303 ? 28.01200 2.14200 71.63900 1.000 54.60485 302 ASN B N 1
ATOM 6438 C CA . ASN B 1 303 ? 28.24400 1.44900 70.37000 1.000 57.99214 302 ASN B CA 1
ATOM 6439 C C . ASN B 1 303 ? 27.07600 0.53800 70.00000 1.000 53.78796 302 ASN B C 1
ATOM 6440 O O . ASN B 1 303 ? 27.26300 -0.60800 69.58700 1.000 56.19446 302 ASN B O 1
ATOM 6445 N N . VAL B 1 304 ? 25.85900 1.05100 70.15300 1.000 52.10788 303 VAL B N 1
ATOM 6446 C CA . VAL B 1 304 ? 24.65100 0.36500 69.71200 1.000 51.38698 303 VAL B CA 1
ATOM 6447 C C . VAL B 1 30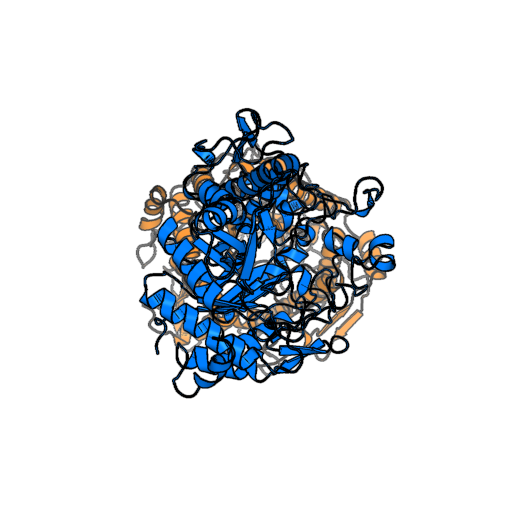4 ? 24.26200 0.94100 68.35900 1.000 50.77736 303 VAL B C 1
ATOM 6448 O O . VAL B 1 304 ? 23.95700 2.13500 68.25000 1.000 47.86049 303 VAL B O 1
ATOM 6452 N N . PHE B 1 305 ? 24.28300 0.10600 67.32500 1.000 50.00136 304 PHE B N 1
ATOM 6453 C CA . PHE B 1 305 ? 23.97400 0.55800 65.97600 1.000 51.12295 304 PHE B CA 1
ATOM 6454 C C . PHE B 1 305 ? 22.49500 0.35300 65.67900 1.000 51.14249 304 PHE B C 1
ATOM 6455 O O . PHE B 1 305 ? 21.94700 -0.72600 65.92700 1.000 52.18206 304 PHE B O 1
ATOM 6463 N N . ARG B 1 306 ? 21.85700 1.39100 65.14600 1.000 50.47273 305 ARG B N 1
ATOM 6464 C CA . ARG B 1 306 ? 20.46400 1.33100 64.72400 1.000 50.92977 305 ARG B CA 1
ATOM 6465 C C . ARG B 1 306 ? 20.38100 1.81700 63.28600 1.000 51.97816 305 ARG B C 1
ATOM 6466 O O . ARG B 1 306 ? 20.79500 2.94200 62.98500 1.000 53.81836 305 ARG B O 1
ATOM 6474 N N . LYS B 1 307 ? 19.85300 0.96700 62.40200 1.000 51.17785 306 LYS B N 1
ATOM 6475 C CA . LYS B 1 307 ? 19.76800 1.32000 60.98900 1.000 51.89154 306 LYS B CA 1
ATOM 6476 C C . LYS B 1 307 ? 18.84300 2.50800 60.75800 1.000 49.12281 306 LYS B C 1
ATOM 6477 O O . LYS B 1 307 ? 19.03800 3.26900 59.80300 1.000 47.62664 306 LYS B O 1
ATOM 6483 N N . ASP B 1 308 ? 17.84000 2.68500 61.61500 1.000 48.45647 307 ASP B N 1
ATOM 6484 C CA . ASP B 1 308 ? 16.87100 3.76200 61.46200 1.000 46.88972 307 ASP B CA 1
ATOM 6485 C C . ASP B 1 308 ? 17.40500 5.11800 61.90800 1.000 46.79177 307 ASP B C 1
ATOM 6486 O O . ASP B 1 308 ? 16.70300 6.12200 61.74600 1.000 44.12282 307 ASP B O 1
ATOM 6491 N N . LEU B 1 309 ? 18.61200 5.17400 62.47000 1.000 45.86157 308 LEU B N 1
ATOM 6492 C CA . LEU B 1 309 ? 19.21900 6.43100 62.87800 1.000 46.14977 308 LEU B CA 1
ATOM 6493 C C . LEU B 1 309 ? 20.41200 6.82700 62.02000 1.000 47.58029 308 LEU B C 1
ATOM 6494 O O . LEU B 1 309 ? 20.87400 7.96900 62.12000 1.000 46.70969 308 LEU B O 1
ATOM 6499 N N . GLU B 1 310 ? 20.91300 5.92400 61.18200 1.000 46.21295 309 GLU B N 1
ATOM 6500 C CA . GLU B 1 310 ? 22.10700 6.20100 60.39600 1.000 46.39484 309 GLU B CA 1
ATOM 6501 C C . GLU B 1 310 ? 21.79300 7.15300 59.24700 1.000 46.11616 309 GLU B C 1
ATOM 6502 O O . GLU B 1 310 ? 20.75900 7.03300 58.58500 1.000 45.85408 309 GLU B O 1
ATOM 6508 N N . ASN B 1 311 ? 22.70100 8.10700 59.01900 1.000 45.35924 310 ASN B N 1
ATOM 6509 C CA . ASN B 1 311 ? 22.60400 9.06500 57.91300 1.000 47.13689 310 ASN B CA 1
ATOM 6510 C C . ASN B 1 311 ? 21.33600 9.91300 58.01600 1.000 43.17656 310 ASN B C 1
ATOM 6511 O O . ASN B 1 311 ? 20.59600 10.08800 57.04600 1.000 43.46007 310 ASN B O 1
ATOM 6516 N N . ARG B 1 312 ? 21.09300 10.45500 59.20900 1.000 42.97506 311 ARG B N 1
ATOM 6517 C CA . ARG B 1 312 ? 19.95200 11.32900 59.45900 1.000 44.30919 311 ARG B CA 1
ATOM 6518 C C . ARG B 1 312 ? 20.40100 12.73900 59.83300 1.000 41.89084 311 ARG B C 1
ATOM 6519 O O . ARG B 1 312 ? 19.69200 13.45500 60.54300 1.000 39.50533 311 ARG B O 1
ATOM 6527 N N . LEU B 1 313 ? 21.57800 13.15000 59.36400 1.000 42.11486 312 LEU B N 1
ATOM 6528 C CA . LEU B 1 313 ? 22.12600 14.46700 59.68200 1.000 41.75416 312 LEU B CA 1
ATOM 6529 C C . LEU B 1 313 ? 22.84800 15.00100 58.45300 1.000 39.28803 312 LEU B C 1
ATOM 6530 O O . LEU B 1 313 ? 23.92100 14.50300 58.09500 1.000 37.00257 312 LEU B O 1
ATOM 6535 N N . ASP B 1 314 ? 22.26700 16.01600 57.81300 1.000 37.15960 313 ASP B N 1
ATOM 6536 C CA . ASP B 1 314 ? 22.86600 16.61000 56.62400 1.000 39.62566 313 ASP B CA 1
ATOM 6537 C C . ASP B 1 314 ? 23.71900 17.83000 56.94000 1.000 37.22049 313 ASP B C 1
ATOM 6538 O O . ASP B 1 314 ? 24.68600 18.10100 56.21900 1.000 39.89414 313 ASP B O 1
ATOM 6543 N N . TRP B 1 315 ? 23.38200 18.57300 57.99200 1.000 36.88991 314 TRP B N 1
ATOM 6544 C CA . TRP B 1 315 ? 24.16200 19.73200 58.39800 1.000 36.41430 314 TRP B CA 1
ATOM 6545 C C . TRP B 1 315 ? 23.97600 19.94700 59.89300 1.000 35.26075 314 TRP B C 1
ATOM 6546 O O . TRP B 1 315 ? 23.04900 19.41000 60.50600 1.000 34.23328 314 TRP B O 1
ATOM 6557 N N . ILE B 1 316 ? 24.87100 20.74000 60.47700 1.000 32.71334 315 ILE B N 1
ATOM 6558 C CA . ILE B 1 316 ? 24.89500 20.98000 61.91500 1.000 32.44688 315 ILE B CA 1
ATOM 6559 C C . ILE B 1 316 ? 24.79200 22.47800 62.16400 1.000 32.56569 315 ILE B C 1
ATOM 6560 O O . ILE B 1 316 ? 25.56900 23.26100 61.60400 1.000 30.17337 315 ILE B O 1
ATOM 6565 N N . GLY B 1 317 ? 23.83500 22.87200 63.00100 1.000 32.43081 316 GLY B N 1
ATOM 6566 C CA . GLY B 1 317 ? 23.70000 24.25700 63.40500 1.000 30.22315 316 GLY B CA 1
ATOM 6567 C C . GLY B 1 317 ? 24.35000 24.51600 64.74800 1.000 29.64600 316 GLY B C 1
ATOM 6568 O O . GLY B 1 317 ? 23.88100 24.01700 65.77600 1.000 28.37140 316 GLY B O 1
ATOM 6569 N N . VAL B 1 318 ? 25.42600 25.29600 64.75500 1.000 27.70251 317 VAL B N 1
ATOM 6570 C CA . VAL B 1 318 ? 26.23400 25.50000 65.95200 1.000 28.10428 317 VAL B CA 1
ATOM 6571 C C . VAL B 1 318 ? 25.75800 26.76100 66.66400 1.000 33.02054 317 VAL B C 1
ATOM 6572 O O . VAL B 1 318 ? 25.98000 27.87800 66.18900 1.000 30.03434 317 VAL B O 1
ATOM 6576 N N . ASN B 1 319 ? 25.10200 26.58200 67.80700 1.000 31.89510 318 ASN B N 1
ATOM 6577 C CA . ASN B 1 319 ? 24.84800 27.67200 68.73800 1.000 29.79603 318 ASN B CA 1
ATOM 6578 C C . ASN B 1 319 ? 26.01700 27.75400 69.71000 1.000 31.34035 318 ASN B C 1
ATOM 6579 O O . ASN B 1 319 ? 26.40100 26.74500 70.30900 1.000 31.87823 318 ASN B O 1
ATOM 6584 N N . TYR B 1 320 ? 26.59000 28.94600 69.86200 1.000 29.97135 319 TYR B N 1
ATOM 6585 C CA . TYR B 1 320 ? 27.66800 29.12600 70.82400 1.000 31.93999 319 TYR B CA 1
ATOM 6586 C C . TYR B 1 320 ? 27.51800 30.45600 71.54300 1.000 30.46305 319 TYR B C 1
ATOM 6587 O O . TYR B 1 320 ? 27.28700 31.48900 70.90700 1.000 29.73373 319 TYR B O 1
ATOM 6596 N N . TYR B 1 321 ? 27.67800 30.42600 72.85800 1.000 30.61945 320 TYR B N 1
ATOM 6597 C CA . TYR B 1 321 ? 27.66900 31.63500 73.67300 1.000 31.05420 320 TYR B CA 1
ATOM 6598 C C . TYR B 1 321 ? 28.84300 31.71500 74.63600 1.000 33.00627 320 TYR B C 1
ATOM 6599 O O . TYR B 1 321 ? 29.45600 32.77800 74.75200 1.000 29.79556 320 TYR B O 1
ATOM 6608 N N . SER B 1 322 ? 29.17500 30.62800 75.32400 1.000 30.84247 321 SER B N 1
ATOM 6609 C CA . SER B 1 322 ? 30.21200 30.67900 76.34700 1.000 32.40749 321 SER B CA 1
ATOM 6610 C C . SER B 1 322 ? 30.76000 29.27100 76.56600 1.000 33.21076 321 SER B C 1
ATOM 6611 O O . SER B 1 322 ? 30.39200 28.32500 75.86100 1.000 31.12993 321 SER B O 1
ATOM 6614 N N . ARG B 1 323 ? 31.64200 29.13200 77.55300 1.000 33.45613 322 ARG B N 1
ATOM 6615 C CA . ARG B 1 323 ? 32.31600 27.87700 77.84900 1.000 33.39969 322 ARG B CA 1
ATOM 6616 C C . ARG B 1 323 ? 31.72900 27.24200 79.10800 1.000 33.29047 322 ARG B C 1
ATOM 6617 O O . ARG B 1 323 ? 30.76300 27.73500 79.69600 1.000 34.79179 322 ARG B O 1
ATOM 6625 N N . TYR B 1 324 ? 32.33700 26.12700 79.51900 1.000 33.25094 323 TYR B N 1
ATOM 6626 C CA . TYR B 1 324 ? 31.79100 25.30400 80.59900 1.000 34.76233 323 TYR B CA 1
ATOM 6627 C C . TYR B 1 324 ? 32.95900 24.50700 81.18300 1.000 32.62840 323 TYR B C 1
ATOM 6628 O O . TYR B 1 324 ? 33.36100 23.49100 80.61100 1.000 36.36955 323 TYR B O 1
ATOM 6637 N N . VAL B 1 325 ? 33.49400 24.97800 82.30600 1.000 34.53527 324 VAL B N 1
ATOM 6638 C CA . VAL B 1 325 ? 34.68500 24.38800 82.90800 1.000 35.09130 324 VAL B CA 1
ATOM 6639 C C . VAL B 1 325 ? 34.26100 23.34000 83.92800 1.000 38.42705 324 VAL B C 1
ATOM 6640 O O . VAL B 1 325 ? 33.45200 23.61800 84.82100 1.000 39.07102 324 VAL B O 1
ATOM 6644 N N . VAL B 1 326 ? 34.81400 22.13400 83.80100 1.000 35.05080 325 VAL B N 1
ATOM 6645 C CA . VAL B 1 326 ? 34.41300 21.00000 84.62200 1.000 41.01348 325 VAL B CA 1
ATOM 6646 C C . VAL B 1 326 ? 35.62600 20.44800 85.35700 1.000 41.92553 325 VAL B C 1
ATOM 6647 O O . VAL B 1 326 ? 36.77100 20.59400 84.91700 1.000 46.05654 325 VAL B O 1
ATOM 6651 N N . ARG B 1 327 ? 35.35800 19.80500 86.49200 1.000 39.63662 326 ARG B N 1
ATOM 6652 C CA . ARG B 1 327 ? 36.38400 19.20500 87.33200 1.000 45.58903 326 ARG B CA 1
ATOM 6653 C C . ARG B 1 327 ? 35.88100 17.85100 87.81000 1.000 47.52227 326 ARG B C 1
ATOM 6654 O O . ARG B 1 327 ? 34.69300 17.69400 88.10500 1.000 45.10210 326 ARG B O 1
ATOM 6662 N N . ARG B 1 328 ? 36.78300 16.87600 87.87600 1.000 46.27693 327 ARG B N 1
ATOM 6663 C CA . ARG B 1 328 ? 36.39600 15.51000 88.20100 1.000 49.33781 327 ARG B CA 1
ATOM 6664 C C . ARG B 1 328 ? 36.09700 15.36800 89.68900 1.000 51.51689 327 ARG B C 1
ATOM 6665 O O . ARG B 1 328 ? 36.86400 15.83300 90.53700 1.000 50.74894 327 ARG B O 1
ATOM 6673 N N . ILE B 1 329 ? 34.97000 14.73000 89.99700 1.000 53.17736 328 ILE B N 1
ATOM 6674 C CA . ILE B 1 329 ? 34.66300 14.25800 91.33800 1.000 54.34606 328 ILE B CA 1
ATOM 6675 C C . ILE B 1 329 ? 34.50700 12.74400 91.26800 1.000 57.09428 328 ILE B C 1
ATOM 6676 O O . ILE B 1 329 ? 34.41100 12.15800 90.18900 1.000 58.33008 328 ILE B O 1
ATOM 6681 N N . GLU B 1 330 ? 34.48600 12.10700 92.44100 1.000 57.97961 329 GLU B N 1
ATOM 6682 C CA . GLU B 1 330 ? 34.33400 10.65800 92.47200 1.000 61.75889 329 GLU B CA 1
ATOM 6683 C C . GLU B 1 330 ? 32.96800 10.21200 91.96600 1.000 61.22642 329 GLU B C 1
ATOM 6684 O O . GLU B 1 330 ? 32.83300 9.07400 91.50500 1.000 60.01777 329 GLU B O 1
ATOM 6690 N N . SER B 1 331 ? 31.96000 11.08400 92.02900 1.000 61.50142 330 SER B N 1
ATOM 6691 C CA . SER B 1 331 ? 30.64800 10.78400 91.47100 1.000 60.31342 330 SER B CA 1
ATOM 6692 C C . SER B 1 331 ? 30.57800 11.03400 89.97100 1.000 58.25945 330 SER B C 1
ATOM 6693 O O . SER B 1 331 ? 29.55800 10.71200 89.35200 1.000 57.24065 330 SER B O 1
ATOM 6696 N N . GLY B 1 332 ? 31.62800 11.59700 89.38100 1.000 55.65255 331 GLY B N 1
ATOM 6697 C CA . GLY B 1 332 ? 31.62300 11.94600 87.97500 1.000 53.73938 331 GLY B CA 1
ATOM 6698 C C . GLY B 1 332 ? 32.34500 13.25000 87.71400 1.000 50.27404 331 GLY B C 1
ATOM 6699 O O . GLY B 1 332 ? 33.57400 13.27600 87.59900 1.000 52.27741 331 GLY B O 1
ATOM 6700 N N . PHE B 1 333 ? 31.59400 14.34500 87.62900 1.000 50.09063 332 PHE B N 1
ATOM 6701 C CA . PHE B 1 333 ? 32.19100 15.65100 87.39200 1.000 49.04726 332 PHE B CA 1
ATOM 6702 C C . PHE B 1 333 ? 31.26100 16.72700 87.92900 1.000 46.16825 332 PHE B C 1
ATOM 6703 O O . PHE B 1 333 ? 30.05000 16.52600 88.05400 1.000 45.62980 332 PHE B O 1
ATOM 6711 N N . GLU B 1 334 ? 31.85100 17.87600 88.24500 1.000 44.35691 333 GLU B N 1
ATOM 6712 C CA . GLU B 1 334 ? 31.10800 19.05800 88.65000 1.000 42.98076 333 GLU B CA 1
ATOM 6713 C C . GLU B 1 334 ? 31.61400 20.25500 87.86000 1.000 42.52810 333 GLU B C 1
ATOM 6714 O O . GLU B 1 334 ? 32.77900 20.30400 87.45300 1.000 43.05155 333 GLU B O 1
ATOM 6720 N N . ALA B 1 335 ? 30.72600 21.21600 87.63700 1.000 40.83299 334 ALA B N 1
ATOM 6721 C CA . ALA B 1 335 ? 31.07500 22.42600 86.91000 1.000 39.57765 334 ALA B CA 1
ATOM 6722 C C . ALA B 1 335 ? 31.48200 23.52200 87.88500 1.000 41.47566 334 ALA B C 1
ATOM 6723 O O . ALA B 1 335 ? 30.87700 23.68200 88.94800 1.000 43.78078 334 ALA B O 1
ATOM 6725 N N . ILE B 1 336 ? 32.51400 24.27400 87.51600 1.000 40.97592 335 ILE B N 1
ATOM 6726 C CA . ILE B 1 336 ? 33.11000 25.26900 88.40000 1.000 41.11349 335 ILE B CA 1
ATOM 6727 C C . ILE B 1 336 ? 32.46600 26.62500 88.14700 1.000 41.63954 335 ILE B C 1
ATOM 6728 O O . ILE B 1 336 ? 32.39800 27.09000 87.00200 1.000 39.17292 335 ILE B O 1
ATOM 6733 N N . ASP B 1 337 ? 31.99500 27.26100 89.21700 1.000 41.31744 336 ASP B N 1
ATOM 6734 C CA . ASP B 1 337 ? 31.45800 28.60700 89.11800 1.000 43.33923 336 ASP B CA 1
ATOM 6735 C C . ASP B 1 337 ? 32.56900 29.60300 88.80100 1.000 41.35811 336 ASP B C 1
ATOM 6736 O O . ASP B 1 337 ? 33.75000 29.37300 89.08300 1.000 39.79056 336 ASP B O 1
ATOM 6741 N N . GLY B 1 338 ? 32.17700 30.72700 88.21100 1.000 41.74981 337 GLY B N 1
ATOM 6742 C CA . GLY B 1 338 ? 33.11700 31.76400 87.84800 1.000 43.58601 337 GLY B CA 1
ATOM 6743 C C . GLY B 1 338 ? 33.70500 31.64200 86.46000 1.000 38.39418 337 GLY B C 1
ATOM 6744 O O . GLY B 1 338 ? 34.57300 32.44900 86.10000 1.000 37.27985 337 GLY B O 1
ATOM 6745 N N . TYR B 1 339 ? 33.26700 30.66500 85.67000 1.000 35.34895 338 TYR B N 1
ATOM 6746 C CA . TYR B 1 339 ? 33.73100 30.49200 84.30200 1.000 36.45750 338 TYR B CA 1
ATOM 6747 C C . TYR B 1 339 ? 32.54100 30.24600 83.38800 1.000 38.66082 338 TYR B C 1
ATOM 6748 O O . TYR B 1 339 ? 31.58300 29.56800 83.77100 1.000 39.20859 338 TYR B O 1
ATOM 6757 N N . GLY B 1 340 ? 32.61000 30.80200 82.18400 1.000 34.88112 339 GLY B N 1
ATOM 6758 C CA . GLY B 1 340 ? 31.64000 30.45700 81.15900 1.000 32.95080 339 GLY B CA 1
ATOM 6759 C C . GLY B 1 340 ? 30.22700 30.86300 81.52700 1.000 36.28270 339 GLY B C 1
ATOM 6760 O O . GLY B 1 340 ? 29.96500 31.99800 81.94100 1.000 34.13546 339 GLY B O 1
ATOM 6761 N N . PHE B 1 341 ? 29.29700 29.91700 81.36900 1.000 35.78490 340 PHE B N 1
ATOM 6762 C CA . PHE B 1 341 ? 27.88900 30.17600 81.64200 1.000 34.53162 340 PHE B CA 1
ATOM 6763 C C . PHE B 1 341 ? 27.60900 30.40700 83.12100 1.000 36.83618 340 PHE B C 1
ATOM 6764 O O . PHE B 1 341 ? 26.58300 31.00900 83.45600 1.000 39.14904 340 PHE B O 1
ATOM 6772 N N . LEU B 1 342 ? 28.48500 29.94800 84.00700 1.000 36.35026 341 LEU B N 1
ATOM 6773 C CA . LEU B 1 342 ? 28.23800 29.99300 85.45000 1.000 40.46738 341 LEU B CA 1
ATOM 6774 C C . LEU B 1 342 ? 28.90400 31.19800 86.10100 1.000 40.04017 341 LEU B C 1
ATOM 6775 O O . LEU B 1 342 ? 29.64900 31.06400 87.07200 1.000 42.50066 341 LEU B O 1
ATOM 6780 N N . CYS B 1 343 ? 28.63800 32.39700 85.57900 1.000 39.50477 342 CYS B N 1
ATOM 6781 C CA . CYS B 1 343 ? 29.16800 33.62800 86.15100 1.000 41.78159 342 CYS B CA 1
ATOM 6782 C C . CYS B 1 343 ? 28.07100 34.52300 86.71600 1.000 44.79288 342 CYS B C 1
ATOM 6783 O O . CYS B 1 343 ? 28.30800 35.71100 86.96600 1.000 43.40940 342 CYS B O 1
ATOM 6786 N N . SER B 1 344 ? 26.87100 33.97900 86.91100 1.000 43.37244 343 SER B N 1
ATOM 6787 C CA . SER B 1 344 ? 25.80000 34.73800 87.54200 1.000 47.52238 343 SER B CA 1
ATOM 6788 C C . SER B 1 344 ? 26.20300 35.12500 88.95900 1.000 46.77096 343 SER B C 1
ATOM 6789 O O . SER B 1 344 ? 26.56000 34.26800 89.77300 1.000 48.58952 343 SER B O 1
ATOM 6792 N N . GLY B 1 345 ? 26.15500 36.42200 89.24700 1.000 48.84222 344 GLY B N 1
ATOM 6793 C CA . GLY B 1 345 ? 26.63500 36.93500 90.51000 1.000 45.95654 344 GLY B CA 1
ATOM 6794 C C . GLY B 1 345 ? 28.10200 37.29700 90.52600 1.000 46.45629 344 GLY B C 1
ATOM 6795 O O . GLY B 1 345 ? 28.61000 37.70700 91.57800 1.000 46.38634 344 GLY B O 1
ATOM 6796 N N . TYR B 1 346 ? 28.79800 37.15200 89.40200 1.000 45.20808 345 TYR B N 1
ATOM 6797 C CA . TYR B 1 346 ? 30.19800 37.53400 89.27200 1.000 47.73689 345 TYR B CA 1
ATOM 6798 C C . TYR B 1 346 ? 30.29600 38.77000 88.39100 1.000 42.61066 345 TYR B C 1
ATOM 6799 O O . TYR B 1 346 ? 29.76800 38.78200 87.27400 1.000 41.93899 345 TYR B O 1
ATOM 6808 N N . GLU B 1 347 ? 30.96400 39.81000 88.89600 1.000 47.28389 346 GLU B N 1
ATOM 6809 C CA . GLU B 1 347 ? 31.21100 40.99400 88.07700 1.000 48.26834 346 GLU B CA 1
ATOM 6810 C C . GLU B 1 347 ? 32.09200 40.64600 86.88400 1.000 47.57152 346 GLU B C 1
ATOM 6811 O O . GLU B 1 347 ? 31.77000 40.97800 85.73700 1.000 44.97483 346 GLU B O 1
ATOM 6817 N N . LYS B 1 348 ? 33.21100 39.97300 87.14000 1.000 44.69759 347 LYS B N 1
ATOM 6818 C CA . LYS B 1 348 ? 34.07700 39.43800 86.10200 1.000 45.00703 347 LYS B CA 1
ATOM 6819 C C . LYS B 1 348 ? 34.36100 37.97500 86.41000 1.000 42.39561 347 LYS B C 1
ATOM 6820 O O . LYS B 1 348 ? 34.29500 37.54500 87.56500 1.000 42.82977 347 LYS B O 1
ATOM 6826 N N . SER B 1 349 ? 34.67500 37.21200 85.36600 1.000 41.67402 348 SER B N 1
ATOM 6827 C CA . SER B 1 349 ? 34.95800 35.79700 85.54100 1.000 40.45591 348 SER B CA 1
ATOM 6828 C C . SER B 1 349 ? 36.26200 35.60500 86.31400 1.000 38.14302 348 SER B C 1
ATOM 6829 O O . SER B 1 349 ? 37.05800 36.53100 86.49200 1.000 40.46489 348 SER B O 1
ATOM 6832 N N . LYS B 1 350 ? 36.47800 34.37300 86.78100 1.000 37.84117 349 LYS B N 1
ATOM 6833 C CA . LYS B 1 350 ? 37.72200 34.05300 87.47100 1.000 39.36555 349 LYS B CA 1
ATOM 6834 C C . LYS B 1 350 ? 38.92400 34.11600 86.54000 1.000 36.56519 349 LYS B C 1
ATOM 6835 O O . LYS B 1 350 ? 40.06100 34.18000 87.01900 1.000 39.07758 349 LYS B O 1
ATOM 6841 N N . ASP B 1 351 ? 38.70000 34.09200 85.22900 1.000 37.17341 350 ASP B N 1
ATOM 6842 C CA . ASP B 1 351 ? 39.74500 34.35200 84.25000 1.000 37.58367 350 ASP B CA 1
ATOM 6843 C C . ASP B 1 351 ? 39.92000 35.84000 83.97300 1.000 37.90333 350 ASP B C 1
ATOM 6844 O O . ASP B 1 351 ? 40.77000 36.21100 83.15700 1.000 36.72108 350 ASP B O 1
ATOM 6849 N N . GLY B 1 352 ? 39.13900 36.69400 84.63200 1.000 34.95653 351 GLY B N 1
ATOM 6850 C CA . GLY B 1 352 ? 39.24100 38.12500 84.43100 1.000 36.17749 351 GLY B CA 1
ATOM 6851 C C . GLY B 1 352 ? 38.54700 38.64700 83.19700 1.000 39.13546 351 GLY B C 1
ATOM 6852 O O . GLY B 1 352 ? 38.85000 39.75900 82.75400 1.000 40.80091 351 GLY B O 1
ATOM 6853 N N . ARG B 1 353 ? 37.62000 37.88500 82.62800 1.000 35.64206 352 ARG B N 1
ATOM 6854 C CA . ARG B 1 353 ? 36.95700 38.25700 81.38900 1.000 35.32489 352 ARG B CA 1
ATOM 6855 C C . ARG B 1 353 ? 35.60300 38.90100 81.66500 1.000 37.30684 352 ARG B C 1
ATOM 6856 O O . ARG B 1 353 ? 35.01800 38.74900 82.74100 1.000 39.01201 352 ARG B O 1
ATOM 6864 N N . VAL B 1 354 ? 35.11100 39.63200 80.66200 1.000 36.36672 353 VAL B N 1
ATOM 6865 C CA . VAL B 1 354 ? 33.83700 40.32800 80.79100 1.000 34.82658 353 VAL B CA 1
ATOM 6866 C C . VAL B 1 354 ? 32.70500 39.32000 80.93600 1.000 36.93206 353 VAL B C 1
ATOM 6867 O O . VAL B 1 354 ? 32.67900 38.27900 80.26600 1.000 34.14891 353 VAL B O 1
ATOM 6871 N N . VAL B 1 355 ? 31.76400 39.62300 81.82900 1.000 35.62895 354 VAL B N 1
ATOM 6872 C CA . VAL B 1 355 ? 30.58100 38.80200 82.05500 1.000 37.53646 354 VAL B CA 1
ATOM 6873 C C . VAL B 1 355 ? 29.36300 39.58100 81.57500 1.000 37.23266 354 VAL B C 1
ATOM 6874 O O . VAL B 1 355 ? 29.17500 40.74500 81.94800 1.000 35.93672 354 VAL B O 1
ATOM 6878 N N . SER B 1 356 ? 28.53900 38.93700 80.75100 1.000 34.05748 355 SER B N 1
ATOM 6879 C CA . SER B 1 356 ? 27.41000 39.60000 80.11800 1.000 33.19363 355 SER B CA 1
ATOM 6880 C C . SER B 1 356 ? 26.29500 39.85700 81.13100 1.000 35.45383 355 SER B C 1
ATOM 6881 O O . SER B 1 356 ? 26.39900 39.53600 82.31800 1.000 37.09653 355 SER B O 1
ATOM 6884 N N . GLU B 1 357 ? 25.20300 40.44800 80.64300 1.000 32.38360 356 GLU B N 1
ATOM 6885 C CA . GLU B 1 357 ? 24.03200 40.69400 81.47500 1.000 34.46882 356 GLU B CA 1
ATOM 6886 C C . GLU B 1 357 ? 23.19000 39.44200 81.68800 1.000 39.20347 356 GLU B C 1
ATOM 6887 O O . GLU B 1 357 ? 22.23100 39.48500 82.46500 1.000 40.84540 356 GLU B O 1
ATOM 6893 N N . MET B 1 358 ? 23.52000 38.34000 81.01500 1.000 36.41726 357 MET B N 1
ATOM 6894 C CA . MET B 1 358 ? 22.97700 37.03100 81.34600 1.000 36.62144 357 MET B CA 1
ATOM 6895 C C . MET B 1 358 ? 23.78400 36.31900 82.42100 1.000 38.94892 357 MET B C 1
ATOM 6896 O O . MET B 1 358 ? 23.36500 35.25400 82.88500 1.000 41.30070 357 MET B O 1
ATOM 6901 N N . GLY B 1 359 ? 24.92000 36.88100 82.82800 1.000 37.73725 358 GLY B N 1
ATOM 6902 C CA . GLY B 1 359 ? 25.85400 36.15700 83.66000 1.000 39.90902 358 GLY B CA 1
ATOM 6903 C C . GLY B 1 359 ? 26.74300 35.20800 82.89800 1.000 37.49284 358 GLY B C 1
ATOM 6904 O O . GLY B 1 359 ? 27.22300 34.22800 83.47500 1.000 38.55397 358 GLY B O 1
ATOM 6905 N N . TRP B 1 360 ? 26.97300 35.46400 81.61300 1.000 35.21826 359 TRP B N 1
ATOM 6906 C CA . TRP B 1 360 ? 27.75500 34.58900 80.75100 1.000 32.92188 359 TRP B CA 1
ATOM 6907 C C . TRP B 1 360 ? 29.09800 35.23800 80.44700 1.000 35.48993 359 TRP B C 1
ATOM 6908 O O . TRP B 1 360 ? 29.15200 36.39900 80.03000 1.000 34.56663 359 TRP B O 1
ATOM 6919 N N . GLU B 1 361 ? 30.17300 34.48400 80.65100 1.000 32.14979 360 GLU B N 1
ATOM 6920 C CA . GLU B 1 361 ? 31.50800 34.98000 80.34900 1.000 32.66784 360 GLU B CA 1
ATOM 6921 C C . GLU B 1 361 ? 31.72500 35.04100 78.84200 1.000 31.44302 360 GLU B C 1
ATOM 6922 O O . GLU B 1 361 ? 31.38000 34.10900 78.11000 1.000 28.69546 360 GLU B O 1
ATOM 6928 N N . ILE B 1 362 ? 32.29100 36.15500 78.37600 1.000 31.72960 361 ILE B N 1
ATOM 6929 C CA . ILE B 1 362 ? 32.66300 36.26700 76.97100 1.000 29.92076 361 ILE B CA 1
ATOM 6930 C C . ILE B 1 362 ? 33.91300 35.43500 76.72500 1.000 27.70926 361 ILE B C 1
ATOM 6931 O O . ILE B 1 362 ? 34.93600 35.60500 77.40300 1.000 27.89197 361 ILE B O 1
ATOM 6936 N N . TYR B 1 363 ? 33.83700 34.52700 75.75500 1.000 30.92088 362 TYR B N 1
ATOM 6937 C CA . TYR B 1 363 ? 34.91300 33.56800 75.49700 1.000 28.22963 362 TYR B CA 1
ATOM 6938 C C . TYR B 1 363 ? 34.86000 33.15100 74.03600 1.000 29.01202 362 TYR B C 1
ATOM 6939 O O . TYR B 1 363 ? 34.33700 32.08400 73.69000 1.000 29.80517 362 TYR B O 1
ATOM 6948 N N . PRO B 1 364 ? 35.40300 33.97800 73.13900 1.000 29.61212 363 PRO B N 1
ATOM 6949 C CA . PRO B 1 364 ? 35.29100 33.67200 71.70200 1.000 30.24396 363 PRO B CA 1
ATOM 6950 C C . PRO B 1 364 ? 36.03400 32.41600 71.28200 1.000 31.60116 363 PRO B C 1
ATOM 6951 O O . PRO B 1 364 ? 35.61200 31.75600 70.32500 1.000 32.89636 363 PRO B O 1
ATOM 6955 N N . GLN B 1 365 ? 37.12400 32.06300 71.97000 1.000 31.39907 364 GLN B N 1
ATOM 6956 C CA . GLN B 1 365 ? 37.92500 30.91200 71.55900 1.000 34.69485 364 GLN B CA 1
ATOM 6957 C C . GLN B 1 365 ? 37.11400 29.62300 71.57000 1.000 33.36709 364 GLN B C 1
ATOM 6958 O O . GLN B 1 365 ? 37.38900 28.71100 70.78000 1.000 35.35956 364 GLN B O 1
ATOM 6964 N N . GLY B 1 366 ? 36.10900 29.53000 72.44300 1.000 30.85143 365 GLY B N 1
ATOM 6965 C CA . GLY B 1 366 ? 35.28400 28.33500 72.48200 1.000 31.38567 365 GLY B CA 1
ATOM 6966 C C . GLY B 1 366 ? 34.58400 28.04900 71.16900 1.000 34.49473 365 GLY B C 1
ATOM 6967 O O . GLY B 1 366 ? 34.38800 26.88600 70.80900 1.000 32.60862 365 GLY B O 1
ATOM 6968 N N . LEU B 1 367 ? 34.20400 29.09700 70.43400 1.000 33.31120 366 LEU B N 1
ATOM 6969 C CA . LEU B 1 367 ? 33.55800 28.89400 69.14200 1.000 33.90137 366 LEU B CA 1
ATOM 6970 C C . LEU B 1 367 ? 34.49900 28.21200 68.15700 1.000 31.80330 366 LEU B C 1
ATOM 6971 O O . LEU B 1 367 ? 34.08000 27.33400 67.39500 1.000 30.66668 366 LEU B O 1
ATOM 6976 N N . TYR B 1 368 ? 35.77800 28.59700 68.16200 1.000 34.25023 367 TYR B N 1
ATOM 6977 C CA . TYR B 1 368 ? 36.75000 27.93900 67.29500 1.000 34.54673 367 TYR B CA 1
ATOM 6978 C C . TYR B 1 368 ? 36.90100 26.46900 67.66500 1.000 35.23763 367 TYR B C 1
ATOM 6979 O O . TYR B 1 368 ? 36.86800 25.59100 66.79500 1.000 34.14017 367 TYR B O 1
ATOM 6988 N N . ASP B 1 369 ? 37.07200 26.18400 68.95800 1.000 32.68727 368 ASP B N 1
ATOM 6989 C CA . ASP B 1 369 ? 37.28800 24.80700 69.39400 1.000 35.33437 368 ASP B CA 1
ATOM 6990 C C . ASP B 1 369 ? 36.07900 23.93200 69.09200 1.000 33.44201 368 ASP B C 1
ATOM 6991 O O . ASP B 1 369 ? 36.22800 22.76500 68.71100 1.000 32.67193 368 ASP B O 1
ATOM 6996 N N . VAL B 1 370 ? 34.87200 24.47800 69.25700 1.000 32.71065 369 VAL B N 1
ATOM 6997 C CA . VAL B 1 370 ? 33.66300 23.71300 68.96500 1.000 32.37561 369 VAL B CA 1
ATOM 6998 C C . VAL B 1 370 ? 33.56900 23.41600 67.47400 1.000 34.64872 369 VAL B C 1
ATOM 6999 O O . VAL B 1 370 ? 33.27100 22.28700 67.06700 1.000 34.05648 369 VAL B O 1
ATOM 7003 N N . LEU B 1 371 ? 33.82900 24.42400 66.63600 1.000 31.63180 370 LEU B N 1
ATOM 7004 C CA . LEU B 1 371 ? 33.73900 24.22800 65.19100 1.000 33.24955 370 LEU B CA 1
ATOM 7005 C C . LEU B 1 371 ? 34.75200 23.19700 64.70800 1.000 34.55093 370 LEU B C 1
ATOM 7006 O O . LEU B 1 371 ? 34.43900 22.36400 63.84900 1.000 36.20255 370 LEU B O 1
ATOM 7011 N N . MET B 1 372 ? 35.97000 23.23500 65.25100 1.000 34.56830 371 MET B N 1
ATOM 7012 C CA . MET B 1 372 ? 36.99700 22.29500 64.81600 1.000 34.84151 371 MET B CA 1
ATOM 7013 C C . MET B 1 372 ? 36.70500 20.88600 65.31700 1.000 38.23705 371 MET B C 1
ATOM 7014 O O . MET B 1 372 ? 36.99200 19.90300 64.62400 1.000 37.37321 371 MET B O 1
ATOM 7019 N N . GLY B 1 373 ? 36.13600 20.76600 66.51900 1.000 33.03137 372 GLY B N 1
ATOM 7020 C CA . GLY B 1 373 ? 35.75600 19.45400 67.01400 1.000 38.61829 372 GLY B CA 1
ATOM 7021 C C . GLY B 1 373 ? 34.66200 18.81600 66.18000 1.000 39.04885 372 GLY B C 1
ATOM 7022 O O . GLY B 1 373 ? 34.68000 17.60800 65.93100 1.000 39.48156 372 GLY B O 1
ATOM 7023 N N . TYR B 1 374 ? 33.69500 19.62200 65.73400 1.000 35.02305 373 TYR B N 1
ATOM 7024 C CA . TYR B 1 374 ? 32.66300 19.11700 64.83600 1.000 36.54519 373 TYR B CA 1
ATOM 7025 C C . TYR B 1 374 ? 33.25200 18.72300 63.48700 1.000 37.92123 373 TYR B C 1
ATOM 7026 O O . TYR B 1 374 ? 32.86000 17.70500 62.90500 1.000 40.92027 373 TYR B O 1
ATOM 7035 N N . GLN B 1 375 ? 34.19000 19.52300 62.97400 1.000 37.59466 374 GLN B N 1
ATOM 7036 C CA . GLN B 1 375 ? 34.78800 19.23800 61.67400 1.000 38.97810 374 GLN B CA 1
ATOM 7037 C C . GLN B 1 375 ? 35.53400 17.91000 61.68400 1.000 41.43913 374 GLN B C 1
ATOM 7038 O O . GLN B 1 375 ? 35.43200 17.12400 60.73400 1.000 42.40294 374 GLN B O 1
ATOM 7044 N N . GLU B 1 376 ? 36.28500 17.63800 62.75200 1.000 40.85488 375 GLU B N 1
ATOM 7045 C CA . GLU B 1 376 ? 37.09700 16.42800 62.79500 1.000 44.73870 375 GLU B CA 1
ATOM 7046 C C . GLU B 1 376 ? 36.24500 15.17500 62.95600 1.000 42.70138 375 GLU B C 1
ATOM 7047 O O . GLU B 1 376 ? 36.58600 14.12200 62.40600 1.000 42.98148 375 GLU B O 1
ATOM 7053 N N . ARG B 1 377 ? 35.13700 15.26600 63.69300 1.000 42.51578 376 ARG B N 1
ATOM 7054 C CA . ARG B 1 377 ? 34.35200 14.07200 63.98900 1.000 44.91794 376 ARG B CA 1
ATOM 7055 C C . ARG B 1 377 ? 33.40600 13.70800 62.85000 1.000 40.67048 376 ARG B C 1
ATOM 7056 O O . ARG B 1 377 ? 33.22900 12.52300 62.54700 1.000 41.07827 376 ARG B O 1
ATOM 7064 N N . TYR B 1 378 ? 32.79600 14.70100 62.20500 1.000 42.63391 377 TYR B N 1
ATOM 7065 C CA . TYR B 1 378 ? 31.74100 14.44600 61.23300 1.000 41.00052 377 TYR B CA 1
ATOM 7066 C C . TYR B 1 378 ? 32.02500 14.98000 59.83700 1.000 41.30639 377 TYR B C 1
ATOM 7067 O O . TYR B 1 378 ? 31.52800 14.40200 58.86800 1.000 44.96625 377 TYR B O 1
ATOM 7076 N N . SER B 1 379 ? 32.79700 16.06300 59.70600 1.000 40.69501 378 SER B N 1
ATOM 7077 C CA . SER B 1 379 ? 33.10100 16.66700 58.40600 1.000 41.60760 378 SER B CA 1
ATOM 7078 C C . SER B 1 379 ? 31.82500 17.01800 57.64300 1.000 40.68310 378 SER B C 1
ATOM 7079 O O . SER B 1 379 ? 31.74100 16.85100 56.42500 1.000 39.07379 378 SER B O 1
ATOM 7082 N N . LEU B 1 380 ? 30.82400 17.50500 58.36500 1.000 38.41078 379 LEU B N 1
ATOM 7083 C CA . LEU B 1 380 ? 29.54100 17.89400 57.80500 1.000 37.67315 379 LEU B CA 1
ATOM 7084 C C . LEU B 1 380 ? 29.48500 19.39800 57.58700 1.000 39.03512 379 LEU B C 1
ATOM 7085 O O . LEU B 1 380 ? 30.22600 20.15700 58.21800 1.000 37.75117 379 LEU B O 1
ATOM 7090 N N . PRO B 1 381 ? 28.62100 19.86600 56.68600 1.000 37.86588 380 PRO B N 1
ATOM 7091 C CA . PRO B 1 381 ? 28.42000 21.31400 56.55200 1.000 36.54070 380 PRO B CA 1
ATOM 7092 C C . PRO B 1 381 ? 27.85600 21.90000 57.83700 1.000 34.50887 380 PRO B C 1
ATOM 7093 O O . PRO B 1 381 ? 26.98700 21.31000 58.48100 1.000 34.92589 380 PRO B O 1
ATOM 7097 N N . MET B 1 382 ? 28.36300 23.07000 58.21200 1.000 36.39389 381 MET B N 1
ATOM 7098 C CA . MET B 1 382 ? 28.00100 23.69500 59.47300 1.000 35.28134 381 MET B CA 1
ATOM 7099 C C . MET B 1 382 ? 27.56100 25.13300 59.25200 1.000 35.22833 381 MET B C 1
ATOM 7100 O O . MET B 1 382 ? 28.03100 25.81500 58.33600 1.000 34.04262 381 MET B O 1
ATOM 7105 N N . MET B 1 383 ? 26.64600 25.58200 60.10800 1.000 35.52150 382 MET B N 1
ATOM 7106 C CA . MET B 1 383 ? 26.23700 26.97600 60.18100 1.000 33.04145 382 MET B CA 1
ATOM 7107 C C . MET B 1 383 ? 26.22700 27.38800 61.64400 1.000 30.72504 382 MET B C 1
ATOM 7108 O O . MET B 1 383 ? 25.67000 26.67600 62.48600 1.000 30.54287 382 MET B O 1
ATOM 7113 N N . VAL B 1 384 ? 26.84800 28.52400 61.95000 1.000 32.26239 383 VAL B N 1
ATOM 7114 C CA . VAL B 1 384 ? 26.71000 29.10200 63.28200 1.000 31.01606 383 VAL B CA 1
ATOM 7115 C C . VAL B 1 384 ? 25.30800 29.69900 63.37100 1.000 30.66365 383 VAL B C 1
ATOM 7116 O O . VAL B 1 384 ? 25.03100 30.75100 62.79000 1.000 28.19235 383 VAL B O 1
ATOM 7120 N N . THR B 1 385 ? 24.41300 29.01400 64.08200 1.000 30.82150 384 THR B N 1
ATOM 7121 C CA . THR B 1 385 ? 23.00100 29.37100 64.07600 1.000 29.42895 384 THR B CA 1
ATOM 7122 C C . THR B 1 385 ? 22.62200 30.36800 65.16200 1.000 29.35362 384 THR B C 1
ATOM 7123 O O . THR B 1 385 ? 21.56700 31.00500 65.05300 1.000 27.09559 384 THR B O 1
ATOM 7127 N N . GLU B 1 386 ? 23.44400 30.52000 66.19900 1.000 31.12167 385 GLU B N 1
ATOM 7128 C CA . GLU B 1 386 ? 23.17700 31.49300 67.25000 1.000 29.71242 385 GLU B CA 1
ATOM 7129 C C . GLU B 1 386 ? 24.49100 31.98900 67.83000 1.000 31.37157 385 GLU B C 1
ATOM 7130 O O . GLU B 1 386 ? 25.38600 31.18900 68.12200 1.000 30.62181 385 GLU B O 1
ATOM 7136 N N . ASN B 1 387 ? 24.59000 33.30600 67.99900 1.000 28.96625 386 ASN B N 1
ATOM 7137 C CA . ASN B 1 387 ? 25.71200 33.93400 68.68300 1.000 29.50922 386 ASN B CA 1
ATOM 7138 C C . ASN B 1 387 ? 25.35500 35.38000 68.99800 1.000 30.19475 386 ASN B C 1
ATOM 7139 O O . ASN B 1 387 ? 25.04000 36.16000 68.09300 1.000 29.90667 386 ASN B O 1
ATOM 7144 N N . GLY B 1 388 ? 25.38600 35.74100 70.27400 1.000 28.94313 387 GLY B N 1
ATOM 7145 C CA . GLY B 1 388 ? 25.00300 37.08100 70.67600 1.000 28.68462 387 GLY B CA 1
ATOM 7146 C C . GLY B 1 388 ? 25.22700 37.25700 72.15900 1.000 28.18181 387 GLY B C 1
ATOM 7147 O O . GLY B 1 388 ? 25.73900 36.36800 72.84700 1.000 28.43083 387 GLY B O 1
ATOM 7148 N N . ILE B 1 389 ? 24.82500 38.42500 72.65000 1.000 26.65573 388 ILE B N 1
ATOM 7149 C CA . ILE B 1 389 ? 25.07500 38.79100 74.03800 1.000 26.90176 388 ILE B CA 1
ATOM 7150 C C . ILE B 1 389 ? 23.94000 39.67900 74.52700 1.000 30.42572 388 ILE B C 1
ATOM 7151 O O . ILE B 1 389 ? 23.43100 40.52700 73.78900 1.000 27.44205 388 ILE B O 1
ATOM 7156 N N . ALA B 1 390 ? 23.53200 39.46200 75.77600 1.000 31.54286 389 ALA B N 1
ATOM 7157 C CA . ALA B 1 390 ? 22.62000 40.37900 76.44700 1.000 30.79724 389 ALA B CA 1
ATOM 7158 C C . ALA B 1 390 ? 23.37500 41.66100 76.76800 1.000 30.52810 389 ALA B C 1
ATOM 7159 O O . ALA B 1 390 ? 24.25000 41.67400 77.64000 1.000 29.78838 389 ALA B O 1
ATOM 7161 N N . ASP B 1 391 ? 23.04600 42.74000 76.05800 1.000 30.33078 390 ASP B N 1
ATOM 7162 C CA . ASP B 1 391 ? 23.81400 43.98300 76.16100 1.000 28.75331 390 ASP B CA 1
ATOM 7163 C C . ASP B 1 391 ? 22.89900 45.11300 75.67600 1.000 28.36036 390 ASP B C 1
ATOM 7164 O O . ASP B 1 391 ? 22.86500 45.42500 74.48600 1.000 26.30746 390 ASP B O 1
ATOM 7169 N N . ASP B 1 392 ? 22.16500 45.71100 76.61700 1.000 26.74405 391 ASP B N 1
ATOM 7170 C CA . ASP B 1 392 ? 21.19600 46.74000 76.25500 1.000 29.06838 391 ASP B CA 1
ATOM 7171 C C . ASP B 1 392 ? 21.87900 47.98000 75.68900 1.000 30.19935 391 ASP B C 1
ATOM 7172 O O . ASP B 1 392 ? 21.41200 48.55500 74.69800 1.000 28.36463 391 ASP B O 1
ATOM 7177 N N . MET B 1 393 ? 22.98400 48.40500 76.29700 1.000 26.71015 392 MET B N 1
ATOM 7178 C CA . MET B 1 393 ? 23.65500 49.64000 75.91400 1.000 32.50163 392 MET B CA 1
ATOM 7179 C C . MET B 1 393 ? 24.71800 49.43800 74.83800 1.000 30.07106 392 MET B C 1
ATOM 7180 O O . MET B 1 393 ? 25.47100 50.37500 74.55000 1.000 30.76691 392 MET B O 1
ATOM 7185 N N . ASP B 1 394 ? 24.79800 48.24400 74.24400 1.000 29.81659 393 ASP B N 1
ATOM 7186 C CA . ASP B 1 394 ? 25.74400 47.95200 73.16500 1.000 25.82769 393 ASP B CA 1
ATOM 7187 C C . ASP B 1 394 ? 27.18800 48.20500 73.59000 1.000 27.97205 393 ASP B C 1
ATOM 7188 O O . ASP B 1 394 ? 28.02900 48.59000 72.77300 1.000 25.20680 393 ASP B O 1
ATOM 7193 N N . ARG B 1 395 ? 27.48700 47.98700 74.87200 1.000 27.59438 394 ARG B N 1
ATOM 7194 C CA . ARG B 1 395 ? 28.82700 48.25900 75.37900 1.000 29.31103 394 ARG B CA 1
ATOM 7195 C C . ARG B 1 395 ? 29.83400 47.22900 74.88100 1.000 28.65271 394 ARG B C 1
ATOM 7196 O O . ARG B 1 395 ? 30.99300 47.56700 74.60900 1.000 26.37194 394 ARG B O 1
ATOM 7204 N N . TYR B 1 396 ? 29.41100 45.97400 74.74400 1.000 27.32196 395 TYR B N 1
ATOM 7205 C CA . TYR B 1 396 ? 30.30400 44.87600 74.39800 1.000 29.61546 395 TYR B CA 1
ATOM 7206 C C . TYR B 1 396 ? 30.00300 44.23100 73.05400 1.000 27.41119 395 TYR B C 1
ATOM 7207 O O . TYR B 1 396 ? 30.91100 43.65300 72.45400 1.000 26.60807 395 TYR B O 1
ATOM 7216 N N . ARG B 1 397 ? 28.76300 44.31500 72.57200 1.000 27.73201 396 ARG B N 1
ATOM 7217 C CA . ARG B 1 397 ? 28.37300 43.58300 71.36800 1.000 27.02913 396 ARG B CA 1
ATOM 7218 C C . ARG B 1 397 ? 29.22200 43.89300 70.13600 1.000 28.21022 396 ARG B C 1
ATOM 7219 O O . ARG B 1 397 ? 29.47400 42.95800 69.35500 1.000 27.53101 396 ARG B O 1
ATOM 7227 N N . PRO B 1 398 ? 29.66900 45.13200 69.87900 1.000 28.38273 397 PRO B N 1
ATOM 7228 C CA . PRO B 1 398 ? 30.53000 45.34700 68.69900 1.000 28.22046 397 PRO B CA 1
ATOM 7229 C C . PRO B 1 398 ? 31.78300 44.48400 68.69300 1.000 28.57134 397 PRO B C 1
ATOM 7230 O O . PRO B 1 398 ? 32.07800 43.83400 67.68200 1.000 23.52453 397 PRO B O 1
ATOM 7234 N N . GLY B 1 399 ? 32.53100 44.45700 69.79800 1.000 27.05721 398 GLY B N 1
ATOM 7235 C CA . GLY B 1 399 ? 33.70200 43.60000 69.86400 1.000 29.20282 398 GLY B CA 1
ATOM 7236 C C . GLY B 1 399 ? 33.35700 42.13100 69.99100 1.000 28.91606 398 GLY B C 1
ATOM 7237 O O . GLY B 1 399 ? 34.10400 41.27100 69.51600 1.000 25.20760 398 GLY B O 1
ATOM 7238 N N . PHE B 1 400 ? 32.23400 41.82400 70.64600 1.000 29.24756 399 PHE B N 1
ATOM 7239 C CA . PHE B 1 400 ? 31.73200 40.45300 70.68500 1.000 27.08682 399 PHE B CA 1
ATOM 7240 C C . PHE B 1 400 ? 31.53400 39.91100 69.27500 1.000 27.37176 399 PHE B C 1
ATOM 7241 O O . PHE B 1 400 ? 31.97900 38.80400 68.95200 1.000 26.84640 399 PHE B O 1
ATOM 7249 N N . LEU B 1 401 ? 30.86800 40.69100 68.42000 1.000 26.87556 400 LEU B N 1
ATOM 7250 C CA . LEU B 1 401 ? 30.64900 40.27900 67.03700 1.000 27.18874 400 LEU B CA 1
ATOM 7251 C C . LEU B 1 401 ? 31.96800 40.08300 66.29900 1.000 29.90907 400 LEU B C 1
ATOM 7252 O O . LEU B 1 401 ? 32.13600 39.10500 65.56000 1.000 28.31103 400 LEU B O 1
ATOM 7257 N N . ILE B 1 402 ? 32.91800 41.00000 66.49200 1.000 27.80759 401 ILE B N 1
ATOM 7258 C CA . ILE B 1 402 ? 34.18600 40.93100 65.77000 1.000 27.41707 401 ILE B CA 1
ATOM 7259 C C . ILE B 1 402 ? 34.98500 39.70900 66.20600 1.000 28.19044 401 ILE B C 1
ATOM 7260 O O . ILE B 1 402 ? 35.47900 38.94000 65.37200 1.000 28.71426 401 ILE B O 1
ATOM 7265 N N . SER B 1 403 ? 35.12500 39.51400 67.51900 1.000 26.72119 402 SER B N 1
ATOM 7266 C CA . SER B 1 403 ? 35.98400 38.44900 68.02500 1.000 27.36708 402 SER B CA 1
ATOM 7267 C C . SER B 1 403 ? 35.45300 37.07200 67.64600 1.000 30.93222 402 SER B C 1
ATOM 7268 O O . SER B 1 403 ? 36.23400 36.16400 67.33800 1.000 29.13725 402 SER B O 1
ATOM 7271 N N . HIS B 1 404 ? 34.13200 36.89500 67.65900 1.000 28.58866 403 HIS B N 1
ATOM 7272 C CA . HIS B 1 404 ? 33.56600 35.60200 67.29400 1.000 29.94123 403 HIS B CA 1
ATOM 7273 C C . HIS B 1 404 ? 33.61000 35.36100 65.79300 1.000 31.81753 403 HIS B C 1
ATOM 7274 O O . HIS B 1 404 ? 33.71900 34.20800 65.36100 1.000 31.03640 403 HIS B O 1
ATOM 7281 N N . MET B 1 405 ? 33.53900 36.42300 64.98600 1.000 31.22768 404 MET B N 1
ATOM 7282 C CA . MET B 1 405 ? 33.69200 36.25400 63.54600 1.000 32.30297 404 MET B CA 1
ATOM 7283 C C . MET B 1 405 ? 35.12800 35.89900 63.18700 1.000 33.05664 404 MET B C 1
ATOM 7284 O O . MET B 1 405 ? 35.36500 35.08500 62.28700 1.000 32.98714 404 MET B O 1
ATOM 7289 N N . LYS B 1 406 ? 36.10000 36.50300 63.87800 1.000 35.49756 405 LYS B N 1
ATOM 7290 C CA . LYS B 1 406 ? 37.49800 36.15300 63.64900 1.000 36.19460 405 LYS B CA 1
ATOM 7291 C C . LYS B 1 406 ? 37.75100 34.68300 63.95600 1.000 36.39513 405 LYS B C 1
ATOM 7292 O O . LYS B 1 406 ? 38.55400 34.02900 63.28000 1.000 37.31338 405 LYS B O 1
ATOM 7298 N N . MET B 1 407 ? 37.07500 34.14700 64.97500 1.000 34.15884 406 MET B N 1
ATOM 7299 C CA . MET B 1 407 ? 37.17600 32.72100 65.26300 1.000 36.67203 406 MET B CA 1
ATOM 7300 C C . MET B 1 407 ? 36.61400 31.88200 64.12400 1.000 36.57501 406 MET B C 1
ATOM 7301 O O . MET B 1 407 ? 37.13100 30.79500 63.83800 1.000 34.86363 406 MET B O 1
ATOM 7306 N N . ILE B 1 408 ? 35.56200 32.36900 63.46300 1.000 35.30658 407 ILE B N 1
ATOM 7307 C CA . ILE B 1 408 ? 34.95200 31.61100 62.37800 1.000 38.59485 407 ILE B CA 1
ATOM 7308 C C . ILE B 1 408 ? 35.87900 31.57300 61.16800 1.000 38.41197 407 ILE B C 1
ATOM 7309 O O . ILE B 1 408 ? 35.99900 30.53800 60.49900 1.000 34.59223 407 ILE B O 1
ATOM 7314 N N . GLU B 1 409 ? 36.56000 32.68800 60.87800 1.000 37.78289 408 GLU B N 1
ATOM 7315 C CA . GLU B 1 409 ? 37.56600 32.67900 59.82300 1.000 42.43050 408 GLU B CA 1
ATOM 7316 C C . GLU B 1 409 ? 38.66700 31.68300 60.13700 1.000 37.93309 408 GLU B C 1
ATOM 7317 O O . GLU B 1 409 ? 39.08000 30.89800 59.27500 1.000 43.79544 408 GLU B O 1
ATOM 7323 N N . ARG B 1 410 ? 39.17800 31.72900 61.36900 1.000 36.39343 409 ARG B N 1
ATOM 7324 C CA . ARG B 1 410 ? 40.24900 30.82300 61.77300 1.000 40.31037 409 ARG B CA 1
ATOM 7325 C C . ARG B 1 410 ? 39.84700 29.36900 61.55600 1.000 37.62180 409 ARG B C 1
ATOM 7326 O O . ARG B 1 410 ? 40.65300 28.55400 61.09100 1.000 38.41289 409 ARG B O 1
ATOM 7334 N N . ALA B 1 411 ? 38.59500 29.03200 61.86900 1.000 38.87367 410 ALA B N 1
ATOM 7335 C CA . ALA B 1 411 ? 38.10400 27.68300 61.61700 1.000 38.29026 410 ALA B CA 1
ATOM 7336 C C . ALA B 1 411 ? 38.05100 27.39500 60.12300 1.000 40.41279 410 ALA B C 1
ATOM 7337 O O . ALA B 1 411 ? 38.50800 26.34100 59.66700 1.000 41.02501 410 ALA B O 1
ATOM 7339 N N . ILE B 1 412 ? 37.49600 28.32700 59.34400 1.000 39.53575 411 ILE B N 1
ATOM 7340 C CA . ILE B 1 412 ? 37.37500 28.12300 57.90100 1.000 41.31113 411 ILE B CA 1
ATOM 7341 C C . ILE B 1 412 ? 38.75100 27.93800 57.27300 1.000 42.07750 411 ILE B C 1
ATOM 7342 O O . ILE B 1 412 ? 38.96200 27.05600 56.43000 1.000 41.06647 411 ILE B O 1
ATOM 7347 N N . LYS B 1 413 ? 39.70600 28.78200 57.66800 1.000 39.87392 412 LYS B N 1
ATOM 7348 C CA . LYS B 1 413 ? 41.07300 28.65500 57.16600 1.000 42.80690 412 LYS B CA 1
ATOM 7349 C C . LYS B 1 413 ? 41.73300 27.35400 57.58800 1.000 40.74583 412 LYS B C 1
ATOM 7350 O O . LYS B 1 413 ? 42.61200 26.84300 56.88100 1.000 38.88953 412 LYS B O 1
ATOM 7356 N N . ASP B 1 414 ? 41.33400 26.80900 58.72600 1.000 38.41427 413 ASP B N 1
ATOM 7357 C CA . ASP B 1 414 ? 41.88400 25.56000 59.21400 1.000 40.08477 413 ASP B CA 1
ATOM 7358 C C . ASP B 1 414 ? 41.09200 24.34600 58.74000 1.000 41.77347 413 ASP B C 1
ATOM 7359 O O . ASP B 1 414 ? 41.32100 23.23700 59.23600 1.000 42.51945 413 ASP B O 1
ATOM 7364 N N . GLY B 1 415 ? 40.16200 24.53100 57.80500 1.000 40.11168 414 GLY B N 1
ATOM 7365 C CA . GLY B 1 415 ? 39.47200 23.42100 57.18300 1.000 38.84386 414 GLY B CA 1
ATOM 7366 C C . GLY B 1 415 ? 38.04000 23.20000 57.61600 1.000 39.36500 414 GLY B C 1
ATOM 7367 O O . GLY B 1 415 ? 37.40500 22.25500 57.12200 1.000 43.10569 414 GLY B O 1
ATOM 7368 N N . ALA B 1 416 ? 37.50700 24.02500 58.51000 1.000 39.07843 415 ALA B N 1
ATOM 7369 C CA . ALA B 1 416 ? 36.13700 23.85200 58.97200 1.000 41.59362 415 ALA B CA 1
ATOM 7370 C C . ALA B 1 416 ? 35.16000 24.33600 57.90900 1.000 38.96548 415 ALA B C 1
ATOM 7371 O O . ALA B 1 416 ? 35.33000 25.42000 57.34100 1.000 38.84378 415 ALA B O 1
ATOM 7373 N N . GLY B 1 417 ? 34.13600 23.52900 57.64100 1.000 38.43376 416 GLY B N 1
ATOM 7374 C CA . GLY B 1 417 ? 33.14800 23.86700 56.63500 1.000 37.59995 416 GLY B CA 1
ATOM 7375 C C . GLY B 1 417 ? 32.02000 24.72400 57.17000 1.000 37.07990 416 GLY B C 1
ATOM 7376 O O . GLY B 1 417 ? 30.86800 24.28300 57.21900 1.000 36.30609 416 GLY B O 1
ATOM 7377 N N . VAL B 1 418 ? 32.34000 25.95000 57.57300 1.000 34.61858 417 VAL B N 1
ATOM 7378 C CA . VAL B 1 418 ? 31.35200 26.88000 58.11000 1.000 36.23642 417 VAL B CA 1
ATOM 7379 C C . VAL B 1 418 ? 30.82200 27.73100 56.96300 1.000 36.91396 417 VAL B C 1
ATOM 7380 O O . VAL B 1 418 ? 31.58500 28.44200 56.30000 1.000 34.65461 417 VAL B O 1
ATOM 7384 N N . GLU B 1 419 ? 29.51100 27.66500 56.73400 1.000 36.84196 418 GLU B N 1
ATOM 7385 C CA . GLU B 1 419 ? 28.90200 28.31500 55.58200 1.000 35.37934 418 GLU B CA 1
ATOM 7386 C C . GLU B 1 419 ? 28.22800 29.64000 55.90900 1.000 36.53599 418 GLU B C 1
ATOM 7387 O O . GLU B 1 419 ? 27.93800 30.40800 54.98500 1.000 35.21445 418 GLU B O 1
ATOM 7393 N N . GLY B 1 420 ? 27.97200 29.93200 57.17900 1.000 34.54015 419 GLY B N 1
ATOM 7394 C CA . GLY B 1 420 ? 27.30600 31.18000 57.50000 1.000 35.86900 419 GLY B CA 1
ATOM 7395 C C . GLY B 1 420 ? 27.26700 31.43900 58.98800 1.000 34.60371 419 GLY B C 1
ATOM 7396 O O . GLY B 1 420 ? 27.56700 30.56600 59.80900 1.000 32.54439 419 GLY B O 1
ATOM 7397 N N . TYR B 1 421 ? 26.87900 32.66900 59.31900 1.000 34.52528 420 TYR B N 1
ATOM 7398 C CA . TYR B 1 421 ? 26.79800 33.15600 60.68900 1.000 30.61862 420 TYR B CA 1
ATOM 7399 C C . TYR B 1 421 ? 25.42300 33.77000 60.90000 1.000 30.01632 420 TYR B C 1
ATOM 7400 O O . TYR B 1 421 ? 25.00000 34.63200 60.12300 1.000 31.29456 420 TYR B O 1
ATOM 7409 N N . LEU B 1 422 ? 24.72200 33.31500 61.93600 1.000 29.07807 421 LEU B N 1
ATOM 7410 C CA . LEU B 1 422 ? 23.39900 33.82500 62.28200 1.000 29.78634 421 LEU B CA 1
ATOM 7411 C C . LEU B 1 422 ? 23.46700 34.39900 63.68900 1.000 30.87630 421 LEU B C 1
ATOM 7412 O O . LEU B 1 422 ? 23.54300 33.64800 64.66800 1.000 30.10293 421 LEU B O 1
ATOM 7417 N N . HIS B 1 423 ? 23.44800 35.72500 63.78900 1.000 30.44145 422 HIS B N 1
ATOM 7418 C CA . HIS B 1 423 ? 23.46400 36.37500 65.09200 1.000 30.20545 422 HIS B CA 1
ATOM 7419 C C . HIS B 1 423 ? 22.15300 36.11400 65.81600 1.000 33.58247 422 HIS B C 1
ATOM 7420 O O . HIS B 1 423 ? 21.07600 36.16100 65.21300 1.000 30.41539 422 HIS B O 1
ATOM 7427 N N . TRP B 1 424 ? 22.23400 35.82600 67.11300 1.000 33.44378 423 TRP B N 1
ATOM 7428 C CA . TRP B 1 424 ? 21.00700 35.66800 67.87900 1.000 36.86117 423 TRP B CA 1
ATOM 7429 C C . TRP B 1 424 ? 20.39400 37.03700 68.12400 1.000 42.53202 423 TRP B C 1
ATOM 7430 O O . TRP B 1 424 ? 21.04900 37.92700 68.68000 1.000 33.64296 423 TRP B O 1
ATOM 7441 N N . SER B 1 425 ? 19.14200 37.18600 67.69100 1.000 54.35902 424 SER B N 1
ATOM 7442 C CA . SER B 1 425 ? 18.30500 38.36000 67.89900 1.000 45.75688 424 SER B CA 1
ATOM 7443 C C . SER B 1 425 ? 18.65200 39.48200 66.93000 1.000 47.14715 424 SER B C 1
ATOM 7444 O O . SER B 1 425 ? 19.56200 40.28000 67.17800 1.000 41.35946 424 SER B O 1
ATOM 7447 N N . LEU B 1 426 ? 17.94000 39.52000 65.80300 1.000 39.27095 425 LEU B N 1
ATOM 7448 C CA . LEU B 1 426 ? 17.85300 40.74900 65.02500 1.000 37.18423 425 LEU B CA 1
ATOM 7449 C C . LEU B 1 426 ? 17.30000 41.87700 65.88500 1.000 33.46901 425 LEU B C 1
ATOM 7450 O O . LEU B 1 426 ? 17.85500 42.98000 65.92400 1.000 31.30962 425 LEU B O 1
ATOM 7455 N N . THR B 1 427 ? 16.20600 41.60600 66.59200 1.000 31.95825 426 THR B N 1
ATOM 7456 C CA . THR B 1 427 ? 15.60100 42.53000 67.53600 1.000 32.87902 426 THR B CA 1
ATOM 7457 C C . THR B 1 427 ? 15.56000 41.88500 68.91500 1.000 31.67177 426 THR B C 1
ATOM 7458 O O . THR B 1 427 ? 15.61500 40.66000 69.04900 1.000 33.87262 426 THR B O 1
ATOM 7462 N N . ASP B 1 428 ? 15.46300 42.72500 69.94500 1.000 29.84573 427 ASP B N 1
ATOM 7463 C CA . ASP B 1 428 ? 15.21800 42.22000 71.28800 1.000 30.77097 427 ASP B CA 1
ATOM 7464 C C . ASP B 1 428 ? 13.92900 41.40600 71.30900 1.000 31.80475 427 ASP B C 1
ATOM 7465 O O . ASP B 1 428 ? 12.97200 41.70100 70.58700 1.000 29.70099 427 ASP B O 1
ATOM 7470 N N . ASN B 1 429 ? 13.90400 40.36900 72.14200 1.000 29.40551 428 ASN B N 1
ATOM 7471 C CA . ASN B 1 429 ? 12.74800 39.48500 72.19900 1.000 32.28717 428 ASN B CA 1
ATOM 7472 C C . ASN B 1 429 ? 12.58100 38.95700 73.61900 1.000 32.55353 428 ASN B C 1
ATOM 7473 O O . ASN B 1 429 ? 13.35100 39.28600 74.52500 1.000 32.84340 428 ASN B O 1
ATOM 7478 N N . PHE B 1 430 ? 11.55300 38.13000 73.80100 1.000 33.90300 429 PHE B N 1
ATOM 7479 C CA . PHE B 1 430 ? 11.18400 37.59600 75.10900 1.000 36.53726 429 PHE B CA 1
ATOM 7480 C C . PHE B 1 430 ? 12.14600 36.47400 75.48100 1.000 33.45496 429 PHE B C 1
ATOM 7481 O O . PHE B 1 430 ? 12.12000 35.39600 74.87700 1.000 34.23165 429 PHE B O 1
ATOM 7489 N N . GLU B 1 431 ? 12.99000 36.72100 76.48200 1.000 33.33541 430 GLU B N 1
ATOM 7490 C CA . GLU B 1 431 ? 14.06800 35.79600 76.83900 1.000 34.42741 430 GLU B CA 1
ATOM 7491 C C . GLU B 1 431 ? 13.60900 34.81200 77.92100 1.000 36.12016 430 GLU B C 1
ATOM 7492 O O . GLU B 1 431 ? 14.09500 34.79900 79.05300 1.000 35.75934 430 GLU B O 1
ATOM 7498 N N . TRP B 1 432 ? 12.63200 33.98800 77.54400 1.000 36.81495 431 TRP B N 1
ATOM 7499 C CA . TRP B 1 432 ? 12.18000 32.82200 78.32100 1.000 34.60026 431 TRP B CA 1
ATOM 7500 C C . TRP B 1 432 ? 11.85000 33.27100 79.74600 1.000 36.27364 431 TRP B C 1
ATOM 7501 O O . TRP B 1 432 ? 11.11600 34.25500 79.91600 1.000 35.59882 431 TRP B O 1
ATOM 7512 N N . SER B 1 433 ? 12.35900 32.59900 80.78100 1.000 34.30852 432 SER B N 1
ATOM 7513 C CA . SER B 1 433 ? 12.00600 32.93900 82.15500 1.000 35.92677 432 SER B CA 1
ATOM 7514 C C . SER B 1 433 ? 12.57800 34.27700 82.60400 1.000 35.22347 432 SER B C 1
ATOM 7515 O O . SER B 1 433 ? 12.15500 34.78900 83.64800 1.000 35.07846 432 SER B O 1
ATOM 7518 N N . SER B 1 434 ? 13.51700 34.85400 81.85400 1.000 35.02212 433 SER B N 1
ATOM 7519 C CA . SER B 1 434 ? 14.07600 36.15300 82.20500 1.000 36.96755 433 SER B CA 1
ATOM 7520 C C . SER B 1 434 ? 13.25600 37.32000 81.67300 1.000 36.32937 433 SER B C 1
ATOM 7521 O O . SER B 1 434 ? 13.45300 38.45400 82.12600 1.000 36.42495 433 SER B O 1
ATOM 7524 N N . GLY B 1 435 ? 12.35200 37.07500 80.72800 1.000 34.62562 434 GLY B N 1
ATOM 7525 C CA . GLY B 1 435 ? 11.49600 38.13700 80.23600 1.000 36.45024 434 GLY B CA 1
ATOM 7526 C C . GLY B 1 435 ? 12.20800 39.07200 79.27100 1.000 36.57537 434 GLY B C 1
ATOM 7527 O O . GLY B 1 435 ? 13.16100 38.69700 78.58400 1.000 36.09752 434 GLY B O 1
ATOM 7528 N N . PHE B 1 436 ? 11.73400 40.31700 79.23500 1.000 37.57782 435 PHE B N 1
ATOM 7529 C CA . PHE B 1 436 ? 12.19900 41.29600 78.26100 1.000 36.17680 435 PHE B CA 1
ATOM 7530 C C . PHE B 1 436 ? 13.46800 42.02400 78.68800 1.000 35.68763 435 PHE B C 1
ATOM 7531 O O . PHE B 1 436 ? 14.06900 42.71200 77.85600 1.000 34.89148 435 PHE B O 1
ATOM 7539 N N . SER B 1 437 ? 13.89200 41.89200 79.94600 1.000 36.63489 436 SER B N 1
ATOM 7540 C CA . SER B 1 437 ? 15.04900 42.63800 80.43100 1.000 36.38907 436 SER B CA 1
ATOM 7541 C C . SER B 1 437 ? 16.35900 42.19100 79.79600 1.000 36.36670 436 SER B C 1
ATOM 7542 O O . SER B 1 437 ? 17.37300 42.87600 79.97100 1.000 37.76214 436 SER B O 1
ATOM 7545 N N . LYS B 1 438 ? 16.36900 41.07400 79.07400 1.000 36.45851 437 LYS B N 1
ATOM 7546 C CA . LYS B 1 438 ? 17.56500 40.58600 78.39700 1.000 35.56950 437 LYS B CA 1
ATOM 7547 C C . LYS B 1 438 ? 17.48900 40.99700 76.93100 1.000 36.24818 437 LYS B C 1
ATOM 7548 O O . LYS B 1 438 ? 16.67600 40.46400 76.16900 1.000 32.19627 437 LYS B O 1
ATOM 7554 N N . LYS B 1 439 ? 18.34100 41.94200 76.54000 1.000 34.05313 438 LYS B N 1
ATOM 7555 C CA . LYS B 1 439 ? 18.31800 42.52900 75.20300 1.000 31.89832 438 LYS B CA 1
ATOM 7556 C C . LYS B 1 439 ? 19.46500 41.93000 74.39600 1.000 30.65246 438 LYS B C 1
ATOM 7557 O O . LYS B 1 439 ? 20.62900 42.29600 74.58100 1.000 30.89869 438 LYS B O 1
ATOM 7563 N N . PHE B 1 440 ? 19.13000 41.00800 73.49600 1.000 32.76465 439 PHE B N 1
ATOM 7564 C CA . PHE B 1 440 ? 20.10400 40.34200 72.64300 1.000 32.50825 439 PHE B CA 1
ATOM 7565 C C . PHE B 1 440 ? 20.17600 40.93800 71.24500 1.000 33.68180 439 PHE B C 1
ATOM 7566 O O . PHE B 1 440 ? 21.00800 40.50300 70.44200 1.000 29.35886 439 PHE B O 1
ATOM 7574 N N . GLY B 1 441 ? 19.33200 41.91700 70.93400 1.000 31.28390 440 GLY B N 1
ATOM 7575 C CA . GLY B 1 441 ? 19.14100 42.31200 69.55400 1.000 32.61214 440 GLY B CA 1
ATOM 7576 C C . GLY B 1 441 ? 20.20100 43.26700 69.04100 1.000 30.95857 440 GLY B C 1
ATOM 7577 O O . GLY B 1 441 ? 20.74200 44.09800 69.76900 1.000 28.13990 440 GLY B O 1
ATOM 7578 N N . LEU B 1 442 ? 20.50600 43.12400 67.74800 1.000 30.38840 441 LEU B N 1
ATOM 7579 C CA . LEU B 1 442 ? 21.18700 44.18800 67.02500 1.000 29.25393 441 LEU B CA 1
ATOM 7580 C C . LEU B 1 442 ? 20.30700 45.42400 66.91400 1.000 29.73410 441 LEU B C 1
ATOM 7581 O O . LEU B 1 442 ? 20.82000 46.52300 66.67500 1.000 26.63305 441 LEU B O 1
ATOM 7586 N N . LEU B 1 443 ? 18.99800 45.25600 67.08200 1.000 28.87860 442 LEU B N 1
ATOM 7587 C CA . LEU B 1 443 ? 18.02700 46.33900 67.09800 1.000 31.52659 442 LEU B CA 1
ATOM 7588 C C . LEU B 1 443 ? 17.34100 46.35600 68.45600 1.000 32.33042 442 LEU B C 1
ATOM 7589 O O . LEU B 1 443 ? 16.88700 45.31100 68.93500 1.000 29.75490 442 LEU B O 1
ATOM 7594 N N . ARG B 1 444 ? 17.26900 47.53100 69.07600 1.000 31.17719 443 ARG B N 1
ATOM 7595 C CA A ARG B 1 444 ? 16.55700 47.67400 70.33800 0.500 35.43694 443 ARG B CA 1
ATOM 7596 C CA B ARG B 1 444 ? 16.55800 47.67400 70.33800 0.500 35.27407 443 ARG B CA 1
ATOM 7597 C C . ARG B 1 444 ? 15.07200 47.89100 70.08000 1.000 34.55148 443 ARG B C 1
ATOM 7598 O O . ARG B 1 444 ? 14.68700 48.64500 69.18200 1.000 34.27373 443 ARG B O 1
ATOM 7613 N N . VAL B 1 445 ? 14.23800 47.22300 70.87300 1.000 34.49099 444 VAL B N 1
ATOM 7614 C CA . VAL B 1 445 ? 12.78800 47.28200 70.72500 1.000 32.08426 444 VAL B CA 1
ATOM 7615 C C . VAL B 1 445 ? 12.20200 48.11300 71.85700 1.000 31.41331 444 VAL B C 1
ATOM 7616 O O . VAL B 1 445 ? 12.49200 47.86700 73.03400 1.000 31.43372 444 VAL B O 1
ATOM 7620 N N . ASP B 1 446 ? 11.38300 49.09800 71.49700 1.000 33.18637 445 ASP B N 1
ATOM 7621 C CA . ASP B 1 446 ? 10.50100 49.77600 72.44100 1.000 33.23246 445 ASP B CA 1
ATOM 7622 C C . ASP B 1 446 ? 9.18300 49.00900 72.45100 1.000 35.30234 445 ASP B C 1
ATOM 7623 O O . ASP B 1 446 ? 8.40900 49.08400 71.49200 1.000 34.32228 445 ASP B O 1
ATOM 7628 N N . TYR B 1 447 ? 8.92400 48.27400 73.53300 1.000 36.05300 446 TYR B N 1
ATOM 7629 C CA . TYR B 1 447 ? 7.79300 47.35400 73.55200 1.000 34.09847 446 TYR B CA 1
ATOM 7630 C C . TYR B 1 447 ? 6.44500 48.04900 73.68900 1.000 37.23180 446 TYR B C 1
ATOM 7631 O O . TYR B 1 447 ? 5.41600 47.40000 73.47600 1.000 35.00642 446 TYR B O 1
ATOM 7640 N N . ARG B 1 448 ? 6.41400 49.33900 74.03100 1.000 36.78468 447 ARG B N 1
ATOM 7641 C CA . ARG B 1 448 ? 5.13600 50.04000 74.06900 1.000 39.24414 447 ARG B CA 1
ATOM 7642 C C . ARG B 1 448 ? 4.72900 50.54600 72.68900 1.000 38.11471 447 ARG B C 1
ATOM 7643 O O . ARG B 1 448 ? 3.53500 50.58300 72.37600 1.000 41.70438 447 ARG B O 1
ATOM 7651 N N . THR B 1 449 ? 5.69900 50.91500 71.85000 1.000 37.41670 448 THR B N 1
ATOM 7652 C CA . THR B 1 449 ? 5.43200 51.37500 70.49400 1.000 36.16811 448 THR B CA 1
ATOM 7653 C C . THR B 1 449 ? 5.73500 50.32200 69.43700 1.000 36.71488 448 THR B C 1
ATOM 7654 O O . THR B 1 449 ? 5.30900 50.48600 68.28900 1.000 35.16127 448 THR B O 1
ATOM 7658 N N . LYS B 1 450 ? 6.46100 49.26000 69.79800 1.000 34.45106 449 LYS B N 1
ATOM 7659 C CA . LYS B 1 450 ? 6.98300 48.23200 68.89900 1.000 35.86469 449 LYS B CA 1
ATOM 7660 C C . LYS B 1 450 ? 8.04100 48.77500 67.94700 1.000 36.20738 449 LYS B C 1
ATOM 7661 O O . LYS B 1 450 ? 8.45000 48.06800 67.01700 1.000 33.51085 449 LYS B O 1
ATOM 7667 N N . LYS B 1 451 ? 8.51200 50.00200 68.16300 1.000 36.07904 450 LYS B N 1
ATOM 7668 C CA . LYS B 1 451 ? 9.50000 50.60100 67.27600 1.000 33.42390 450 LYS B CA 1
ATOM 7669 C C . LYS B 1 451 ? 10.87100 49.97400 67.48900 1.000 29.68009 450 LYS B C 1
ATOM 7670 O O . LYS B 1 451 ? 11.27700 49.69200 68.62000 1.000 29.30582 450 LYS B O 1
ATOM 7676 N N . ARG B 1 452 ? 11.59000 49.76600 66.39000 1.000 29.63425 451 ARG B N 1
ATOM 7677 C CA . ARG B 1 452 ? 12.94900 49.24600 66.42200 1.000 31.39573 451 ARG B CA 1
ATOM 7678 C C . ARG B 1 452 ? 13.94600 50.38800 66.27800 1.000 32.79339 451 ARG B C 1
ATOM 7679 O O . ARG B 1 452 ? 13.73900 51.31100 65.48500 1.000 34.97181 451 ARG B O 1
ATOM 7687 N N . SER B 1 453 ? 15.02900 50.31800 67.04800 1.000 31.53254 452 SER B N 1
ATOM 7688 C CA . SER B 1 453 ? 16.09800 51.30300 67.00100 1.000 34.16992 452 SER B CA 1
ATOM 7689 C C . SER B 1 453 ? 17.42500 50.60500 66.73500 1.000 34.79099 452 SER B C 1
ATOM 7690 O O . SER B 1 453 ? 17.65000 49.47600 67.17800 1.000 33.41844 452 SER B O 1
ATOM 7693 N N . ILE B 1 454 ? 18.30500 51.29100 66.01300 1.000 34.33305 453 ILE B N 1
ATOM 7694 C CA . ILE B 1 454 ? 19.57300 50.70600 65.59200 1.000 33.62279 453 ILE B CA 1
ATOM 7695 C C . ILE B 1 454 ? 20.56800 50.75300 66.74300 1.000 32.59341 453 ILE B C 1
ATOM 7696 O O . ILE B 1 454 ? 20.79300 51.80900 67.34500 1.000 29.21681 453 ILE B O 1
ATOM 7701 N N . ARG B 1 455 ? 21.16300 49.59400 67.06000 1.000 32.46659 454 ARG B N 1
ATOM 7702 C CA . ARG B 1 455 ? 22.35300 49.64400 67.89300 1.000 29.20939 454 ARG B CA 1
ATOM 7703 C C . ARG B 1 455 ? 23.59300 49.71500 67.00900 1.000 28.79331 454 ARG B C 1
ATOM 7704 O O . ARG B 1 455 ? 23.60200 49.17000 65.90000 1.000 30.78576 454 ARG B O 1
ATOM 7712 N N . PRO B 1 456 ? 24.64700 50.39800 67.46400 1.000 26.86887 455 PRO B N 1
ATOM 7713 C CA . PRO B 1 456 ? 25.85300 50.52900 66.62800 1.000 27.48401 455 PRO B CA 1
ATOM 7714 C C . PRO B 1 456 ? 26.43400 49.20400 66.15800 1.000 28.17785 455 PRO B C 1
ATOM 7715 O O . PRO B 1 456 ? 27.02900 49.15300 65.07400 1.000 29.22823 455 PRO B O 1
ATOM 7719 N N . SER B 1 457 ? 26.27400 48.12700 66.93100 1.000 24.81423 456 SER B N 1
ATOM 7720 C CA . SER B 1 457 ? 26.77200 46.82700 66.49600 1.000 29.97372 456 SER B CA 1
ATOM 7721 C C . SER B 1 457 ? 26.08300 46.34200 65.22700 1.000 29.38208 456 SER B C 1
ATOM 7722 O O . SER B 1 457 ? 26.64600 45.50800 64.51000 1.000 29.32082 456 SER B O 1
ATOM 7725 N N . ALA B 1 458 ? 24.88100 46.84400 64.93200 1.000 29.07315 457 ALA B N 1
ATOM 7726 C CA . ALA B 1 458 ? 24.24100 46.51900 63.66300 1.000 30.55126 457 ALA B CA 1
ATOM 7727 C C . ALA B 1 458 ? 24.97000 47.16500 62.49200 1.000 30.32377 457 ALA B C 1
ATOM 7728 O O . ALA B 1 458 ? 25.03200 46.58100 61.40400 1.000 29.31681 457 ALA B O 1
ATOM 7730 N N . LEU B 1 459 ? 25.52400 48.36300 62.69300 1.000 29.88495 458 LEU B N 1
ATOM 7731 C CA . LEU B 1 459 ? 26.31100 48.99800 61.64100 1.000 30.54814 458 LEU B CA 1
ATOM 7732 C C . LEU B 1 459 ? 27.63400 48.27200 61.43100 1.000 29.99614 458 LEU B C 1
ATOM 7733 O O . LEU B 1 459 ? 28.12200 48.17200 60.29800 1.000 29.02071 458 LEU B O 1
ATOM 7738 N N . VAL B 1 460 ? 28.23100 47.76400 62.51200 1.000 27.47505 459 VAL B N 1
ATOM 7739 C CA . VAL B 1 460 ? 29.42300 46.93000 62.37900 1.000 30.62619 459 VAL B CA 1
ATOM 7740 C C . VAL B 1 460 ? 29.08900 45.65400 61.61700 1.000 30.39684 459 VAL B C 1
ATOM 7741 O O . VAL B 1 460 ? 29.87100 45.19200 60.77700 1.000 29.11508 459 VAL B O 1
ATOM 7745 N N . PHE B 1 461 ? 27.92100 45.06800 61.89800 1.000 28.84662 460 PHE B N 1
ATOM 7746 C CA . PHE B 1 461 ? 27.47700 43.89500 61.15200 1.000 29.53307 460 PHE B CA 1
ATOM 7747 C C . PHE B 1 461 ? 27.37500 44.19800 59.66300 1.000 31.34992 460 PHE B C 1
ATOM 7748 O O . PHE B 1 461 ? 27.79000 43.38700 58.82600 1.000 30.03046 460 PHE B O 1
ATOM 7756 N N . ARG B 1 462 ? 26.82800 45.36500 59.31400 1.000 29.19055 461 ARG B N 1
ATOM 7757 C CA . ARG B 1 462 ? 26.69800 45.72800 57.90700 1.000 30.56521 461 ARG B CA 1
ATOM 7758 C C . ARG B 1 462 ? 28.06300 45.86800 57.24500 1.000 33.36526 461 ARG B C 1
ATOM 7759 O O . ARG B 1 462 ? 28.24000 45.47900 56.08500 1.000 36.52415 461 ARG B O 1
ATOM 7767 N N . GLU B 1 463 ? 29.04200 46.41800 57.96900 1.000 32.22854 462 GLU B N 1
ATOM 7768 C CA . GLU B 1 463 ? 30.38600 46.54500 57.41600 1.000 32.55145 462 GLU B CA 1
ATOM 7769 C C . GLU B 1 463 ? 31.02200 45.17900 57.18500 1.000 34.50269 462 GLU B C 1
ATOM 7770 O O . GLU B 1 463 ? 31.68600 44.96200 56.16500 1.000 36.65279 462 GLU B O 1
ATOM 7776 N N . ILE B 1 464 ? 30.82800 44.24700 58.12200 1.000 32.94227 463 ILE B N 1
ATOM 7777 C CA . ILE B 1 464 ? 31.37300 42.90000 57.96600 1.000 33.29042 463 ILE B CA 1
ATOM 7778 C C . ILE B 1 464 ? 30.78700 42.22900 56.72900 1.000 34.54434 463 ILE B C 1
ATOM 7779 O O . ILE B 1 464 ? 31.51200 41.66400 55.90200 1.000 36.23360 463 ILE B O 1
ATOM 7784 N N . SER B 1 465 ? 29.46000 42.28400 56.58600 1.000 32.61459 464 SER B N 1
ATOM 7785 C CA . SER B 1 465 ? 28.80800 41.62500 55.45900 1.000 35.34536 464 SER B CA 1
ATOM 7786 C C . SER B 1 465 ? 29.12700 42.31200 54.13700 1.000 38.34711 464 SER B C 1
ATOM 7787 O O . SER B 1 465 ? 29.19300 41.64600 53.09700 1.000 39.08587 464 SER B O 1
ATOM 7790 N N . LYS B 1 466 ? 29.32800 43.63200 54.15500 1.000 36.90959 465 LYS B N 1
ATOM 7791 C CA . LYS B 1 466 ? 29.61300 44.35400 52.91900 1.000 36.68320 465 LYS B CA 1
ATOM 7792 C C . LYS B 1 466 ? 30.96000 43.94900 52.33400 1.000 39.14266 465 LYS B C 1
ATOM 7793 O O . LYS B 1 466 ? 31.12000 43.89400 51.10900 1.000 38.71682 465 LYS B O 1
ATOM 7799 N N . LYS B 1 467 ? 31.93900 43.65800 53.18900 1.000 37.95812 466 LYS B N 1
ATOM 7800 C CA . LYS B 1 467 ? 33.29400 43.35600 52.75000 1.000 44.24141 466 LYS B CA 1
ATOM 7801 C C . LYS B 1 467 ? 33.61900 41.86800 52.80400 1.000 43.69143 466 LYS B C 1
ATOM 7802 O O . LYS B 1 467 ? 34.79200 41.50000 52.68400 1.000 44.99450 466 LYS B O 1
ATOM 7808 N N . SER B 1 468 ? 32.61000 41.01100 52.98000 1.000 44.29542 467 SER B N 1
ATOM 7809 C CA . SER B 1 468 ? 32.79500 39.55900 53.01500 1.000 46.62329 467 SER B CA 1
ATOM 7810 C C . SER B 1 468 ? 33.82200 39.15800 54.07400 1.000 46.64240 467 SER B C 1
ATOM 7811 O O . SER B 1 468 ? 34.74100 38.37700 53.82000 1.000 48.51705 467 SER B O 1
ATOM 7814 N N . GLY B 1 469 ? 33.66100 39.71000 55.27300 1.000 42.69435 468 GLY B N 1
ATOM 7815 C CA . GLY B 1 469 ? 34.58000 39.42700 56.35700 1.000 43.51088 468 GLY B CA 1
ATOM 7816 C C . GLY B 1 469 ? 34.95500 40.65500 57.15800 1.000 40.09602 468 GLY B C 1
ATOM 7817 O O . GLY B 1 469 ? 34.52200 41.76800 56.84300 1.000 38.20837 468 GLY B O 1
ATOM 7818 N N . VAL B 1 470 ? 35.76500 40.46600 58.19500 1.000 40.26738 469 VAL B N 1
ATOM 7819 C CA . VAL B 1 470 ? 36.15800 41.54900 59.09300 1.000 40.17200 469 VAL B CA 1
ATOM 7820 C C . VAL B 1 470 ? 37.26900 42.37200 58.45000 1.000 37.06433 469 VAL B C 1
ATOM 7821 O O . VAL B 1 470 ? 38.36800 41.85100 58.21900 1.000 39.58942 469 VAL B O 1
ATOM 7825 N N . PRO B 1 471 ? 37.04000 43.64900 58.14600 1.000 36.72801 470 PRO B N 1
ATOM 7826 C CA . PRO B 1 471 ? 38.13300 44.48700 57.64100 1.000 36.37753 470 PRO B CA 1
ATOM 7827 C C . PRO B 1 471 ? 39.21200 44.66200 58.70100 1.000 34.59764 470 PRO B C 1
ATOM 7828 O O . PRO B 1 471 ? 38.96600 44.53400 59.90200 1.000 35.12863 470 PRO B O 1
ATOM 7832 N N . GLU B 1 472 ? 40.42900 44.95600 58.23500 1.000 33.77611 471 GLU B N 1
ATOM 7833 C CA . GLU B 1 472 ? 41.55200 45.10100 59.15700 1.000 39.27555 471 GLU B CA 1
ATOM 7834 C C . GLU B 1 472 ? 41.30100 46.21200 60.16900 1.000 36.90111 471 GLU B C 1
ATOM 7835 O O . GLU B 1 472 ? 41.69600 46.09800 61.33600 1.000 35.98850 471 GLU B O 1
ATOM 7841 N N . GLU B 1 473 ? 40.63800 47.28900 59.74800 1.000 34.00887 472 GLU B N 1
ATOM 7842 C CA . GLU B 1 473 ? 40.36700 48.40500 60.64800 1.000 33.49199 472 GLU B CA 1
ATOM 7843 C C . GLU B 1 473 ? 39.27700 48.10100 61.66800 1.000 30.52584 472 GLU B C 1
ATOM 7844 O O . GLU B 1 473 ? 39.02300 48.94000 62.53800 1.000 30.11783 472 GLU B O 1
ATOM 7850 N N . LEU B 1 474 ? 38.62700 46.94100 61.58700 1.000 33.41316 473 LEU B N 1
ATOM 7851 C CA . LEU B 1 474 ? 37.64200 46.52900 62.57600 1.000 31.55981 473 LEU B CA 1
ATOM 7852 C C . LEU B 1 474 ? 38.13900 45.40000 63.46800 1.000 31.99758 473 LEU B C 1
ATOM 7853 O O . LEU B 1 474 ? 37.40300 44.96400 64.35900 1.000 32.77706 473 LEU B O 1
ATOM 7858 N N . GLU B 1 475 ? 39.37000 44.92400 63.25900 1.000 30.77737 474 GLU B N 1
ATOM 7859 C CA . GLU B 1 475 ? 39.88600 43.80500 64.04100 1.000 33.25253 474 GLU B CA 1
ATOM 7860 C C . GLU B 1 475 ? 40.09300 44.17600 65.50400 1.000 33.61813 474 GLU B C 1
ATOM 7861 O O . GLU B 1 475 ? 39.92600 43.32600 66.38600 1.000 34.96906 474 GLU B O 1
ATOM 7867 N N . TRP B 1 476 ? 40.45500 45.43100 65.78100 1.000 30.91115 475 TRP B N 1
ATOM 7868 C CA . TRP B 1 476 ? 40.82600 45.81500 67.13900 1.000 32.83975 475 TRP B CA 1
ATOM 7869 C C . TRP B 1 476 ? 39.64500 45.75000 68.10100 1.000 29.04587 475 TRP B C 1
ATOM 7870 O O . TRP B 1 476 ? 39.84400 45.56300 69.30700 1.000 28.02760 475 TRP B O 1
ATOM 7881 N N . LEU B 1 477 ? 38.41600 45.89800 67.59500 1.000 30.00502 476 LEU B N 1
ATOM 7882 C CA . LEU B 1 477 ? 37.24800 45.87800 68.47200 1.000 30.77370 476 LEU B CA 1
ATOM 7883 C C . LEU B 1 477 ? 37.14300 44.57200 69.24900 1.000 30.20331 476 LEU B C 1
ATOM 7884 O O . LEU B 1 477 ? 36.71000 44.57400 70.40700 1.000 33.86016 476 LEU B O 1
ATOM 7889 N N . GLY B 1 478 ? 37.53800 43.45500 68.64100 1.000 30.65130 477 GLY B N 1
ATOM 7890 C CA . GLY B 1 478 ? 37.43600 42.17100 69.30200 1.000 32.11336 477 GLY B CA 1
ATOM 7891 C C . GLY B 1 478 ? 38.62600 41.75600 70.13500 1.000 31.66421 477 GLY B C 1
ATOM 7892 O O . GLY B 1 478 ? 38.53800 40.76600 70.86700 1.000 33.84175 477 GLY B O 1
ATOM 7893 N N . GLU B 1 479 ? 39.73600 42.49400 70.06400 1.000 31.95881 478 GLU B N 1
ATOM 7894 C CA . GLU B 1 479 ? 40.96800 42.04400 70.70400 1.000 35.07985 478 GLU B CA 1
ATOM 7895 C C . GLU B 1 479 ? 40.90700 42.10900 72.22500 1.000 32.87930 478 GLU B C 1
ATOM 7896 O O . GLU B 1 479 ? 41.66200 41.39300 72.89000 1.000 35.61494 478 GLU B O 1
ATOM 7902 N N . ARG B 1 480 ? 40.02700 42.93500 72.79100 1.000 32.29308 479 ARG B N 1
ATOM 7903 C CA . ARG B 1 480 ? 39.86100 42.96100 74.23800 1.000 30.82853 479 ARG B CA 1
ATOM 7904 C C . ARG B 1 480 ? 39.23300 41.68400 74.77900 1.000 31.41019 479 ARG B C 1
ATOM 7905 O O . ARG B 1 480 ? 39.27000 41.46500 75.99500 1.000 30.38414 479 ARG B O 1
ATOM 7913 N N . PHE B 1 481 ? 38.66600 40.84200 73.91700 1.000 29.54378 480 PHE B N 1
ATOM 7914 C CA . PHE B 1 481 ? 37.91700 39.66900 74.34400 1.000 33.90804 480 PHE B CA 1
ATOM 7915 C C . PHE B 1 481 ? 38.67800 38.36300 74.15400 1.000 33.77795 480 PHE B C 1
ATOM 7916 O O . PHE B 1 481 ? 38.17100 37.30800 74.54500 1.000 35.43639 480 PHE B O 1
ATOM 7924 N N . TYR B 1 482 ? 39.87300 38.40000 73.57500 1.000 34.96532 481 TYR B N 1
ATOM 7925 C CA . TYR B 1 482 ? 40.67700 37.19200 73.44300 1.000 36.69247 481 TYR B CA 1
ATOM 7926 C C . TYR B 1 482 ? 41.37500 36.87000 74.75900 1.000 39.35439 481 TYR B C 1
ATOM 7927 O O . TYR B 1 482 ? 41.67200 35.71100 75.05300 1.000 41.60404 481 TYR B O 1
#